Protein AF-A0A0N4ZQC4-F1 (afdb_monomer_lite)

Radius of gyration: 34.24 Å; chains: 1; bounding box: 90×94×108 Å

pLDDT: mean 76.39, std 23.56, range [22.92, 98.88]

Secondary structure (DSSP, 8-state):
------------S---TTGGGTTT--HHHHHHHHHHHHS-TT-TTB--SHHHHEEEEEEEEEETTEEEEEEEETTTTEEEEEEEE-GGGG-STT--HHHHHHHHHHHHHHHHHHHHHHTT-TTB--EEEEEE-SS-EEEEEE--TT-BTTGGGTTS-PPPHHHHHHHHHHHHHHHHHHHSSSS----S--SGGGEEEPTTS-EEE---THHHHHSSTTT---SSS---HHHHHHHTT--HHHHHSTT-TTSGGG--HHHHHHHHHHHHHHHHHSS-TTGGG---HHHHHHHHHHHHHS-GGGS----HHHH-TTS-HHHHHHHHHHS-SSTTTSPPHHHHHHHHHHHHHHGGGS---HHHHHHHHHHHHHT-----------------------------------------------------------SHHHHHHHHHHHHHHHHHHHS---------S--HHHHHHHHHTT-GGG-TT-GGGGGGSEE-S-SSTTPPP-S--EEEE--TT--SB--TTSS--BTHHHHHHHHTTT--TTTEEEE--S---GGGGGG--S-HHHHHHHHHHHHHHHHHHT-S-EEEEEETHHHHHHHHHHH-BSS-BTTTTB--BS--GGGEEEEEEES--TT--GGG-STTGGGSGGG-TTTS----S--S-EEESS-----SS---TT---TTEEESS-----HHHHHHHS-SS-S-SEEEEEEESEETTTEETTEETTEETTPPTT-SEEEEESS--HHHHHHS-HHHHHHHHGGG--

Sequence (773 aa):
MVFNKRTLSITSKYSTLDDDEYGDMPYSKRLLSDISRKLPITSNLRIVDFNETFSEIKQLGIGRFGPVKQYLNKNNNKFVVGKHVKMEMFDHMYQDWGKIKKRINDFLKELEILYNLSRKHDRIADFLGIYNDNEKLIIFTEYLCNGSVKDKLEDGVGLSEKLTLKYFYQVCEGLHWLHDRSSPVVHRDIKAANILITAYDDVKLANFGLVRDLAIDGFGVSVGSEVSFDFRGTMLYVAPEVITSELGPGNKNAYGKPADMWALGCTIIEMLVCHPPYFEYFGCVEEMQKEVRERANGPIDKQLPYESKVLCPTASKHIKFLVDKLFEKNPDYRITVGQLIKLKRKMDETIESNYIDINAIYEKLKLNDSTGTLFSSDINSTRSSIEISALKDCNNTVKTLHKEEEVKGIKIGSSFNSTTKKQKKSNTIKDSAICFMYLNIFIVLIFLFIFYCNCDDIKGPLTKDFQSWLNSNGYKEYDFVREEFGFYGSYGGKKSSNASITKKPIIFIHGNSDGALKMEGLYSTGFSKTIEYFQNKGYGSEELYVTTWGDRNSDNAGKRSHSCEYVKYIRSFIDAVMKYTKSETINVISHSMGVTMARKAIVGTMTTDILDNCLVGRPLGEKVNVFIGLAGANYGLCTCSGPFASVEYTCNNLNGFFPGNDCESYLLYNKTYLPNDKTACDWSSENMICLKEPKYSKVLYDLNHSKYNAGQNIYSFWSLNDEVLGKTNEVWGRPTSHIPKSDGVRIFLNLSHEQVKDNTIPEQYSIINRFED

Organism: Parastrongyloides trichosuri (NCBI:txid131310)

InterPro domains:
  IPR000719 Protein kinase domain [PF00069] (55-342)
  IPR000719 Protein kinase domain [PS50011] (54-351)
  IPR000719 Protein kinase domain [SM00220] (54-351)
  IPR002918 Lipase EstA/Esterase EstB [PF01674] (503-765)
  IPR002918 Lipase EstA/Esterase EstB [PTHR32015] (445-769)
  IPR008271 Serine/threonine-protein kinase, active site [PS00108] (185-197)
  IPR011009 Protein kinase-like domain superfamily [SSF56112] (37-342)
  IPR029058 Alpha/Beta hydrolase fold [G3DSA:3.40.50.1820] (471-771)
  IPR029058 Alpha/Beta hydrolase fold [SSF53474] (503-642)

Foldseek 3Di:
DDDDDDDDDDDDDPDDPPQVVPPPDAQLLVLLVLLCVVQDPPHQQEDPPDVVQWDWDAWPAAAPQGTKTWIQGPVVRAIKIKGKGPSVLRRDPPDDVVLLSVLSVVLVVVSVVLQVQQVPAPQAWHFRHWYGDSHIIITMTHDAPVAFQLVVCVVQAFDDPVLLVQQLLSVLSVQCSQQVDPDHDDQLQDARNQWGAHPVRHTHGHDRCSSLSSGPQVVSPPDDDDPDPNSVQRVLLFALQQLPDPSHSSHPVSDDQLSSLSSSLQRSLCNHRVGGPPPVPRLDDVVVSVLSNCQLPPDPVSHDPQACCPSPVPDDPVNRVSSHLSNPNPSVSRDGSVLVVQLVVVQVVCVVPVDDDSVVSSVVVVVPVVVDPDDDDDDDDDDDDDDDDDDDDDDDDDDDDDDDDDDDDDDDDDDDDDDDDDDDDDDDDDDVPPVVVVVVVVVVVVVVVVVPPDPPQQWDAEAPVLVVVCVVPVNPVLPQRPCVLPRFFWFADDNDPPDAQDWAAEEEFEAQLAHCADDPPDPHHHCRLLVVVVVVVVHDSNRYIYGGFDHNDPVCRLADFLALSRLLSLLVRVVSSCVRNVDQAHEYEYAEQRLLSLLDLQLFDPAQDPLHRHRSDHHCQARHAEYEYFNYQLQAALVLEDDCNCVGNLSNQAGHRPNAHAQPDWDAPDDDDDDPDGPGDQDPPVGIDRPHGHSGHPSSVCSQPRPGGSYPAYEFWYECPEPGRHHHCDDRNDNRRDRHPHPYYYYHYDAYSVCSSNVCSVVVVVVSVVRGD

Structure (mmCIF, N/CA/C/O backbone):
data_AF-A0A0N4ZQC4-F1
#
_entry.id   AF-A0A0N4ZQC4-F1
#
loop_
_atom_site.group_PDB
_atom_site.id
_atom_site.type_symbol
_atom_site.label_atom_id
_atom_site.label_alt_id
_atom_site.label_comp_id
_atom_site.label_asym_id
_atom_site.label_entity_id
_atom_site.label_seq_id
_atom_site.pdbx_PDB_ins_code
_atom_site.Cartn_x
_atom_site.Cartn_y
_atom_site.Cartn_z
_atom_site.occupancy
_atom_site.B_iso_or_equiv
_atom_site.auth_seq_id
_atom_site.auth_comp_id
_atom_site.auth_asym_id
_atom_site.auth_atom_id
_atom_site.pdbx_PDB_model_num
ATOM 1 N N . MET A 1 1 ? 9.705 -0.652 57.903 1.00 33.03 1 MET A N 1
ATOM 2 C CA . MET A 1 1 ? 10.859 -0.244 57.071 1.00 33.03 1 MET A CA 1
ATOM 3 C C . MET A 1 1 ? 10.327 0.379 55.795 1.00 33.03 1 MET A C 1
ATOM 5 O O . MET A 1 1 ? 9.520 -0.258 55.134 1.00 33.03 1 MET A O 1
ATOM 9 N N . VAL A 1 2 ? 10.731 1.609 55.480 1.00 26.06 2 VAL A N 1
ATOM 10 C CA . VAL A 1 2 ? 10.402 2.278 54.210 1.00 26.06 2 VAL A CA 1
ATOM 11 C C . VAL A 1 2 ? 11.584 2.072 53.268 1.00 26.06 2 VAL A C 1
ATOM 13 O O . VAL A 1 2 ? 12.708 2.383 53.652 1.00 26.06 2 VAL A O 1
ATOM 16 N N . PHE A 1 3 ? 11.347 1.568 52.056 1.00 28.12 3 PHE A N 1
ATOM 17 C CA . PHE A 1 3 ? 12.365 1.525 51.003 1.00 28.12 3 PHE A CA 1
ATOM 18 C C . PHE A 1 3 ? 11.978 2.463 49.858 1.00 28.12 3 PHE A C 1
ATOM 20 O O . PHE A 1 3 ? 10.877 2.396 49.317 1.00 28.12 3 PHE A O 1
ATOM 27 N N . ASN A 1 4 ? 12.894 3.379 49.539 1.00 26.83 4 ASN A N 1
ATOM 28 C CA . ASN A 1 4 ? 12.682 4.458 48.579 1.00 26.83 4 ASN A CA 1
ATOM 29 C C . ASN A 1 4 ? 12.635 3.963 47.128 1.00 26.83 4 ASN A C 1
ATOM 31 O O . ASN A 1 4 ? 13.410 3.093 46.728 1.00 26.83 4 ASN A O 1
ATOM 35 N N . LYS A 1 5 ? 11.818 4.638 46.309 1.00 32.66 5 LYS A N 1
ATOM 36 C CA . LYS A 1 5 ? 11.957 4.619 44.846 1.00 32.66 5 LYS A CA 1
ATOM 37 C C . LYS A 1 5 ? 13.365 5.096 44.469 1.00 32.66 5 LYS A C 1
ATOM 39 O O . LYS A 1 5 ? 13.755 6.199 44.846 1.00 32.66 5 LYS A O 1
ATOM 44 N N . ARG A 1 6 ? 14.099 4.308 43.679 1.00 27.03 6 ARG A N 1
ATOM 45 C CA . ARG A 1 6 ? 15.245 4.798 42.899 1.00 27.03 6 ARG A CA 1
ATOM 46 C C . ARG A 1 6 ? 14.832 4.919 41.441 1.00 27.03 6 ARG A C 1
ATOM 48 O O . ARG A 1 6 ? 14.509 3.923 40.802 1.00 27.03 6 ARG A O 1
ATOM 55 N N . THR A 1 7 ? 14.863 6.143 40.933 1.00 28.33 7 THR A N 1
ATOM 56 C CA . THR A 1 7 ? 14.761 6.447 39.507 1.00 28.33 7 THR A CA 1
ATOM 57 C C . THR A 1 7 ? 15.971 5.844 38.795 1.00 28.33 7 THR A C 1
ATOM 59 O O . THR A 1 7 ? 17.108 6.175 39.134 1.00 28.33 7 THR A O 1
ATOM 62 N N . LEU A 1 8 ? 15.753 4.948 37.831 1.00 26.48 8 LEU A N 1
ATOM 63 C CA . LEU A 1 8 ? 16.830 4.426 36.989 1.00 26.48 8 LEU A CA 1
ATOM 64 C C . LEU A 1 8 ? 17.130 5.433 35.875 1.00 26.48 8 LEU A C 1
ATOM 66 O O . LEU A 1 8 ? 16.432 5.488 34.867 1.00 26.48 8 LEU A O 1
ATOM 70 N N . SER A 1 9 ? 18.181 6.228 36.079 1.00 25.53 9 SER A N 1
ATOM 71 C CA . SER A 1 9 ? 18.825 6.990 35.008 1.00 25.53 9 SER A CA 1
ATOM 72 C C . SER A 1 9 ? 19.470 6.015 34.026 1.00 25.53 9 SER A C 1
ATOM 74 O O . SER A 1 9 ? 20.432 5.332 34.381 1.00 25.53 9 SER A O 1
ATOM 76 N N . ILE A 1 10 ? 18.955 5.949 32.798 1.00 28.64 10 ILE A N 1
ATOM 77 C CA . ILE A 1 10 ? 19.609 5.239 31.697 1.00 28.64 10 ILE A CA 1
ATOM 78 C C . ILE A 1 10 ? 20.552 6.231 31.014 1.00 28.64 10 ILE A C 1
ATOM 80 O O . ILE A 1 10 ? 20.161 6.949 30.099 1.00 28.64 10 ILE A O 1
ATOM 84 N N . THR A 1 11 ? 21.801 6.269 31.471 1.00 32.12 11 THR A N 1
ATOM 85 C CA . THR A 1 11 ? 22.895 6.986 30.801 1.00 32.12 11 THR A CA 1
ATOM 86 C C . THR A 1 11 ? 23.934 5.995 30.283 1.00 32.12 11 THR A C 1
ATOM 88 O O . THR A 1 11 ? 24.426 5.158 31.038 1.00 32.12 11 THR A O 1
ATOM 91 N N . SER A 1 12 ? 24.201 6.101 28.979 1.00 36.72 12 SER A N 1
ATOM 92 C CA . SER A 1 12 ? 25.363 5.604 28.224 1.00 36.72 12 SER A CA 1
ATOM 93 C C . SER A 1 12 ? 26.059 4.303 28.677 1.00 36.72 12 SER A C 1
ATOM 95 O O . SER A 1 12 ? 26.950 4.271 29.523 1.00 36.72 12 SER A O 1
ATOM 97 N N . LYS A 1 13 ? 25.820 3.237 27.904 1.00 33.22 13 LYS A N 1
ATOM 98 C CA . LYS A 1 13 ? 26.888 2.316 27.488 1.00 33.22 13 LYS A CA 1
ATOM 99 C C . LYS A 1 13 ? 26.935 2.324 25.965 1.00 33.22 13 LYS A C 1
ATOM 101 O O . LYS A 1 13 ? 25.989 1.835 25.370 1.00 33.22 13 LYS A O 1
ATOM 106 N N . TYR A 1 14 ? 28.000 2.921 25.421 1.00 35.91 14 TYR A N 1
ATOM 107 C CA . TYR A 1 14 ? 28.506 2.965 24.027 1.00 35.91 14 TYR A CA 1
ATOM 108 C C . TYR A 1 14 ? 29.005 4.380 23.665 1.00 35.91 14 TYR A C 1
ATOM 110 O O . TYR A 1 14 ? 28.693 4.900 22.604 1.00 35.91 14 TYR A O 1
ATOM 118 N N . SER A 1 15 ? 29.791 5.010 24.547 1.00 34.72 15 SER A N 1
ATOM 119 C CA . SER A 1 15 ? 30.630 6.151 24.164 1.00 34.72 15 SER A CA 1
ATOM 120 C C . SER A 1 15 ? 31.904 5.618 23.512 1.00 34.72 15 SER A C 1
ATOM 122 O O . SER A 1 15 ? 32.648 4.860 24.143 1.00 34.72 15 SER A O 1
ATOM 124 N N . THR A 1 16 ? 32.157 6.000 22.267 1.00 41.06 16 THR A N 1
ATOM 125 C CA . THR A 1 16 ? 33.445 5.751 21.609 1.00 41.06 16 THR A CA 1
ATOM 126 C C . THR A 1 16 ? 34.344 6.974 21.765 1.00 41.06 16 THR A C 1
ATOM 128 O O . THR A 1 16 ? 33.861 8.078 21.987 1.00 41.06 16 THR A O 1
ATOM 131 N N . LEU A 1 17 ? 35.663 6.801 21.643 1.00 41.34 17 LEU A N 1
ATOM 132 C CA . LEU A 1 17 ? 36.658 7.876 21.828 1.00 41.34 17 LEU A CA 1
ATOM 133 C C . LEU A 1 17 ? 36.562 9.029 20.795 1.00 41.34 17 LEU A C 1
ATOM 135 O O . LEU A 1 17 ? 37.342 9.970 20.866 1.00 41.34 17 LEU A O 1
ATOM 139 N N . ASP A 1 18 ? 35.612 8.958 19.857 1.00 45.34 18 ASP A N 1
ATOM 140 C CA . ASP A 1 18 ? 35.298 9.977 18.844 1.00 45.34 18 ASP A CA 1
ATOM 141 C C . ASP A 1 18 ? 34.118 10.901 19.249 1.00 45.34 18 ASP A C 1
ATOM 143 O O . ASP A 1 18 ? 33.813 11.848 18.522 1.00 45.34 18 ASP A O 1
ATOM 147 N N . ASP A 1 19 ? 33.416 10.636 20.362 1.00 50.56 19 ASP A N 1
ATOM 148 C CA . ASP A 1 19 ? 32.190 11.371 20.740 1.00 50.56 19 ASP A CA 1
ATOM 149 C C . ASP A 1 19 ? 32.438 12.788 21.309 1.00 50.56 19 ASP A C 1
ATOM 151 O O . ASP A 1 19 ? 31.530 13.627 21.283 1.00 50.56 19 ASP A O 1
ATOM 155 N N . ASP A 1 20 ? 33.671 13.101 21.728 1.00 54.09 20 ASP A N 1
ATOM 156 C CA . ASP A 1 20 ? 34.055 14.409 22.291 1.00 54.09 20 ASP A CA 1
ATOM 157 C C . ASP A 1 20 ? 33.951 15.576 21.277 1.00 54.09 20 ASP A C 1
ATOM 159 O O . ASP A 1 20 ? 33.841 16.733 21.680 1.00 54.09 20 ASP A O 1
ATOM 163 N N . GLU A 1 21 ? 33.957 15.304 19.961 1.00 60.34 21 GLU A N 1
ATOM 164 C CA . GLU A 1 21 ? 33.872 16.338 18.904 1.00 60.34 21 GLU A CA 1
ATOM 165 C C . GLU A 1 21 ? 32.426 16.840 18.662 1.00 60.34 21 GLU A C 1
ATOM 167 O O . GLU A 1 21 ? 32.244 17.947 18.155 1.00 60.34 21 GLU A O 1
ATOM 172 N N . TYR A 1 22 ? 31.390 16.066 19.031 1.00 60.84 22 TYR A N 1
ATOM 173 C CA . TYR A 1 22 ? 29.987 16.359 18.661 1.00 60.84 22 TYR A CA 1
ATOM 174 C C . TYR A 1 22 ? 29.006 16.500 19.838 1.00 60.84 22 TYR A C 1
ATOM 176 O O . TYR A 1 22 ? 27.922 17.057 19.639 1.00 60.84 22 TYR A O 1
ATOM 184 N N . GLY A 1 23 ? 29.341 16.019 21.042 1.00 64.31 23 GLY A N 1
ATOM 185 C CA . GLY A 1 23 ? 28.454 16.085 22.215 1.00 64.31 23 GLY A CA 1
ATOM 186 C C . GLY A 1 23 ? 27.079 15.435 21.982 1.00 64.31 23 GLY A C 1
ATOM 187 O O . GLY A 1 23 ? 26.943 14.515 21.175 1.00 64.31 23 GLY A O 1
ATOM 188 N N . ASP A 1 24 ? 26.026 15.941 22.630 1.00 67.38 24 ASP A N 1
ATOM 189 C CA . ASP A 1 24 ? 24.651 15.402 22.539 1.00 67.38 24 ASP A CA 1
ATOM 190 C C . ASP A 1 24 ? 23.931 15.688 21.194 1.00 67.38 24 ASP A C 1
ATOM 192 O O . ASP A 1 24 ? 22.706 15.607 21.091 1.00 67.38 24 ASP A O 1
ATOM 196 N N . MET A 1 25 ? 24.664 16.053 20.136 1.00 76.19 25 MET A N 1
ATOM 197 C CA . MET A 1 25 ? 24.091 16.384 18.829 1.00 76.19 25 MET A CA 1
ATOM 198 C C . MET A 1 25 ? 23.453 15.152 18.144 1.00 76.19 25 MET A C 1
ATOM 200 O O . MET A 1 25 ? 24.136 14.130 18.020 1.00 76.19 25 MET A O 1
ATOM 204 N N . PRO A 1 26 ? 22.211 15.252 17.610 1.00 81.88 26 PRO A N 1
ATOM 205 C CA . PRO A 1 26 ? 21.565 14.177 16.849 1.00 81.88 26 PRO A CA 1
ATOM 206 C C . PRO A 1 26 ? 22.381 13.732 15.632 1.00 81.88 26 PRO A C 1
ATOM 208 O O . PRO A 1 26 ? 23.025 14.551 14.968 1.00 81.88 26 PRO A O 1
ATOM 211 N N . TYR A 1 27 ? 22.332 12.442 15.307 1.00 79.75 27 TYR A N 1
ATOM 212 C CA . TYR A 1 27 ? 23.119 11.832 14.233 1.00 79.75 27 TYR A CA 1
ATOM 213 C C . TYR A 1 27 ? 22.863 12.450 12.855 1.00 79.75 27 TYR A C 1
ATOM 215 O O . TYR A 1 27 ? 23.806 12.603 12.078 1.00 79.75 27 TYR A O 1
ATOM 223 N N . SER A 1 28 ? 21.636 12.885 12.565 1.00 83.69 28 SER A N 1
ATOM 224 C CA . SER A 1 28 ? 21.295 13.614 11.340 1.00 83.69 28 SER A CA 1
ATOM 225 C C . SER A 1 28 ? 22.042 14.948 11.229 1.00 83.69 28 SER A C 1
ATOM 227 O O . SER A 1 28 ? 22.596 15.272 10.176 1.00 83.69 28 SER A O 1
ATOM 229 N N . LYS A 1 29 ? 22.135 15.698 12.335 1.00 87.12 29 LYS A N 1
ATOM 230 C CA . LYS A 1 29 ? 22.888 16.956 12.428 1.00 87.12 29 LYS A CA 1
ATOM 231 C C . LYS A 1 29 ? 24.396 16.705 12.365 1.00 87.12 29 LYS A C 1
ATOM 233 O O . LYS A 1 29 ? 25.085 17.414 11.629 1.00 87.12 29 LYS A O 1
ATOM 238 N N . ARG A 1 30 ? 24.901 15.662 13.043 1.00 86.44 30 ARG A N 1
ATOM 239 C CA . ARG A 1 30 ? 26.308 15.232 12.923 1.00 86.44 30 ARG A CA 1
ATOM 240 C C . ARG A 1 30 ? 26.653 14.896 11.463 1.00 86.44 30 ARG A C 1
ATOM 242 O O . ARG A 1 30 ? 27.684 15.337 10.966 1.00 86.44 30 ARG A O 1
ATOM 249 N N . LEU A 1 31 ? 25.775 14.183 10.746 1.00 86.94 31 LEU A N 1
ATOM 250 C CA . LEU A 1 31 ? 25.958 13.800 9.339 1.00 86.94 31 LEU A CA 1
ATOM 251 C C . LEU A 1 31 ? 25.974 15.014 8.395 1.00 86.94 31 LEU A C 1
ATOM 253 O O . LEU A 1 31 ? 26.859 15.110 7.546 1.00 86.94 31 LEU A O 1
ATOM 257 N N . LEU A 1 32 ? 25.058 15.972 8.567 1.00 90.12 32 LEU A N 1
ATOM 258 C CA . LEU A 1 32 ? 25.054 17.224 7.794 1.00 90.12 32 LEU A CA 1
ATOM 259 C C . LEU A 1 32 ? 26.293 18.090 8.070 1.00 90.12 32 LEU A C 1
ATOM 261 O O . LEU A 1 32 ? 26.844 18.693 7.144 1.00 90.12 32 LEU A O 1
ATOM 265 N N . SER A 1 33 ? 26.764 18.125 9.319 1.00 88.88 33 SER A N 1
ATOM 266 C CA . SER A 1 33 ? 28.009 18.800 9.700 1.00 88.88 33 SER A CA 1
ATOM 267 C C . SER A 1 33 ? 29.225 18.148 9.030 1.00 88.88 33 SER A C 1
ATOM 269 O O . SER A 1 33 ? 30.015 18.820 8.366 1.00 88.88 33 SER A O 1
ATOM 271 N N . ASP A 1 34 ? 29.338 16.820 9.104 1.00 88.56 34 ASP A N 1
ATOM 272 C CA . ASP A 1 34 ? 30.481 16.085 8.562 1.00 88.56 34 ASP A CA 1
ATOM 273 C C . ASP A 1 34 ? 30.522 16.112 7.018 1.00 88.56 34 ASP A C 1
ATOM 275 O O . ASP A 1 34 ? 31.597 16.259 6.432 1.00 88.56 34 ASP A O 1
ATOM 279 N N . ILE A 1 35 ? 29.359 16.098 6.347 1.00 90.06 35 ILE A N 1
ATOM 280 C CA . ILE A 1 35 ? 29.246 16.385 4.904 1.00 90.06 35 ILE A CA 1
ATOM 281 C C . ILE A 1 35 ? 29.684 17.825 4.602 1.00 90.06 35 ILE A C 1
ATOM 283 O O . ILE A 1 35 ? 30.516 18.026 3.718 1.00 90.06 35 ILE A O 1
ATOM 287 N N . SER A 1 36 ? 29.199 18.823 5.353 1.00 90.62 36 SER A N 1
ATOM 288 C CA . SER A 1 36 ? 29.574 20.238 5.159 1.00 90.62 36 SER A CA 1
ATOM 289 C C . SER A 1 36 ? 31.071 20.495 5.313 1.00 90.62 36 SER A C 1
ATOM 291 O O . SER A 1 36 ? 31.609 21.388 4.659 1.00 90.62 36 SER A O 1
ATOM 293 N N . ARG A 1 37 ? 31.725 19.734 6.196 1.00 89.44 37 ARG A N 1
ATOM 294 C CA . ARG A 1 37 ? 33.157 19.809 6.499 1.00 89.44 37 ARG A CA 1
ATOM 295 C C . ARG A 1 37 ? 34.011 19.134 5.426 1.00 89.44 37 ARG A C 1
ATOM 297 O O . ARG A 1 37 ? 35.077 19.640 5.090 1.00 89.44 37 ARG A O 1
ATOM 304 N N . LYS A 1 38 ? 33.546 18.004 4.881 1.00 89.69 38 LYS A N 1
ATOM 305 C CA . LYS A 1 38 ? 34.245 17.226 3.840 1.00 89.69 38 LYS A CA 1
ATOM 306 C C . LYS A 1 38 ? 34.002 17.749 2.422 1.00 89.69 38 LYS A C 1
ATOM 308 O O . LYS A 1 38 ? 34.856 17.568 1.560 1.00 89.69 38 LYS A O 1
ATOM 313 N N . LEU A 1 39 ? 32.878 18.425 2.183 1.00 89.25 39 LEU A N 1
ATOM 314 C CA . LEU A 1 39 ? 32.591 19.170 0.958 1.00 89.25 39 LEU A CA 1
ATOM 315 C C . LEU A 1 39 ? 32.635 20.680 1.243 1.00 89.25 39 LEU A C 1
ATOM 317 O O . LEU A 1 39 ? 31.595 21.279 1.536 1.00 89.25 39 LEU A O 1
ATOM 321 N N . PRO A 1 40 ? 33.808 21.333 1.156 1.00 85.75 40 PRO A N 1
ATOM 322 C CA . PRO A 1 40 ? 33.891 22.784 1.293 1.00 85.75 40 PRO A CA 1
ATOM 323 C C . PRO A 1 40 ? 33.090 23.498 0.193 1.00 85.75 40 PRO A C 1
ATOM 325 O O . PRO A 1 40 ? 32.764 22.919 -0.843 1.00 85.75 40 PRO A O 1
ATOM 328 N N . ILE A 1 41 ? 32.812 24.786 0.404 1.00 85.25 41 ILE A N 1
ATOM 329 C CA . ILE A 1 41 ? 32.100 25.677 -0.538 1.00 85.25 41 ILE A CA 1
ATOM 330 C C . ILE A 1 41 ? 32.778 25.716 -1.925 1.00 85.25 41 ILE A C 1
ATOM 332 O O . ILE A 1 41 ? 32.118 25.924 -2.933 1.00 85.25 41 ILE A O 1
ATOM 336 N N . THR A 1 42 ? 34.085 25.448 -1.991 1.00 86.69 42 THR A N 1
ATOM 337 C CA . THR A 1 42 ? 34.880 25.351 -3.227 1.00 86.69 42 THR A CA 1
ATOM 338 C C . THR A 1 42 ? 34.744 24.019 -3.978 1.00 86.69 42 THR A C 1
ATOM 340 O O . THR A 1 42 ? 35.346 23.859 -5.038 1.00 86.69 42 THR A O 1
ATOM 343 N N . SER A 1 43 ? 34.007 23.037 -3.449 1.00 89.25 43 SER A N 1
ATOM 344 C CA . SER A 1 43 ? 33.830 21.738 -4.103 1.00 89.25 43 SER A CA 1
ATOM 345 C C . SER A 1 43 ? 32.827 21.823 -5.250 1.00 89.25 43 SER A C 1
ATOM 347 O O . SER A 1 43 ? 31.675 22.188 -5.042 1.00 89.25 43 SER A O 1
ATOM 349 N N . ASN A 1 44 ? 33.219 21.352 -6.437 1.00 87.31 44 ASN A N 1
ATOM 350 C CA . ASN A 1 44 ? 32.338 21.242 -7.609 1.00 87.31 44 ASN A CA 1
ATOM 351 C C . ASN A 1 44 ? 31.110 20.333 -7.381 1.00 87.31 44 ASN A C 1
ATOM 353 O O . ASN A 1 44 ? 30.161 20.374 -8.158 1.00 87.31 44 ASN A O 1
ATOM 357 N N . LEU A 1 45 ? 31.125 19.499 -6.333 1.00 90.19 45 LEU A N 1
ATOM 358 C CA . LEU A 1 45 ? 29.985 18.671 -5.930 1.00 90.19 45 LEU A CA 1
ATOM 359 C C . LEU A 1 45 ? 28.955 19.444 -5.099 1.00 90.19 45 LEU A C 1
ATOM 361 O O . LEU A 1 45 ? 27.819 18.985 -4.982 1.00 90.19 45 LEU A O 1
ATOM 365 N N . ARG A 1 46 ? 29.342 20.572 -4.490 1.00 92.88 46 ARG A N 1
ATOM 366 C CA . ARG A 1 46 ? 28.503 21.339 -3.571 1.00 92.88 46 ARG A CA 1
ATOM 367 C C . ARG A 1 46 ? 27.804 22.473 -4.307 1.00 92.88 46 ARG A C 1
ATOM 369 O O . ARG A 1 46 ? 28.428 23.381 -4.842 1.00 92.88 46 ARG A O 1
ATOM 376 N N . ILE A 1 47 ? 26.481 22.441 -4.266 1.00 92.94 47 ILE A N 1
ATOM 377 C CA . ILE A 1 47 ? 25.636 23.563 -4.650 1.00 92.94 47 ILE A CA 1
ATOM 378 C C . ILE A 1 47 ? 25.697 24.611 -3.537 1.00 92.94 47 ILE A C 1
ATOM 380 O O . ILE A 1 47 ? 25.430 24.316 -2.370 1.00 92.94 47 ILE A O 1
ATOM 384 N N . VAL A 1 48 ? 26.040 25.833 -3.925 1.00 88.94 48 VAL A N 1
ATOM 385 C CA . VAL A 1 48 ? 26.045 27.033 -3.081 1.00 88.94 48 VAL A CA 1
ATOM 386 C C . VAL A 1 48 ? 24.839 27.910 -3.426 1.00 88.94 48 VAL A C 1
ATOM 388 O O . VAL A 1 48 ? 24.168 27.674 -4.433 1.00 88.94 48 VAL A O 1
ATOM 391 N N . ASP A 1 49 ? 24.519 28.872 -2.559 1.00 89.00 49 ASP A N 1
ATOM 392 C CA . ASP A 1 49 ? 23.514 29.921 -2.802 1.00 89.00 49 ASP A CA 1
ATOM 393 C C . ASP A 1 49 ? 22.172 29.379 -3.327 1.00 89.00 49 ASP A C 1
ATOM 395 O O . ASP A 1 49 ? 21.587 29.872 -4.289 1.00 89.00 49 ASP A O 1
ATOM 399 N N . PHE A 1 50 ? 21.687 28.301 -2.699 1.00 91.88 50 PHE A N 1
ATOM 400 C CA . PHE A 1 50 ? 20.555 27.500 -3.182 1.00 91.88 50 PHE A CA 1
ATOM 401 C C . PHE A 1 50 ? 19.288 28.319 -3.465 1.00 91.88 50 PHE A C 1
ATOM 403 O O . PHE A 1 50 ? 18.674 28.140 -4.514 1.00 91.88 50 PHE A O 1
ATOM 410 N N . ASN A 1 51 ? 18.929 29.249 -2.575 1.00 89.25 51 ASN A N 1
ATOM 411 C CA . ASN A 1 51 ? 17.751 30.107 -2.743 1.00 89.25 51 ASN A CA 1
ATOM 412 C C . ASN A 1 51 ? 17.912 31.117 -3.898 1.00 89.25 51 ASN A C 1
ATOM 414 O O . ASN A 1 51 ? 16.918 31.559 -4.478 1.00 89.25 51 ASN A O 1
ATOM 418 N N . GLU A 1 52 ? 19.147 31.476 -4.254 1.00 91.50 52 GLU A N 1
ATOM 419 C CA . GLU A 1 52 ? 19.459 32.354 -5.385 1.00 91.50 52 GLU A CA 1
ATOM 420 C C . GLU A 1 52 ? 19.485 31.545 -6.686 1.00 91.50 52 GLU A C 1
ATOM 422 O O . GLU A 1 52 ? 18.759 31.867 -7.626 1.00 91.50 52 GLU A O 1
ATOM 427 N N . THR A 1 53 ? 20.198 30.417 -6.699 1.00 93.12 53 THR A N 1
ATOM 428 C CA . THR A 1 53 ? 20.368 29.554 -7.877 1.00 93.12 53 THR A CA 1
ATOM 429 C C . THR A 1 53 ? 19.088 28.815 -8.278 1.00 93.12 53 THR A C 1
ATOM 431 O O . THR A 1 53 ? 18.846 28.628 -9.469 1.00 93.12 53 THR A O 1
ATOM 434 N N . PHE A 1 54 ? 18.245 28.398 -7.328 1.00 96.12 54 PHE A N 1
ATOM 435 C CA . PHE A 1 54 ? 17.071 27.562 -7.601 1.00 96.12 54 PHE A CA 1
ATOM 436 C C . PHE A 1 54 ? 15.759 28.205 -7.135 1.00 96.12 54 PHE A C 1
ATOM 438 O O . PHE A 1 54 ? 15.706 28.962 -6.167 1.00 96.12 54 PHE A O 1
ATOM 445 N N . SER A 1 55 ? 14.672 27.899 -7.840 1.00 96.31 55 SER A N 1
ATOM 446 C CA . SER A 1 55 ? 13.294 28.142 -7.389 1.00 96.31 55 SER A CA 1
ATOM 447 C C . SER A 1 55 ? 12.473 26.869 -7.541 1.00 96.31 55 SER A C 1
ATOM 449 O O . SER A 1 55 ? 12.491 26.251 -8.606 1.00 96.31 55 SER A O 1
ATOM 451 N N . GLU A 1 56 ? 11.780 26.468 -6.476 1.00 96.38 56 GLU A N 1
ATOM 452 C CA . GLU A 1 56 ? 10.891 25.302 -6.477 1.00 96.38 56 GLU A CA 1
ATOM 453 C C . GLU A 1 56 ? 9.689 25.550 -7.397 1.00 96.38 56 GLU A C 1
ATOM 455 O O . GLU A 1 56 ? 9.128 26.644 -7.395 1.00 96.38 56 GLU A O 1
ATOM 460 N N . ILE A 1 57 ? 9.320 24.549 -8.199 1.00 97.06 57 ILE A N 1
ATOM 461 C CA . ILE A 1 57 ? 8.237 24.644 -9.190 1.00 97.06 57 ILE A CA 1
ATOM 462 C C . ILE A 1 57 ? 7.054 23.769 -8.780 1.00 97.06 57 ILE A C 1
ATOM 464 O O . ILE A 1 57 ? 5.931 24.253 -8.670 1.00 97.06 57 ILE A O 1
ATOM 468 N N . LYS A 1 58 ? 7.303 22.476 -8.547 1.00 93.19 58 LYS A N 1
ATOM 469 C CA . LYS A 1 58 ? 6.305 21.512 -8.068 1.00 93.19 58 LYS A CA 1
ATOM 470 C C . LYS A 1 58 ? 6.971 20.299 -7.430 1.00 93.19 58 LYS A C 1
ATOM 472 O O . LYS A 1 58 ? 8.118 19.974 -7.741 1.00 93.19 58 LYS A O 1
ATOM 477 N N . GLN A 1 59 ? 6.230 19.583 -6.593 1.00 91.06 59 GLN A N 1
ATOM 478 C CA . GLN A 1 59 ? 6.586 18.214 -6.234 1.00 91.06 59 GLN A CA 1
ATOM 479 C C . GLN A 1 59 ? 6.307 17.286 -7.429 1.00 91.06 59 GLN A C 1
ATOM 481 O O . GLN A 1 59 ? 5.315 17.463 -8.132 1.00 91.06 59 GLN A O 1
ATOM 486 N N . LEU A 1 60 ? 7.208 16.335 -7.676 1.00 81.81 60 LEU A N 1
ATOM 487 C CA . LEU A 1 60 ? 7.074 15.303 -8.712 1.00 81.81 60 LEU A CA 1
ATOM 488 C C . LEU A 1 60 ? 6.617 13.966 -8.118 1.00 81.81 60 LEU A C 1
ATOM 490 O O . LEU A 1 60 ? 5.918 13.216 -8.780 1.00 81.81 60 LEU A O 1
ATOM 494 N N . GLY A 1 61 ? 6.985 13.684 -6.866 1.00 74.25 61 GLY A N 1
ATOM 495 C CA . GLY A 1 61 ? 6.561 12.487 -6.143 1.00 74.25 61 GLY A CA 1
ATOM 496 C C . GLY A 1 61 ? 7.196 12.400 -4.756 1.00 74.25 61 GLY A C 1
ATOM 497 O O . GLY A 1 61 ? 7.956 13.284 -4.351 1.00 74.25 61 GLY A O 1
ATOM 498 N N . ILE A 1 62 ? 6.903 11.324 -4.027 1.00 69.62 62 ILE A N 1
ATOM 499 C CA . ILE A 1 62 ? 7.518 11.007 -2.731 1.00 69.62 62 ILE A CA 1
ATOM 500 C C . ILE A 1 62 ? 8.125 9.606 -2.836 1.00 69.62 62 ILE A C 1
ATOM 502 O O . ILE A 1 62 ? 7.399 8.622 -2.923 1.00 69.62 62 ILE A O 1
ATOM 506 N N . GLY A 1 63 ? 9.456 9.514 -2.860 1.00 60.97 63 GLY A N 1
ATOM 507 C CA . GLY A 1 63 ? 10.163 8.228 -2.852 1.00 60.97 63 GLY A CA 1
ATOM 508 C C . GLY A 1 63 ? 10.495 7.773 -1.430 1.00 60.97 63 GLY A C 1
ATOM 509 O O . GLY A 1 63 ? 10.407 8.570 -0.493 1.00 60.97 63 GLY A O 1
ATOM 510 N N . ARG A 1 64 ? 10.980 6.530 -1.264 1.00 65.88 64 ARG A N 1
ATOM 511 C CA . ARG A 1 64 ? 11.418 5.971 0.039 1.00 65.88 64 ARG A CA 1
ATOM 512 C C . ARG A 1 64 ? 12.238 6.944 0.884 1.00 65.88 64 ARG A C 1
ATOM 514 O O . ARG A 1 64 ? 12.069 7.022 2.095 1.00 65.88 64 ARG A O 1
ATOM 521 N N . PHE A 1 65 ? 13.165 7.647 0.239 1.00 69.81 65 PHE A N 1
ATOM 522 C CA . PHE A 1 65 ? 14.152 8.478 0.919 1.00 69.81 65 PHE A CA 1
ATOM 523 C C . PHE A 1 65 ? 13.718 9.936 1.115 1.00 69.81 65 PHE A C 1
ATOM 525 O O . PHE A 1 65 ? 14.463 10.676 1.746 1.00 69.81 65 PHE A O 1
ATOM 532 N N . GLY A 1 66 ? 12.544 10.344 0.619 1.00 76.44 66 GLY A N 1
ATOM 533 C CA . GLY A 1 66 ? 12.016 11.705 0.746 1.00 76.44 66 GLY A CA 1
ATOM 534 C C . GLY A 1 66 ? 11.379 12.257 -0.538 1.00 76.44 66 GLY A C 1
ATOM 535 O O . GLY A 1 66 ? 11.322 11.565 -1.563 1.00 76.44 66 GLY A O 1
ATOM 536 N N . PRO A 1 67 ? 10.853 13.497 -0.489 1.00 83.88 67 PRO A N 1
ATOM 537 C CA . PRO A 1 67 ? 10.171 14.113 -1.618 1.00 83.88 67 PRO A CA 1
ATOM 538 C C . PRO A 1 67 ? 11.129 14.428 -2.773 1.00 83.88 67 PRO A C 1
ATOM 540 O O . PRO A 1 67 ? 12.250 14.911 -2.589 1.00 83.88 67 PRO A O 1
ATOM 543 N N . VAL A 1 68 ? 10.648 14.183 -3.987 1.00 87.00 68 VAL A N 1
ATOM 544 C CA . VAL A 1 68 ? 11.317 14.508 -5.247 1.00 87.00 68 VAL A CA 1
ATOM 545 C C . VAL A 1 68 ? 10.605 15.711 -5.846 1.00 87.00 68 VAL A C 1
ATOM 547 O O . VAL A 1 68 ? 9.388 15.684 -6.034 1.00 87.00 68 VAL A O 1
ATOM 550 N N . LYS A 1 69 ? 11.343 16.783 -6.132 1.00 94.12 69 LYS A N 1
ATOM 551 C CA . LYS A 1 69 ? 10.771 18.061 -6.565 1.00 94.12 69 LYS A CA 1
ATOM 552 C C . LYS A 1 69 ? 11.459 18.611 -7.808 1.00 94.12 69 LYS A C 1
ATOM 554 O O . LYS A 1 69 ? 12.658 18.425 -7.998 1.00 94.12 69 LYS A O 1
ATOM 559 N N . GLN A 1 70 ? 10.698 19.314 -8.637 1.00 95.81 70 GLN A N 1
ATOM 560 C CA . GLN A 1 70 ? 11.201 20.059 -9.783 1.00 95.81 70 GLN A CA 1
ATOM 561 C C . GLN A 1 70 ? 11.636 21.458 -9.339 1.00 95.81 70 GLN A C 1
ATOM 563 O O . GLN A 1 70 ? 10.874 22.172 -8.683 1.00 95.81 70 GLN A O 1
ATOM 568 N N . TYR A 1 71 ? 12.831 21.865 -9.756 1.00 97.56 71 TYR A N 1
ATOM 569 C CA . TYR A 1 71 ? 13.355 23.217 -9.577 1.00 97.56 71 TYR A CA 1
ATOM 570 C C . TYR A 1 71 ? 13.690 23.836 -10.931 1.00 97.56 71 TYR A C 1
ATOM 572 O O . TYR A 1 71 ? 14.106 23.136 -11.851 1.00 97.56 71 TYR A O 1
ATOM 580 N N . LEU A 1 72 ? 13.561 25.154 -11.044 1.00 97.31 72 LEU A N 1
ATOM 581 C CA . LEU A 1 72 ? 14.175 25.940 -12.113 1.00 97.31 72 LEU A CA 1
ATOM 582 C C . LEU A 1 72 ? 15.535 26.445 -11.621 1.00 97.31 72 LEU A C 1
ATOM 584 O O . LEU A 1 72 ? 15.605 27.099 -10.581 1.00 97.31 72 LEU A O 1
ATOM 588 N N . ASN A 1 73 ? 16.600 26.150 -12.364 1.00 96.00 73 ASN A N 1
ATOM 589 C CA . ASN A 1 73 ? 17.918 26.743 -12.166 1.00 96.00 73 ASN A CA 1
ATOM 590 C C . ASN A 1 73 ? 17.954 28.112 -12.863 1.00 96.00 73 ASN A C 1
ATOM 592 O O . ASN A 1 73 ? 17.912 28.189 -14.091 1.00 96.00 73 ASN A O 1
ATOM 596 N N . LYS A 1 74 ? 18.027 29.192 -12.084 1.00 94.62 74 LYS A N 1
ATOM 597 C CA . LYS A 1 74 ? 17.959 30.577 -12.575 1.00 94.62 74 LYS A CA 1
ATOM 598 C C . LYS A 1 74 ? 19.215 31.001 -13.345 1.00 94.62 74 LYS A C 1
ATOM 600 O O . LYS A 1 74 ? 19.140 31.897 -14.177 1.00 94.62 74 LYS A O 1
ATOM 605 N N . ASN A 1 75 ? 20.348 30.328 -13.128 1.00 93.06 75 ASN A N 1
ATOM 606 C CA . ASN A 1 75 ? 21.625 30.680 -13.761 1.00 93.06 75 ASN A CA 1
ATOM 607 C C . ASN A 1 75 ? 21.695 30.224 -15.229 1.00 93.06 75 ASN A C 1
ATOM 609 O O . ASN A 1 75 ? 22.491 30.753 -16.000 1.00 93.06 75 ASN A O 1
ATOM 613 N N . ASN A 1 76 ? 20.891 29.229 -15.624 1.00 92.88 76 ASN A N 1
ATOM 614 C CA . ASN A 1 76 ? 20.874 28.686 -16.989 1.00 92.88 76 ASN A CA 1
ATOM 615 C C . ASN A 1 76 ? 19.465 28.437 -17.563 1.00 92.88 76 ASN A C 1
ATOM 617 O O . ASN A 1 76 ? 19.348 27.907 -18.668 1.00 92.88 76 ASN A O 1
ATOM 621 N N . ASN A 1 77 ? 18.412 28.809 -16.828 1.00 94.06 77 ASN A N 1
ATOM 622 C CA . ASN A 1 77 ? 16.998 28.626 -17.167 1.00 94.06 77 ASN A CA 1
ATOM 623 C C . ASN A 1 77 ? 16.592 27.177 -17.506 1.00 94.06 77 ASN A C 1
ATOM 625 O O . ASN A 1 77 ? 15.660 26.956 -18.279 1.00 94.06 77 ASN A O 1
ATOM 629 N N . LYS A 1 78 ? 17.264 26.173 -16.923 1.00 94.50 78 LYS A N 1
ATOM 630 C CA . LYS A 1 78 ? 16.905 24.754 -17.082 1.00 94.50 78 LYS A CA 1
ATOM 631 C C . LYS A 1 78 ? 16.148 24.223 -15.871 1.00 94.50 78 LYS A C 1
ATOM 633 O O . LYS A 1 78 ? 16.473 24.544 -14.728 1.00 94.50 78 LYS A O 1
ATOM 638 N N . PHE A 1 79 ? 15.178 23.346 -16.118 1.00 95.81 79 PHE A N 1
ATOM 639 C CA . PHE A 1 79 ? 14.587 22.539 -15.055 1.00 95.81 79 PHE A CA 1
ATOM 640 C C . PHE A 1 79 ? 15.560 21.449 -14.595 1.00 95.81 79 PHE A C 1
ATOM 642 O O . PHE A 1 79 ? 16.294 20.868 -15.396 1.00 95.81 79 PHE A O 1
ATOM 649 N N . VAL A 1 80 ? 15.541 21.166 -13.297 1.00 95.88 80 VAL A N 1
ATOM 650 C CA . VAL A 1 80 ? 16.321 20.115 -12.635 1.00 95.88 80 VAL A CA 1
ATOM 651 C C . VAL A 1 80 ? 15.439 19.384 -11.623 1.00 95.88 80 VAL A C 1
ATOM 653 O O . VAL A 1 80 ? 14.394 19.897 -11.211 1.00 95.88 80 VAL A O 1
ATOM 656 N N . VAL A 1 81 ? 15.869 18.204 -11.188 1.00 94.56 81 VAL A N 1
ATOM 657 C CA . VAL A 1 81 ? 15.221 17.447 -10.109 1.00 94.56 81 VAL A CA 1
ATOM 658 C C . VAL A 1 81 ? 16.056 17.567 -8.843 1.00 94.56 81 VAL A C 1
ATOM 660 O O . VAL A 1 81 ? 17.255 17.316 -8.881 1.00 94.56 81 VAL A O 1
ATOM 663 N N . GLY A 1 82 ? 15.423 17.929 -7.727 1.00 93.81 82 GLY A N 1
ATOM 664 C CA . GLY A 1 82 ? 15.998 17.881 -6.384 1.00 93.81 82 GLY A CA 1
ATOM 665 C C . GLY A 1 82 ? 15.326 16.785 -5.556 1.00 93.81 82 GLY A C 1
ATOM 666 O O . GLY A 1 82 ? 14.132 16.867 -5.259 1.00 93.81 82 GLY A O 1
ATOM 667 N N . LYS A 1 83 ? 16.090 15.757 -5.184 1.00 89.56 83 LYS A N 1
ATOM 668 C CA . LYS A 1 83 ? 15.673 14.644 -4.323 1.00 89.56 83 LYS A CA 1
ATOM 669 C C . LYS A 1 83 ? 16.096 14.935 -2.889 1.00 89.56 83 LYS A C 1
ATOM 671 O O . LYS A 1 83 ? 17.287 14.910 -2.582 1.00 89.56 83 LYS A O 1
ATOM 676 N N . HIS A 1 84 ? 15.130 15.231 -2.027 1.00 90.56 84 HIS A N 1
ATOM 677 C CA . HIS A 1 84 ? 15.370 15.517 -0.612 1.00 90.56 84 HIS A CA 1
ATOM 678 C C . HIS A 1 84 ? 15.582 14.213 0.152 1.00 90.56 84 HIS A C 1
ATOM 680 O O . HIS A 1 84 ? 14.873 13.236 -0.084 1.00 90.56 84 HIS A O 1
ATOM 686 N N . VAL A 1 85 ? 16.538 14.210 1.078 1.00 86.19 85 VAL A N 1
ATOM 687 C CA . VAL A 1 85 ? 16.794 13.095 1.992 1.00 86.19 85 VAL A CA 1
ATOM 688 C C . VAL A 1 85 ? 16.091 13.372 3.324 1.00 86.19 85 VAL A C 1
ATOM 690 O O . VAL A 1 85 ? 16.330 14.400 3.955 1.00 86.19 85 VAL A O 1
ATOM 693 N N . LYS A 1 86 ? 15.228 12.448 3.760 1.00 84.31 86 LYS A N 1
ATOM 694 C CA . LYS A 1 86 ? 14.556 12.442 5.069 1.00 84.31 86 LYS A CA 1
ATOM 695 C C . LYS A 1 86 ? 15.586 12.288 6.189 1.00 84.31 86 LYS A C 1
ATOM 697 O O . LYS A 1 86 ? 15.987 11.179 6.527 1.00 84.31 86 LYS A O 1
ATOM 702 N N . MET A 1 87 ? 16.022 13.406 6.758 1.00 82.44 87 MET A N 1
ATOM 703 C CA . MET A 1 87 ? 17.094 13.429 7.759 1.00 82.44 87 MET A CA 1
ATOM 704 C C . MET A 1 87 ? 16.750 12.677 9.056 1.00 82.44 87 MET A C 1
ATOM 706 O O . MET A 1 87 ? 17.638 12.104 9.679 1.00 82.44 87 MET A O 1
ATOM 710 N N . GLU A 1 88 ? 15.464 12.592 9.398 1.00 75.88 88 GLU A N 1
ATOM 711 C CA . GLU A 1 88 ? 14.921 11.817 10.525 1.00 75.88 88 GLU A CA 1
ATOM 712 C C . GLU A 1 88 ? 15.350 10.334 10.543 1.00 75.88 88 GLU A C 1
ATOM 714 O O . GLU A 1 88 ? 15.551 9.770 11.617 1.00 75.88 88 GLU A O 1
ATOM 719 N N . MET A 1 89 ? 15.603 9.711 9.379 1.00 72.75 89 MET A N 1
ATOM 720 C CA . MET A 1 89 ? 16.002 8.293 9.304 1.00 72.75 89 MET A CA 1
ATOM 721 C C . MET A 1 89 ? 17.372 7.999 9.942 1.00 72.75 89 MET A C 1
ATOM 723 O O . MET A 1 89 ? 17.718 6.840 10.175 1.00 72.75 89 MET A O 1
ATOM 727 N N . PHE A 1 90 ? 18.172 9.034 10.203 1.00 74.69 90 PHE A N 1
ATOM 728 C CA . PHE A 1 90 ? 19.489 8.907 10.824 1.00 74.69 90 PHE A CA 1
ATOM 729 C C . PHE A 1 90 ? 19.447 9.041 12.355 1.00 74.69 90 PHE A C 1
ATOM 731 O O . PHE A 1 90 ? 20.434 8.716 12.998 1.00 74.69 90 PHE A O 1
ATOM 738 N N . ASP A 1 91 ? 18.327 9.459 12.957 1.00 72.31 91 ASP A N 1
ATOM 739 C CA . ASP A 1 91 ? 18.251 9.768 14.398 1.00 72.31 91 ASP A CA 1
ATOM 740 C C . ASP A 1 91 ? 17.708 8.624 15.281 1.00 72.31 91 ASP A C 1
ATOM 742 O O . ASP A 1 91 ? 17.615 8.768 16.501 1.00 72.31 91 ASP A O 1
ATOM 746 N N . HIS A 1 92 ? 17.374 7.464 14.704 1.00 58.69 92 HIS A N 1
ATOM 747 C CA . HIS A 1 92 ? 16.887 6.312 15.474 1.00 58.69 92 HIS A CA 1
ATOM 748 C C . HIS A 1 92 ? 17.948 5.754 16.444 1.00 58.69 92 HIS A C 1
ATOM 750 O O . HIS A 1 92 ? 19.127 5.642 16.107 1.00 58.69 92 HIS A O 1
ATOM 756 N N . MET A 1 93 ? 17.518 5.340 17.642 1.00 44.34 93 MET A N 1
ATOM 757 C CA . MET A 1 93 ? 18.375 4.659 18.625 1.00 44.34 93 MET A CA 1
ATOM 758 C C . MET A 1 93 ? 19.082 3.435 18.003 1.00 44.34 93 MET A C 1
ATOM 760 O O . MET A 1 93 ? 18.490 2.741 17.181 1.00 44.34 93 MET A O 1
ATOM 764 N N . TYR A 1 94 ? 20.319 3.158 18.449 1.00 54.03 94 TYR A N 1
ATOM 765 C CA . TYR A 1 94 ? 21.238 2.092 17.981 1.00 54.03 94 TYR A CA 1
ATOM 766 C C . TYR A 1 94 ? 22.147 2.387 16.763 1.00 54.03 94 TYR A C 1
ATOM 768 O O . TYR A 1 94 ? 22.657 1.452 16.146 1.00 54.03 94 TYR A O 1
ATOM 776 N N . GLN A 1 95 ? 22.443 3.652 16.440 1.00 60.19 95 GLN A N 1
ATOM 777 C CA . GLN A 1 95 ? 23.446 3.974 15.408 1.00 60.19 95 GLN A CA 1
ATOM 778 C C . GLN A 1 95 ? 24.888 3.993 15.966 1.00 60.19 95 GLN A C 1
ATOM 780 O O . GLN A 1 95 ? 25.132 4.496 17.060 1.00 60.19 95 GLN A O 1
ATOM 785 N N . ASP A 1 96 ? 25.847 3.467 15.195 1.00 70.50 96 ASP A N 1
ATOM 786 C CA . ASP A 1 96 ? 27.295 3.485 15.479 1.00 70.50 96 ASP A CA 1
ATOM 787 C C . ASP A 1 96 ? 27.965 4.571 14.621 1.00 70.50 96 ASP A C 1
ATOM 789 O O . ASP A 1 96 ? 28.012 4.467 13.387 1.00 70.50 96 ASP A O 1
ATOM 793 N N . TRP A 1 97 ? 28.482 5.619 15.272 1.00 75.38 97 TRP A N 1
ATOM 794 C CA . TRP A 1 97 ? 29.056 6.779 14.585 1.00 75.38 97 TRP A CA 1
ATOM 795 C C . TRP A 1 97 ? 30.271 6.431 13.720 1.00 75.38 97 TRP A C 1
ATOM 797 O O . TRP A 1 97 ? 30.407 6.967 12.620 1.00 75.38 97 TRP A O 1
ATOM 807 N N . GLY A 1 98 ? 31.115 5.487 14.145 1.00 75.19 98 GLY A N 1
ATOM 808 C CA . GLY A 1 98 ? 32.276 5.048 13.368 1.00 75.19 98 GLY A CA 1
ATOM 809 C C . GLY A 1 98 ? 31.864 4.399 12.044 1.00 75.19 98 GLY A C 1
ATOM 810 O O . GLY A 1 98 ? 32.458 4.668 10.993 1.00 75.19 98 GLY A O 1
ATOM 811 N N . LYS A 1 99 ? 30.782 3.608 12.060 1.00 74.12 99 LYS A N 1
ATOM 812 C CA . LYS A 1 99 ? 30.188 3.038 10.839 1.00 74.12 99 LYS A CA 1
ATOM 813 C C . LYS A 1 99 ? 29.568 4.113 9.944 1.00 74.12 99 LYS A C 1
ATOM 815 O O . LYS A 1 99 ? 29.788 4.057 8.733 1.00 74.12 99 LYS A O 1
ATOM 820 N N . ILE A 1 100 ? 28.849 5.094 10.499 1.00 75.94 100 ILE A N 1
ATOM 821 C CA . ILE A 1 100 ? 28.284 6.215 9.720 1.00 75.94 100 ILE A CA 1
ATOM 822 C C . ILE A 1 100 ? 29.401 7.036 9.064 1.00 75.94 100 ILE A C 1
ATOM 824 O O . ILE A 1 100 ? 29.384 7.249 7.854 1.00 75.94 100 ILE A O 1
ATOM 828 N N . LYS A 1 101 ? 30.420 7.435 9.831 1.00 80.12 101 LYS A N 1
ATOM 829 C CA . LYS A 1 101 ? 31.577 8.230 9.383 1.00 80.12 101 LYS A CA 1
ATOM 830 C C . LYS A 1 101 ? 32.316 7.568 8.212 1.00 80.12 101 LYS A C 1
ATOM 832 O O . LYS A 1 101 ? 32.735 8.259 7.280 1.00 80.12 101 LYS A O 1
ATOM 837 N N . LYS A 1 102 ? 32.405 6.228 8.203 1.00 81.31 102 LYS A N 1
ATOM 838 C CA . LYS A 1 102 ? 32.893 5.445 7.053 1.00 81.31 102 LYS A CA 1
ATOM 839 C C . LYS A 1 102 ? 31.933 5.496 5.854 1.00 81.31 102 LYS A C 1
ATOM 841 O O . LYS A 1 102 ? 32.393 5.754 4.745 1.00 81.31 102 LYS A O 1
ATOM 846 N N . ARG A 1 103 ? 30.622 5.300 6.059 1.00 78.81 103 ARG A N 1
ATOM 847 C CA . ARG A 1 103 ? 29.604 5.388 4.986 1.00 78.81 103 ARG A CA 1
ATOM 848 C C . ARG A 1 103 ? 29.551 6.774 4.340 1.00 78.81 103 ARG A C 1
ATOM 850 O O . ARG A 1 103 ? 29.402 6.847 3.128 1.00 78.81 103 ARG A O 1
ATOM 857 N N . ILE A 1 104 ? 29.754 7.853 5.102 1.00 84.38 104 ILE A N 1
ATOM 858 C CA . ILE A 1 104 ? 29.870 9.220 4.567 1.00 84.38 104 ILE A CA 1
ATOM 859 C C . ILE A 1 104 ? 31.056 9.321 3.596 1.00 84.38 104 ILE A C 1
ATOM 861 O O . ILE A 1 104 ? 30.888 9.831 2.494 1.00 84.38 104 ILE A O 1
ATOM 865 N N . ASN A 1 105 ? 32.241 8.810 3.955 1.00 85.12 105 ASN A N 1
ATOM 866 C CA . ASN A 1 105 ? 33.409 8.841 3.059 1.00 85.12 105 ASN A CA 1
ATOM 867 C C . ASN A 1 105 ? 33.146 8.079 1.750 1.00 85.12 105 ASN A C 1
ATOM 869 O O . ASN A 1 105 ? 33.451 8.572 0.666 1.00 85.12 105 ASN A O 1
ATOM 873 N N . ASP A 1 106 ? 32.554 6.892 1.866 1.00 82.62 106 ASP A N 1
ATOM 874 C CA . ASP A 1 106 ? 32.164 6.052 0.737 1.00 82.62 106 ASP A CA 1
ATOM 875 C C . ASP A 1 106 ? 31.130 6.746 -0.169 1.00 82.62 106 ASP A C 1
ATOM 877 O O . ASP A 1 106 ? 31.308 6.793 -1.384 1.00 82.62 106 ASP A O 1
ATOM 881 N N . PHE A 1 107 ? 30.084 7.332 0.420 1.00 85.12 107 PHE A N 1
ATOM 882 C CA . PHE A 1 107 ? 29.043 8.093 -0.274 1.00 85.12 107 PHE A CA 1
ATOM 883 C C . PHE A 1 107 ? 29.626 9.289 -1.036 1.00 85.12 107 PHE A C 1
ATOM 885 O O . PHE A 1 107 ? 29.351 9.453 -2.221 1.00 85.12 107 PHE A O 1
ATOM 892 N N . LEU A 1 108 ? 30.488 10.087 -0.396 1.00 88.06 108 LEU A N 1
ATOM 893 C CA . LEU A 1 108 ? 31.145 11.232 -1.036 1.00 88.06 108 LEU A CA 1
ATOM 894 C C . LEU A 1 108 ? 32.036 10.804 -2.213 1.00 88.06 108 LEU A C 1
ATOM 896 O O . LEU A 1 108 ? 31.994 11.432 -3.271 1.00 88.06 108 LEU A O 1
ATOM 900 N N . LYS A 1 109 ? 32.781 9.701 -2.066 1.00 87.25 109 LYS A N 1
ATOM 901 C CA . LYS A 1 109 ? 33.589 9.120 -3.146 1.00 87.25 109 LYS A CA 1
ATOM 902 C C . LYS A 1 109 ? 32.721 8.635 -4.313 1.00 87.25 109 LYS A C 1
ATOM 904 O O . LYS A 1 109 ? 33.070 8.848 -5.472 1.00 87.25 109 LYS A O 1
ATOM 909 N N . GLU A 1 110 ? 31.584 7.999 -4.035 1.00 84.44 110 GLU A N 1
ATOM 910 C CA . GLU A 1 110 ? 30.650 7.555 -5.076 1.00 84.44 110 GLU A CA 1
ATOM 911 C C . GLU A 1 110 ? 29.946 8.732 -5.778 1.00 84.44 110 GLU A C 1
ATOM 913 O O . GLU A 1 110 ? 29.752 8.670 -6.993 1.00 84.44 110 GLU A O 1
ATOM 918 N N . LEU A 1 111 ? 29.650 9.836 -5.075 1.00 87.12 111 LEU A N 1
ATOM 919 C CA . LEU A 1 111 ? 29.170 11.081 -5.693 1.00 87.12 111 LEU A CA 1
ATOM 920 C C . LEU A 1 111 ? 30.218 11.702 -6.627 1.00 87.12 111 LEU A C 1
ATOM 922 O O . LEU A 1 111 ? 29.872 12.121 -7.730 1.00 87.12 111 LEU A O 1
ATOM 926 N N . GLU A 1 112 ? 31.491 11.744 -6.222 1.00 89.06 112 GLU A N 1
ATOM 927 C CA . GLU A 1 112 ? 32.586 12.247 -7.062 1.00 89.06 112 GLU A CA 1
ATOM 928 C C . GLU A 1 112 ? 32.752 11.409 -8.337 1.00 89.06 112 GLU A C 1
ATOM 930 O O . GLU A 1 112 ? 32.865 11.942 -9.446 1.00 89.06 112 GLU A O 1
ATOM 935 N N . ILE A 1 113 ? 32.705 10.085 -8.190 1.00 87.69 113 ILE A N 1
ATOM 936 C CA . ILE A 1 113 ? 32.718 9.138 -9.304 1.00 87.69 113 ILE A CA 1
ATOM 937 C C . ILE A 1 113 ? 31.512 9.404 -10.223 1.00 87.69 113 ILE A C 1
ATOM 939 O O . ILE A 1 113 ? 31.699 9.647 -11.415 1.00 87.69 113 ILE A O 1
ATOM 943 N N . LEU A 1 114 ? 30.284 9.458 -9.697 1.00 87.19 114 LEU A N 1
ATOM 944 C CA . LEU A 1 114 ? 29.076 9.683 -10.500 1.00 87.19 114 LEU A CA 1
ATOM 945 C C . LEU A 1 114 ? 29.070 11.049 -11.216 1.00 87.19 114 LEU A C 1
ATOM 947 O O . LEU A 1 114 ? 28.681 11.134 -12.386 1.00 87.19 114 LEU A O 1
ATOM 951 N N . TYR A 1 115 ? 29.545 12.109 -10.562 1.00 89.81 115 TYR A N 1
ATOM 952 C CA . TYR A 1 115 ? 29.676 13.452 -11.139 1.00 89.81 115 TYR A CA 1
ATOM 953 C C . TYR A 1 115 ? 30.582 13.472 -12.372 1.00 89.81 115 TYR A C 1
ATOM 955 O O . TYR A 1 115 ? 30.245 14.084 -13.390 1.00 89.81 115 TYR A O 1
ATOM 963 N N . ASN A 1 116 ? 31.707 12.759 -12.300 1.00 89.75 116 ASN A N 1
ATOM 964 C CA . ASN A 1 116 ? 32.698 12.675 -13.370 1.00 89.75 116 ASN A CA 1
ATOM 965 C C . ASN A 1 116 ? 32.279 11.790 -14.556 1.00 89.75 116 ASN A C 1
ATOM 967 O O . ASN A 1 116 ? 32.956 11.815 -15.592 1.00 89.75 116 ASN A O 1
ATOM 971 N N . LEU A 1 117 ? 31.218 10.991 -14.401 1.00 89.69 117 LEU A N 1
ATOM 972 C CA . LEU A 1 117 ? 30.843 9.915 -15.323 1.00 89.69 117 LEU A CA 1
ATOM 973 C C . LEU A 1 117 ? 29.473 10.074 -15.979 1.00 89.69 117 LEU A C 1
ATOM 975 O O . LEU A 1 117 ? 29.318 9.643 -17.119 1.00 89.69 117 LEU A O 1
ATOM 979 N N . SER A 1 118 ? 28.499 10.652 -15.273 1.00 90.31 118 SER A N 1
ATOM 980 C CA . SER A 1 118 ? 27.139 10.873 -15.787 1.00 90.31 118 SER A CA 1
ATOM 981 C C . SER A 1 118 ? 27.156 11.771 -17.029 1.00 90.31 118 SER A C 1
ATOM 983 O O . SER A 1 118 ? 26.780 11.321 -18.107 1.00 90.31 118 SER A O 1
ATOM 985 N N . ARG A 1 119 ? 27.800 12.942 -16.919 1.00 88.69 119 ARG A N 1
ATOM 986 C CA . ARG A 1 119 ? 28.010 13.950 -17.986 1.00 88.69 119 ARG A CA 1
ATOM 987 C C . ARG A 1 119 ? 28.781 13.494 -19.233 1.00 88.69 119 ARG A C 1
ATOM 989 O O . ARG A 1 119 ? 29.124 14.318 -20.077 1.00 88.69 119 ARG A O 1
ATOM 996 N N . LYS A 1 120 ? 29.160 12.220 -19.320 1.00 92.88 120 LYS A N 1
ATOM 997 C CA . LYS A 1 120 ? 29.979 11.660 -20.407 1.00 92.88 120 LYS A CA 1
ATOM 998 C C . LYS A 1 120 ? 29.259 10.563 -21.190 1.00 92.88 120 LYS A C 1
ATOM 1000 O O . LYS A 1 120 ? 29.897 9.925 -22.022 1.00 92.88 120 LYS A O 1
ATOM 1005 N N . HIS A 1 121 ? 27.978 10.306 -20.913 1.00 94.62 121 HIS A N 1
ATOM 1006 C CA . HIS A 1 121 ? 27.247 9.228 -21.571 1.00 94.62 121 HIS A CA 1
ATOM 1007 C C . HIS A 1 121 ? 25.736 9.472 -21.626 1.00 94.62 121 HIS A C 1
ATOM 1009 O O . HIS A 1 121 ? 25.073 9.536 -20.592 1.00 94.62 121 HIS A O 1
ATOM 1015 N N . ASP A 1 122 ? 25.168 9.491 -22.833 1.00 95.06 122 ASP A N 1
ATOM 1016 C CA . ASP A 1 122 ? 23.773 9.890 -23.085 1.00 95.06 122 ASP A CA 1
ATOM 1017 C C . ASP A 1 122 ? 22.711 8.985 -22.442 1.00 95.06 122 ASP A C 1
ATOM 1019 O O . ASP A 1 122 ? 21.544 9.360 -22.376 1.00 95.06 122 ASP A O 1
ATOM 1023 N N . ARG A 1 123 ? 23.102 7.805 -21.944 1.00 96.88 123 ARG A N 1
ATOM 1024 C CA . ARG A 1 123 ? 22.223 6.850 -21.239 1.00 96.88 123 ARG A CA 1
ATOM 1025 C C . ARG A 1 123 ? 22.286 6.926 -19.716 1.00 96.88 123 ARG A C 1
ATOM 1027 O O . ARG A 1 123 ? 21.670 6.096 -19.054 1.00 96.88 123 ARG A O 1
ATOM 1034 N N . ILE A 1 124 ? 23.016 7.883 -19.146 1.00 95.62 124 ILE A N 1
ATOM 1035 C CA . ILE A 1 124 ? 23.047 8.144 -17.701 1.00 95.62 124 ILE A CA 1
ATOM 1036 C C . ILE A 1 124 ? 22.480 9.539 -17.441 1.00 95.62 124 ILE A C 1
ATOM 1038 O O . ILE A 1 124 ? 22.839 10.486 -18.134 1.00 95.62 124 ILE A O 1
ATOM 1042 N N . ALA A 1 125 ? 21.599 9.671 -16.450 1.00 94.12 125 ALA A N 1
ATOM 1043 C CA . ALA A 1 125 ? 21.084 10.966 -16.036 1.00 94.12 125 ALA A CA 1
ATOM 1044 C C . ALA A 1 125 ? 22.192 11.805 -15.375 1.00 94.12 125 ALA A C 1
ATOM 1046 O O . ALA A 1 125 ? 22.855 11.344 -14.440 1.00 94.12 125 ALA A O 1
ATOM 1047 N N . ASP A 1 126 ? 22.375 13.038 -15.844 1.00 94.06 126 ASP A N 1
ATOM 1048 C CA . ASP A 1 126 ? 23.369 13.986 -15.339 1.00 94.06 126 ASP A CA 1
ATOM 1049 C C . ASP A 1 126 ? 23.190 14.229 -13.837 1.00 94.06 126 ASP A C 1
ATOM 1051 O O . ASP A 1 126 ? 22.180 14.784 -13.396 1.00 94.06 126 ASP A O 1
ATOM 1055 N N . PHE A 1 127 ? 24.201 13.866 -13.045 1.00 93.56 127 PHE A N 1
ATOM 1056 C CA . PHE A 1 127 ? 24.273 14.205 -11.627 1.00 93.56 127 PHE A CA 1
ATOM 1057 C C . PHE A 1 127 ? 24.897 15.593 -11.466 1.00 93.56 127 PHE A C 1
ATOM 1059 O O . PHE A 1 127 ? 26.085 15.797 -11.730 1.00 93.56 127 PHE A O 1
ATOM 1066 N N . LEU A 1 128 ? 24.094 16.558 -11.025 1.00 92.38 128 LEU A N 1
ATOM 1067 C CA . LEU A 1 128 ? 24.474 17.966 -10.998 1.00 92.38 128 LEU A CA 1
ATOM 1068 C C . LEU A 1 128 ? 25.313 18.321 -9.768 1.00 92.38 128 LEU A C 1
ATOM 1070 O O . LEU A 1 128 ? 26.268 19.079 -9.906 1.00 92.38 128 LEU A O 1
ATOM 1074 N N . GLY A 1 129 ? 24.992 17.745 -8.608 1.00 93.31 129 GLY A N 1
ATOM 1075 C CA . GLY A 1 129 ? 25.654 18.003 -7.328 1.00 93.31 129 GLY A CA 1
ATOM 1076 C C . GLY A 1 129 ? 24.725 17.711 -6.148 1.00 93.31 129 GLY A C 1
ATOM 1077 O O . GLY A 1 129 ? 23.625 17.184 -6.327 1.00 93.31 129 GLY A O 1
ATOM 1078 N N . ILE A 1 130 ? 25.147 18.080 -4.940 1.00 94.50 130 ILE A N 1
ATOM 1079 C CA . ILE A 1 130 ? 24.301 18.077 -3.743 1.00 94.50 130 ILE A CA 1
ATOM 1080 C C . ILE A 1 130 ? 24.244 19.468 -3.118 1.00 94.50 130 ILE A C 1
ATOM 1082 O O . ILE A 1 130 ? 25.234 20.197 -3.103 1.00 94.50 130 ILE A O 1
ATOM 1086 N N . TYR A 1 131 ? 23.095 19.815 -2.554 1.00 94.94 131 TYR A N 1
ATOM 1087 C CA . TYR A 1 131 ? 22.970 20.904 -1.595 1.00 94.94 131 TYR A CA 1
ATOM 1088 C C . TYR A 1 131 ? 22.827 20.317 -0.195 1.00 94.94 131 TYR A C 1
ATOM 1090 O O . TYR A 1 131 ? 22.077 19.357 -0.006 1.00 94.94 131 TYR A O 1
ATOM 1098 N N . ASN A 1 132 ? 23.480 20.922 0.791 1.00 93.88 132 ASN A N 1
ATOM 1099 C CA . ASN A 1 132 ? 23.170 20.653 2.183 1.00 93.88 132 ASN A CA 1
ATOM 1100 C C . ASN A 1 132 ? 23.365 21.897 3.062 1.00 93.88 132 ASN A C 1
ATOM 1102 O O . ASN A 1 132 ? 24.282 22.698 2.846 1.00 93.88 132 ASN A O 1
ATOM 1106 N N . ASP A 1 133 ? 22.510 22.011 4.073 1.00 90.31 133 ASP A N 1
ATOM 1107 C CA . ASP A 1 133 ? 22.606 22.974 5.170 1.00 90.31 133 ASP A CA 1
ATOM 1108 C C . ASP A 1 133 ? 22.510 22.233 6.521 1.00 90.31 133 ASP A C 1
ATOM 1110 O O . ASP A 1 133 ? 22.781 21.033 6.592 1.00 90.31 133 ASP A O 1
ATOM 1114 N N . ASN A 1 134 ? 22.157 22.938 7.598 1.00 86.44 134 ASN A N 1
ATOM 1115 C CA . ASN A 1 134 ? 22.014 22.361 8.938 1.00 86.44 134 ASN A CA 1
ATOM 1116 C C . ASN A 1 134 ? 20.728 21.530 9.124 1.00 86.44 134 ASN A C 1
ATOM 1118 O O . ASN A 1 134 ? 20.530 20.955 10.195 1.00 86.44 134 ASN A O 1
ATOM 1122 N N . GLU A 1 135 ? 19.824 21.490 8.144 1.00 88.00 135 GLU A N 1
ATOM 1123 C CA . GLU A 1 135 ? 18.498 20.867 8.234 1.00 88.00 135 GLU A CA 1
ATOM 1124 C C . GLU A 1 135 ? 18.223 19.831 7.145 1.00 88.00 135 GLU A C 1
ATOM 1126 O O . GLU A 1 135 ? 17.560 18.836 7.432 1.00 88.00 135 GLU A O 1
ATOM 1131 N N . LYS A 1 136 ? 18.721 20.035 5.920 1.00 90.81 136 LYS A N 1
ATOM 1132 C CA . LYS A 1 136 ? 18.399 19.194 4.761 1.00 90.81 136 LYS A CA 1
ATOM 1133 C C . LYS A 1 136 ? 19.613 18.838 3.911 1.00 90.81 136 LYS A C 1
ATOM 1135 O O . LYS A 1 136 ? 20.548 19.620 3.761 1.00 90.81 136 LYS A O 1
ATOM 1140 N N . LEU A 1 137 ? 19.533 17.660 3.294 1.00 92.12 137 LEU A N 1
ATOM 1141 C CA . LEU A 1 137 ? 20.408 17.179 2.227 1.00 92.12 137 LEU A CA 1
ATOM 1142 C C . LEU A 1 137 ? 19.547 16.944 0.978 1.00 92.12 137 LEU A C 1
ATOM 1144 O O . LEU A 1 137 ? 18.526 16.259 1.047 1.00 92.12 137 LEU A O 1
ATOM 1148 N N . ILE A 1 138 ? 19.943 17.515 -0.158 1.00 93.44 138 ILE A N 1
ATOM 1149 C CA . ILE A 1 138 ? 19.220 17.429 -1.432 1.00 93.44 138 ILE A CA 1
ATOM 1150 C C . ILE A 1 138 ? 20.201 17.030 -2.537 1.00 93.44 138 ILE A C 1
ATOM 1152 O O . ILE A 1 138 ? 21.222 17.684 -2.734 1.00 93.44 138 ILE A O 1
ATOM 1156 N N . ILE A 1 139 ? 19.877 15.977 -3.282 1.00 91.94 139 ILE A N 1
ATOM 1157 C CA . ILE A 1 139 ? 20.642 15.506 -4.444 1.00 91.94 139 ILE A CA 1
ATOM 1158 C C . ILE A 1 139 ? 20.013 16.063 -5.722 1.00 91.94 139 ILE A C 1
ATOM 1160 O O . ILE A 1 139 ? 18.807 15.916 -5.916 1.00 91.94 139 ILE A O 1
ATOM 1164 N N . PHE A 1 140 ? 20.819 16.668 -6.599 1.00 93.69 140 PHE A N 1
ATOM 1165 C CA . PHE A 1 140 ? 20.352 17.274 -7.845 1.00 93.69 140 PHE A CA 1
ATOM 1166 C C . PHE A 1 140 ? 20.755 16.485 -9.093 1.00 93.69 140 PHE A C 1
ATOM 1168 O O . PHE A 1 140 ? 21.922 16.126 -9.266 1.00 93.69 140 PHE A O 1
ATOM 1175 N N . THR A 1 141 ? 19.799 16.281 -10.000 1.00 93.31 141 THR A N 1
ATOM 1176 C CA . THR A 1 141 ? 20.001 15.672 -11.327 1.00 93.31 141 THR A CA 1
ATOM 1177 C C . THR A 1 141 ? 19.308 16.479 -12.427 1.00 93.31 141 THR A C 1
ATOM 1179 O O . THR A 1 141 ? 18.495 17.361 -12.137 1.00 93.31 141 THR A O 1
ATOM 1182 N N . GLU A 1 142 ? 19.590 16.187 -13.700 1.00 93.12 142 GLU A N 1
ATOM 1183 C CA . GLU A 1 142 ? 18.781 16.721 -14.808 1.00 93.12 142 GLU A CA 1
ATOM 1184 C C . GLU A 1 142 ? 17.290 16.351 -14.678 1.00 93.12 142 GLU A C 1
ATOM 1186 O O . GLU A 1 142 ? 16.924 15.364 -14.032 1.00 93.12 142 GLU A O 1
ATOM 1191 N N . TYR A 1 143 ? 16.429 17.165 -15.294 1.00 94.06 143 TYR A N 1
ATOM 1192 C CA . TYR A 1 143 ? 15.001 16.894 -15.433 1.00 94.06 143 TYR A CA 1
ATOM 1193 C C . TYR A 1 143 ? 14.705 16.305 -16.813 1.00 94.06 143 TYR A C 1
ATOM 1195 O O . TYR A 1 143 ? 14.991 16.929 -17.835 1.00 94.06 143 TYR A O 1
ATOM 1203 N N . LEU A 1 144 ? 14.085 15.126 -16.829 1.00 93.25 144 LEU A N 1
ATOM 1204 C CA . LEU A 1 144 ? 13.654 14.424 -18.034 1.00 93.25 144 LEU A CA 1
ATOM 1205 C C . LEU A 1 144 ? 12.125 14.483 -18.104 1.00 93.25 144 LEU A C 1
ATOM 1207 O O . LEU A 1 144 ? 11.430 14.042 -17.193 1.00 93.25 144 LEU A O 1
ATOM 1211 N N . CYS A 1 145 ? 11.604 15.137 -19.144 1.00 87.81 145 CYS A N 1
ATOM 1212 C CA . CYS A 1 145 ? 10.228 15.635 -19.155 1.00 87.81 145 CYS A CA 1
ATOM 1213 C C . CYS A 1 145 ? 9.153 14.586 -19.450 1.00 87.81 145 CYS A C 1
ATOM 1215 O O . CYS A 1 145 ? 7.992 14.850 -19.153 1.00 87.81 145 CYS A O 1
ATOM 1217 N N . ASN A 1 146 ? 9.527 13.432 -20.009 1.00 92.19 146 ASN A N 1
ATOM 1218 C CA . ASN A 1 146 ? 8.593 12.372 -20.397 1.00 92.19 146 ASN A CA 1
ATOM 1219 C C . ASN A 1 146 ? 8.442 11.296 -19.304 1.00 92.19 146 ASN A C 1
ATOM 1221 O O . ASN A 1 146 ? 8.018 10.181 -19.600 1.00 92.19 146 ASN A O 1
ATOM 1225 N N . GLY A 1 147 ? 8.794 11.631 -18.057 1.00 91.19 147 GLY A N 1
ATOM 1226 C CA . GLY A 1 147 ? 8.609 10.759 -16.900 1.00 91.19 147 GLY A CA 1
ATOM 1227 C C . GLY A 1 147 ? 9.576 9.576 -16.851 1.00 91.19 147 GLY A C 1
ATOM 1228 O O . GLY A 1 147 ? 10.642 9.582 -17.478 1.00 91.19 147 GLY A O 1
ATOM 1229 N N . SER A 1 148 ? 9.211 8.564 -16.072 1.00 92.94 148 SER A N 1
ATOM 1230 C CA . SER A 1 148 ? 9.876 7.263 -16.034 1.00 92.94 148 SER A CA 1
ATOM 1231 C C . SER A 1 148 ? 9.201 6.231 -16.943 1.00 92.94 148 SER A C 1
ATOM 1233 O O . SER A 1 148 ? 8.080 6.409 -17.420 1.00 92.94 148 SER A O 1
ATOM 1235 N N . VAL A 1 149 ? 9.870 5.100 -17.165 1.00 95.12 149 VAL A N 1
ATOM 1236 C CA . VAL A 1 149 ? 9.253 3.940 -17.819 1.00 95.12 149 VAL A CA 1
ATOM 1237 C C . VAL A 1 149 ? 8.135 3.351 -16.955 1.00 95.12 149 VAL A C 1
ATOM 1239 O O . VAL A 1 149 ? 7.223 2.751 -17.514 1.00 95.12 149 VAL A O 1
ATOM 1242 N N . LYS A 1 150 ? 8.137 3.559 -15.627 1.00 90.75 150 LYS A N 1
ATOM 1243 C CA . LYS A 1 150 ? 7.005 3.160 -14.777 1.00 90.75 150 LYS A CA 1
ATOM 1244 C C . LYS A 1 150 ? 5.763 3.999 -15.054 1.00 90.75 150 LYS A C 1
ATOM 1246 O O . LYS A 1 150 ? 4.688 3.423 -15.140 1.00 90.75 150 LYS A O 1
ATOM 1251 N N . ASP A 1 151 ? 5.929 5.300 -15.280 1.00 87.94 151 ASP A N 1
ATOM 1252 C CA . ASP A 1 151 ? 4.840 6.234 -15.589 1.00 87.94 151 ASP A CA 1
ATOM 1253 C C . ASP A 1 151 ? 4.120 5.789 -16.881 1.00 87.94 151 ASP A C 1
ATOM 1255 O O . ASP A 1 151 ? 2.898 5.754 -16.954 1.00 87.94 151 ASP A O 1
ATOM 1259 N N . LYS A 1 152 ? 4.871 5.307 -17.885 1.00 88.25 152 LYS A N 1
ATOM 1260 C CA . LYS A 1 152 ? 4.302 4.701 -19.110 1.00 88.25 152 LYS A CA 1
ATOM 1261 C C . LYS A 1 152 ? 3.554 3.377 -18.906 1.00 88.25 152 LYS A C 1
ATOM 1263 O O . LYS A 1 152 ? 2.928 2.899 -19.848 1.00 88.25 152 LYS A O 1
ATOM 1268 N N . LEU A 1 153 ? 3.648 2.761 -17.730 1.00 82.31 153 LEU A N 1
ATOM 1269 C CA . LEU A 1 153 ? 2.940 1.530 -17.377 1.00 82.31 153 LEU A CA 1
ATOM 1270 C C . LEU A 1 153 ? 1.699 1.813 -16.507 1.00 82.31 153 LEU A C 1
ATOM 1272 O O . LEU A 1 153 ? 0.985 0.863 -16.191 1.00 82.31 153 LEU A O 1
ATOM 1276 N N . GLU A 1 154 ? 1.422 3.077 -16.144 1.00 70.38 154 GLU A N 1
ATOM 1277 C CA . GLU A 1 154 ? 0.297 3.504 -15.282 1.00 70.38 154 GLU A CA 1
ATOM 1278 C C . GLU A 1 154 ? -1.095 3.380 -15.927 1.00 70.38 154 GLU A C 1
ATOM 1280 O O . GLU A 1 154 ? -2.096 3.485 -15.227 1.00 70.38 154 GLU A O 1
ATOM 1285 N N . ASP A 1 155 ? -1.187 3.058 -17.220 1.00 65.38 155 ASP A N 1
ATOM 1286 C CA . ASP A 1 155 ? -2.453 2.675 -17.872 1.00 65.38 155 ASP A CA 1
ATOM 1287 C C . ASP A 1 155 ? -2.733 1.156 -17.782 1.00 65.38 155 ASP A C 1
ATOM 1289 O O . ASP A 1 155 ? -3.764 0.661 -18.241 1.00 65.38 155 ASP A O 1
ATOM 1293 N N . GLY A 1 156 ? -1.810 0.380 -17.200 1.00 66.56 156 GLY A N 1
ATOM 1294 C CA . GLY A 1 156 ? -1.942 -1.070 -17.019 1.00 66.56 156 GLY A CA 1
ATOM 1295 C C . GLY A 1 156 ? -1.731 -1.874 -18.305 1.00 66.56 156 GLY A C 1
ATOM 1296 O O . GLY A 1 156 ? -2.152 -3.028 -18.398 1.00 66.56 156 GLY A O 1
ATOM 1297 N N . VAL A 1 157 ? -1.087 -1.258 -19.299 1.00 75.62 157 VAL A N 1
ATOM 1298 C CA . VAL A 1 157 ? -0.739 -1.855 -20.590 1.00 75.62 157 VAL A CA 1
ATOM 1299 C C . VAL A 1 157 ? 0.781 -1.967 -20.697 1.00 75.62 157 VAL A C 1
ATOM 1301 O O . VAL A 1 157 ? 1.502 -0.982 -20.550 1.00 75.62 157 VAL A O 1
ATOM 1304 N N . GLY A 1 158 ? 1.275 -3.179 -20.958 1.00 82.50 158 GLY A N 1
ATOM 1305 C CA . GLY A 1 158 ? 2.699 -3.429 -21.168 1.00 82.50 158 GLY A CA 1
ATOM 1306 C C . GLY A 1 158 ? 3.220 -2.802 -22.463 1.00 82.50 158 GLY A C 1
ATOM 1307 O O . GLY A 1 158 ? 2.495 -2.654 -23.450 1.00 82.50 158 GLY A O 1
ATOM 1308 N N . LEU A 1 159 ? 4.507 -2.466 -22.487 1.00 93.62 159 LEU A N 1
ATOM 1309 C CA . LEU A 1 159 ? 5.175 -1.973 -23.685 1.00 93.62 159 LEU A CA 1
ATOM 1310 C C . LEU A 1 159 ? 5.257 -3.074 -24.751 1.00 93.62 159 LEU A C 1
ATOM 1312 O O . LEU A 1 159 ? 5.532 -4.240 -24.462 1.00 93.62 159 LEU A O 1
ATOM 1316 N N . SER A 1 160 ? 5.104 -2.687 -26.021 1.00 95.88 160 SER A N 1
ATOM 1317 C CA . SER A 1 160 ? 5.382 -3.592 -27.144 1.00 95.88 160 SER A CA 1
ATOM 1318 C C . SER A 1 160 ? 6.820 -4.122 -27.080 1.00 95.88 160 SER A C 1
ATOM 1320 O O . SER A 1 160 ? 7.739 -3.359 -26.776 1.00 95.88 160 SER A O 1
ATOM 1322 N N . GLU A 1 161 ? 7.049 -5.384 -27.463 1.00 95.81 161 GLU A N 1
ATOM 1323 C CA . GLU A 1 161 ? 8.393 -5.992 -27.436 1.00 95.81 161 GLU A CA 1
ATOM 1324 C C . GLU A 1 161 ? 9.454 -5.152 -28.166 1.00 95.81 161 GLU A C 1
ATOM 1326 O O . GLU A 1 161 ? 10.592 -5.065 -27.714 1.00 95.81 161 GLU A O 1
ATOM 1331 N N . LYS A 1 162 ? 9.082 -4.471 -29.259 1.00 96.00 162 LYS A N 1
ATOM 1332 C CA . LYS A 1 162 ? 9.971 -3.558 -29.994 1.00 96.00 162 LYS A CA 1
ATOM 1333 C C . LYS A 1 162 ? 10.459 -2.395 -29.121 1.00 96.00 162 LYS A C 1
ATOM 1335 O O . LYS A 1 162 ? 11.635 -2.039 -29.185 1.00 96.00 162 LYS A O 1
ATOM 1340 N N . LEU A 1 163 ? 9.571 -1.803 -28.321 1.00 96.19 163 LEU A N 1
ATOM 1341 C CA . LEU A 1 163 ? 9.906 -0.699 -27.420 1.00 96.19 163 LEU A CA 1
ATOM 1342 C C . LEU A 1 163 ? 10.661 -1.203 -26.182 1.00 96.19 163 LEU A C 1
ATOM 1344 O O . LEU A 1 163 ? 11.676 -0.616 -25.817 1.00 96.19 163 LEU A O 1
ATOM 1348 N N . THR A 1 164 ? 10.248 -2.343 -25.621 1.00 97.50 164 THR A N 1
ATOM 1349 C CA . THR A 1 164 ? 10.968 -3.051 -24.548 1.00 97.50 164 THR A CA 1
ATOM 1350 C C . THR A 1 164 ? 12.416 -3.337 -24.946 1.00 97.50 164 THR A C 1
ATOM 1352 O O . THR A 1 164 ? 13.329 -3.026 -24.187 1.00 97.50 164 THR A O 1
ATOM 1355 N N . LEU A 1 165 ? 12.656 -3.859 -26.156 1.00 97.12 165 LEU A N 1
ATOM 1356 C CA . LEU A 1 165 ? 14.003 -4.107 -26.681 1.00 97.12 165 LEU A CA 1
ATOM 1357 C C . LEU A 1 165 ? 14.789 -2.807 -26.914 1.00 97.12 165 LEU A C 1
ATOM 1359 O O . LEU A 1 165 ? 15.978 -2.768 -26.597 1.00 97.12 165 LEU A O 1
ATOM 1363 N N . LYS A 1 166 ? 14.149 -1.735 -27.414 1.00 97.06 166 LYS A N 1
ATOM 1364 C CA . LYS A 1 166 ? 14.784 -0.408 -27.543 1.00 97.06 166 LYS A CA 1
ATOM 1365 C C . LYS A 1 166 ? 15.307 0.069 -26.183 1.00 97.06 166 LYS A C 1
ATOM 1367 O O . LYS A 1 166 ? 16.491 0.376 -26.059 1.00 97.06 166 LYS A O 1
ATOM 1372 N N . TYR A 1 167 ? 14.441 0.105 -25.171 1.00 98.38 167 TYR A N 1
ATOM 1373 C CA . TYR A 1 167 ? 14.792 0.588 -23.834 1.00 98.38 167 TYR A CA 1
ATOM 1374 C C . TYR A 1 167 ? 15.803 -0.330 -23.141 1.00 98.38 167 TYR A C 1
ATOM 1376 O O . TYR A 1 167 ? 16.776 0.163 -22.577 1.00 98.38 167 TYR A O 1
ATOM 1384 N N . PHE A 1 168 ? 15.640 -1.652 -23.251 1.00 98.38 168 PHE A N 1
ATOM 1385 C CA . PHE A 1 168 ? 16.588 -2.636 -22.726 1.00 98.38 168 PHE A CA 1
ATOM 1386 C C . PHE A 1 168 ? 18.013 -2.395 -23.237 1.00 98.38 168 PHE A C 1
ATOM 1388 O O . PHE A 1 168 ? 18.938 -2.293 -22.434 1.00 98.38 168 PHE A O 1
ATOM 1395 N N . TYR A 1 169 ? 18.206 -2.242 -24.551 1.00 98.00 169 TYR A N 1
ATOM 1396 C CA . TYR A 1 169 ? 19.549 -2.043 -25.099 1.00 98.00 169 TYR A CA 1
ATOM 1397 C C . TYR A 1 169 ? 20.135 -0.659 -24.787 1.00 98.00 169 TYR A C 1
ATOM 1399 O O . TYR A 1 169 ? 21.332 -0.569 -24.522 1.00 98.00 169 TYR A O 1
ATOM 1407 N N . GLN A 1 170 ? 19.312 0.390 -24.707 1.00 98.19 170 GLN A N 1
ATOM 1408 C CA . GLN A 1 170 ? 19.750 1.711 -24.232 1.00 98.19 170 GLN A CA 1
ATOM 1409 C C . GLN A 1 170 ? 20.154 1.689 -22.745 1.00 98.19 170 GLN A C 1
ATOM 1411 O O . GLN A 1 170 ? 21.116 2.345 -22.343 1.00 98.19 170 GLN A O 1
ATOM 1416 N N . VAL A 1 171 ? 19.493 0.870 -21.922 1.00 98.19 171 VAL A N 1
ATOM 1417 C CA . VAL A 1 171 ? 19.935 0.585 -20.549 1.00 98.19 171 VAL A CA 1
ATOM 1418 C C . VAL A 1 171 ? 21.237 -0.225 -20.544 1.00 98.19 171 VAL A C 1
ATOM 1420 O O . VAL A 1 171 ? 22.136 0.100 -19.771 1.00 98.19 171 VAL A O 1
ATOM 1423 N N . CYS A 1 172 ? 21.406 -1.216 -21.429 1.00 98.12 172 CYS A N 1
ATOM 1424 C CA . CYS A 1 172 ? 22.673 -1.943 -21.573 1.00 98.12 172 CYS A CA 1
ATOM 1425 C C . CYS A 1 172 ? 23.843 -1.030 -21.968 1.00 98.12 172 CYS A C 1
ATOM 1427 O O . CYS A 1 172 ? 24.932 -1.197 -21.431 1.00 98.12 172 CYS A O 1
ATOM 1429 N N . GLU A 1 173 ? 23.646 -0.052 -22.853 1.00 97.81 173 GLU A N 1
ATOM 1430 C CA . GLU A 1 173 ? 24.659 0.964 -23.177 1.00 97.81 173 GLU A CA 1
ATOM 1431 C C . GLU A 1 173 ? 25.105 1.714 -21.903 1.00 97.81 173 GLU A C 1
ATOM 1433 O O . GLU A 1 173 ? 26.299 1.801 -21.608 1.00 97.81 173 GLU A O 1
ATOM 1438 N N . GLY A 1 174 ? 24.150 2.183 -21.088 1.00 96.81 174 GLY A N 1
ATOM 1439 C CA . GLY A 1 174 ? 24.432 2.844 -19.807 1.00 96.81 174 GLY A CA 1
ATOM 1440 C C . GLY A 1 174 ? 25.132 1.941 -18.783 1.00 96.81 174 GLY A C 1
ATOM 1441 O O . GLY A 1 174 ? 26.112 2.353 -18.160 1.00 96.81 174 GLY A O 1
ATOM 1442 N N . LEU A 1 175 ? 24.683 0.694 -18.626 1.00 96.81 175 LEU A N 1
ATOM 1443 C CA . LEU A 1 175 ? 25.314 -0.276 -17.724 1.00 96.81 175 LEU A CA 1
ATOM 1444 C C . LEU A 1 175 ? 26.710 -0.684 -18.196 1.00 96.81 175 LEU A C 1
ATOM 1446 O O . LEU A 1 175 ? 27.599 -0.838 -17.365 1.00 96.81 175 LEU A O 1
ATOM 1450 N N . HIS A 1 176 ? 26.944 -0.804 -19.505 1.00 96.62 176 HIS A N 1
ATOM 1451 C CA . HIS A 1 176 ? 28.268 -1.082 -20.055 1.00 96.62 176 HIS A CA 1
ATOM 1452 C C . HIS A 1 176 ? 29.236 0.050 -19.717 1.00 96.62 176 HIS A C 1
ATOM 1454 O O . HIS A 1 176 ? 30.292 -0.222 -19.146 1.00 96.62 176 HIS A O 1
ATOM 1460 N N . TRP A 1 177 ? 28.830 1.308 -19.932 1.00 95.12 177 TRP A N 1
ATOM 1461 C CA . TRP A 1 177 ? 29.598 2.476 -19.497 1.00 95.12 177 TRP A CA 1
ATOM 1462 C C . TRP A 1 177 ? 29.919 2.434 -17.998 1.00 95.12 177 TRP A C 1
ATOM 1464 O O . TRP A 1 177 ? 31.032 2.773 -17.606 1.00 95.12 177 TRP A O 1
ATOM 1474 N N . LEU A 1 178 ? 28.975 2.009 -17.147 1.00 92.69 178 LEU A N 1
ATOM 1475 C CA . LEU A 1 178 ? 29.158 1.936 -15.693 1.00 92.69 178 LEU A CA 1
ATOM 1476 C C . LEU A 1 178 ? 30.067 0.785 -15.228 1.00 92.69 178 LEU A C 1
ATOM 1478 O O . LEU A 1 178 ? 30.899 0.974 -14.334 1.00 92.69 178 LEU A O 1
ATOM 1482 N N . HIS A 1 179 ? 29.894 -0.399 -15.814 1.00 94.44 179 HIS A N 1
ATOM 1483 C CA . HIS A 1 179 ? 30.558 -1.639 -15.417 1.00 94.44 179 HIS A CA 1
ATOM 1484 C C . HIS A 1 179 ? 31.967 -1.771 -16.002 1.00 94.44 179 HIS A C 1
ATOM 1486 O O . HIS A 1 179 ? 32.828 -2.375 -15.356 1.00 94.44 179 HIS A O 1
ATOM 1492 N N . ASP A 1 180 ? 32.215 -1.250 -17.203 1.00 90.25 180 ASP A N 1
ATOM 1493 C CA . ASP A 1 180 ? 33.457 -1.461 -17.958 1.00 90.25 180 ASP A CA 1
ATOM 1494 C C . ASP A 1 180 ? 34.535 -0.418 -17.629 1.00 90.25 180 ASP A C 1
ATOM 1496 O O . ASP A 1 180 ? 35.017 0.339 -18.469 1.00 90.25 180 ASP A O 1
ATOM 1500 N N . ARG A 1 181 ? 34.884 -0.337 -16.341 1.00 84.88 181 ARG A N 1
ATOM 1501 C CA . ARG A 1 181 ? 35.942 0.541 -15.822 1.00 84.88 181 ARG A CA 1
ATOM 1502 C C . ARG A 1 181 ? 36.864 -0.209 -14.871 1.00 84.88 181 ARG A C 1
ATOM 1504 O O . ARG A 1 181 ? 36.465 -1.200 -14.266 1.00 84.88 181 ARG A O 1
ATOM 1511 N N . SER A 1 182 ? 38.065 0.333 -14.670 1.00 83.31 182 SER A N 1
ATOM 1512 C CA . SER A 1 182 ? 39.032 -0.140 -13.666 1.00 83.31 182 SER A CA 1
ATOM 1513 C C . SER A 1 182 ? 38.468 -0.143 -12.239 1.00 83.31 182 SER A C 1
ATOM 1515 O O . SER A 1 182 ? 38.783 -1.033 -11.457 1.00 83.31 182 SER A O 1
ATOM 1517 N N . SER A 1 183 ? 37.590 0.814 -11.922 1.00 83.06 183 SER A N 1
ATOM 1518 C CA . SER A 1 183 ? 36.720 0.802 -10.742 1.00 83.06 183 SER A CA 1
ATOM 1519 C C . SER A 1 183 ? 35.259 0.800 -11.212 1.00 83.06 183 SER A C 1
ATOM 1521 O O . SER A 1 183 ? 34.722 1.874 -11.503 1.00 83.06 183 SER A O 1
ATOM 1523 N N . PRO A 1 184 ? 34.614 -0.375 -11.341 1.00 87.88 184 PRO A N 1
ATOM 1524 C CA . PRO A 1 184 ? 33.223 -0.481 -11.774 1.00 87.88 184 PRO A CA 1
ATOM 1525 C C . PRO A 1 184 ? 32.247 0.234 -10.836 1.00 87.88 184 PRO A C 1
ATOM 1527 O O . PRO A 1 184 ? 32.453 0.273 -9.624 1.00 87.88 184 PRO A O 1
ATOM 1530 N N . VAL A 1 185 ? 31.144 0.736 -11.392 1.00 88.00 185 VAL A N 1
ATOM 1531 C CA . VAL A 1 185 ? 30.008 1.274 -10.629 1.00 88.00 185 VAL A CA 1
ATOM 1532 C C . VAL A 1 185 ? 28.819 0.333 -10.808 1.00 88.00 185 VAL A C 1
ATOM 1534 O O . VAL A 1 185 ? 28.374 0.130 -11.933 1.00 88.00 185 VAL A O 1
ATOM 1537 N N . VAL A 1 186 ? 28.307 -0.230 -9.712 1.00 89.94 186 VAL A N 1
ATOM 1538 C CA . VAL A 1 186 ? 27.095 -1.074 -9.699 1.00 89.94 186 VAL A CA 1
ATOM 1539 C C . VAL A 1 186 ? 25.896 -0.196 -9.324 1.00 89.94 186 VAL A C 1
ATOM 1541 O O . VAL A 1 186 ? 25.965 0.563 -8.350 1.00 89.94 186 VAL A O 1
ATOM 1544 N N . HIS A 1 187 ? 24.804 -0.263 -10.087 1.00 91.44 187 HIS A N 1
ATOM 1545 C CA . HIS A 1 187 ? 23.649 0.627 -9.922 1.00 91.44 187 HIS A CA 1
ATOM 1546 C C . HIS A 1 187 ? 22.803 0.269 -8.694 1.00 91.44 187 HIS A C 1
ATOM 1548 O O . HIS A 1 187 ? 22.378 1.171 -7.965 1.00 91.44 187 HIS A O 1
ATOM 1554 N N . ARG A 1 188 ? 22.592 -1.035 -8.446 1.00 89.06 188 ARG A N 1
ATOM 1555 C CA . ARG A 1 188 ? 21.940 -1.614 -7.246 1.00 89.06 188 ARG A CA 1
ATOM 1556 C C . ARG A 1 188 ? 20.452 -1.268 -7.065 1.00 89.06 188 ARG A C 1
ATOM 1558 O O . ARG A 1 188 ? 19.876 -1.537 -6.008 1.00 89.06 188 ARG A O 1
ATOM 1565 N N . ASP A 1 189 ? 19.825 -0.662 -8.074 1.00 87.25 189 ASP A N 1
ATOM 1566 C CA . ASP A 1 189 ? 18.425 -0.206 -8.027 1.00 87.25 189 ASP A CA 1
ATOM 1567 C C . ASP A 1 189 ? 17.799 -0.084 -9.431 1.00 87.25 189 ASP A C 1
ATOM 1569 O O . ASP A 1 189 ? 17.197 0.931 -9.771 1.00 87.25 189 ASP A O 1
ATOM 1573 N N . ILE A 1 190 ? 18.009 -1.077 -10.299 1.00 93.19 190 ILE A N 1
ATOM 1574 C CA . ILE A 1 190 ? 17.453 -1.069 -11.663 1.00 93.19 190 ILE A CA 1
ATOM 1575 C C . ILE A 1 190 ? 15.997 -1.550 -11.608 1.00 93.19 190 ILE A C 1
ATOM 1577 O O . ILE A 1 190 ? 15.731 -2.656 -11.147 1.00 93.19 190 ILE A O 1
ATOM 1581 N N . LYS A 1 191 ? 15.079 -0.687 -12.054 1.00 92.06 191 LYS A N 1
ATOM 1582 C CA . LYS A 1 191 ? 13.618 -0.879 -12.146 1.00 92.06 191 LYS A CA 1
ATOM 1583 C C . LYS A 1 191 ? 13.039 0.167 -13.106 1.00 92.06 191 LYS A C 1
ATOM 1585 O O . LYS A 1 191 ? 13.693 1.193 -13.318 1.00 92.06 191 LYS A O 1
ATOM 1590 N N . ALA A 1 192 ? 11.828 -0.009 -13.645 1.00 92.94 192 ALA A N 1
ATOM 1591 C CA . ALA A 1 192 ? 11.252 0.939 -14.613 1.00 92.94 192 ALA A CA 1
ATOM 1592 C C . ALA A 1 192 ? 11.138 2.374 -14.059 1.00 92.94 192 ALA A C 1
ATOM 1594 O O . ALA A 1 192 ? 11.375 3.336 -14.786 1.00 92.94 192 ALA A O 1
ATOM 1595 N N . ALA A 1 193 ? 10.884 2.522 -12.754 1.00 89.19 193 ALA A N 1
ATOM 1596 C CA . ALA A 1 193 ? 10.804 3.820 -12.069 1.00 89.19 193 ALA A CA 1
ATOM 1597 C C . ALA A 1 193 ? 12.140 4.599 -12.027 1.00 89.19 193 ALA A C 1
ATOM 1599 O O . ALA A 1 193 ? 12.158 5.801 -11.773 1.00 89.19 193 ALA A O 1
ATOM 1600 N N . ASN A 1 194 ? 13.266 3.920 -12.272 1.00 91.81 194 ASN A N 1
ATOM 1601 C CA . ASN 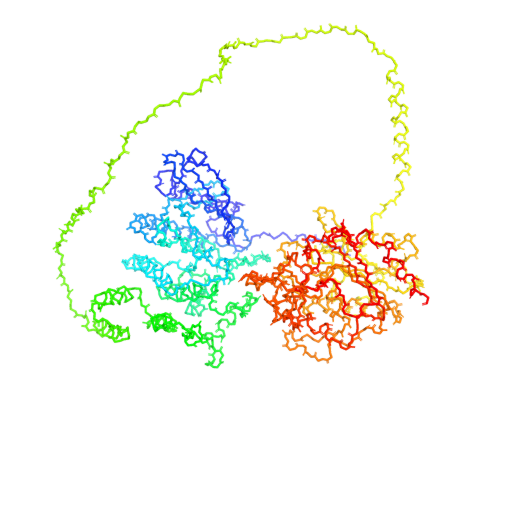A 1 194 ? 14.608 4.507 -12.316 1.00 91.81 194 ASN A CA 1
ATOM 1602 C C . ASN A 1 194 ? 15.171 4.599 -13.750 1.00 91.81 194 ASN A C 1
ATOM 1604 O O . ASN A 1 194 ? 16.313 5.020 -13.941 1.00 91.81 194 ASN A O 1
ATOM 1608 N N . ILE A 1 195 ? 14.373 4.246 -14.761 1.00 96.12 195 ILE A N 1
ATOM 1609 C CA . ILE A 1 195 ? 14.676 4.465 -16.177 1.00 96.12 195 ILE A CA 1
ATOM 1610 C C . ILE A 1 195 ? 13.831 5.658 -16.629 1.00 96.12 195 ILE A C 1
ATOM 1612 O O . ILE A 1 195 ? 12.610 5.566 -16.691 1.00 96.12 195 ILE A O 1
ATOM 1616 N N . LEU A 1 196 ? 14.469 6.791 -16.910 1.00 95.69 196 LEU A N 1
ATOM 1617 C CA . LEU A 1 196 ? 13.800 8.047 -17.258 1.00 95.69 196 LEU A CA 1
ATOM 1618 C C . LEU A 1 196 ? 13.801 8.291 -18.767 1.00 95.69 196 LEU A C 1
ATOM 1620 O O . LEU A 1 196 ? 14.777 7.983 -19.453 1.00 95.69 196 LEU A O 1
ATOM 1624 N N . ILE A 1 197 ? 12.717 8.872 -19.276 1.00 96.19 197 ILE A N 1
ATOM 1625 C CA . ILE A 1 197 ? 12.461 9.046 -20.705 1.00 96.19 197 ILE A CA 1
ATOM 1626 C C . ILE A 1 197 ? 12.774 10.488 -21.126 1.00 96.19 197 ILE A C 1
ATOM 1628 O O . ILE A 1 197 ? 12.261 11.471 -20.586 1.00 96.19 197 ILE A O 1
ATOM 1632 N N . THR A 1 198 ? 13.638 10.616 -22.127 1.00 94.38 198 THR A N 1
ATOM 1633 C CA . THR A 1 198 ? 14.004 11.881 -22.775 1.00 94.38 198 THR A CA 1
ATOM 1634 C C . THR A 1 198 ? 12.888 12.388 -23.695 1.00 94.38 198 THR A C 1
ATOM 1636 O O . THR A 1 198 ? 12.009 11.636 -24.118 1.00 94.38 198 THR A O 1
ATOM 1639 N N . ALA A 1 199 ? 12.975 13.661 -24.092 1.00 91.50 199 ALA A N 1
ATOM 1640 C CA . ALA A 1 199 ? 12.069 14.273 -25.069 1.00 91.50 199 ALA A CA 1
ATOM 1641 C C . ALA A 1 199 ? 12.007 13.530 -26.425 1.00 91.50 199 ALA A C 1
ATOM 1643 O O . ALA A 1 199 ? 11.007 13.636 -27.127 1.00 91.50 199 ALA A O 1
ATOM 1644 N N . TYR A 1 200 ? 13.044 12.757 -26.777 1.00 92.25 200 TYR A N 1
ATOM 1645 C CA . TYR A 1 200 ? 13.154 12.000 -28.034 1.00 92.25 200 TYR A CA 1
ATOM 1646 C C . TYR A 1 200 ? 12.716 10.527 -27.910 1.00 92.25 200 TYR A C 1
ATOM 1648 O O . TYR A 1 200 ? 13.063 9.700 -28.751 1.00 92.25 200 TYR A O 1
ATOM 1656 N N . ASP A 1 201 ? 11.983 10.186 -26.844 1.00 91.50 201 ASP A N 1
ATOM 1657 C CA . ASP A 1 201 ? 11.549 8.819 -26.516 1.00 91.50 201 ASP A CA 1
ATOM 1658 C C . ASP A 1 201 ? 12.706 7.814 -26.329 1.00 91.50 201 ASP A C 1
ATOM 1660 O O . ASP A 1 201 ? 12.556 6.605 -26.486 1.00 91.50 201 ASP A O 1
ATOM 1664 N N . ASP A 1 202 ? 13.893 8.318 -26.010 1.00 96.31 202 ASP A N 1
ATOM 1665 C CA . ASP A 1 202 ? 15.093 7.564 -25.638 1.00 96.31 202 ASP A CA 1
ATOM 1666 C C . ASP A 1 202 ? 15.243 7.527 -24.110 1.00 96.31 202 ASP A C 1
ATOM 1668 O O . ASP A 1 202 ? 14.785 8.457 -23.446 1.00 96.31 202 ASP A O 1
ATOM 1672 N N . VAL A 1 203 ? 15.900 6.514 -23.535 1.00 97.81 203 VAL A N 1
ATOM 1673 C CA . VAL A 1 203 ? 15.999 6.362 -22.066 1.00 97.81 203 VAL A CA 1
ATOM 1674 C C . VAL A 1 203 ? 17.376 6.664 -21.468 1.00 97.81 203 VAL A C 1
ATOM 1676 O O . VAL A 1 203 ? 18.412 6.489 -22.116 1.00 97.81 203 VAL A O 1
ATOM 1679 N N . LYS A 1 204 ? 17.373 7.076 -20.191 1.00 97.62 204 LYS A N 1
ATOM 1680 C CA . LYS A 1 204 ? 18.546 7.211 -19.315 1.00 97.62 204 LYS A CA 1
ATOM 1681 C C . LYS A 1 204 ? 18.332 6.510 -17.967 1.00 97.62 204 LYS A C 1
ATOM 1683 O O . LYS A 1 204 ? 17.237 6.553 -17.416 1.00 97.62 204 LYS A O 1
ATOM 1688 N N . LEU A 1 205 ? 19.389 5.938 -17.392 1.00 95.06 205 LEU A N 1
ATOM 1689 C CA . LEU A 1 205 ? 19.408 5.449 -16.007 1.00 95.06 205 LEU A CA 1
ATOM 1690 C C . LEU A 1 205 ? 19.554 6.603 -15.009 1.00 95.06 205 LEU A C 1
ATOM 1692 O O . LEU A 1 205 ? 20.439 7.446 -15.159 1.00 95.06 205 LEU A O 1
ATOM 1696 N N . ALA A 1 206 ? 18.727 6.604 -13.967 1.00 89.81 206 ALA A N 1
ATOM 1697 C CA . ALA A 1 206 ? 18.722 7.587 -12.887 1.00 89.81 206 ALA A CA 1
ATOM 1698 C C . ALA A 1 206 ? 18.632 6.904 -11.510 1.00 89.81 206 ALA A C 1
ATOM 1700 O O . ALA A 1 206 ? 18.424 5.702 -11.412 1.00 89.81 206 ALA A O 1
ATOM 1701 N N . ASN A 1 207 ? 18.729 7.683 -10.422 1.00 78.00 207 ASN A N 1
ATOM 1702 C CA . ASN A 1 207 ? 18.559 7.183 -9.046 1.00 78.00 207 ASN A CA 1
ATOM 1703 C C . ASN A 1 207 ? 19.493 6.010 -8.672 1.00 78.00 207 ASN A C 1
ATOM 1705 O O . ASN A 1 207 ? 19.060 4.966 -8.189 1.00 78.00 207 ASN A O 1
ATOM 1709 N N . PHE A 1 208 ? 20.801 6.219 -8.809 1.00 74.12 208 PHE A N 1
ATOM 1710 C CA . PHE A 1 208 ? 21.820 5.350 -8.213 1.00 74.12 208 PHE A CA 1
ATOM 1711 C C . PHE A 1 208 ? 21.559 5.140 -6.710 1.00 74.12 208 PHE A C 1
ATOM 1713 O O . PHE A 1 208 ? 21.169 6.082 -6.013 1.00 74.12 208 PHE A O 1
ATOM 1720 N N . GLY A 1 209 ? 21.820 3.930 -6.198 1.00 68.94 209 GLY A N 1
ATOM 1721 C CA . GLY A 1 209 ? 21.489 3.490 -4.828 1.00 68.94 209 GLY A CA 1
ATOM 1722 C C . GLY A 1 209 ? 22.112 4.267 -3.652 1.00 68.94 209 GLY A C 1
ATOM 1723 O O . GLY A 1 209 ? 21.861 3.918 -2.505 1.00 68.94 209 GLY A O 1
ATOM 1724 N N . LEU A 1 210 ? 22.842 5.350 -3.913 1.00 72.94 210 LEU A N 1
ATOM 1725 C CA . LEU A 1 210 ? 23.669 6.147 -2.996 1.00 72.94 210 LEU A CA 1
ATOM 1726 C C . LEU A 1 210 ? 23.025 6.472 -1.635 1.00 72.94 210 LEU A C 1
ATOM 1728 O O . LEU A 1 210 ? 23.681 6.403 -0.599 1.00 72.94 210 LEU A O 1
ATOM 1732 N N . VAL A 1 211 ? 21.734 6.827 -1.609 1.00 66.38 211 VAL A N 1
ATOM 1733 C CA . VAL A 1 211 ? 21.036 7.175 -0.351 1.00 66.38 211 VAL A CA 1
ATOM 1734 C C . VAL A 1 211 ? 20.731 5.931 0.497 1.00 66.38 211 VAL A C 1
ATOM 1736 O O . VAL A 1 211 ? 20.694 6.016 1.722 1.00 66.38 211 VAL A O 1
ATOM 1739 N N . ARG A 1 212 ? 20.582 4.755 -0.133 1.00 69.75 212 ARG A N 1
ATOM 1740 C CA . ARG A 1 212 ? 20.462 3.460 0.559 1.00 69.75 212 ARG A CA 1
ATOM 1741 C C . ARG A 1 212 ? 21.753 3.112 1.294 1.00 69.75 212 ARG A C 1
ATOM 1743 O O . ARG A 1 212 ? 21.684 2.604 2.404 1.00 69.75 212 ARG A O 1
ATOM 1750 N N . ASP A 1 213 ? 22.898 3.402 0.679 1.00 70.31 213 ASP A N 1
ATOM 1751 C CA . ASP A 1 213 ? 24.223 3.086 1.225 1.00 70.31 213 ASP A CA 1
ATOM 1752 C C . ASP A 1 213 ? 24.597 3.970 2.420 1.00 70.31 213 ASP A C 1
ATOM 1754 O O . ASP A 1 213 ? 25.367 3.557 3.290 1.00 70.31 213 ASP A O 1
ATOM 1758 N N . LEU A 1 214 ? 24.053 5.191 2.452 1.00 70.31 214 LEU A N 1
ATOM 1759 C CA . LEU A 1 214 ? 24.246 6.146 3.538 1.00 70.31 214 LEU A CA 1
ATOM 1760 C C . LEU A 1 214 ? 23.441 5.756 4.792 1.00 70.31 214 LEU A C 1
ATOM 1762 O O . LEU A 1 214 ? 23.944 5.905 5.905 1.00 70.31 214 LEU A O 1
ATOM 1766 N N . ALA A 1 215 ? 22.221 5.232 4.621 1.00 59.81 215 ALA A N 1
ATOM 1767 C CA . ALA A 1 215 ? 21.351 4.778 5.711 1.00 59.81 215 ALA A CA 1
ATOM 1768 C C . ALA A 1 215 ? 21.887 3.513 6.416 1.00 59.81 215 ALA A C 1
ATOM 1770 O O . ALA A 1 215 ? 22.587 2.693 5.813 1.00 59.81 215 ALA A O 1
ATOM 1771 N N . ILE A 1 216 ? 21.562 3.327 7.703 1.00 54.66 216 ILE A N 1
ATOM 1772 C CA . ILE A 1 216 ? 22.063 2.177 8.475 1.00 54.66 216 ILE A CA 1
ATOM 1773 C C . ILE A 1 216 ? 21.398 0.860 8.057 1.00 54.66 216 ILE A C 1
ATOM 1775 O O . ILE A 1 216 ? 20.185 0.760 7.881 1.00 54.66 216 ILE A O 1
ATOM 1779 N N . ASP A 1 217 ? 22.265 -0.142 7.887 1.00 46.59 217 ASP A N 1
ATOM 1780 C CA . ASP A 1 217 ? 22.058 -1.575 7.629 1.00 46.59 217 ASP A CA 1
ATOM 1781 C C . ASP A 1 217 ? 21.012 -1.996 6.584 1.00 46.59 217 ASP A C 1
ATOM 1783 O O . ASP A 1 217 ? 20.736 -3.181 6.458 1.00 46.59 217 ASP A O 1
ATOM 1787 N N . GLY A 1 218 ? 20.388 -1.076 5.840 1.00 43.06 218 GLY A N 1
ATOM 1788 C CA . GLY A 1 218 ? 19.248 -1.351 4.948 1.00 43.06 218 GLY A CA 1
ATOM 1789 C C . GLY A 1 218 ? 17.975 -1.853 5.653 1.00 43.06 218 GLY A C 1
ATOM 1790 O O . GLY A 1 218 ? 16.908 -1.844 5.039 1.00 43.06 218 GLY A O 1
ATOM 1791 N N . PHE A 1 219 ? 18.107 -2.214 6.932 1.00 36.84 219 PHE A N 1
ATOM 1792 C CA . PHE A 1 219 ? 17.116 -2.655 7.912 1.00 36.84 219 PHE A CA 1
ATOM 1793 C C . PHE A 1 219 ? 17.003 -1.695 9.106 1.00 36.84 219 PHE A C 1
ATOM 1795 O O . PHE A 1 219 ? 16.217 -1.951 10.010 1.00 36.84 219 PHE A O 1
ATOM 1802 N N . GLY A 1 220 ? 17.727 -0.566 9.103 1.00 32.91 220 GLY A N 1
ATOM 1803 C CA . GLY A 1 220 ? 17.645 0.503 10.109 1.00 32.91 220 GLY A CA 1
ATOM 1804 C C . GLY A 1 220 ? 16.308 1.260 10.163 1.00 32.91 220 GLY A C 1
ATOM 1805 O O . GLY A 1 220 ? 16.283 2.411 10.579 1.00 32.91 220 GLY A O 1
ATOM 1806 N N . VAL A 1 221 ? 15.204 0.624 9.759 1.00 30.38 221 VAL A N 1
ATOM 1807 C CA . VAL A 1 221 ? 13.859 0.904 10.274 1.00 30.38 221 VAL A CA 1
ATOM 1808 C C . VAL A 1 221 ? 13.508 -0.261 11.199 1.00 30.38 221 VAL A C 1
ATOM 1810 O O . VAL A 1 221 ? 12.766 -1.168 10.834 1.00 30.38 221 VAL A O 1
ATOM 1813 N N . SER A 1 222 ? 14.106 -0.260 12.390 1.00 31.00 222 SER A N 1
ATOM 1814 C CA . SER A 1 222 ? 13.825 -1.240 13.446 1.00 31.00 222 SER A CA 1
ATOM 1815 C C . SER A 1 222 ? 13.424 -0.574 14.767 1.00 31.00 222 SER A C 1
ATOM 1817 O O . SER A 1 222 ? 13.706 -1.111 15.834 1.00 31.00 222 SER A O 1
ATOM 1819 N N . VAL A 1 223 ? 12.763 0.592 14.690 1.00 26.78 223 VAL A N 1
ATOM 1820 C CA . VAL A 1 223 ? 11.825 1.122 15.701 1.00 26.78 223 VAL A CA 1
ATOM 1821 C C . VAL A 1 223 ? 10.785 1.993 14.973 1.00 26.78 223 VAL A C 1
ATOM 1823 O O . VAL A 1 223 ? 11.092 3.121 14.595 1.00 26.78 223 VAL A O 1
ATOM 1826 N N . GLY A 1 224 ? 9.565 1.482 14.778 1.00 25.28 224 GLY A N 1
ATOM 1827 C CA . GLY A 1 224 ? 8.460 2.198 14.118 1.00 25.28 224 GLY A CA 1
ATOM 1828 C C . GLY A 1 224 ? 7.924 1.485 12.870 1.00 25.28 224 GLY A C 1
ATOM 1829 O O . GLY A 1 224 ? 8.680 0.905 12.096 1.00 25.28 224 GLY A O 1
ATOM 1830 N N . SER A 1 225 ? 6.606 1.525 12.676 1.00 26.48 225 SER A N 1
ATOM 1831 C CA . SER A 1 225 ? 5.816 0.724 11.721 1.00 26.48 225 SER A CA 1
ATOM 1832 C C . SER A 1 225 ? 5.940 1.119 10.233 1.00 26.48 225 SER A C 1
ATOM 1834 O O . SER A 1 225 ? 5.096 0.745 9.417 1.00 26.48 225 SER A O 1
ATOM 1836 N N . GLU A 1 226 ? 6.989 1.847 9.840 1.00 34.22 226 GLU A N 1
ATOM 1837 C CA . GLU A 1 226 ? 7.078 2.530 8.539 1.00 34.22 226 GLU A CA 1
ATOM 1838 C C . GLU A 1 226 ? 8.165 1.988 7.600 1.00 34.22 226 GLU A C 1
ATOM 1840 O O . GLU A 1 226 ? 9.054 2.697 7.124 1.00 34.22 226 GLU A O 1
ATOM 1845 N N . VAL A 1 227 ? 8.049 0.714 7.225 1.00 34.00 227 VAL A N 1
ATOM 1846 C CA . VAL A 1 227 ? 8.776 0.198 6.057 1.00 34.00 227 VAL A CA 1
ATOM 1847 C C . VAL A 1 227 ? 8.021 0.576 4.774 1.00 34.00 227 VAL A C 1
ATOM 1849 O O . VAL A 1 227 ? 7.097 -0.126 4.345 1.00 34.00 227 VAL A O 1
ATOM 1852 N N . SER A 1 228 ? 8.429 1.702 4.173 1.00 35.38 228 SER A N 1
ATOM 1853 C CA . SER A 1 228 ? 7.861 2.305 2.951 1.00 35.38 228 SER A CA 1
ATOM 1854 C C . SER A 1 228 ? 7.603 1.297 1.819 1.00 35.38 228 SER A C 1
ATOM 1856 O O . SER A 1 228 ? 8.469 0.466 1.536 1.00 35.38 228 SER A O 1
ATOM 1858 N N . PHE A 1 229 ? 6.482 1.431 1.101 1.00 36.66 229 PHE A N 1
ATOM 1859 C CA . PHE A 1 229 ? 6.092 0.538 -0.006 1.00 36.66 229 PHE A CA 1
ATOM 1860 C C . PHE A 1 229 ? 7.150 0.427 -1.122 1.00 36.66 229 PHE A C 1
ATOM 1862 O O . PHE A 1 229 ? 7.400 -0.668 -1.619 1.00 36.66 229 PHE A O 1
ATOM 1869 N N . ASP A 1 230 ? 7.861 1.515 -1.432 1.00 41.12 230 ASP A N 1
ATOM 1870 C CA . ASP A 1 230 ? 8.972 1.542 -2.400 1.00 41.12 230 ASP A CA 1
ATOM 1871 C C . ASP A 1 230 ? 10.130 0.588 -2.011 1.00 41.12 230 ASP A C 1
ATOM 1873 O O . ASP A 1 230 ? 10.750 -0.026 -2.878 1.00 41.12 230 ASP A O 1
ATOM 1877 N N . PHE A 1 231 ? 10.375 0.336 -0.716 1.00 44.81 231 PHE A N 1
ATOM 1878 C CA . PHE A 1 231 ? 11.319 -0.717 -0.296 1.00 44.81 231 PHE A CA 1
ATOM 1879 C C . PHE A 1 231 ? 10.802 -2.123 -0.616 1.00 44.81 231 PHE A C 1
ATOM 1881 O O . PHE A 1 231 ? 11.571 -2.960 -1.083 1.00 44.81 231 PHE A O 1
ATOM 1888 N N . ARG A 1 232 ? 9.501 -2.364 -0.403 1.00 49.47 232 ARG A N 1
ATOM 1889 C CA . ARG A 1 232 ? 8.848 -3.662 -0.639 1.00 49.47 232 ARG A CA 1
ATOM 1890 C C . ARG A 1 232 ? 8.904 -4.032 -2.120 1.00 49.47 232 ARG A C 1
ATOM 1892 O O . ARG A 1 232 ? 9.370 -5.111 -2.459 1.00 49.47 232 ARG A O 1
ATOM 1899 N N . GLY A 1 233 ? 8.534 -3.096 -2.997 1.00 52.88 233 GLY A N 1
ATOM 1900 C CA . GLY A 1 233 ? 8.636 -3.283 -4.447 1.00 52.88 233 GLY A CA 1
ATOM 1901 C C . GLY A 1 233 ? 10.080 -3.481 -4.917 1.00 52.88 233 GLY A C 1
ATOM 1902 O O . GLY A 1 233 ? 10.340 -4.333 -5.758 1.00 52.88 233 GLY A O 1
ATOM 1903 N N . THR A 1 234 ? 11.042 -2.758 -4.332 1.00 65.00 234 THR A N 1
ATOM 1904 C CA . THR A 1 234 ? 12.466 -2.872 -4.695 1.00 65.00 234 THR A CA 1
ATOM 1905 C C . THR A 1 234 ? 13.070 -4.242 -4.356 1.00 65.00 234 THR A C 1
ATOM 1907 O O . THR A 1 234 ? 13.931 -4.720 -5.091 1.00 65.00 234 THR A O 1
ATOM 1910 N N . MET A 1 235 ? 12.612 -4.909 -3.290 1.00 71.81 235 MET A N 1
ATOM 1911 C CA . MET A 1 235 ? 13.106 -6.241 -2.907 1.00 71.81 235 MET A CA 1
ATOM 1912 C C . MET A 1 235 ? 12.878 -7.317 -3.987 1.00 71.81 235 MET A C 1
ATOM 1914 O O . MET A 1 235 ? 13.668 -8.253 -4.070 1.00 71.81 235 MET A O 1
ATOM 1918 N N . LEU A 1 236 ? 11.874 -7.154 -4.857 1.00 77.31 236 LEU A N 1
ATOM 1919 C CA . LEU A 1 236 ? 11.565 -8.076 -5.965 1.00 77.31 236 LEU A CA 1
ATOM 1920 C C . LEU A 1 236 ? 12.597 -8.042 -7.112 1.00 77.31 236 LEU A C 1
ATOM 1922 O O . LEU A 1 236 ? 12.636 -8.937 -7.953 1.00 77.31 236 LEU A O 1
ATOM 1926 N N . TYR A 1 237 ? 13.452 -7.017 -7.145 1.00 85.88 237 TYR A N 1
ATOM 1927 C CA . TYR A 1 237 ? 14.528 -6.857 -8.131 1.00 85.88 237 TYR A CA 1
ATOM 1928 C C . TYR A 1 237 ? 15.875 -7.380 -7.616 1.00 85.88 237 TYR A C 1
ATOM 1930 O O . TYR A 1 237 ? 16.862 -7.374 -8.350 1.00 85.88 237 TYR A O 1
ATOM 1938 N N . VAL A 1 238 ? 15.948 -7.801 -6.349 1.00 85.44 238 VAL A N 1
ATOM 1939 C CA . VAL A 1 238 ? 17.205 -8.203 -5.718 1.00 85.44 238 VAL A CA 1
ATOM 1940 C C . VAL A 1 238 ? 17.565 -9.632 -6.132 1.00 85.44 238 VAL A C 1
ATOM 1942 O O . VAL A 1 238 ? 16.752 -10.549 -6.042 1.00 85.44 238 VAL A O 1
ATOM 1945 N N . ALA A 1 239 ? 18.805 -9.815 -6.584 1.00 88.81 239 ALA A N 1
ATOM 1946 C CA . ALA A 1 239 ? 19.295 -11.094 -7.083 1.00 88.81 239 ALA A CA 1
ATOM 1947 C C . ALA A 1 239 ? 19.482 -12.143 -5.964 1.00 88.81 239 ALA A C 1
ATOM 1949 O O . ALA A 1 239 ? 19.812 -11.763 -4.833 1.00 88.81 239 ALA A O 1
ATOM 1950 N N . PRO A 1 240 ? 19.340 -13.453 -6.258 1.00 85.94 240 PRO A N 1
ATOM 1951 C CA . PRO A 1 240 ? 19.452 -14.515 -5.261 1.00 85.94 240 PRO A CA 1
ATOM 1952 C C . PRO A 1 240 ? 20.753 -14.441 -4.462 1.00 85.94 240 PRO A C 1
ATOM 1954 O O . PRO A 1 240 ? 20.706 -14.456 -3.235 1.00 85.94 240 PRO A O 1
ATOM 1957 N N . GLU A 1 241 ? 21.894 -14.249 -5.133 1.00 87.56 241 GLU A N 1
ATOM 1958 C CA . GLU A 1 241 ? 23.210 -14.218 -4.489 1.00 87.56 241 GLU A CA 1
ATOM 1959 C C . GLU A 1 241 ? 23.365 -13.082 -3.461 1.00 87.56 241 GLU A C 1
ATOM 1961 O O . GLU A 1 241 ? 24.070 -13.233 -2.464 1.00 87.56 241 GLU A O 1
ATOM 1966 N N . VAL A 1 242 ? 22.655 -11.966 -3.656 1.00 86.25 242 VAL A N 1
ATOM 1967 C CA . VAL A 1 242 ? 22.635 -10.829 -2.724 1.00 86.25 242 VAL A CA 1
ATOM 1968 C C . VAL A 1 242 ? 21.831 -11.192 -1.472 1.00 86.25 242 VAL A C 1
ATOM 1970 O O . VAL A 1 242 ? 22.261 -10.924 -0.348 1.00 86.25 242 VAL A O 1
ATOM 1973 N N . ILE A 1 243 ? 20.670 -11.824 -1.667 1.00 79.88 243 ILE A N 1
ATOM 1974 C CA . ILE A 1 243 ? 19.721 -12.216 -0.613 1.00 79.88 243 ILE A CA 1
ATOM 1975 C C . ILE A 1 243 ? 20.290 -13.332 0.277 1.00 79.88 243 ILE A C 1
ATOM 1977 O O . ILE A 1 243 ? 20.022 -13.357 1.484 1.00 79.88 243 ILE A O 1
ATOM 1981 N N . THR A 1 244 ? 21.070 -14.241 -0.313 1.00 74.88 244 THR A N 1
ATOM 1982 C CA . THR A 1 244 ? 21.711 -15.370 0.376 1.00 74.88 244 THR A CA 1
ATOM 1983 C C . THR A 1 244 ? 23.087 -15.041 0.953 1.00 74.88 244 THR A C 1
ATOM 1985 O O . THR A 1 244 ? 23.617 -15.847 1.712 1.00 74.88 244 THR A O 1
ATOM 1988 N N . SER A 1 245 ? 23.683 -13.894 0.609 1.00 81.44 245 SER A N 1
ATOM 1989 C CA . SER A 1 245 ? 24.964 -13.470 1.184 1.00 81.44 245 SER A CA 1
ATOM 1990 C C . SER A 1 245 ? 24.855 -13.190 2.689 1.00 81.44 245 SER A C 1
ATOM 1992 O O . SER A 1 245 ? 23.849 -12.657 3.161 1.00 81.44 245 SER A O 1
ATOM 1994 N N . GLU A 1 246 ? 25.928 -13.458 3.441 1.00 76.75 246 GLU A N 1
ATOM 1995 C CA . GLU A 1 246 ? 26.029 -13.106 4.871 1.00 76.75 246 GLU A CA 1
ATOM 1996 C C . GLU A 1 246 ? 25.897 -11.592 5.121 1.00 76.75 246 GLU A C 1
ATOM 1998 O O . GLU A 1 246 ? 25.495 -11.157 6.198 1.00 76.75 246 GLU A O 1
ATOM 2003 N N . LEU A 1 247 ? 26.226 -10.782 4.111 1.00 76.19 247 LEU A N 1
ATOM 2004 C CA . LEU A 1 247 ? 26.143 -9.323 4.145 1.00 76.19 247 LEU A CA 1
ATOM 2005 C C . LEU A 1 247 ? 24.704 -8.809 3.957 1.00 76.19 247 LEU A C 1
ATOM 2007 O O . LEU A 1 247 ? 24.372 -7.729 4.449 1.00 76.19 247 LEU A O 1
ATOM 2011 N N . GLY A 1 248 ? 23.864 -9.577 3.257 1.00 72.56 248 GLY A N 1
ATOM 2012 C CA . GLY A 1 248 ? 22.457 -9.293 3.000 1.00 72.56 248 GLY A CA 1
ATOM 2013 C C . GLY A 1 248 ? 22.175 -8.098 2.069 1.00 72.56 248 GLY A C 1
ATOM 2014 O O . GLY A 1 248 ? 23.052 -7.294 1.746 1.00 72.56 248 GLY A O 1
ATOM 2015 N N . PRO A 1 249 ? 20.902 -7.910 1.669 1.00 71.81 249 PRO A N 1
ATOM 2016 C CA . PRO A 1 249 ? 20.491 -6.882 0.705 1.00 71.81 249 PRO A CA 1
ATOM 2017 C C . PRO A 1 249 ? 20.610 -5.442 1.226 1.00 71.81 249 PRO A C 1
ATOM 2019 O O . PRO A 1 249 ? 20.493 -4.497 0.444 1.00 71.81 249 PRO A O 1
ATOM 2022 N N . GLY A 1 250 ? 20.843 -5.260 2.528 1.00 68.25 250 GLY A N 1
ATOM 2023 C CA . GLY A 1 250 ? 21.090 -3.958 3.145 1.00 68.25 250 GLY A CA 1
ATOM 2024 C C . GLY A 1 250 ? 22.538 -3.470 3.058 1.00 68.25 250 GLY A C 1
ATOM 2025 O O . GLY A 1 250 ? 22.816 -2.330 3.426 1.00 68.25 250 GLY A O 1
ATOM 2026 N N . ASN A 1 251 ? 23.461 -4.299 2.562 1.00 72.94 251 ASN A N 1
ATOM 2027 C CA . ASN A 1 251 ? 24.877 -3.974 2.453 1.00 72.94 251 ASN A CA 1
ATOM 2028 C C . ASN A 1 251 ? 25.300 -3.908 0.983 1.00 72.94 251 ASN A C 1
ATOM 2030 O O . ASN A 1 251 ? 25.199 -4.893 0.255 1.00 72.94 251 ASN A O 1
ATOM 2034 N N . LYS A 1 252 ? 25.836 -2.766 0.539 1.00 77.12 252 LYS A N 1
ATOM 2035 C CA . LYS A 1 252 ? 26.263 -2.584 -0.858 1.00 77.12 252 LYS A CA 1
ATOM 2036 C C . LYS A 1 252 ? 27.302 -3.600 -1.333 1.00 77.12 252 LYS A C 1
ATOM 2038 O O . LYS A 1 252 ? 27.313 -3.939 -2.510 1.00 77.12 252 LYS A O 1
ATOM 2043 N N . ASN A 1 253 ? 28.133 -4.115 -0.425 1.00 82.81 253 ASN A N 1
ATOM 2044 C CA . ASN A 1 253 ? 29.181 -5.081 -0.752 1.00 82.81 253 ASN A CA 1
ATOM 2045 C C . ASN A 1 253 ? 28.620 -6.481 -1.073 1.00 82.81 253 ASN A C 1
ATOM 2047 O O . ASN A 1 253 ? 29.367 -7.330 -1.546 1.00 82.81 253 ASN A O 1
ATOM 2051 N N . ALA A 1 254 ? 27.320 -6.719 -0.852 1.00 83.94 254 ALA A N 1
ATOM 2052 C CA . ALA A 1 254 ? 26.619 -7.904 -1.344 1.00 83.94 254 ALA A CA 1
ATOM 2053 C C . ALA A 1 254 ? 26.328 -7.850 -2.859 1.00 83.94 254 ALA A C 1
ATOM 2055 O O . ALA A 1 254 ? 26.018 -8.878 -3.454 1.00 83.94 254 ALA A O 1
ATOM 2056 N N . TYR A 1 255 ? 26.401 -6.672 -3.494 1.00 88.06 255 TYR A N 1
ATOM 2057 C CA . TYR A 1 255 ? 25.990 -6.467 -4.885 1.00 88.06 255 TYR A CA 1
ATOM 2058 C C . TYR A 1 255 ? 27.195 -6.404 -5.834 1.00 88.06 255 TYR A C 1
ATOM 2060 O O . TYR A 1 255 ? 28.009 -5.482 -5.772 1.00 88.06 255 TYR A O 1
ATOM 2068 N N . GLY A 1 256 ? 27.267 -7.348 -6.774 1.00 92.00 256 GLY A N 1
ATOM 2069 C CA . GLY A 1 256 ? 28.197 -7.314 -7.908 1.00 92.00 256 GLY A CA 1
ATOM 2070 C C . GLY A 1 256 ? 27.524 -6.909 -9.225 1.00 92.00 256 GLY A C 1
ATOM 2071 O O . GLY A 1 256 ? 26.305 -6.762 -9.297 1.00 92.00 256 GLY A O 1
ATOM 2072 N N . LYS A 1 257 ? 28.313 -6.815 -10.308 1.00 95.31 257 LYS A N 1
ATOM 2073 C CA . LYS A 1 257 ? 27.797 -6.611 -11.680 1.00 95.31 257 LYS A CA 1
ATOM 2074 C C . LYS A 1 257 ? 26.654 -7.579 -12.062 1.00 95.31 257 LYS A C 1
ATOM 2076 O O . LYS A 1 257 ? 25.695 -7.105 -12.666 1.00 95.31 257 LYS A O 1
ATOM 2081 N N . PRO A 1 258 ? 26.682 -8.886 -11.706 1.00 96.38 258 PRO A N 1
ATOM 2082 C CA . PRO A 1 258 ? 25.589 -9.807 -12.033 1.00 96.38 258 PRO A CA 1
ATOM 2083 C C . PRO A 1 258 ? 24.245 -9.451 -11.382 1.00 96.38 258 PRO A C 1
ATOM 2085 O O . PRO A 1 258 ? 23.203 -9.776 -11.952 1.00 96.38 258 PRO A O 1
ATOM 2088 N N . ALA A 1 259 ? 24.238 -8.759 -10.237 1.00 94.50 259 ALA A N 1
ATOM 2089 C CA . ALA A 1 259 ? 23.002 -8.366 -9.560 1.00 94.50 259 ALA A CA 1
ATOM 2090 C C . ALA A 1 259 ? 22.234 -7.290 -10.349 1.00 94.50 259 ALA A C 1
ATOM 2092 O O . ALA A 1 259 ? 21.010 -7.357 -10.450 1.00 94.50 259 ALA A O 1
ATOM 2093 N N . ASP A 1 260 ? 22.949 -6.355 -10.989 1.00 96.25 260 ASP A N 1
ATOM 2094 C CA . ASP A 1 260 ? 22.353 -5.406 -11.941 1.00 96.25 260 ASP A CA 1
ATOM 2095 C C . ASP A 1 260 ? 21.743 -6.143 -13.154 1.00 96.25 260 ASP A C 1
ATOM 2097 O O . ASP A 1 260 ? 20.683 -5.756 -13.645 1.00 96.25 260 ASP A O 1
ATOM 2101 N N . MET A 1 261 ? 22.366 -7.235 -13.620 1.00 97.81 261 MET A N 1
ATOM 2102 C CA . MET A 1 261 ? 21.841 -8.036 -14.738 1.00 97.81 261 MET A CA 1
ATOM 2103 C C . MET A 1 261 ? 20.546 -8.775 -14.367 1.00 97.81 261 MET A C 1
ATOM 2105 O O . MET A 1 261 ? 19.613 -8.818 -15.165 1.00 97.81 261 MET A O 1
ATOM 2109 N N . TRP A 1 262 ? 20.447 -9.301 -13.143 1.00 96.44 262 TRP A N 1
ATOM 2110 C CA . TRP A 1 262 ? 19.207 -9.899 -12.634 1.00 96.44 262 TRP A CA 1
ATOM 2111 C C . TRP A 1 262 ? 18.079 -8.864 -12.527 1.00 96.44 262 TRP A C 1
ATOM 2113 O O . TRP A 1 262 ? 16.978 -9.085 -13.031 1.00 96.44 262 TRP A O 1
ATOM 2123 N N . ALA A 1 263 ? 18.366 -7.701 -11.933 1.00 95.69 263 ALA A N 1
ATOM 2124 C CA . ALA A 1 263 ? 17.407 -6.604 -11.807 1.00 95.69 263 ALA A CA 1
ATOM 2125 C C . ALA A 1 263 ? 16.927 -6.096 -13.182 1.00 95.69 263 ALA A C 1
ATOM 2127 O O . ALA A 1 263 ? 15.745 -5.792 -13.365 1.00 95.69 263 ALA A O 1
ATOM 2128 N N . LEU A 1 264 ? 17.812 -6.084 -14.185 1.00 97.56 264 LEU A N 1
ATOM 2129 C CA . LEU A 1 264 ? 17.456 -5.814 -15.578 1.00 97.56 264 LEU A CA 1
ATOM 2130 C C . LEU A 1 264 ? 16.508 -6.883 -16.154 1.00 97.56 264 LEU A C 1
ATOM 2132 O O . LEU A 1 264 ? 15.558 -6.525 -16.846 1.00 97.56 264 LEU A O 1
ATOM 2136 N N . GLY A 1 265 ? 16.701 -8.164 -15.820 1.00 97.38 265 GLY A N 1
ATOM 2137 C CA . GLY A 1 265 ? 15.757 -9.247 -16.130 1.00 97.38 265 GLY A CA 1
ATOM 2138 C C . GLY A 1 265 ? 14.364 -9.005 -15.539 1.00 97.38 265 GLY A C 1
ATOM 2139 O O . GLY A 1 265 ? 13.375 -9.028 -16.274 1.00 97.38 265 GLY A O 1
ATOM 2140 N N . CYS A 1 266 ? 14.278 -8.664 -14.245 1.00 95.12 266 CYS A N 1
ATOM 2141 C CA . CYS A 1 266 ? 13.015 -8.257 -13.610 1.00 95.12 266 CYS A CA 1
ATOM 2142 C C . CYS A 1 266 ? 12.380 -7.044 -14.310 1.00 95.12 266 CYS A C 1
ATOM 2144 O O . CYS A 1 266 ? 11.163 -6.994 -14.473 1.00 95.12 266 CYS A O 1
ATOM 2146 N N . THR A 1 267 ? 13.198 -6.098 -14.779 1.00 96.12 267 THR A N 1
ATOM 2147 C CA . THR A 1 267 ? 12.733 -4.883 -15.465 1.00 96.12 267 THR A CA 1
ATOM 2148 C C . THR A 1 267 ? 12.215 -5.154 -16.886 1.00 96.12 267 THR A C 1
ATOM 2150 O O . THR A 1 267 ? 11.287 -4.478 -17.321 1.00 96.12 267 THR A O 1
ATOM 2153 N N . ILE A 1 268 ? 12.734 -6.159 -17.611 1.00 97.25 268 ILE A N 1
ATOM 2154 C CA . ILE A 1 268 ? 12.121 -6.613 -18.879 1.00 97.25 268 ILE A CA 1
ATOM 2155 C C . ILE A 1 268 ? 10.700 -7.116 -18.623 1.00 97.25 268 ILE A C 1
ATOM 2157 O O . ILE A 1 268 ? 9.786 -6.755 -19.360 1.00 97.25 268 ILE A O 1
ATOM 2161 N N . ILE A 1 269 ? 10.513 -7.935 -17.583 1.00 95.00 269 ILE A N 1
ATOM 2162 C CA . ILE A 1 269 ? 9.190 -8.451 -17.222 1.00 95.00 269 ILE A CA 1
ATOM 2163 C C . ILE A 1 269 ? 8.271 -7.296 -16.804 1.00 95.00 269 ILE A C 1
ATOM 2165 O O . ILE A 1 269 ? 7.186 -7.181 -17.366 1.00 95.00 269 ILE A O 1
ATOM 2169 N N . GLU A 1 270 ? 8.735 -6.364 -15.961 1.00 94.00 270 GLU A N 1
ATOM 2170 C CA . GLU A 1 270 ? 7.965 -5.161 -15.602 1.00 94.00 270 GLU A CA 1
ATOM 2171 C C . GLU A 1 270 ? 7.530 -4.349 -16.833 1.00 94.00 270 GLU A C 1
ATOM 2173 O O . GLU A 1 270 ? 6.370 -3.954 -16.919 1.00 94.00 270 GLU A O 1
ATOM 2178 N N . MET A 1 271 ? 8.406 -4.158 -17.824 1.00 96.38 271 MET A N 1
ATOM 2179 C CA . MET A 1 271 ? 8.043 -3.476 -19.072 1.00 96.38 271 MET A CA 1
ATOM 2180 C C . MET A 1 271 ? 6.998 -4.234 -19.904 1.00 96.38 271 MET A C 1
ATOM 2182 O O . MET A 1 271 ? 6.243 -3.593 -20.627 1.00 96.38 271 MET A O 1
ATOM 2186 N N . LEU A 1 272 ? 6.933 -5.567 -19.829 1.00 90.19 272 LEU A N 1
ATOM 2187 C CA . LEU A 1 272 ? 6.013 -6.391 -20.627 1.00 90.19 272 LEU A CA 1
ATOM 2188 C C . LEU A 1 272 ? 4.665 -6.661 -19.941 1.00 90.19 272 LEU A C 1
ATOM 2190 O O . LEU A 1 272 ? 3.665 -6.806 -20.640 1.00 90.19 272 LEU A O 1
ATOM 2194 N N . VAL A 1 273 ? 4.627 -6.750 -18.605 1.00 83.31 273 VAL A N 1
ATOM 2195 C CA . VAL A 1 273 ? 3.422 -7.125 -17.824 1.00 83.31 273 VAL A CA 1
ATOM 2196 C C . VAL A 1 273 ? 3.058 -6.111 -16.722 1.00 83.31 273 VAL A C 1
ATOM 2198 O O . VAL A 1 273 ? 2.282 -6.405 -15.812 1.00 83.31 273 VAL A O 1
ATOM 2201 N N . CYS A 1 274 ? 3.632 -4.905 -16.790 1.00 80.81 274 CYS A N 1
ATOM 2202 C CA . CYS A 1 274 ? 3.480 -3.774 -15.855 1.00 80.81 274 CYS A CA 1
ATOM 2203 C C . CYS A 1 274 ? 4.025 -3.995 -14.427 1.00 80.81 274 CYS A C 1
ATOM 2205 O O . CYS A 1 274 ? 4.124 -3.034 -13.654 1.00 80.81 274 CYS A O 1
ATOM 2207 N N . HIS A 1 275 ? 4.408 -5.227 -14.079 1.00 80.38 275 HIS A N 1
ATOM 2208 C CA . HIS A 1 275 ? 4.793 -5.659 -12.734 1.00 80.38 275 HIS A CA 1
ATOM 2209 C C . HIS A 1 275 ? 6.070 -6.518 -12.770 1.00 80.38 275 HIS A C 1
ATOM 2211 O O . HIS A 1 275 ? 6.266 -7.266 -13.732 1.00 80.38 275 HIS A O 1
ATOM 2217 N N . PRO A 1 276 ? 6.945 -6.448 -11.748 1.00 84.00 276 PRO A N 1
ATOM 2218 C CA . PRO A 1 276 ? 8.071 -7.373 -11.632 1.00 84.00 276 PRO A CA 1
ATOM 2219 C C . PRO A 1 276 ? 7.597 -8.829 -11.476 1.00 84.00 276 PRO A C 1
ATOM 2221 O O . PRO A 1 276 ? 6.453 -9.060 -11.075 1.00 84.00 276 PRO A O 1
ATOM 2224 N N . PRO A 1 277 ? 8.474 -9.820 -11.732 1.00 80.44 277 PRO A N 1
ATOM 2225 C CA . PRO A 1 277 ? 8.149 -11.228 -11.533 1.00 80.44 277 PRO A CA 1
ATOM 2226 C C . PRO A 1 277 ? 7.608 -11.499 -10.125 1.00 80.44 277 PRO A C 1
ATOM 2228 O O . PRO A 1 277 ? 8.195 -11.051 -9.139 1.00 80.44 277 PRO A O 1
ATOM 2231 N N . TYR A 1 278 ? 6.532 -12.283 -10.040 1.00 68.62 278 TYR A N 1
ATOM 2232 C CA . TYR A 1 278 ? 5.951 -12.771 -8.785 1.00 68.62 278 TYR A CA 1
ATOM 2233 C C . TYR A 1 278 ? 5.433 -11.688 -7.828 1.00 68.62 278 TYR A C 1
ATOM 2235 O O . TYR A 1 278 ? 5.283 -11.952 -6.634 1.00 68.62 278 TYR A O 1
ATOM 2243 N N . PHE A 1 279 ? 5.145 -10.484 -8.330 1.00 65.88 279 PHE A N 1
ATOM 2244 C CA . PHE A 1 279 ? 4.573 -9.379 -7.554 1.00 65.88 279 PHE A CA 1
ATOM 2245 C C . PHE A 1 279 ? 3.343 -9.805 -6.729 1.00 65.88 279 PHE A C 1
ATOM 2247 O O . PHE A 1 279 ? 3.212 -9.439 -5.563 1.00 65.88 279 PHE A O 1
ATOM 2254 N N . GLU A 1 280 ? 2.494 -10.647 -7.314 1.00 52.44 280 GLU A N 1
ATOM 2255 C CA . GLU A 1 280 ? 1.271 -11.204 -6.741 1.00 52.44 280 GLU A CA 1
ATOM 2256 C C . GLU A 1 280 ? 1.476 -12.115 -5.514 1.00 52.44 280 GLU A C 1
ATOM 2258 O O . GLU A 1 280 ? 0.515 -12.391 -4.799 1.00 52.44 280 GLU A O 1
ATOM 2263 N N . TYR A 1 281 ? 2.704 -12.573 -5.240 1.00 50.75 281 TYR A N 1
ATOM 2264 C CA . TYR A 1 281 ? 2.988 -13.527 -4.162 1.00 50.75 281 TYR A CA 1
ATOM 2265 C C . TYR A 1 281 ? 3.449 -12.902 -2.837 1.00 50.75 281 TYR A C 1
ATOM 2267 O O . TYR A 1 281 ? 3.538 -13.631 -1.852 1.00 50.75 281 TYR A O 1
ATOM 2275 N N . PHE A 1 282 ? 3.772 -11.605 -2.772 1.00 53.50 282 PHE A N 1
ATOM 2276 C CA . PHE A 1 282 ? 4.527 -11.047 -1.637 1.00 53.50 282 PHE A CA 1
ATOM 2277 C C . PHE A 1 282 ? 3.770 -9.973 -0.835 1.00 53.50 282 PHE A C 1
ATOM 2279 O O . PHE A 1 282 ? 4.047 -8.776 -0.927 1.00 53.50 282 PHE A O 1
ATOM 2286 N N . GLY A 1 283 ? 2.841 -10.428 0.012 1.00 43.91 283 GLY A N 1
ATOM 2287 C CA . GLY A 1 283 ? 1.989 -9.582 0.863 1.00 43.91 283 GLY A CA 1
ATOM 2288 C C . GLY A 1 283 ? 2.601 -9.070 2.181 1.00 43.91 283 GLY A C 1
ATOM 2289 O O . GLY A 1 283 ? 2.026 -8.181 2.795 1.00 43.91 283 GLY A O 1
ATOM 2290 N N . CYS A 1 284 ? 3.759 -9.565 2.633 1.00 39.66 284 CYS A N 1
ATOM 2291 C CA . CYS A 1 284 ? 4.373 -9.146 3.907 1.00 39.66 284 CYS A CA 1
ATOM 2292 C C . CYS A 1 284 ? 5.901 -9.051 3.811 1.00 39.66 284 CYS A C 1
ATOM 2294 O O . CYS A 1 284 ? 6.538 -9.902 3.204 1.00 39.66 284 CYS A O 1
ATOM 2296 N N . VAL A 1 285 ? 6.518 -8.032 4.427 1.00 44.06 285 VAL A N 1
ATOM 2297 C CA . VAL A 1 285 ? 7.974 -7.766 4.301 1.00 44.06 285 VAL A CA 1
ATOM 2298 C C . VAL A 1 285 ? 8.827 -8.789 5.050 1.00 44.06 285 VAL A C 1
ATOM 2300 O O . VAL A 1 285 ? 9.862 -9.224 4.543 1.00 44.06 285 VAL A O 1
ATOM 2303 N N . GLU A 1 286 ? 8.396 -9.169 6.250 1.00 41.44 286 GLU A N 1
ATOM 2304 C CA . GLU A 1 286 ? 9.117 -10.113 7.111 1.00 41.44 286 GLU A CA 1
ATOM 2305 C C . GLU A 1 286 ? 9.046 -11.540 6.548 1.00 41.44 286 GLU A C 1
ATOM 2307 O O . GLU A 1 286 ? 10.028 -12.282 6.600 1.00 41.44 286 GLU A O 1
ATOM 2312 N N . GLU A 1 287 ? 7.932 -11.884 5.895 1.00 47.88 287 GLU A N 1
ATOM 2313 C CA . GLU A 1 287 ? 7.792 -13.142 5.165 1.00 47.88 287 GLU A CA 1
ATOM 2314 C C . GLU A 1 287 ? 8.496 -13.099 3.808 1.00 47.88 287 GLU A C 1
ATOM 2316 O O . GLU A 1 287 ? 9.254 -14.016 3.531 1.00 47.88 287 GLU A O 1
ATOM 2321 N N . MET A 1 288 ? 8.388 -12.027 3.011 1.00 51.78 288 MET A N 1
ATOM 2322 C CA . MET A 1 288 ? 9.025 -11.903 1.686 1.00 51.78 288 MET A CA 1
ATOM 2323 C C . MET A 1 288 ? 10.516 -12.260 1.707 1.00 51.78 288 MET A C 1
ATOM 2325 O O . MET A 1 288 ? 11.006 -12.924 0.802 1.00 51.78 288 MET A O 1
ATOM 2329 N N . GLN A 1 289 ? 11.271 -11.865 2.732 1.00 51.31 289 GLN A N 1
ATOM 2330 C CA . GLN A 1 289 ? 12.700 -12.188 2.787 1.00 51.31 289 GLN A CA 1
ATOM 2331 C C . GLN A 1 289 ? 13.004 -13.613 3.234 1.00 51.31 289 GLN A C 1
ATOM 2333 O O . GLN A 1 289 ? 14.022 -14.177 2.830 1.00 51.31 289 GLN A O 1
ATOM 2338 N N . LYS A 1 290 ? 12.172 -14.174 4.114 1.00 55.12 290 LYS A N 1
ATOM 2339 C CA . LYS A 1 290 ? 12.246 -15.582 4.497 1.00 55.12 290 LYS A CA 1
ATOM 2340 C C . LYS A 1 290 ? 11.862 -16.441 3.298 1.00 55.12 290 LYS A C 1
ATOM 2342 O O . LYS A 1 290 ? 12.596 -17.343 2.935 1.00 55.12 290 LYS A O 1
ATOM 2347 N N . GLU A 1 291 ? 10.783 -16.078 2.631 1.00 56.78 291 GLU A N 1
ATOM 2348 C CA . GLU A 1 291 ? 10.181 -16.773 1.513 1.00 56.78 291 GLU A CA 1
ATOM 2349 C C . GLU A 1 291 ? 11.017 -16.663 0.233 1.00 56.78 291 GLU A C 1
ATOM 2351 O O . GLU A 1 291 ? 11.222 -17.672 -0.426 1.00 56.78 291 GLU A O 1
ATOM 2356 N N . VAL A 1 292 ? 11.611 -15.510 -0.101 1.00 57.88 292 VAL A N 1
ATOM 2357 C CA . VAL A 1 292 ? 12.588 -15.440 -1.206 1.00 57.88 292 VAL A CA 1
ATOM 2358 C C . VAL A 1 292 ? 13.867 -16.214 -0.860 1.00 57.88 292 VAL A C 1
ATOM 2360 O O . VAL A 1 292 ? 14.411 -16.870 -1.743 1.00 57.88 292 VAL A O 1
ATOM 2363 N N . ARG A 1 293 ? 14.325 -16.249 0.404 1.00 60.69 293 ARG A N 1
ATOM 2364 C CA . ARG A 1 293 ? 15.441 -17.133 0.816 1.00 60.69 293 ARG A CA 1
ATOM 2365 C C . ARG A 1 293 ? 15.079 -18.616 0.711 1.00 60.69 293 ARG A C 1
ATOM 2367 O O . ARG A 1 293 ? 15.853 -19.388 0.154 1.00 60.69 293 ARG A O 1
ATOM 2374 N N . GLU A 1 294 ? 13.905 -19.009 1.191 1.00 61.44 294 GLU A N 1
ATOM 2375 C CA . GLU A 1 294 ? 13.383 -20.380 1.143 1.00 61.44 294 GLU A CA 1
ATOM 2376 C C . GLU A 1 294 ? 13.041 -20.823 -0.288 1.00 61.44 294 GLU A C 1
ATOM 2378 O O . GLU A 1 294 ? 13.185 -21.998 -0.600 1.00 61.44 294 GLU A O 1
ATOM 2383 N N . ARG A 1 295 ? 12.670 -19.905 -1.189 1.00 61.19 295 ARG A N 1
ATOM 2384 C CA . ARG A 1 295 ? 12.442 -20.169 -2.622 1.00 61.19 295 ARG A CA 1
ATOM 2385 C C . ARG A 1 295 ? 13.720 -20.041 -3.472 1.00 61.19 295 ARG A C 1
ATOM 2387 O O . ARG A 1 295 ? 13.742 -20.531 -4.595 1.00 61.19 295 ARG A O 1
ATOM 2394 N N . ALA A 1 296 ? 14.788 -19.418 -2.968 1.00 56.59 296 ALA A N 1
ATOM 2395 C CA . ALA A 1 296 ? 16.111 -19.415 -3.608 1.00 56.59 296 ALA A CA 1
ATOM 2396 C C . ALA A 1 296 ? 16.936 -20.661 -3.235 1.00 56.59 296 ALA A C 1
ATOM 2398 O O . ALA A 1 296 ? 17.550 -21.271 -4.106 1.00 56.59 296 ALA A O 1
ATOM 2399 N N . ASN A 1 297 ? 16.908 -21.057 -1.956 1.00 56.59 297 ASN A N 1
ATOM 2400 C CA . ASN A 1 297 ? 17.700 -22.164 -1.401 1.00 56.59 297 ASN A CA 1
ATOM 2401 C C . ASN A 1 297 ? 16.887 -23.436 -1.102 1.00 56.59 297 ASN A C 1
ATOM 2403 O O . ASN A 1 297 ? 17.454 -24.437 -0.664 1.00 56.59 297 ASN A O 1
ATOM 2407 N N . GLY A 1 298 ? 15.567 -23.413 -1.289 1.00 60.28 298 GLY A N 1
ATOM 2408 C CA . GLY A 1 298 ? 14.710 -24.579 -1.090 1.00 60.28 298 GLY A CA 1
ATOM 2409 C C . GLY A 1 298 ? 14.928 -25.671 -2.139 1.00 60.28 298 GLY A C 1
ATOM 2410 O O . GLY A 1 298 ? 15.587 -25.440 -3.160 1.00 60.28 298 GLY A O 1
ATOM 2411 N N . PRO A 1 299 ? 14.356 -26.867 -1.916 1.00 58.41 299 PRO A N 1
ATOM 2412 C CA . PRO A 1 299 ? 14.356 -27.922 -2.922 1.00 58.41 299 PRO A CA 1
ATOM 2413 C C . PRO A 1 299 ? 13.633 -27.447 -4.196 1.00 58.41 299 PRO A C 1
ATOM 2415 O O . PRO A 1 299 ? 12.824 -26.520 -4.155 1.00 58.41 299 PRO A O 1
ATOM 2418 N N . ILE A 1 300 ? 13.977 -28.042 -5.342 1.00 61.41 300 ILE A N 1
ATOM 2419 C CA . ILE A 1 300 ? 13.633 -27.537 -6.689 1.00 61.41 300 ILE A CA 1
ATOM 2420 C C . ILE A 1 300 ? 12.121 -27.309 -6.874 1.00 61.41 300 ILE A C 1
ATOM 2422 O O . ILE A 1 300 ? 11.725 -26.348 -7.525 1.00 61.41 300 ILE A O 1
ATOM 2426 N N . ASP A 1 301 ? 11.289 -28.145 -6.254 1.00 57.56 301 ASP A N 1
ATOM 2427 C CA . ASP A 1 301 ? 9.821 -28.073 -6.232 1.00 57.56 301 ASP A CA 1
ATOM 2428 C C . ASP A 1 301 ? 9.251 -26.834 -5.518 1.00 57.56 301 ASP A C 1
ATOM 2430 O O . ASP A 1 301 ? 8.089 -26.489 -5.724 1.00 57.56 301 ASP A O 1
ATOM 2434 N N . LYS A 1 302 ? 10.058 -26.154 -4.696 1.00 56.97 302 LYS A N 1
ATOM 2435 C CA . LYS A 1 302 ? 9.693 -24.931 -3.964 1.00 56.97 302 LYS A CA 1
ATOM 2436 C C . LYS A 1 302 ? 10.333 -23.664 -4.525 1.00 56.97 302 LYS A C 1
ATOM 2438 O O . LYS A 1 302 ? 10.101 -22.587 -3.982 1.00 56.97 302 LYS A O 1
ATOM 2443 N N . GLN A 1 303 ? 11.149 -23.763 -5.574 1.00 67.56 303 GLN A N 1
ATOM 2444 C CA . GLN A 1 303 ? 11.785 -22.589 -6.166 1.00 67.56 303 GLN A CA 1
ATOM 2445 C C . GLN A 1 303 ? 10.847 -21.876 -7.142 1.00 67.56 303 GLN A C 1
ATOM 2447 O O . GLN A 1 303 ? 10.084 -22.514 -7.864 1.00 67.56 303 GLN A O 1
ATOM 2452 N N . LEU A 1 304 ? 10.931 -20.544 -7.210 1.00 70.00 304 LEU A N 1
ATOM 2453 C CA . LEU A 1 304 ? 10.188 -19.787 -8.221 1.00 70.00 304 LEU A CA 1
ATOM 2454 C C . LEU A 1 304 ? 10.820 -20.006 -9.613 1.00 70.00 304 LEU A C 1
ATOM 2456 O O . LEU A 1 304 ? 12.044 -19.868 -9.749 1.00 70.00 304 LEU A O 1
ATOM 2460 N N . PRO A 1 305 ? 10.024 -20.344 -10.645 1.00 77.75 305 PRO A N 1
ATOM 2461 C CA . PRO A 1 305 ? 10.534 -20.683 -11.972 1.00 77.75 305 PRO A CA 1
ATOM 2462 C C . PRO A 1 305 ? 10.847 -19.424 -12.795 1.00 77.75 305 PRO A C 1
ATOM 2464 O O . PRO A 1 305 ? 10.046 -18.981 -13.618 1.00 77.75 305 PRO A O 1
ATOM 2467 N N . TYR A 1 306 ? 12.004 -18.799 -12.561 1.00 83.31 306 TYR A N 1
ATOM 2468 C CA . TYR A 1 306 ? 12.479 -17.624 -13.314 1.00 83.31 306 TYR A CA 1
ATOM 2469 C C . TYR A 1 306 ? 12.886 -17.978 -14.761 1.00 83.31 306 TYR A C 1
ATOM 2471 O O . TYR A 1 306 ? 14.032 -17.837 -15.170 1.00 83.31 306 TYR A O 1
ATOM 2479 N N . GLU A 1 307 ? 11.921 -18.467 -15.535 1.00 85.06 307 GLU A N 1
ATOM 2480 C CA . GLU A 1 307 ? 12.078 -19.004 -16.882 1.00 85.06 307 GLU A CA 1
ATOM 2481 C C . GLU A 1 307 ? 11.093 -18.313 -17.827 1.00 85.06 307 GLU A C 1
ATOM 2483 O O . GLU A 1 307 ? 9.916 -18.113 -17.507 1.00 85.06 307 GLU A O 1
ATOM 2488 N N . SER A 1 308 ? 11.542 -18.003 -19.038 1.00 89.00 308 SER A N 1
ATOM 2489 C CA . SER A 1 308 ? 10.763 -17.274 -20.039 1.00 89.00 308 SER A CA 1
ATOM 2490 C C . SER A 1 308 ? 9.468 -17.987 -20.446 1.00 89.00 308 SER A C 1
ATOM 2492 O O . SER A 1 308 ? 8.450 -17.351 -20.716 1.00 89.00 308 SER A O 1
ATOM 2494 N N . LYS A 1 309 ? 9.464 -19.325 -20.405 1.00 86.56 309 LYS A N 1
ATOM 2495 C CA . LYS A 1 309 ? 8.281 -20.171 -20.639 1.00 86.56 309 LYS A CA 1
ATOM 2496 C C . LYS A 1 309 ? 7.160 -19.970 -19.604 1.00 86.56 309 LYS A C 1
ATOM 2498 O O . LYS A 1 309 ? 6.032 -20.352 -19.891 1.00 86.56 309 LYS A O 1
ATOM 2503 N N . VAL A 1 310 ? 7.467 -19.430 -18.419 1.00 83.31 310 VAL A N 1
ATOM 2504 C CA . VAL A 1 310 ? 6.495 -19.145 -17.348 1.00 83.31 310 VAL A CA 1
ATOM 2505 C C . VAL A 1 310 ? 6.213 -17.648 -17.267 1.00 83.31 310 VAL A C 1
ATOM 2507 O O . VAL A 1 310 ? 5.055 -17.248 -17.266 1.00 83.31 310 VAL A O 1
ATOM 2510 N N . LEU A 1 311 ? 7.264 -16.822 -17.256 1.00 82.62 311 LEU A N 1
ATOM 2511 C CA . LEU A 1 311 ? 7.149 -15.372 -17.071 1.00 82.62 311 LEU A CA 1
ATOM 2512 C C . LEU A 1 311 ? 6.659 -14.623 -18.321 1.00 82.62 311 LEU A C 1
ATOM 2514 O O . LEU A 1 311 ? 6.022 -13.581 -18.202 1.00 82.62 311 LEU A O 1
ATOM 2518 N N . CYS A 1 312 ? 6.953 -15.123 -19.525 1.00 86.56 312 CYS A N 1
ATOM 2519 C CA . CYS A 1 312 ? 6.553 -14.494 -20.787 1.00 86.56 312 CYS A CA 1
ATOM 2520 C C . CYS A 1 312 ? 6.279 -15.529 -21.910 1.00 86.56 312 CYS A C 1
ATOM 2522 O O . CYS A 1 312 ? 6.864 -15.454 -22.999 1.00 86.56 312 CYS A O 1
ATOM 2524 N N . PRO A 1 313 ? 5.359 -16.499 -21.701 1.00 84.94 313 PRO A N 1
ATOM 2525 C CA . PRO A 1 313 ? 5.126 -17.634 -22.606 1.00 84.94 313 PRO A CA 1
ATOM 2526 C C . PRO A 1 313 ? 4.761 -17.241 -24.042 1.00 84.94 313 PRO A C 1
ATOM 2528 O O . PRO A 1 313 ? 5.039 -17.996 -24.974 1.00 84.94 313 PRO A O 1
ATOM 2531 N N . THR A 1 314 ? 4.176 -16.064 -24.251 1.00 88.00 314 THR A N 1
ATOM 2532 C CA . THR A 1 314 ? 3.759 -15.545 -25.563 1.00 88.00 314 THR A CA 1
ATOM 2533 C C . THR A 1 314 ? 4.825 -14.709 -26.276 1.00 88.00 314 THR A C 1
ATOM 2535 O O . THR A 1 314 ? 4.686 -14.480 -27.473 1.00 88.00 314 THR A O 1
ATOM 2538 N N . ALA A 1 315 ? 5.902 -14.301 -25.594 1.00 91.62 315 ALA A N 1
ATOM 2539 C CA . ALA A 1 315 ? 6.889 -13.372 -26.146 1.00 91.62 315 ALA A CA 1
ATOM 2540 C C . ALA A 1 315 ? 7.758 -13.976 -27.268 1.00 91.62 315 ALA A C 1
ATOM 2542 O O . ALA A 1 315 ? 7.856 -15.203 -27.426 1.00 91.62 315 ALA A O 1
ATOM 2543 N N . SER A 1 316 ? 8.435 -13.123 -28.040 1.00 93.19 316 SER A N 1
ATOM 2544 C CA . SER A 1 316 ? 9.357 -13.544 -29.098 1.00 93.19 316 SER A CA 1
ATOM 2545 C C . SER A 1 316 ? 10.533 -14.381 -28.581 1.00 93.19 316 SER A C 1
ATOM 2547 O O . SER A 1 316 ? 10.918 -14.342 -27.409 1.00 93.19 316 SER A O 1
ATOM 2549 N N . LYS A 1 317 ? 11.178 -15.112 -29.501 1.00 90.94 317 LYS A N 1
ATOM 2550 C CA . LYS A 1 317 ? 12.416 -15.861 -29.223 1.00 90.94 317 LYS A CA 1
ATOM 2551 C C . LYS A 1 317 ? 13.536 -14.969 -28.663 1.00 90.94 317 LYS A C 1
ATOM 2553 O O . LYS A 1 317 ? 14.358 -15.458 -27.898 1.00 90.94 317 LYS A O 1
ATOM 2558 N N . HIS A 1 318 ? 13.566 -13.685 -29.036 1.00 92.50 318 HIS A N 1
ATOM 2559 C CA . HIS A 1 318 ? 14.574 -12.723 -28.580 1.00 92.50 318 HIS A CA 1
ATOM 2560 C C . HIS A 1 318 ? 14.348 -12.350 -27.114 1.00 92.50 318 HIS A C 1
ATOM 2562 O O . HIS A 1 318 ? 15.255 -12.532 -26.307 1.00 92.50 318 HIS A O 1
ATOM 2568 N N . ILE A 1 319 ? 13.135 -11.924 -26.745 1.00 95.00 319 ILE A N 1
ATOM 2569 C CA . ILE A 1 319 ? 12.790 -11.645 -25.341 1.00 95.00 319 ILE A CA 1
ATOM 2570 C C . ILE A 1 319 ? 13.001 -12.887 -24.471 1.00 95.00 319 ILE A C 1
ATOM 2572 O O . ILE A 1 319 ? 13.629 -12.785 -23.420 1.00 95.00 319 ILE A O 1
ATOM 2576 N N . LYS A 1 320 ? 12.554 -14.064 -24.927 1.00 94.69 320 LYS A N 1
ATOM 2577 C CA . LYS A 1 320 ? 12.725 -15.322 -24.186 1.00 94.69 320 LYS A CA 1
ATOM 2578 C C . LYS A 1 320 ? 14.194 -15.647 -23.917 1.00 94.69 320 LYS A C 1
ATOM 2580 O O . LYS A 1 320 ? 14.563 -15.865 -22.769 1.00 94.69 320 LYS A O 1
ATOM 2585 N N . PHE A 1 321 ? 15.040 -15.561 -24.947 1.00 95.44 321 PHE A N 1
ATOM 2586 C CA . PHE A 1 321 ? 16.489 -15.715 -24.809 1.00 95.44 321 PHE A CA 1
ATOM 2587 C C . PHE A 1 321 ? 17.087 -14.745 -23.778 1.00 95.44 321 PHE A C 1
ATOM 2589 O O . PHE A 1 321 ? 17.885 -15.161 -22.942 1.00 95.44 321 PHE A O 1
ATOM 2596 N N . LEU A 1 322 ? 16.712 -13.460 -23.820 1.00 96.62 322 LEU A N 1
ATOM 2597 C CA . LEU A 1 322 ? 17.225 -12.468 -22.872 1.00 96.62 322 LEU A CA 1
ATOM 2598 C C . LEU A 1 322 ? 16.809 -12.807 -21.438 1.00 96.62 322 LEU A C 1
ATOM 2600 O O . LEU A 1 322 ? 17.664 -12.846 -20.559 1.00 96.62 322 LEU A O 1
ATOM 2604 N N . VAL A 1 323 ? 15.527 -13.107 -21.214 1.00 95.81 323 VAL A N 1
ATOM 2605 C CA . VAL A 1 323 ? 14.984 -13.487 -19.900 1.00 95.81 323 VAL A CA 1
ATOM 2606 C C . VAL A 1 323 ? 15.715 -14.710 -19.335 1.00 95.81 323 VAL A C 1
ATOM 2608 O O . VAL A 1 323 ? 16.228 -14.641 -18.220 1.00 95.81 323 VAL A O 1
ATOM 2611 N N . ASP A 1 324 ? 15.862 -15.782 -20.120 1.00 94.62 324 ASP A N 1
ATOM 2612 C CA . ASP A 1 324 ? 16.520 -17.018 -19.670 1.00 94.62 324 ASP A CA 1
ATOM 2613 C C . ASP A 1 324 ? 18.024 -16.831 -19.378 1.00 94.62 324 ASP A C 1
ATOM 2615 O O . ASP A 1 324 ? 18.570 -17.486 -18.493 1.00 94.62 324 ASP A O 1
ATOM 2619 N N . LYS A 1 325 ? 18.718 -15.926 -20.086 1.00 96.00 325 LYS A N 1
ATOM 2620 C CA . LYS A 1 325 ? 20.145 -15.634 -19.839 1.00 96.00 325 LYS A CA 1
ATOM 2621 C C . LYS A 1 325 ? 20.383 -14.628 -18.700 1.00 96.00 325 LYS A C 1
ATOM 2623 O O . LYS A 1 325 ? 21.463 -14.644 -18.105 1.00 96.00 325 LYS A O 1
ATOM 2628 N N . LEU A 1 326 ? 19.413 -13.761 -18.397 1.00 97.00 326 LEU A N 1
ATOM 2629 C CA . LEU A 1 326 ? 19.472 -12.794 -17.288 1.00 97.00 326 LEU A CA 1
ATOM 2630 C C . LEU A 1 326 ? 19.087 -13.430 -15.943 1.00 97.00 326 LEU A C 1
ATOM 2632 O O . LEU A 1 326 ? 19.645 -13.045 -14.919 1.00 97.00 326 LEU A O 1
ATOM 2636 N N . PHE A 1 327 ? 18.199 -14.430 -15.947 1.00 94.00 327 PHE A N 1
ATOM 2637 C CA . PHE A 1 327 ? 17.809 -15.196 -14.755 1.00 94.00 327 PHE A CA 1
ATOM 2638 C C . PHE A 1 327 ? 18.628 -16.475 -14.510 1.00 94.00 327 PHE A C 1
ATOM 2640 O O . PHE A 1 327 ? 18.255 -17.309 -13.684 1.00 94.00 327 PHE A O 1
ATOM 2647 N N . GLU A 1 328 ? 19.786 -16.613 -15.159 1.00 92.44 328 GLU A N 1
ATOM 2648 C CA . GLU A 1 328 ? 20.780 -17.616 -14.772 1.00 92.44 328 GLU A CA 1
ATOM 2649 C C . GLU A 1 328 ? 21.135 -17.440 -13.282 1.00 92.44 328 GLU A C 1
ATOM 2651 O O . GLU A 1 328 ? 21.550 -16.364 -12.830 1.00 92.44 328 GLU A O 1
ATOM 2656 N N . LYS A 1 329 ? 20.900 -18.498 -12.500 1.00 86.19 329 LYS A N 1
ATOM 2657 C CA . LYS A 1 329 ? 20.972 -18.466 -11.036 1.00 86.19 329 LYS A CA 1
ATOM 2658 C C . LYS A 1 329 ? 22.411 -18.351 -10.556 1.00 86.19 329 LYS A C 1
ATOM 2660 O O . LYS A 1 329 ? 22.644 -17.654 -9.573 1.00 86.19 329 LYS A O 1
ATOM 2665 N N . ASN A 1 330 ? 23.371 -18.962 -11.256 1.00 88.19 330 ASN A N 1
ATOM 2666 C CA . ASN A 1 330 ? 24.782 -18.772 -10.936 1.00 88.19 330 ASN A CA 1
ATOM 2667 C C . ASN A 1 330 ? 25.274 -17.411 -11.487 1.00 88.19 330 ASN A C 1
ATOM 2669 O O . ASN A 1 330 ? 25.339 -17.246 -12.709 1.00 88.19 330 ASN A O 1
ATOM 2673 N N . PRO A 1 331 ? 25.664 -16.442 -10.632 1.00 92.44 331 PRO A N 1
ATOM 2674 C CA . PRO A 1 331 ? 26.110 -15.125 -11.085 1.00 92.44 331 PRO A CA 1
ATOM 2675 C C . PRO A 1 331 ? 27.350 -15.165 -11.996 1.00 92.44 331 PRO A C 1
ATOM 2677 O O . PRO A 1 331 ? 27.507 -14.254 -12.807 1.00 92.44 331 PRO A O 1
ATOM 2680 N N . ASP A 1 332 ? 28.182 -16.212 -11.925 1.00 91.81 332 ASP A N 1
ATOM 2681 C CA . ASP A 1 332 ? 29.376 -16.377 -12.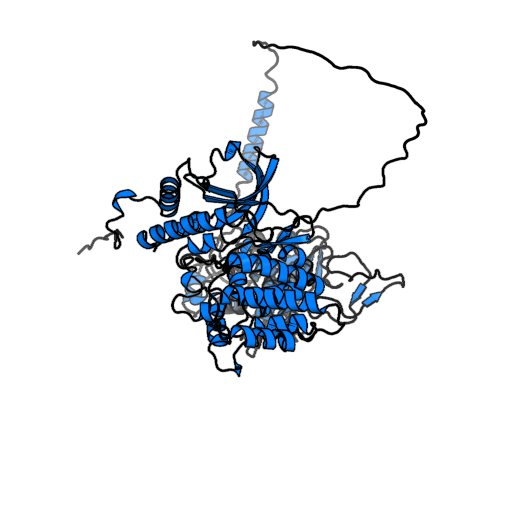772 1.00 91.81 332 ASP A CA 1
ATOM 2682 C C . ASP A 1 332 ? 29.042 -16.816 -14.210 1.00 91.81 332 ASP A C 1
ATOM 2684 O O . ASP A 1 332 ? 29.837 -16.614 -15.130 1.00 91.81 332 ASP A O 1
ATOM 2688 N N . TYR A 1 333 ? 27.866 -17.418 -14.424 1.00 92.69 333 TYR A N 1
ATOM 2689 C CA . TYR A 1 333 ? 27.385 -17.842 -15.747 1.00 92.69 333 TYR A CA 1
ATOM 2690 C C . TYR A 1 333 ? 26.334 -16.897 -16.344 1.00 92.69 333 TYR A C 1
ATOM 2692 O O . TYR A 1 333 ? 26.024 -17.000 -17.536 1.00 92.69 333 TYR A O 1
ATOM 2700 N N . ARG A 1 334 ? 25.806 -15.968 -15.537 1.00 95.44 334 ARG A N 1
ATOM 2701 C CA . ARG A 1 334 ? 24.819 -14.965 -15.947 1.00 95.44 334 ARG A CA 1
ATOM 2702 C C . ARG A 1 334 ? 25.395 -14.027 -17.003 1.00 95.44 334 ARG A C 1
ATOM 2704 O O . ARG A 1 334 ? 26.534 -13.571 -16.899 1.00 95.44 334 ARG A O 1
ATOM 2711 N N . ILE A 1 335 ? 24.601 -13.728 -18.033 1.00 95.44 335 ILE A N 1
ATOM 2712 C CA . ILE A 1 335 ? 25.078 -12.935 -19.170 1.00 95.44 335 ILE A CA 1
ATOM 2713 C C . ILE A 1 335 ? 25.507 -11.531 -18.732 1.00 95.44 335 ILE A C 1
ATOM 2715 O O . ILE A 1 335 ? 24.776 -10.812 -18.049 1.00 95.44 335 ILE A O 1
ATOM 2719 N N . THR A 1 336 ? 26.703 -11.123 -19.147 1.00 96.06 336 THR A N 1
ATOM 2720 C CA . THR A 1 336 ? 27.239 -9.794 -18.837 1.00 96.06 336 THR A CA 1
ATOM 2721 C C . THR A 1 336 ? 26.743 -8.746 -19.830 1.00 96.06 336 THR A C 1
ATOM 2723 O O . THR A 1 336 ? 26.468 -9.035 -20.998 1.00 96.06 336 THR A O 1
ATOM 2726 N N . VAL A 1 337 ? 26.709 -7.481 -19.406 1.00 96.00 337 VAL A N 1
ATOM 2727 C CA . VAL A 1 337 ? 26.359 -6.371 -20.303 1.00 96.00 337 VAL A CA 1
ATOM 2728 C C . VAL A 1 337 ? 27.310 -6.256 -21.507 1.00 96.00 337 VAL A C 1
ATOM 2730 O O . VAL A 1 337 ? 26.861 -6.001 -22.621 1.00 96.00 337 VAL A O 1
ATOM 2733 N N . GLY A 1 338 ? 28.605 -6.545 -21.332 1.00 94.50 338 GLY A N 1
ATOM 2734 C CA . GLY A 1 338 ? 29.572 -6.565 -22.436 1.00 94.50 338 GLY A CA 1
ATOM 2735 C C . GLY A 1 338 ? 29.248 -7.635 -23.487 1.00 94.50 338 GLY A C 1
ATOM 2736 O O . GLY A 1 338 ? 29.317 -7.366 -24.686 1.00 94.50 338 GLY A O 1
ATOM 2737 N N . GLN A 1 339 ? 28.811 -8.825 -23.059 1.00 94.69 339 GLN A N 1
ATOM 2738 C CA . GLN A 1 339 ? 28.326 -9.870 -23.969 1.00 94.69 339 GLN A CA 1
ATOM 2739 C C . GLN A 1 339 ? 27.031 -9.457 -24.680 1.00 94.69 339 GLN A C 1
ATOM 2741 O O . GLN A 1 339 ? 26.901 -9.718 -25.873 1.00 94.69 339 GLN A O 1
ATOM 2746 N N . LEU A 1 340 ? 26.107 -8.762 -24.005 1.00 95.38 340 LEU A N 1
ATOM 2747 C CA . LEU A 1 340 ? 24.885 -8.232 -24.629 1.00 95.38 340 LEU A CA 1
ATOM 2748 C C . LEU A 1 340 ? 25.171 -7.165 -25.694 1.00 95.38 340 LEU A C 1
ATOM 2750 O O . LEU A 1 340 ? 24.534 -7.181 -26.745 1.00 95.38 340 LEU A O 1
ATOM 2754 N N . ILE A 1 341 ? 26.147 -6.278 -25.468 1.00 94.56 341 ILE A N 1
ATOM 2755 C CA . ILE A 1 341 ? 26.577 -5.282 -26.462 1.00 94.56 341 ILE A CA 1
ATOM 2756 C C . ILE A 1 341 ? 27.275 -5.958 -27.656 1.00 94.56 341 ILE A C 1
ATOM 2758 O O . ILE A 1 341 ? 26.951 -5.644 -28.803 1.00 94.56 341 ILE A O 1
ATOM 2762 N N . LYS A 1 342 ? 28.168 -6.938 -27.424 1.00 92.75 342 LYS A N 1
ATOM 2763 C CA . LYS A 1 342 ? 28.760 -7.766 -28.499 1.00 92.75 342 LYS A CA 1
ATOM 2764 C C . LYS A 1 342 ? 27.677 -8.490 -29.312 1.00 92.75 342 LYS A C 1
ATOM 2766 O O . LYS A 1 342 ? 27.721 -8.474 -30.542 1.00 92.75 342 LYS A O 1
ATOM 2771 N N . LEU A 1 343 ? 26.700 -9.094 -28.629 1.00 91.56 343 LEU A N 1
ATOM 2772 C CA . LEU A 1 343 ? 25.575 -9.805 -29.237 1.00 91.56 343 LEU A CA 1
ATOM 2773 C C . LEU A 1 343 ? 24.719 -8.865 -30.086 1.00 91.56 343 LEU A C 1
ATOM 2775 O O . LEU A 1 343 ? 24.479 -9.176 -31.247 1.00 91.56 343 LEU A O 1
ATOM 2779 N N . LYS A 1 344 ? 24.325 -7.698 -29.554 1.00 91.88 344 LYS A N 1
ATOM 2780 C CA . LYS A 1 344 ? 23.564 -6.694 -30.308 1.00 91.88 344 LYS A CA 1
ATOM 2781 C C . LYS A 1 344 ? 24.297 -6.266 -31.575 1.00 91.88 344 LYS A C 1
ATOM 2783 O O . LYS A 1 344 ? 23.708 -6.343 -32.644 1.00 91.88 344 LYS A O 1
ATOM 2788 N N . ARG A 1 345 ? 25.581 -5.902 -31.479 1.00 90.25 345 ARG A N 1
ATOM 2789 C CA . ARG A 1 345 ? 26.381 -5.517 -32.654 1.00 90.25 345 ARG A CA 1
ATOM 2790 C C . ARG A 1 345 ? 26.392 -6.614 -33.719 1.00 90.25 345 ARG A C 1
ATOM 2792 O O . ARG A 1 345 ? 26.145 -6.327 -34.882 1.00 90.25 345 ARG A O 1
ATOM 2799 N N . LYS A 1 346 ? 26.591 -7.877 -33.323 1.00 88.25 346 LYS A N 1
ATOM 2800 C CA . LYS A 1 346 ? 26.539 -9.013 -34.257 1.00 88.25 346 LYS A CA 1
ATOM 2801 C C . LYS A 1 346 ? 25.151 -9.251 -34.843 1.00 88.25 346 LYS A C 1
ATOM 2803 O O . LYS A 1 346 ? 25.061 -9.613 -36.010 1.00 88.25 346 LYS A O 1
ATOM 2808 N N . MET A 1 347 ? 24.083 -9.050 -34.074 1.00 87.19 347 MET A N 1
ATOM 2809 C CA . MET A 1 347 ? 22.718 -9.114 -34.597 1.00 87.19 347 MET A CA 1
ATOM 2810 C C . MET A 1 347 ? 22.478 -8.010 -35.628 1.00 87.19 347 MET A C 1
ATOM 2812 O O . MET A 1 347 ? 22.031 -8.332 -36.721 1.00 87.19 347 MET A O 1
ATOM 2816 N N . ASP A 1 348 ? 22.843 -6.762 -35.318 1.00 84.75 348 ASP A N 1
ATOM 2817 C CA . ASP A 1 348 ? 22.698 -5.610 -36.217 1.00 84.75 348 ASP A CA 1
ATOM 2818 C C . ASP A 1 348 ? 23.488 -5.815 -37.530 1.00 84.75 348 ASP A C 1
ATOM 2820 O O . ASP A 1 348 ? 22.944 -5.598 -38.608 1.00 84.75 348 ASP A O 1
ATOM 2824 N N . GLU A 1 349 ? 24.720 -6.339 -37.456 1.00 82.56 349 GLU A N 1
ATOM 2825 C CA . GLU A 1 349 ? 25.533 -6.756 -38.618 1.00 82.56 349 GLU A CA 1
ATOM 2826 C C . GLU A 1 349 ? 24.893 -7.901 -39.439 1.00 82.56 349 GLU A C 1
ATOM 2828 O O . GLU A 1 349 ? 25.185 -8.054 -40.620 1.00 82.56 349 GLU A O 1
ATOM 2833 N N . THR A 1 350 ? 24.028 -8.726 -38.835 1.00 73.88 350 THR A N 1
ATOM 2834 C CA . THR A 1 350 ? 23.409 -9.904 -39.481 1.00 73.88 350 THR A CA 1
ATOM 2835 C C . THR A 1 350 ? 22.043 -9.588 -40.116 1.00 73.88 350 THR A C 1
ATOM 2837 O O . THR A 1 350 ? 21.508 -10.417 -40.857 1.00 73.88 350 THR A O 1
ATOM 2840 N N . ILE A 1 351 ? 21.473 -8.395 -39.882 1.00 60.16 351 ILE A N 1
ATOM 2841 C CA . ILE A 1 351 ? 20.143 -7.989 -40.392 1.00 60.16 351 ILE A CA 1
ATOM 2842 C C . ILE A 1 351 ? 20.051 -8.061 -41.929 1.00 60.16 351 ILE A C 1
ATOM 2844 O O . ILE A 1 351 ? 18.975 -8.339 -42.455 1.00 60.16 351 ILE A O 1
ATOM 2848 N N . GLU A 1 352 ? 21.168 -7.938 -42.652 1.00 55.59 352 GLU A N 1
ATOM 2849 C CA . GLU A 1 352 ? 21.229 -8.091 -44.117 1.00 55.59 352 GLU A CA 1
ATOM 2850 C C . GLU A 1 352 ? 20.876 -9.511 -44.629 1.00 55.59 352 GLU A C 1
ATOM 2852 O O . GLU A 1 352 ? 20.694 -9.703 -45.829 1.00 55.59 352 GLU A O 1
ATOM 2857 N N . SER A 1 353 ? 20.752 -10.515 -43.748 1.00 52.12 353 SER A N 1
ATOM 2858 C CA . SER A 1 353 ? 20.596 -11.938 -44.118 1.00 52.12 353 SER A CA 1
ATOM 2859 C C . SER A 1 353 ? 19.212 -12.566 -43.857 1.00 52.12 353 SER A C 1
ATOM 2861 O O . SER A 1 353 ? 19.048 -13.775 -44.018 1.00 52.12 353 SER A O 1
ATOM 2863 N N . ASN A 1 354 ? 18.197 -11.776 -43.480 1.00 55.22 354 ASN A N 1
ATOM 2864 C CA . ASN A 1 354 ? 16.793 -12.190 -43.256 1.00 55.22 354 ASN A CA 1
ATOM 2865 C C . ASN A 1 354 ? 16.505 -13.275 -42.184 1.00 55.22 354 ASN A C 1
ATOM 2867 O O . ASN A 1 354 ? 15.334 -13.493 -41.869 1.00 55.22 354 ASN A O 1
ATOM 2871 N N . TYR A 1 355 ? 17.500 -13.932 -41.574 1.00 62.75 355 TYR A N 1
ATOM 2872 C CA . TYR A 1 355 ? 17.283 -14.878 -40.467 1.00 62.75 355 TYR A CA 1
ATOM 2873 C C . TYR A 1 355 ? 18.375 -14.780 -39.394 1.00 62.75 355 TYR A C 1
ATOM 2875 O O . TYR A 1 355 ? 19.543 -15.057 -39.651 1.00 62.75 355 TYR A O 1
ATOM 2883 N N . ILE A 1 356 ? 17.983 -14.432 -38.163 1.00 74.25 356 ILE A N 1
ATOM 2884 C CA . ILE A 1 356 ? 18.895 -14.291 -37.019 1.00 74.25 356 ILE A CA 1
ATOM 2885 C C . ILE A 1 356 ? 18.639 -15.413 -36.004 1.00 74.25 356 ILE A C 1
ATOM 2887 O O . ILE A 1 356 ? 17.620 -15.420 -35.311 1.00 74.25 356 ILE A O 1
ATOM 2891 N N . ASP A 1 357 ? 19.599 -16.330 -35.866 1.00 81.94 357 ASP A N 1
ATOM 2892 C CA . ASP A 1 357 ? 19.650 -17.276 -34.747 1.00 81.94 357 ASP A CA 1
ATOM 2893 C C . ASP A 1 357 ? 20.486 -16.691 -33.598 1.00 81.94 357 ASP A C 1
ATOM 2895 O O . ASP A 1 357 ? 21.718 -16.766 -33.576 1.00 81.94 357 ASP A O 1
ATOM 2899 N N . ILE A 1 358 ? 19.791 -16.092 -32.629 1.00 84.81 358 ILE A N 1
ATOM 2900 C CA . ILE A 1 358 ? 20.405 -15.448 -31.463 1.00 84.81 358 ILE A CA 1
ATOM 2901 C C . ILE A 1 358 ? 21.212 -16.423 -30.587 1.00 84.81 358 ILE A C 1
ATOM 2903 O O . ILE A 1 358 ? 22.242 -16.029 -30.039 1.00 84.81 358 ILE A O 1
ATOM 2907 N N . ASN A 1 359 ? 20.811 -17.699 -30.504 1.00 85.75 359 ASN A N 1
ATOM 2908 C CA . ASN A 1 359 ? 21.549 -18.711 -29.745 1.00 85.75 359 ASN A CA 1
ATOM 2909 C C . ASN A 1 359 ? 22.868 -19.042 -30.445 1.00 85.75 359 ASN A C 1
ATOM 2911 O O . ASN A 1 359 ? 23.924 -19.026 -29.815 1.00 85.75 359 ASN A O 1
ATOM 2915 N N . ALA A 1 360 ? 22.824 -19.282 -31.759 1.00 84.00 360 ALA A N 1
ATOM 2916 C CA . ALA A 1 360 ? 24.019 -19.595 -32.538 1.00 84.00 360 ALA A CA 1
ATOM 2917 C C . ALA A 1 360 ? 25.036 -18.439 -32.547 1.00 84.00 360 ALA A C 1
ATOM 2919 O O . ALA A 1 360 ? 26.243 -18.686 -32.542 1.00 84.00 360 ALA A O 1
ATOM 2920 N N . ILE A 1 361 ? 24.578 -17.180 -32.538 1.00 83.56 361 ILE A N 1
ATOM 2921 C CA . ILE A 1 361 ? 25.462 -16.009 -32.404 1.00 83.56 361 ILE A CA 1
ATOM 2922 C C . ILE A 1 361 ? 26.063 -15.944 -30.992 1.00 83.56 361 ILE A C 1
ATOM 2924 O O . ILE A 1 361 ? 27.270 -15.742 -30.854 1.00 83.56 361 ILE A O 1
ATOM 2928 N N . TYR A 1 362 ? 25.255 -16.144 -29.946 1.00 87.62 362 TYR A N 1
ATOM 2929 C CA . TYR A 1 362 ? 25.726 -16.083 -28.562 1.00 87.62 362 TYR A CA 1
ATOM 2930 C C . TYR A 1 362 ? 26.763 -17.164 -28.230 1.00 87.62 362 TYR A C 1
ATOM 2932 O O . TYR A 1 362 ? 27.817 -16.843 -27.683 1.00 87.62 362 TYR A O 1
ATOM 2940 N N . GLU A 1 363 ? 26.526 -18.424 -28.603 1.00 86.19 363 GLU A N 1
ATOM 2941 C CA . GLU A 1 363 ? 27.478 -19.504 -28.306 1.00 86.19 363 GLU A CA 1
ATOM 2942 C C . GLU A 1 363 ? 28.799 -19.332 -29.088 1.00 86.19 363 GLU A C 1
ATOM 2944 O O . GLU A 1 363 ? 29.872 -19.580 -28.538 1.00 86.19 363 GLU A O 1
ATOM 2949 N N . LYS A 1 364 ? 28.768 -18.783 -30.317 1.00 83.50 364 LYS A N 1
ATOM 2950 C CA . LYS A 1 364 ? 29.991 -18.373 -31.044 1.00 83.50 364 LYS A CA 1
ATOM 2951 C C . LYS A 1 364 ? 30.775 -17.280 -30.307 1.00 83.50 364 LYS A C 1
ATOM 2953 O O . LYS A 1 364 ? 32.000 -17.348 -30.243 1.00 83.50 364 LYS A O 1
ATOM 2958 N N . LEU A 1 365 ? 30.091 -16.280 -29.745 1.00 82.69 365 LEU A N 1
ATOM 2959 C CA . LEU A 1 365 ? 30.734 -15.226 -28.951 1.00 82.69 365 LEU A CA 1
ATOM 2960 C C . LEU A 1 365 ? 31.337 -15.778 -27.652 1.00 82.69 365 LEU A C 1
ATOM 2962 O O . LEU A 1 365 ? 32.453 -15.407 -27.295 1.00 82.69 365 LEU A O 1
ATOM 2966 N N . LYS A 1 366 ? 30.635 -16.698 -26.981 1.00 78.12 366 LYS A N 1
ATOM 2967 C CA . LYS A 1 366 ? 31.098 -17.352 -25.751 1.00 78.12 366 LYS A CA 1
ATOM 2968 C C . LYS A 1 366 ? 32.361 -18.190 -25.979 1.00 78.12 366 LYS A C 1
ATOM 2970 O O . LYS A 1 366 ? 33.288 -18.106 -25.179 1.00 78.12 366 LYS A O 1
ATOM 2975 N N . LEU A 1 367 ? 32.421 -18.943 -27.082 1.00 67.12 367 LEU A N 1
ATOM 2976 C CA . LEU A 1 367 ? 33.614 -19.701 -27.474 1.00 67.12 367 LEU A CA 1
ATOM 2977 C C . LEU A 1 367 ? 34.825 -18.778 -27.675 1.00 67.12 367 LEU A C 1
ATOM 2979 O O . LEU A 1 367 ? 35.880 -19.033 -27.098 1.00 67.12 367 LEU A O 1
ATOM 2983 N N . ASN A 1 368 ? 34.655 -17.668 -28.399 1.00 60.75 368 ASN A N 1
ATOM 2984 C CA . ASN A 1 368 ? 35.741 -16.719 -28.661 1.00 60.75 368 ASN A CA 1
ATOM 2985 C C . ASN A 1 368 ? 36.265 -16.028 -27.387 1.00 60.75 368 ASN A C 1
ATOM 2987 O O . ASN A 1 368 ? 37.474 -15.838 -27.256 1.00 60.75 368 ASN A O 1
ATOM 2991 N N . ASP A 1 369 ? 35.388 -15.699 -26.430 1.00 61.19 369 ASP A N 1
ATOM 2992 C CA . ASP A 1 369 ? 35.800 -15.142 -25.130 1.00 61.19 369 ASP A CA 1
ATOM 2993 C C . ASP A 1 369 ? 36.567 -16.177 -24.270 1.00 61.19 369 ASP A C 1
ATOM 2995 O O . ASP A 1 369 ? 37.387 -15.794 -23.438 1.00 61.19 369 ASP A O 1
ATOM 2999 N N . SER A 1 370 ? 36.367 -17.484 -24.496 1.00 49.34 370 SER A N 1
ATOM 3000 C CA . SER A 1 370 ? 37.089 -18.559 -23.790 1.00 49.34 370 SER A CA 1
ATOM 3001 C C . SER A 1 370 ? 38.449 -18.951 -24.395 1.00 49.34 370 SER A C 1
ATOM 3003 O O . SER A 1 370 ? 39.222 -19.650 -23.744 1.00 49.34 370 SER A O 1
ATOM 3005 N N . THR A 1 371 ? 38.788 -18.481 -25.601 1.00 38.56 371 THR A N 1
ATOM 3006 C CA . THR A 1 371 ? 40.049 -18.808 -26.308 1.00 38.56 371 THR A CA 1
ATOM 3007 C C . THR A 1 371 ? 41.064 -17.649 -26.337 1.00 38.56 371 THR A C 1
ATOM 3009 O O . THR A 1 371 ? 41.949 -17.618 -27.188 1.00 38.56 371 THR A O 1
ATOM 3012 N N . GLY A 1 372 ? 40.919 -16.662 -25.443 1.00 34.62 372 GLY A N 1
ATOM 3013 C CA . GLY A 1 372 ? 41.451 -15.301 -25.613 1.00 34.62 372 GLY A CA 1
ATOM 3014 C C . GLY A 1 372 ? 42.684 -14.860 -24.806 1.00 34.62 372 GLY A C 1
ATOM 3015 O O . GLY A 1 372 ? 42.815 -13.662 -24.565 1.00 34.62 372 GLY A O 1
ATOM 3016 N N . THR A 1 373 ? 43.611 -15.732 -24.389 1.00 36.69 373 THR A N 1
ATOM 3017 C CA . THR A 1 373 ? 44.925 -15.274 -23.865 1.00 36.69 373 THR A CA 1
ATOM 3018 C C . THR A 1 373 ? 45.951 -15.069 -24.979 1.00 36.69 373 THR A C 1
ATOM 3020 O O . THR A 1 373 ? 46.881 -15.861 -25.108 1.00 36.69 373 THR A O 1
ATOM 3023 N N . LEU A 1 374 ? 45.790 -14.000 -25.766 1.00 34.16 374 LEU A N 1
ATOM 3024 C CA . LEU A 1 374 ? 46.854 -13.347 -26.549 1.00 34.16 374 LEU A CA 1
ATOM 3025 C C . LEU A 1 374 ? 46.295 -12.087 -27.230 1.00 34.16 374 LEU A C 1
ATOM 3027 O O . LEU A 1 374 ? 45.578 -12.193 -28.215 1.00 34.16 374 LEU A O 1
ATOM 3031 N N . PHE A 1 375 ? 46.591 -10.908 -26.676 1.00 27.91 375 PHE A N 1
ATOM 3032 C CA . PHE A 1 375 ? 47.327 -9.824 -27.350 1.00 27.91 375 PHE A CA 1
ATOM 3033 C C . PHE A 1 375 ? 47.390 -8.579 -26.448 1.00 27.91 375 PHE A C 1
ATOM 3035 O O . PHE A 1 375 ? 46.416 -7.860 -26.241 1.00 27.91 375 PHE A O 1
ATOM 3042 N N . SER A 1 376 ? 48.588 -8.336 -25.915 1.00 28.17 376 SER A N 1
ATOM 3043 C CA . SER A 1 376 ? 49.045 -6.991 -25.556 1.00 28.17 376 SER A CA 1
ATOM 3044 C C . SER A 1 376 ? 49.280 -6.182 -26.840 1.00 28.17 376 SER A C 1
ATOM 3046 O O . SER A 1 376 ? 49.498 -6.783 -27.888 1.00 28.17 376 SER A O 1
ATOM 3048 N N . SER A 1 377 ? 49.302 -4.849 -26.711 1.00 31.30 377 SER A N 1
ATOM 3049 C CA . SER A 1 377 ? 49.628 -3.844 -27.742 1.00 31.30 377 SER A CA 1
ATOM 3050 C C . SER A 1 377 ? 48.802 -3.905 -29.035 1.00 31.30 377 SER A C 1
ATOM 3052 O O . SER A 1 377 ? 49.080 -4.701 -29.921 1.00 31.30 377 SER A O 1
ATOM 3054 N N . ASP A 1 378 ? 47.882 -2.950 -29.201 1.00 25.09 378 ASP A N 1
ATOM 3055 C CA . ASP A 1 378 ? 48.294 -1.714 -29.880 1.00 25.09 378 ASP A CA 1
ATOM 3056 C C . ASP A 1 378 ? 47.393 -0.510 -29.564 1.00 25.09 378 ASP A C 1
ATOM 3058 O O . ASP A 1 378 ? 46.166 -0.555 -29.638 1.00 25.09 378 ASP A O 1
ATOM 3062 N N . ILE A 1 379 ? 48.043 0.604 -29.222 1.00 32.75 379 ILE A N 1
ATOM 3063 C CA . ILE A 1 379 ? 47.441 1.936 -29.157 1.00 32.75 379 ILE A CA 1
ATOM 3064 C C . ILE A 1 379 ? 47.832 2.642 -30.452 1.00 32.75 379 ILE A C 1
ATOM 3066 O O . ILE A 1 379 ? 48.995 3.016 -30.578 1.00 32.75 379 ILE A O 1
ATOM 3070 N N . ASN A 1 380 ? 46.887 2.865 -31.375 1.00 27.89 380 ASN A N 1
ATOM 3071 C CA . ASN A 1 380 ? 46.748 4.138 -32.102 1.00 27.89 380 ASN A CA 1
ATOM 3072 C C . ASN A 1 380 ? 45.620 4.157 -33.152 1.00 27.89 380 ASN A C 1
ATOM 3074 O O . ASN A 1 380 ? 45.412 3.211 -33.896 1.00 27.89 380 ASN A O 1
ATOM 3078 N N . SER A 1 381 ? 45.006 5.338 -33.276 1.00 26.97 381 SER A N 1
ATOM 3079 C CA . SER A 1 381 ? 44.456 5.913 -34.514 1.00 26.97 381 SER A CA 1
ATOM 3080 C C . SER A 1 381 ? 43.501 5.078 -35.393 1.00 26.97 381 SER A C 1
ATOM 3082 O O . SER A 1 381 ? 43.911 4.406 -36.337 1.00 26.97 381 SER A O 1
ATOM 3084 N N . THR A 1 382 ? 42.217 5.439 -35.346 1.00 26.08 382 THR A N 1
ATOM 3085 C CA . THR A 1 382 ? 41.640 6.145 -36.511 1.00 26.08 382 THR A CA 1
ATOM 3086 C C . THR A 1 382 ? 40.527 7.098 -36.086 1.00 26.08 382 THR A C 1
ATOM 3088 O O . THR A 1 382 ? 39.612 6.742 -35.351 1.00 26.08 382 THR A O 1
ATOM 3091 N N . ARG A 1 383 ? 40.632 8.347 -36.542 1.00 31.30 383 ARG A N 1
ATOM 3092 C CA . ARG A 1 383 ? 39.676 9.431 -36.300 1.00 31.30 383 ARG A CA 1
ATOM 3093 C C . ARG A 1 383 ? 38.933 9.674 -37.612 1.00 31.30 383 ARG A C 1
ATOM 3095 O O . ARG A 1 383 ? 39.483 10.333 -38.487 1.00 31.30 383 ARG A O 1
ATOM 3102 N N . SER A 1 384 ? 37.726 9.134 -37.768 1.00 26.75 384 SER A N 1
ATOM 3103 C CA . SER A 1 384 ? 36.899 9.327 -38.967 1.00 26.75 384 SER A CA 1
ATOM 3104 C C . SER A 1 384 ? 35.708 10.236 -38.672 1.00 26.75 384 SER A C 1
ATOM 3106 O O . SER A 1 384 ? 34.646 9.812 -38.224 1.00 26.75 384 SER A O 1
ATOM 3108 N N . SER A 1 385 ? 35.899 11.522 -38.952 1.00 25.77 385 SER A N 1
ATOM 3109 C CA . SER A 1 385 ? 34.806 12.462 -39.186 1.00 25.77 385 SER A CA 1
ATOM 3110 C C . SER A 1 385 ? 33.948 11.983 -40.360 1.00 25.77 385 SER A C 1
ATOM 3112 O O . SER A 1 385 ? 34.478 11.778 -41.451 1.00 25.77 385 SER A O 1
ATOM 3114 N N . ILE A 1 386 ? 32.637 11.853 -40.151 1.00 27.03 386 ILE A N 1
ATOM 3115 C CA . ILE A 1 386 ? 31.651 11.722 -41.229 1.00 27.03 386 ILE A CA 1
ATOM 3116 C C . ILE A 1 386 ? 30.822 13.004 -41.239 1.00 27.03 386 ILE A C 1
ATOM 3118 O O . ILE A 1 386 ? 30.177 13.353 -40.251 1.00 27.03 386 ILE A O 1
ATOM 3122 N N . GLU A 1 387 ? 30.895 13.728 -42.351 1.00 26.11 387 GLU A N 1
ATOM 3123 C CA . GLU A 1 387 ? 30.145 14.959 -42.578 1.00 26.11 387 GLU A CA 1
ATOM 3124 C C . GLU A 1 387 ? 28.669 14.639 -42.837 1.00 26.11 387 GLU A C 1
ATOM 3126 O O . GLU A 1 387 ? 28.338 13.835 -43.710 1.00 26.11 387 GLU A O 1
ATOM 3131 N N . ILE A 1 388 ? 27.766 15.314 -42.122 1.00 26.84 388 ILE A N 1
ATOM 3132 C CA . ILE A 1 388 ? 26.345 15.319 -42.479 1.00 26.84 388 ILE A CA 1
ATOM 3133 C C . ILE A 1 388 ? 26.167 16.311 -43.628 1.00 26.84 388 ILE A C 1
ATOM 3135 O O . ILE A 1 388 ? 26.140 17.526 -43.428 1.00 26.84 388 ILE A O 1
ATOM 3139 N N . SER A 1 389 ? 26.039 15.778 -44.839 1.00 25.97 389 SER A N 1
ATOM 3140 C CA . SER A 1 389 ? 25.555 16.512 -46.006 1.00 25.97 389 SER A CA 1
ATOM 3141 C C . SER A 1 389 ? 24.109 16.106 -46.325 1.00 25.97 389 SER A C 1
ATOM 3143 O O . SER A 1 389 ? 23.659 15.035 -45.931 1.00 25.97 389 SER A O 1
ATOM 3145 N N . ALA A 1 390 ? 23.397 16.987 -47.036 1.00 26.27 390 ALA A N 1
ATOM 3146 C CA . ALA A 1 390 ? 21.991 16.867 -47.446 1.00 26.27 390 ALA A CA 1
ATOM 3147 C C . ALA A 1 390 ? 20.917 16.999 -46.339 1.00 26.27 390 ALA A C 1
ATOM 3149 O O . ALA A 1 390 ? 20.353 16.023 -45.861 1.00 26.27 390 ALA A O 1
ATOM 3150 N N . LEU A 1 391 ? 20.530 18.251 -46.064 1.00 25.83 391 LEU A N 1
ATOM 3151 C CA . LEU A 1 391 ? 19.118 18.664 -45.975 1.00 25.83 391 LEU A CA 1
ATOM 3152 C C . LEU A 1 391 ? 19.010 20.167 -46.300 1.00 25.83 391 LEU A C 1
ATOM 3154 O O . LEU A 1 391 ? 18.940 21.032 -45.428 1.00 25.83 391 LEU A O 1
ATOM 3158 N N . LYS A 1 392 ? 19.061 20.475 -47.600 1.00 27.75 392 LYS A N 1
ATOM 3159 C CA . LYS A 1 392 ? 18.488 21.708 -48.157 1.00 27.75 392 LYS A CA 1
ATOM 3160 C C . LYS A 1 392 ? 17.043 21.422 -48.583 1.00 27.75 392 LYS A C 1
ATOM 3162 O O . LYS A 1 392 ? 16.668 20.265 -48.731 1.00 27.75 392 LYS A O 1
ATOM 3167 N N . ASP A 1 393 ? 16.305 22.503 -48.815 1.00 25.94 393 ASP A N 1
ATOM 3168 C CA . ASP A 1 393 ? 14.974 22.558 -49.434 1.00 25.94 393 ASP A CA 1
ATOM 3169 C C . ASP A 1 393 ? 13.772 22.291 -48.514 1.00 25.94 393 ASP A C 1
ATOM 3171 O O . ASP A 1 393 ? 13.146 21.238 -48.532 1.00 25.94 393 ASP A O 1
ATOM 3175 N N . CYS A 1 394 ? 13.355 23.342 -47.800 1.00 23.28 394 CYS A N 1
ATOM 3176 C CA . CYS A 1 394 ? 12.095 24.018 -48.143 1.00 23.28 394 CYS A CA 1
ATOM 3177 C C . CYS A 1 394 ? 11.946 25.332 -47.369 1.00 23.28 394 CYS A C 1
ATOM 3179 O O . CYS A 1 394 ? 11.552 25.349 -46.207 1.00 23.28 394 CYS A O 1
ATOM 3181 N N . ASN A 1 395 ? 12.216 26.454 -48.037 1.00 23.86 395 ASN A N 1
ATOM 3182 C CA . ASN A 1 395 ? 11.786 27.761 -47.557 1.00 23.86 395 ASN A CA 1
ATOM 3183 C C . ASN A 1 395 ? 11.450 28.648 -48.762 1.00 23.86 395 ASN A C 1
ATOM 3185 O O . ASN A 1 395 ? 12.358 29.145 -49.422 1.00 23.86 395 ASN A O 1
ATOM 3189 N N . ASN A 1 396 ? 10.156 28.759 -49.085 1.00 26.14 396 ASN A N 1
ATOM 3190 C CA . ASN A 1 396 ? 9.513 29.896 -49.760 1.00 26.14 396 ASN A CA 1
ATOM 3191 C C . ASN A 1 396 ? 8.066 29.551 -50.141 1.00 26.14 396 ASN A C 1
ATOM 3193 O O . ASN A 1 396 ? 7.837 28.710 -51.004 1.00 26.14 396 ASN A O 1
ATOM 3197 N N . THR A 1 397 ? 7.099 30.284 -49.587 1.00 25.17 397 THR A N 1
ATOM 3198 C CA . THR A 1 397 ? 6.129 31.078 -50.368 1.00 25.17 397 THR A CA 1
ATOM 3199 C C . THR A 1 397 ? 5.449 32.062 -49.416 1.00 25.17 397 THR A C 1
ATOM 3201 O O . THR A 1 397 ? 4.554 31.696 -48.664 1.00 25.17 397 THR A O 1
ATOM 3204 N N . VAL A 1 398 ? 5.864 33.329 -49.464 1.00 25.62 398 VAL A N 1
ATOM 3205 C CA . VAL A 1 398 ? 5.134 34.450 -48.855 1.00 25.62 398 VAL A CA 1
ATOM 3206 C C . VAL A 1 398 ? 4.752 35.412 -49.972 1.00 25.62 398 VAL A C 1
ATOM 3208 O O . VAL A 1 398 ? 5.632 36.004 -50.595 1.00 25.62 398 VAL A O 1
ATOM 3211 N N . LYS A 1 399 ? 3.448 35.591 -50.208 1.00 25.36 399 LYS A N 1
ATOM 3212 C CA . LYS A 1 399 ? 2.893 36.736 -50.944 1.00 25.36 399 LYS A CA 1
ATOM 3213 C C . LYS A 1 399 ? 1.575 37.196 -50.312 1.00 25.36 399 LYS A C 1
ATOM 3215 O O . LYS A 1 399 ? 0.556 36.525 -50.400 1.00 25.36 399 LYS A O 1
ATOM 3220 N N . THR A 1 400 ? 1.692 38.345 -49.656 1.00 24.88 400 THR A N 1
ATOM 3221 C CA . THR A 1 400 ? 0.721 39.427 -49.425 1.00 24.88 400 THR A CA 1
ATOM 3222 C C . THR A 1 400 ? -0.695 39.316 -50.005 1.00 24.88 400 THR A C 1
ATOM 3224 O O . THR A 1 400 ? -0.853 39.109 -51.204 1.00 24.88 400 THR A O 1
ATOM 3227 N N . LEU A 1 401 ? -1.685 39.738 -49.201 1.00 23.47 401 LEU A N 1
ATOM 3228 C CA . LEU A 1 401 ? -2.659 40.784 -49.575 1.00 23.47 401 LEU A CA 1
ATOM 3229 C C . LEU A 1 401 ? -3.319 41.428 -48.328 1.00 23.47 401 LEU A C 1
ATOM 3231 O O . LEU A 1 401 ? -3.439 40.790 -47.287 1.00 23.47 401 LEU A O 1
ATOM 3235 N N . HIS A 1 402 ? -3.688 42.711 -48.435 1.00 23.23 402 HIS A N 1
ATOM 3236 C CA . HIS A 1 402 ? -4.213 43.574 -47.357 1.00 23.23 402 HIS A CA 1
ATOM 3237 C C . HIS A 1 402 ? -5.752 43.611 -47.285 1.00 23.23 402 HIS A C 1
ATOM 3239 O O . HIS A 1 402 ? -6.403 43.574 -48.329 1.00 23.23 402 HIS A O 1
ATOM 3245 N N . LYS A 1 403 ? -6.283 43.832 -46.068 1.00 23.78 403 LYS A N 1
ATOM 3246 C CA . LYS A 1 403 ? -7.345 44.797 -45.661 1.00 23.78 403 LYS A CA 1
ATOM 3247 C C . LYS A 1 403 ? -7.624 44.574 -44.162 1.00 23.78 403 LYS A C 1
ATOM 3249 O O . LYS A 1 403 ? -7.872 43.444 -43.766 1.00 23.78 403 LYS A O 1
ATOM 3254 N N . GLU A 1 404 ? -7.306 45.498 -43.256 1.00 22.92 404 GLU A N 1
ATOM 3255 C CA . GLU A 1 404 ? -8.053 46.731 -42.925 1.00 22.92 404 GLU A CA 1
ATOM 3256 C C . GLU A 1 404 ? -9.515 46.489 -42.524 1.00 22.92 404 GLU A C 1
ATOM 3258 O O . GLU A 1 404 ? -10.374 46.370 -43.389 1.00 22.92 404 GLU A O 1
ATOM 3263 N N . GLU A 1 405 ? -9.788 46.533 -41.214 1.00 24.66 405 GLU A N 1
ATOM 3264 C CA . GLU A 1 405 ? -10.836 47.416 -40.692 1.00 24.66 405 GLU A CA 1
ATOM 3265 C C . GLU A 1 405 ? -10.509 47.901 -39.265 1.00 24.66 405 GLU A C 1
ATOM 3267 O O . GLU A 1 405 ? -9.981 47.186 -38.416 1.00 24.66 405 GLU A O 1
ATOM 3272 N N . GLU A 1 406 ? -10.728 49.195 -39.089 1.00 24.00 406 GLU A N 1
ATOM 3273 C CA . GLU A 1 406 ? -10.248 50.099 -38.047 1.00 24.00 406 GLU A CA 1
ATOM 3274 C C . GLU A 1 406 ? -11.137 50.114 -36.772 1.00 24.00 406 GLU A C 1
ATOM 3276 O O . GLU A 1 406 ? -12.219 49.535 -36.758 1.00 24.00 406 GLU A O 1
ATOM 3281 N N . VAL A 1 407 ? -10.726 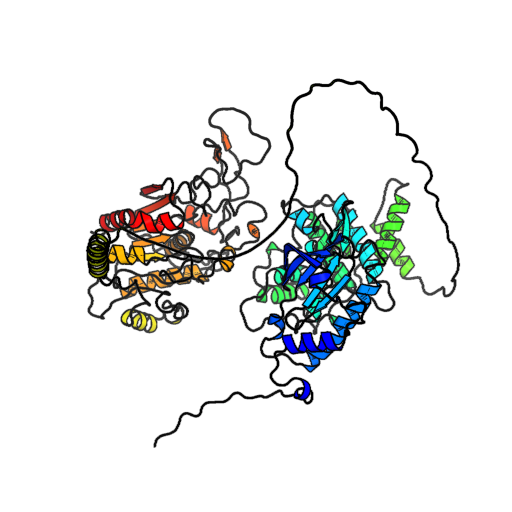50.907 -35.758 1.00 26.03 407 VAL A N 1
ATOM 3282 C CA . VAL A 1 407 ? -11.524 51.439 -34.612 1.00 26.03 407 VAL A CA 1
ATOM 3283 C C . VAL A 1 407 ? -11.574 50.553 -33.344 1.00 26.03 407 VAL A C 1
ATOM 3285 O O . VAL A 1 407 ? -12.056 49.433 -33.381 1.00 26.03 407 VAL A O 1
ATOM 3288 N N . LYS A 1 408 ? -11.165 51.003 -32.137 1.00 26.42 408 LYS A N 1
ATOM 3289 C CA . LYS A 1 408 ? -10.567 52.284 -31.654 1.00 26.42 408 LYS A CA 1
ATOM 3290 C C . LYS A 1 408 ? -9.654 52.026 -30.429 1.00 26.42 408 LYS A C 1
ATOM 3292 O O . LYS A 1 408 ? -9.614 50.918 -29.909 1.00 26.42 408 LYS A O 1
ATOM 3297 N N . GLY A 1 409 ? -8.999 53.066 -29.897 1.00 24.20 409 GLY A N 1
ATOM 3298 C CA . GLY A 1 409 ? -8.415 53.062 -28.540 1.00 24.20 409 GLY A CA 1
ATOM 3299 C C . GLY A 1 409 ? -8.559 54.423 -27.845 1.00 24.20 409 GLY A C 1
ATOM 3300 O O . GLY A 1 409 ? -8.986 55.370 -28.498 1.00 24.20 409 GLY A O 1
ATOM 3301 N N . ILE A 1 410 ? -8.171 54.535 -26.563 1.00 26.05 410 ILE A N 1
ATOM 3302 C CA . ILE A 1 410 ? -7.576 55.751 -25.957 1.00 26.05 410 ILE A CA 1
ATOM 3303 C C . ILE A 1 410 ? -6.830 55.420 -24.640 1.00 26.05 410 ILE A C 1
ATOM 3305 O O . ILE A 1 410 ? -7.395 54.942 -23.664 1.00 26.05 410 ILE A O 1
ATOM 3309 N N . LYS A 1 411 ? -5.522 55.695 -24.696 1.00 25.20 411 LYS A N 1
ATOM 3310 C CA . LYS A 1 411 ? -4.513 56.046 -23.674 1.00 25.20 411 LYS A CA 1
ATOM 3311 C C . LYS A 1 411 ? -4.850 55.964 -22.169 1.00 25.20 411 LYS A C 1
ATOM 3313 O O . LYS A 1 411 ? -5.712 56.681 -21.675 1.00 25.20 411 LYS A O 1
ATOM 3318 N N . ILE A 1 412 ? -3.926 55.341 -21.428 1.00 24.42 412 ILE A N 1
ATOM 3319 C CA . ILE A 1 412 ? -3.480 55.790 -20.095 1.00 24.42 412 ILE A CA 1
ATOM 3320 C C . ILE A 1 412 ? -1.949 55.905 -20.126 1.00 24.42 412 ILE A C 1
ATOM 3322 O O . ILE A 1 412 ? -1.281 55.045 -20.697 1.00 24.42 412 ILE A O 1
ATOM 3326 N N . GLY A 1 413 ? -1.385 56.942 -19.503 1.00 24.72 413 GLY A N 1
ATOM 3327 C CA . GLY A 1 413 ? 0.055 57.040 -19.272 1.00 24.72 413 GLY A CA 1
ATOM 3328 C C . GLY A 1 413 ? 0.424 58.142 -18.279 1.00 24.72 413 GLY A C 1
ATOM 3329 O O . GLY A 1 413 ? -0.041 59.266 -18.439 1.00 24.72 413 GLY A O 1
ATOM 3330 N N . SER A 1 414 ? 1.321 57.808 -17.336 1.00 25.36 414 SER A N 1
ATOM 3331 C CA . SER A 1 414 ? 2.163 58.699 -16.494 1.00 25.36 414 SER A CA 1
ATOM 3332 C C . SER A 1 414 ? 1.476 59.727 -15.555 1.00 25.36 414 SER A C 1
ATOM 3334 O O . SER A 1 414 ? 0.500 60.355 -15.931 1.00 25.36 414 SER A O 1
ATOM 3336 N N . SER A 1 415 ? 1.964 60.030 -14.339 1.00 24.69 415 SER A N 1
ATOM 3337 C CA . SER A 1 415 ? 3.051 59.449 -13.513 1.00 24.69 415 SER A CA 1
ATOM 3338 C C . SER A 1 415 ? 3.154 60.138 -12.123 1.00 24.69 415 SER A C 1
ATOM 3340 O O . SER A 1 415 ? 2.605 61.218 -11.947 1.00 24.69 415 SER A O 1
ATOM 3342 N N . PHE A 1 416 ? 3.986 59.573 -11.229 1.00 24.97 416 PHE A N 1
ATOM 3343 C CA . PHE A 1 416 ? 4.695 60.192 -10.077 1.00 24.97 416 PHE A CA 1
ATOM 3344 C C . PHE A 1 416 ? 3.997 60.486 -8.717 1.00 24.97 416 PHE A C 1
ATOM 3346 O O . PHE A 1 416 ? 3.200 61.402 -8.568 1.00 24.97 416 PHE A O 1
ATOM 3353 N N . ASN A 1 417 ? 4.459 59.732 -7.700 1.00 24.42 417 ASN A N 1
ATOM 3354 C CA . ASN A 1 417 ? 4.815 60.057 -6.295 1.00 24.42 417 ASN A CA 1
ATOM 3355 C C . ASN A 1 417 ? 4.260 61.355 -5.647 1.00 24.42 417 ASN A C 1
ATOM 3357 O O . ASN A 1 417 ? 4.519 62.454 -6.117 1.00 24.42 417 ASN A O 1
ATOM 3361 N N . SER A 1 418 ? 3.723 61.347 -4.418 1.00 24.36 418 SER A N 1
ATOM 3362 C CA . SER A 1 418 ? 4.457 61.003 -3.179 1.00 24.36 418 SER A CA 1
ATOM 3363 C C . SER A 1 418 ? 3.578 61.153 -1.910 1.00 24.36 418 SER A C 1
ATOM 3365 O O . SER A 1 418 ? 2.446 61.623 -1.953 1.00 24.36 418 SER A O 1
ATOM 3367 N N . THR A 1 419 ? 4.104 60.723 -0.758 1.00 25.38 419 THR A N 1
ATOM 3368 C CA . THR A 1 419 ? 3.448 60.637 0.565 1.00 25.38 419 THR A CA 1
ATOM 3369 C C . THR A 1 419 ? 3.243 61.965 1.314 1.00 25.38 419 THR A C 1
ATOM 3371 O O . THR A 1 419 ? 4.161 62.779 1.325 1.00 25.38 419 THR A O 1
ATOM 3374 N N . THR A 1 420 ? 2.194 62.082 2.153 1.00 25.86 420 THR A N 1
ATOM 3375 C CA . THR A 1 420 ? 2.321 62.397 3.611 1.00 25.86 420 THR A CA 1
ATOM 3376 C C . THR A 1 420 ? 1.000 62.296 4.413 1.00 25.86 420 THR A C 1
ATOM 3378 O O . THR A 1 420 ? -0.090 62.231 3.858 1.00 25.86 420 THR A O 1
ATOM 3381 N N . LYS A 1 421 ? 1.111 62.216 5.754 1.00 24.11 421 LYS A N 1
ATOM 3382 C CA . LYS A 1 421 ? 0.026 61.995 6.744 1.00 24.11 421 LYS A CA 1
ATOM 3383 C C . LYS A 1 421 ? -0.562 63.311 7.298 1.00 24.11 421 LYS A C 1
ATOM 3385 O O . LYS A 1 421 ? 0.240 64.169 7.657 1.00 24.11 421 LYS A O 1
ATOM 3390 N N . LYS A 1 422 ? -1.871 63.354 7.631 1.00 24.30 422 LYS A N 1
ATOM 3391 C CA . LYS A 1 422 ? -2.414 63.511 9.022 1.00 24.30 422 LYS A CA 1
ATOM 3392 C C . LYS A 1 422 ? -3.944 63.770 9.105 1.00 24.30 422 LYS A C 1
ATOM 3394 O O . LYS A 1 422 ? -4.481 64.570 8.362 1.00 24.30 422 LYS A O 1
ATOM 3399 N N . GLN A 1 423 ? -4.579 63.095 10.081 1.00 25.39 423 GLN A N 1
ATOM 3400 C CA . GLN A 1 423 ? -5.627 63.530 11.052 1.00 25.39 423 GLN A CA 1
ATOM 3401 C C . GLN A 1 423 ? -6.246 64.957 10.912 1.00 25.39 423 GLN A C 1
ATOM 3403 O O . GLN A 1 423 ? -5.502 65.889 10.647 1.00 25.39 423 GLN A O 1
ATOM 3408 N N . LYS A 1 424 ? -7.519 65.268 11.265 1.00 25.75 424 LYS A N 1
ATOM 3409 C CA . LYS A 1 424 ? -8.390 64.750 12.364 1.00 25.75 424 LYS A CA 1
ATOM 3410 C C . LYS A 1 424 ? -9.809 65.401 12.347 1.00 25.75 424 LYS A C 1
ATOM 3412 O O . LYS A 1 424 ? -9.852 66.609 12.196 1.00 25.75 424 LYS A O 1
ATOM 3417 N N . LYS A 1 425 ? -10.862 64.645 12.746 1.00 28.70 425 LYS A N 1
ATOM 3418 C CA . LYS A 1 425 ? -12.059 65.041 13.571 1.00 28.70 425 LYS A CA 1
ATOM 3419 C C . LYS A 1 425 ? -13.005 66.190 13.085 1.00 28.70 425 LYS A C 1
ATOM 3421 O O . LYS A 1 425 ? -12.594 67.032 12.313 1.00 28.70 425 LYS A O 1
ATOM 3426 N N . SER A 1 426 ? -14.285 66.289 13.500 1.00 29.12 426 SER A N 1
ATOM 3427 C CA . SER A 1 426 ? -15.068 65.582 14.549 1.00 29.12 426 SER A CA 1
ATOM 3428 C C . SER A 1 426 ? -16.579 65.450 14.253 1.00 29.12 426 SER A C 1
ATOM 3430 O O . SER A 1 426 ? -17.133 66.318 13.598 1.00 29.12 426 SER A O 1
ATOM 3432 N N . ASN A 1 427 ? -17.208 64.430 14.868 1.00 29.28 427 ASN A N 1
ATOM 3433 C CA . ASN A 1 427 ? -18.483 64.405 15.633 1.00 29.28 427 ASN A CA 1
ATOM 3434 C C . ASN A 1 427 ? -19.604 65.414 15.264 1.00 29.28 427 ASN A C 1
ATOM 3436 O O . ASN A 1 427 ? -19.356 66.609 15.226 1.00 29.28 427 ASN A O 1
ATOM 3440 N N . THR A 1 428 ? -20.878 65.019 15.157 1.00 29.64 428 THR A N 1
ATOM 3441 C CA . THR A 1 428 ? -21.659 64.312 16.198 1.00 29.64 428 THR A CA 1
ATOM 3442 C C . THR A 1 428 ? -22.805 63.459 15.627 1.00 29.64 428 THR A C 1
ATOM 3444 O O . THR A 1 428 ? -23.479 63.864 14.692 1.00 29.64 428 THR A O 1
ATOM 3447 N N . ILE A 1 429 ? -23.039 62.283 16.226 1.00 31.72 429 ILE A N 1
ATOM 3448 C CA . ILE A 1 429 ? -24.255 61.874 16.970 1.00 31.72 429 ILE A CA 1
ATOM 3449 C C . ILE A 1 429 ? -23.945 60.482 17.552 1.00 31.72 429 ILE A C 1
ATOM 3451 O O . ILE A 1 429 ? -23.680 59.527 16.824 1.00 31.72 429 ILE A O 1
ATOM 3455 N N . LYS A 1 430 ? -23.949 60.365 18.879 1.00 33.94 430 LYS A N 1
ATOM 3456 C CA . LYS A 1 430 ? -23.976 59.100 19.622 1.00 33.94 430 LYS A CA 1
ATOM 3457 C C . LYS A 1 430 ? -24.852 59.350 20.836 1.00 33.94 430 LYS A C 1
ATOM 3459 O O . LYS A 1 430 ? -24.521 60.267 21.566 1.00 33.94 430 LYS A O 1
ATOM 3464 N N . ASP A 1 431 ? -25.915 58.561 20.988 1.00 37.00 431 ASP A N 1
ATOM 3465 C CA . ASP A 1 431 ? -26.516 58.178 22.283 1.00 37.00 431 ASP A CA 1
ATOM 3466 C C . ASP A 1 431 ? -27.627 57.119 22.105 1.00 37.00 431 ASP A C 1
ATOM 3468 O O . ASP A 1 431 ? -27.834 56.281 22.977 1.00 37.00 431 ASP A O 1
ATOM 3472 N N . SER A 1 432 ? -28.261 57.022 20.927 1.00 39.69 432 SER A N 1
ATOM 3473 C CA . SER A 1 432 ? -29.313 56.014 20.667 1.00 39.69 432 SER A CA 1
ATOM 3474 C C . SER A 1 432 ? -28.804 54.587 20.384 1.00 39.69 432 SER A C 1
ATOM 3476 O O . SER A 1 432 ? -29.563 53.629 20.500 1.00 39.69 432 SER A O 1
ATOM 3478 N N . ALA A 1 433 ? -27.529 54.413 20.014 1.00 38.97 433 ALA A N 1
ATOM 3479 C CA . ALA A 1 433 ? -26.984 53.116 19.584 1.00 38.97 433 ALA A CA 1
ATOM 3480 C C . ALA A 1 433 ? -26.531 52.197 20.739 1.00 38.97 433 ALA A C 1
ATOM 3482 O O . ALA A 1 433 ? -26.341 51.000 20.539 1.00 38.97 433 ALA A O 1
ATOM 3483 N N . ILE A 1 434 ? -26.336 52.742 21.945 1.00 44.97 434 ILE A N 1
ATOM 3484 C CA . ILE A 1 434 ? -25.685 52.013 23.046 1.00 44.97 434 ILE A CA 1
ATOM 3485 C C . ILE A 1 434 ? -26.688 51.126 23.805 1.00 44.97 434 ILE A C 1
ATOM 3487 O O . ILE A 1 434 ? -26.388 49.960 24.063 1.00 44.97 434 ILE A O 1
ATOM 3491 N N . CYS A 1 435 ? -27.912 51.603 24.071 1.00 37.88 435 CYS A N 1
ATOM 3492 C CA . CYS A 1 435 ? -28.950 50.778 24.714 1.00 37.88 435 CYS A CA 1
ATOM 3493 C C . CYS A 1 435 ? -29.355 49.552 23.874 1.00 37.88 435 CYS A C 1
ATOM 3495 O O . CYS A 1 435 ? -29.554 48.471 24.427 1.00 37.88 435 CYS A O 1
ATOM 3497 N N . PHE A 1 436 ? -29.417 49.683 22.543 1.00 39.41 436 PHE A N 1
ATOM 3498 C CA . PHE A 1 436 ? -29.758 48.561 21.659 1.00 39.41 436 PHE A CA 1
ATOM 3499 C C . PHE A 1 436 ? -28.659 47.491 21.569 1.00 39.41 436 PHE A C 1
ATOM 3501 O O . PHE A 1 436 ? -28.981 46.323 21.355 1.00 39.41 436 PHE A O 1
ATOM 3508 N N . MET A 1 437 ? -27.382 47.836 21.770 1.00 44.53 437 MET A N 1
ATOM 3509 C CA . MET A 1 437 ? -26.320 46.825 21.853 1.00 44.53 437 MET A CA 1
ATOM 3510 C C . MET A 1 437 ? -26.380 46.042 23.167 1.00 44.53 437 MET A C 1
ATOM 3512 O O . MET A 1 437 ? -26.336 44.815 23.136 1.00 44.53 437 MET A O 1
ATOM 3516 N N . TYR A 1 438 ? -26.515 46.714 24.315 1.00 44.25 438 TYR A N 1
ATOM 3517 C CA . TYR A 1 438 ? -26.474 46.020 25.608 1.00 44.25 438 TYR A CA 1
ATOM 3518 C C . TYR A 1 438 ? -27.675 45.099 25.848 1.00 44.25 438 TYR A C 1
ATOM 3520 O O . TYR A 1 438 ? -27.482 44.008 26.381 1.00 44.25 438 TYR A O 1
ATOM 3528 N N . LEU A 1 439 ? -28.882 45.465 25.398 1.00 44.97 439 LEU A N 1
ATOM 3529 C CA . LEU A 1 439 ? -30.055 44.594 25.543 1.00 44.97 439 LEU A CA 1
ATOM 3530 C C . LEU A 1 439 ? -29.926 43.308 24.703 1.00 44.97 439 LEU A C 1
ATOM 3532 O O . LEU A 1 439 ? -30.226 42.220 25.190 1.00 44.97 439 LEU A O 1
ATOM 3536 N N . ASN A 1 440 ? -29.400 43.413 23.477 1.00 44.69 440 ASN A N 1
ATOM 3537 C CA . ASN A 1 440 ? -29.142 42.248 22.626 1.00 44.69 440 ASN A CA 1
ATOM 3538 C C . ASN A 1 440 ? -27.988 41.383 23.155 1.00 44.69 440 ASN A C 1
ATOM 3540 O O . ASN A 1 440 ? -28.103 40.163 23.149 1.00 44.69 440 ASN A O 1
ATOM 3544 N N . ILE A 1 441 ? -26.908 41.983 23.670 1.00 53.50 441 ILE A N 1
ATOM 3545 C CA . ILE A 1 441 ? -25.799 41.228 24.277 1.00 53.50 441 ILE A CA 1
ATOM 3546 C C . ILE A 1 441 ? -26.271 40.471 25.527 1.00 53.50 441 ILE A C 1
ATOM 3548 O O . ILE A 1 441 ? -25.886 39.322 25.709 1.00 53.50 441 ILE A O 1
ATOM 3552 N N . PHE A 1 442 ? -27.139 41.057 26.358 1.00 50.19 442 PHE A N 1
ATOM 3553 C CA . PHE A 1 442 ? -27.651 40.377 27.553 1.00 50.19 442 PHE A CA 1
ATOM 3554 C C . PHE A 1 442 ? -28.602 39.218 27.206 1.00 50.19 442 PHE A C 1
ATOM 3556 O O . PHE A 1 442 ? -28.504 38.150 27.804 1.00 50.19 442 PHE A O 1
ATOM 3563 N N . ILE A 1 443 ? -29.459 39.380 26.189 1.00 53.72 443 ILE A N 1
ATOM 3564 C CA . ILE A 1 443 ? -30.313 38.291 25.683 1.00 53.72 443 ILE A CA 1
ATOM 3565 C C . ILE A 1 443 ? -29.463 37.183 25.043 1.00 53.72 443 ILE A C 1
ATOM 3567 O O . ILE A 1 443 ? -29.690 36.013 25.333 1.00 53.72 443 ILE A O 1
ATOM 3571 N N . VAL A 1 444 ? -28.444 37.522 24.245 1.00 53.78 444 VAL A N 1
ATOM 3572 C CA . VAL A 1 444 ? -27.515 36.537 23.660 1.00 53.78 444 VAL A CA 1
ATOM 3573 C C . VAL A 1 444 ? -26.716 35.805 24.741 1.00 53.78 444 VAL A C 1
ATOM 3575 O O . VAL A 1 444 ? -26.555 34.594 24.643 1.00 53.78 444 VAL A O 1
ATOM 3578 N N . LEU A 1 445 ? -26.273 36.483 25.804 1.00 49.56 445 LEU A N 1
ATOM 3579 C CA . LEU A 1 445 ? -25.591 35.839 26.933 1.00 49.56 445 LEU A CA 1
ATOM 3580 C C . LEU A 1 445 ? -26.521 34.926 27.745 1.00 49.56 445 LEU A C 1
ATOM 3582 O O . LEU A 1 445 ? -26.080 33.865 28.175 1.00 49.56 445 LEU A O 1
ATOM 3586 N N . ILE A 1 446 ? -27.801 35.277 27.907 1.00 48.94 446 ILE A N 1
ATOM 3587 C CA . ILE A 1 446 ? -28.801 34.396 28.533 1.00 48.94 446 ILE A CA 1
ATOM 3588 C C . ILE A 1 446 ? -29.115 33.190 27.635 1.00 48.94 446 ILE A C 1
ATOM 3590 O O . ILE A 1 446 ? -29.179 32.074 28.138 1.00 48.94 446 ILE A O 1
ATOM 3594 N N . PHE A 1 447 ? -29.236 33.363 26.314 1.00 44.00 447 PHE A N 1
ATOM 3595 C CA . PHE A 1 447 ? -29.389 32.236 25.384 1.00 44.00 447 PHE A CA 1
ATOM 3596 C C . PHE A 1 447 ? -28.149 31.331 25.352 1.00 44.00 447 PHE A C 1
ATOM 3598 O O . PHE A 1 447 ? -28.299 30.112 25.315 1.00 44.00 447 PHE A O 1
ATOM 3605 N N . LEU A 1 448 ? -26.940 31.896 25.448 1.00 41.38 448 LEU A N 1
ATOM 3606 C CA . LEU A 1 448 ? -25.700 31.130 25.611 1.00 41.38 448 LEU A CA 1
ATOM 3607 C C . LEU A 1 448 ? -25.671 30.366 26.945 1.00 41.38 448 LEU A C 1
ATOM 3609 O O . LEU A 1 448 ? -25.254 29.215 26.961 1.00 41.38 448 LEU A O 1
ATOM 3613 N N . PHE A 1 449 ? -26.159 30.949 28.047 1.00 37.84 449 PHE A N 1
ATOM 3614 C CA . PHE A 1 449 ? -26.223 30.258 29.343 1.00 37.84 449 PHE A CA 1
ATOM 3615 C C . PHE A 1 449 ? -27.325 29.190 29.422 1.00 37.84 449 PHE A C 1
ATOM 3617 O O . PHE A 1 449 ? -27.133 28.175 30.083 1.00 37.84 449 PHE A O 1
ATOM 3624 N N . ILE A 1 450 ? -28.458 29.378 28.739 1.00 37.88 450 ILE A N 1
ATOM 3625 C CA . ILE A 1 450 ? -29.563 28.402 28.709 1.00 37.88 450 ILE A CA 1
ATOM 3626 C C . ILE A 1 450 ? -29.255 27.224 27.765 1.00 37.88 450 ILE A C 1
ATOM 3628 O O . ILE A 1 450 ? -29.747 26.121 27.996 1.00 37.88 450 ILE A O 1
ATOM 3632 N N . PHE A 1 451 ? -28.387 27.408 26.760 1.00 36.88 451 PHE A N 1
ATOM 3633 C CA . PHE A 1 451 ? -27.854 26.302 25.951 1.00 36.88 451 PHE A CA 1
ATOM 3634 C C . PHE A 1 451 ? -26.633 25.588 26.554 1.00 36.88 451 PHE A C 1
ATOM 3636 O O . PHE A 1 451 ? -26.256 24.535 26.046 1.00 36.88 451 PHE A O 1
ATOM 3643 N N . TYR A 1 452 ? -26.094 26.049 27.689 1.00 35.16 452 TYR A N 1
ATOM 3644 C CA . TYR A 1 452 ? -25.230 25.235 28.559 1.00 35.16 452 TYR A CA 1
ATOM 3645 C C . TYR A 1 452 ? -26.060 24.250 29.413 1.00 35.16 452 TYR A C 1
ATOM 3647 O O . TYR A 1 452 ? -25.894 24.128 30.626 1.00 35.16 452 TYR A O 1
ATOM 3655 N N . CYS A 1 453 ? -26.939 23.482 28.761 1.00 33.62 453 CYS A N 1
ATOM 3656 C CA . CYS A 1 453 ? -27.223 22.138 29.257 1.00 33.62 453 CYS A CA 1
ATOM 3657 C C . CYS A 1 453 ? -25.950 21.307 29.068 1.00 33.62 453 CYS A C 1
ATOM 3659 O O . CYS A 1 453 ? -25.321 21.384 28.014 1.00 33.62 453 CYS A O 1
ATOM 3661 N N . ASN A 1 454 ? -25.564 20.529 30.082 1.00 37.91 454 ASN A N 1
ATOM 3662 C CA . ASN A 1 454 ? -24.355 19.708 30.038 1.00 37.91 454 ASN A CA 1
ATOM 3663 C C . ASN A 1 454 ? -24.469 18.633 28.948 1.00 37.91 454 ASN A C 1
ATOM 3665 O O . ASN A 1 454 ? -24.953 17.531 29.202 1.00 37.91 454 ASN A O 1
ATOM 3669 N N . CYS A 1 455 ? -23.999 18.947 27.744 1.00 40.06 455 CYS A N 1
ATOM 3670 C CA . CYS A 1 455 ? -23.667 17.949 26.744 1.00 40.06 455 CYS A CA 1
ATOM 3671 C C . CYS A 1 455 ? -22.288 17.388 27.102 1.00 40.06 455 CYS A C 1
ATOM 3673 O O . CYS A 1 455 ? -21.268 17.801 26.550 1.00 40.06 455 CYS A O 1
ATOM 3675 N N . ASP A 1 456 ? -22.251 16.487 28.084 1.00 52.78 456 ASP A N 1
ATOM 3676 C CA . ASP A 1 456 ? -21.078 15.646 28.297 1.00 52.78 456 ASP A CA 1
ATOM 3677 C C . ASP A 1 456 ? -20.885 14.799 27.033 1.00 52.78 456 ASP A C 1
ATOM 3679 O O . ASP A 1 456 ? -21.636 13.849 26.810 1.00 52.78 456 ASP A O 1
ATOM 3683 N N . ASP A 1 457 ? -19.896 15.154 26.198 1.00 71.56 457 ASP A N 1
ATOM 3684 C CA . ASP A 1 457 ? -19.534 14.360 25.017 1.00 71.56 457 ASP A CA 1
ATOM 3685 C C . ASP A 1 457 ? -19.460 12.876 25.383 1.00 71.56 457 ASP A C 1
ATOM 3687 O O . ASP A 1 457 ? -18.812 12.519 26.376 1.00 71.56 457 ASP A O 1
ATOM 3691 N N . ILE A 1 458 ? -20.080 12.018 24.565 1.00 88.31 458 ILE A N 1
ATOM 3692 C CA . ILE A 1 458 ? -20.078 10.567 24.772 1.00 88.31 458 ILE A CA 1
ATOM 3693 C C . ILE A 1 458 ? -18.634 10.071 24.881 1.00 88.31 458 ILE A C 1
ATOM 3695 O O . ILE A 1 458 ? -17.899 10.015 23.894 1.00 88.31 458 ILE A O 1
ATOM 3699 N N . LYS A 1 459 ? -18.256 9.697 26.104 1.00 89.81 459 LYS A N 1
ATOM 3700 C CA . LYS A 1 459 ? -16.938 9.190 26.488 1.00 89.81 459 LYS A CA 1
ATOM 3701 C C . LYS A 1 459 ? -17.072 7.755 26.973 1.00 89.81 459 LYS A C 1
ATOM 3703 O O . LYS A 1 459 ? -17.956 7.434 27.769 1.00 89.81 459 LYS A O 1
ATOM 3708 N N . GLY A 1 460 ? -16.184 6.904 26.481 1.00 92.25 460 GLY A N 1
ATOM 3709 C CA . GLY A 1 460 ? -15.924 5.587 27.037 1.00 92.25 460 GLY A CA 1
ATOM 3710 C C . GLY A 1 460 ? -14.792 5.634 28.070 1.00 92.25 460 GLY A C 1
ATOM 3711 O O . GLY A 1 460 ? -14.714 6.597 28.836 1.00 92.25 460 GLY A O 1
ATOM 3712 N N . PRO A 1 461 ? -13.887 4.636 28.104 1.00 95.38 461 PRO A N 1
ATOM 3713 C CA . PRO A 1 461 ? -13.926 3.379 27.342 1.00 95.38 461 PRO A CA 1
ATOM 3714 C C . PRO A 1 461 ? -15.075 2.457 27.820 1.00 95.38 461 PRO A C 1
ATOM 3716 O O . PRO A 1 461 ? -15.990 2.910 28.511 1.00 95.38 461 PRO A O 1
ATOM 3719 N N . LEU A 1 462 ? -15.034 1.155 27.501 1.00 97.62 462 LEU A N 1
ATOM 3720 C CA . LEU A 1 462 ? -15.890 0.142 28.149 1.00 97.62 462 LEU A CA 1
ATOM 3721 C C . LEU A 1 462 ? -15.922 0.313 29.682 1.00 97.62 462 LEU A C 1
ATOM 3723 O O . LEU A 1 462 ? -14.891 0.614 30.291 1.00 97.62 462 LEU A O 1
ATOM 3727 N N . THR A 1 463 ? -17.062 0.072 30.335 1.00 97.06 463 THR A N 1
ATOM 3728 C CA . THR A 1 463 ? -17.171 0.246 31.796 1.00 97.06 463 THR A CA 1
ATOM 3729 C C . THR A 1 463 ? -16.272 -0.722 32.568 1.00 97.06 463 THR A C 1
ATOM 3731 O O . THR A 1 463 ? -15.981 -1.832 32.120 1.00 97.06 463 THR A O 1
ATOM 3734 N N . LYS A 1 464 ? -15.841 -0.335 33.778 1.00 96.06 464 LYS A N 1
ATOM 3735 C CA . LYS A 1 464 ? -14.953 -1.171 34.611 1.00 96.06 464 LYS A CA 1
ATOM 3736 C C . LYS A 1 464 ? -15.565 -2.524 34.998 1.00 96.06 464 LYS A C 1
ATOM 3738 O O . LYS A 1 464 ? -14.812 -3.483 35.170 1.00 96.06 464 LYS A O 1
ATOM 3743 N N . ASP A 1 465 ? -16.894 -2.619 35.066 1.00 96.81 465 ASP A N 1
ATOM 3744 C CA . ASP A 1 465 ? -17.615 -3.885 35.253 1.00 96.81 465 ASP A CA 1
ATOM 3745 C C . ASP A 1 465 ? -17.393 -4.823 34.055 1.00 96.81 465 ASP A C 1
ATOM 3747 O O . ASP A 1 465 ? -16.907 -5.943 34.225 1.00 96.81 465 ASP A O 1
ATOM 3751 N N . PHE A 1 466 ? -17.616 -4.332 32.828 1.00 97.62 466 PHE A N 1
ATOM 3752 C CA . PHE A 1 466 ? -17.403 -5.128 31.619 1.00 97.62 466 PHE A CA 1
ATOM 3753 C C . PHE A 1 466 ? -15.915 -5.433 31.384 1.00 97.62 466 PHE A C 1
ATOM 3755 O O . PHE A 1 466 ? -15.580 -6.576 31.087 1.00 97.62 466 PHE A O 1
ATOM 3762 N N . GLN A 1 467 ? -14.998 -4.486 31.629 1.00 97.56 467 GLN A N 1
ATOM 3763 C CA . GLN A 1 467 ? -13.547 -4.748 31.597 1.00 97.56 467 GLN A CA 1
ATOM 3764 C C . GLN A 1 467 ? -13.142 -5.884 32.557 1.00 97.56 467 GLN A C 1
ATOM 3766 O O . GLN A 1 467 ? -12.392 -6.787 32.182 1.00 97.56 467 GLN A O 1
ATOM 3771 N N . SER A 1 468 ? -13.648 -5.876 33.795 1.00 96.94 468 SER A N 1
ATOM 3772 C CA . SER A 1 468 ? -13.375 -6.936 34.779 1.00 96.94 468 SER A CA 1
ATOM 3773 C C . SER A 1 468 ? -13.967 -8.282 34.353 1.00 96.94 468 SER A C 1
ATOM 3775 O O . SER A 1 468 ? -13.317 -9.322 34.501 1.00 96.94 468 SER A O 1
ATOM 3777 N N . TRP A 1 469 ? -15.169 -8.271 33.770 1.00 97.38 469 TRP A N 1
ATOM 3778 C CA . TRP A 1 469 ? -15.795 -9.471 33.227 1.00 97.38 469 TRP A CA 1
ATOM 3779 C C . TRP A 1 469 ? -14.999 -10.050 32.048 1.00 97.38 469 TRP A C 1
ATOM 3781 O O . TRP A 1 469 ? -14.694 -11.241 32.063 1.00 97.38 469 TRP A O 1
ATOM 3791 N N . LEU A 1 470 ? -14.587 -9.224 31.079 1.00 97.88 470 LEU A N 1
ATOM 3792 C CA . LEU A 1 470 ? -13.777 -9.631 29.921 1.00 97.88 470 LEU A CA 1
ATOM 3793 C C . LEU A 1 470 ? -12.465 -10.288 30.362 1.00 97.88 470 LEU A C 1
ATOM 3795 O O . LEU A 1 470 ? -12.128 -11.384 29.907 1.00 97.88 470 LEU A O 1
ATOM 3799 N N . ASN A 1 471 ? -11.772 -9.658 31.315 1.00 96.06 471 ASN A N 1
ATOM 3800 C CA . ASN A 1 471 ? -10.542 -10.184 31.905 1.00 96.06 471 ASN A CA 1
ATOM 3801 C C . ASN A 1 471 ? -10.743 -11.543 32.595 1.00 96.06 471 ASN A C 1
ATOM 3803 O O . ASN A 1 471 ? -9.863 -12.398 32.522 1.00 96.06 471 ASN A O 1
ATOM 3807 N N . SER A 1 472 ? -11.900 -11.758 33.227 1.00 97.25 472 SER A N 1
ATOM 3808 C CA . SER A 1 472 ? -12.228 -13.005 33.934 1.00 97.25 472 SER A CA 1
ATOM 3809 C C . SER A 1 472 ? -12.767 -14.118 33.023 1.00 97.25 472 SER A C 1
ATOM 3811 O O . SER A 1 472 ? -12.812 -15.269 33.443 1.00 97.25 472 SER A O 1
ATOM 3813 N N . ASN A 1 473 ? -13.176 -13.799 31.789 1.00 96.25 473 ASN A N 1
ATOM 3814 C CA . ASN A 1 473 ? -13.823 -14.734 30.853 1.00 96.25 473 ASN A CA 1
ATOM 3815 C C . ASN A 1 473 ? -12.982 -15.011 29.590 1.00 96.25 473 ASN A C 1
ATOM 3817 O O . ASN A 1 473 ? -13.518 -15.439 28.570 1.00 96.25 473 ASN A O 1
ATOM 3821 N N . GLY A 1 474 ? -11.666 -14.781 29.655 1.00 93.75 474 GLY A N 1
ATOM 3822 C CA . GLY A 1 474 ? -10.724 -15.135 28.585 1.00 93.75 474 GLY A CA 1
ATOM 3823 C C . GLY A 1 474 ? -10.642 -14.144 27.420 1.00 93.75 474 GLY A C 1
ATOM 3824 O O . GLY A 1 474 ? -10.043 -14.466 26.404 1.00 93.75 474 GLY A O 1
ATOM 3825 N N . TYR A 1 475 ? -11.196 -12.936 27.555 1.00 95.75 475 TYR A N 1
ATOM 3826 C CA . TYR A 1 475 ? -11.190 -11.917 26.495 1.00 95.75 475 TYR A CA 1
ATOM 3827 C C . TYR A 1 475 ? -10.091 -10.852 26.647 1.00 95.75 475 TYR A C 1
ATOM 3829 O O . TYR A 1 475 ? -10.026 -9.918 25.852 1.00 95.75 475 TYR A O 1
ATOM 3837 N N . LYS A 1 476 ? -9.211 -10.981 27.650 1.00 91.69 476 LYS A N 1
ATOM 3838 C CA . LYS A 1 476 ? -8.144 -10.007 27.944 1.00 91.69 476 LYS A CA 1
ATOM 3839 C C . LYS A 1 476 ? -7.214 -9.736 26.756 1.00 91.69 476 LYS A C 1
ATOM 3841 O O . LYS A 1 476 ? -6.807 -8.600 26.550 1.00 91.69 476 LYS A O 1
ATOM 3846 N N . GLU A 1 477 ? -6.871 -10.777 26.002 1.00 91.44 477 GLU A N 1
ATOM 3847 C CA . GLU A 1 477 ? -5.925 -10.714 24.878 1.00 91.44 477 GLU A CA 1
ATOM 3848 C C . GLU A 1 477 ? -6.426 -9.896 23.679 1.00 91.44 477 GLU A C 1
ATOM 3850 O O . GLU A 1 477 ? -5.619 -9.464 22.865 1.00 91.44 477 GLU A O 1
ATOM 3855 N N . TYR A 1 478 ? -7.737 -9.651 23.587 1.00 91.94 478 TYR A N 1
ATOM 3856 C CA . TYR A 1 478 ? -8.337 -8.890 22.491 1.00 91.94 478 TYR A CA 1
ATOM 3857 C C . TYR A 1 478 ? -8.263 -7.374 22.686 1.00 91.94 478 TYR A C 1
ATOM 3859 O O . TYR A 1 478 ? -8.583 -6.657 21.751 1.00 91.94 478 TYR A O 1
ATOM 3867 N N . ASP A 1 479 ? -7.926 -6.879 23.883 1.00 95.62 479 ASP A N 1
ATOM 3868 C CA . ASP A 1 479 ? -7.936 -5.446 24.218 1.00 95.62 479 ASP A CA 1
ATOM 3869 C C . ASP A 1 479 ? -9.120 -4.669 23.595 1.00 95.62 479 ASP A C 1
ATOM 3871 O O . ASP A 1 479 ? -8.970 -3.748 22.792 1.00 95.62 479 ASP A O 1
ATOM 3875 N N . PHE A 1 480 ? -10.350 -5.043 23.956 1.00 98.12 480 PHE A N 1
ATOM 3876 C CA . PHE A 1 480 ? -11.538 -4.304 23.510 1.00 98.12 480 PHE A CA 1
ATOM 3877 C C . PHE A 1 480 ? -11.654 -2.900 24.123 1.00 98.12 480 PHE A C 1
ATOM 3879 O O . PHE A 1 480 ? -12.577 -2.164 23.770 1.00 98.12 480 PHE A O 1
ATOM 3886 N N . VAL A 1 481 ? -10.761 -2.535 25.049 1.00 96.69 481 VAL A N 1
ATOM 3887 C CA . VAL A 1 481 ? -10.716 -1.210 25.677 1.00 96.69 481 VAL A CA 1
ATOM 3888 C C . VAL A 1 481 ? -10.104 -0.204 24.707 1.00 96.69 481 VAL A C 1
ATOM 3890 O O . VAL A 1 481 ? -10.673 0.882 24.558 1.00 96.69 481 VAL A O 1
ATOM 3893 N N . ARG A 1 482 ? -9.017 -0.600 24.025 1.00 96.25 482 ARG A N 1
ATOM 3894 C CA . ARG A 1 482 ? -8.214 0.237 23.122 1.00 96.25 482 ARG A CA 1
ATOM 3895 C C . ARG A 1 482 ? -7.715 1.497 23.830 1.00 96.25 482 ARG A C 1
ATOM 3897 O O . ARG A 1 482 ? -8.086 2.627 23.496 1.00 96.25 482 ARG A O 1
ATOM 3904 N N . GLU A 1 483 ? -6.921 1.272 24.883 1.00 92.62 483 GLU A N 1
ATOM 3905 C CA . GLU A 1 483 ? -6.403 2.323 25.771 1.00 92.62 483 GLU A CA 1
ATOM 3906 C C . GLU A 1 483 ? -5.559 3.378 25.031 1.00 92.62 483 GLU A C 1
ATOM 3908 O O . GLU A 1 483 ? -5.504 4.527 25.471 1.00 92.62 483 GLU A O 1
ATOM 3913 N N . GLU A 1 484 ? -4.976 3.046 23.873 1.00 93.06 484 GLU A N 1
ATOM 3914 C CA . GLU A 1 484 ? -4.222 3.979 23.029 1.00 93.06 484 GLU A CA 1
ATOM 3915 C C . GLU A 1 484 ? -5.083 5.099 22.417 1.00 93.06 484 GLU A C 1
ATOM 3917 O O . GLU A 1 484 ? -4.558 6.153 22.060 1.00 93.06 484 GLU A O 1
ATOM 3922 N N . PHE A 1 485 ? -6.407 4.912 22.346 1.00 92.38 485 PHE A N 1
ATOM 3923 C CA . PHE A 1 485 ? -7.371 5.944 21.942 1.00 92.38 485 PHE A CA 1
ATOM 3924 C C . PHE A 1 485 ? -8.099 6.580 23.144 1.00 92.38 485 PHE A C 1
ATOM 3926 O O . PHE A 1 485 ? -9.057 7.339 22.968 1.00 92.38 485 PHE A O 1
ATOM 3933 N N . GLY A 1 486 ? -7.669 6.281 24.376 1.00 92.50 486 GLY A N 1
ATOM 3934 C CA . GLY A 1 486 ? -8.210 6.849 25.610 1.00 92.50 486 GLY A CA 1
ATOM 3935 C C . GLY A 1 486 ? -9.726 6.672 25.745 1.00 92.50 486 GLY A C 1
ATOM 3936 O O . GLY A 1 486 ? -10.263 5.575 25.606 1.00 92.50 486 GLY A O 1
ATOM 3937 N N . PHE A 1 487 ? -10.443 7.770 25.999 1.00 93.31 487 PHE A N 1
ATOM 3938 C CA . PHE A 1 487 ? -11.905 7.759 26.130 1.00 93.31 487 PHE A CA 1
ATOM 3939 C C . PHE A 1 487 ? -12.657 7.489 24.814 1.00 93.31 487 PHE A C 1
ATOM 3941 O O . PHE A 1 487 ? -13.877 7.343 24.854 1.00 93.31 487 PHE A O 1
ATOM 3948 N N . TYR A 1 488 ? -11.968 7.422 23.668 1.00 94.81 488 TYR A N 1
ATOM 3949 C CA . TYR A 1 488 ? -12.581 7.309 22.339 1.00 94.81 488 TYR A CA 1
ATOM 3950 C C . TYR A 1 488 ? -12.436 5.919 21.695 1.00 94.81 488 TYR A C 1
ATOM 3952 O O . TYR A 1 488 ? -12.957 5.694 20.600 1.00 94.81 488 TYR A O 1
ATOM 3960 N N . GLY A 1 489 ? -11.711 4.999 22.344 1.00 95.00 489 GLY A N 1
ATOM 3961 C CA . GLY A 1 489 ? -11.388 3.674 21.803 1.00 95.00 489 GLY A CA 1
ATOM 3962 C C . GLY A 1 489 ? -12.537 2.668 21.828 1.00 95.00 489 GLY A C 1
ATOM 3963 O O . GLY A 1 489 ? -12.600 1.786 20.970 1.00 95.00 489 GLY A O 1
ATOM 3964 N N . SER A 1 490 ? -13.470 2.808 22.769 1.00 98.31 490 SER A N 1
ATOM 3965 C CA . SER A 1 490 ? -14.575 1.870 22.990 1.00 98.31 490 SER A CA 1
ATOM 3966 C C . SER A 1 490 ? -15.710 2.505 23.798 1.00 98.31 490 SER A C 1
ATOM 3968 O O . SER A 1 490 ? -15.532 3.571 24.378 1.00 98.31 490 SER A O 1
ATOM 3970 N N . TYR A 1 491 ? -16.878 1.865 23.850 1.00 98.31 491 TYR A N 1
ATOM 3971 C CA . TYR A 1 491 ? -18.018 2.278 24.671 1.00 98.31 491 TYR A CA 1
ATOM 3972 C C . TYR A 1 491 ? -18.914 1.083 25.017 1.00 98.31 491 TYR A C 1
ATOM 3974 O O . TYR A 1 491 ? -19.097 0.187 24.192 1.00 98.31 491 TYR A O 1
ATOM 3982 N N . GLY A 1 492 ? -19.488 1.088 26.221 1.00 97.75 492 GLY A N 1
ATOM 3983 C CA . GLY A 1 492 ? -20.517 0.133 26.638 1.00 97.75 492 GLY A CA 1
ATOM 3984 C C . GLY A 1 492 ? -20.183 -0.667 27.894 1.00 97.75 492 GLY A C 1
ATOM 3985 O O . GLY A 1 492 ? -19.055 -0.667 28.391 1.00 97.75 492 GLY A O 1
ATOM 3986 N N . GLY A 1 493 ? -21.191 -1.357 28.416 1.00 97.50 493 GLY A N 1
ATOM 3987 C CA . GLY A 1 493 ? -21.134 -2.113 29.663 1.00 97.50 493 GLY A CA 1
ATOM 3988 C C . GLY A 1 493 ? -21.935 -1.466 30.792 1.00 97.50 493 GLY A C 1
ATOM 3989 O O . GLY A 1 493 ? -22.360 -0.313 30.720 1.00 97.50 493 GLY A O 1
ATOM 3990 N N . LYS A 1 494 ? -22.160 -2.216 31.872 1.00 96.56 494 LYS A N 1
ATOM 3991 C CA . LYS A 1 494 ? -22.956 -1.742 33.009 1.00 96.56 494 LYS A CA 1
ATOM 3992 C C . LYS A 1 494 ? -22.197 -0.714 33.845 1.00 96.56 494 LYS A C 1
ATOM 3994 O O . LYS A 1 494 ? -21.025 -0.916 34.164 1.00 96.56 494 LYS A O 1
ATOM 3999 N N . LYS A 1 495 ? -22.873 0.360 34.271 1.00 90.81 495 LYS A N 1
ATOM 4000 C CA . LYS A 1 495 ? -22.324 1.340 35.239 1.00 90.81 495 LYS A CA 1
ATOM 4001 C C . LYS A 1 495 ? -22.204 0.771 36.659 1.00 90.81 495 LYS A C 1
ATOM 4003 O O . LYS A 1 495 ? -21.386 1.238 37.443 1.00 90.81 495 LYS A O 1
ATOM 4008 N N . SER A 1 496 ? -23.017 -0.233 36.979 1.00 87.69 496 SER A N 1
ATOM 4009 C CA . SER A 1 496 ? -23.015 -0.997 38.229 1.00 87.69 496 SER A CA 1
ATOM 4010 C C . SER A 1 496 ? -23.404 -2.438 37.910 1.00 87.69 496 SER A C 1
ATOM 4012 O O . SER A 1 496 ? -24.279 -2.651 37.073 1.00 87.69 496 SER A O 1
ATOM 4014 N N . SER A 1 497 ? -22.806 -3.425 38.576 1.00 84.31 497 SER A N 1
ATOM 4015 C CA . SER A 1 497 ? -23.066 -4.858 38.342 1.00 84.31 497 SER A CA 1
ATOM 4016 C C . SER A 1 497 ? -24.556 -5.235 38.425 1.00 84.31 497 SER A C 1
ATOM 4018 O O . SER A 1 497 ? -25.024 -6.116 37.698 1.00 84.31 497 SER A O 1
ATOM 4020 N N . ASN A 1 498 ? -25.315 -4.508 39.253 1.00 84.75 498 ASN A N 1
ATOM 4021 C CA . ASN A 1 498 ? -26.755 -4.676 39.456 1.00 84.75 498 ASN A CA 1
ATOM 4022 C C . ASN A 1 498 ? -27.637 -4.019 38.374 1.00 84.75 498 ASN A C 1
ATOM 4024 O O . ASN A 1 498 ? -28.857 -4.133 38.458 1.00 84.75 498 ASN A O 1
ATOM 4028 N N . ALA A 1 499 ? -27.071 -3.325 37.378 1.00 88.06 499 ALA A N 1
ATOM 4029 C CA . ALA A 1 499 ? -27.863 -2.702 36.316 1.00 88.06 499 ALA A CA 1
ATOM 4030 C C . ALA A 1 499 ? -28.618 -3.765 35.495 1.00 88.06 499 ALA A C 1
ATOM 4032 O O . ALA A 1 499 ? -28.034 -4.760 35.037 1.00 88.06 499 ALA A O 1
ATOM 4033 N N . SER A 1 500 ? -29.923 -3.552 35.330 1.00 86.69 500 SER A N 1
ATOM 4034 C CA . SER A 1 500 ? -30.814 -4.374 34.512 1.00 86.69 500 SER A CA 1
ATOM 4035 C C . SER A 1 500 ? -30.680 -4.005 33.040 1.00 86.69 500 SER A C 1
ATOM 4037 O O . SER A 1 500 ? -30.792 -2.835 32.692 1.00 86.69 500 SER A O 1
ATOM 4039 N N . ILE A 1 501 ? -30.503 -5.008 32.186 1.00 91.69 501 ILE A N 1
ATOM 4040 C CA . ILE A 1 501 ? -30.588 -4.855 30.732 1.00 91.69 501 ILE A CA 1
ATOM 4041 C C . ILE A 1 501 ? -32.052 -5.092 30.375 1.00 91.69 501 ILE A C 1
ATOM 4043 O O . ILE A 1 501 ? -32.601 -6.134 30.731 1.00 91.69 501 ILE A O 1
ATOM 4047 N N . THR A 1 502 ? -32.685 -4.100 29.760 1.00 91.12 502 THR A N 1
ATOM 4048 C CA . THR A 1 502 ? -34.129 -4.083 29.477 1.00 91.12 502 THR A CA 1
ATOM 4049 C C . THR A 1 502 ? -34.448 -4.204 27.993 1.00 91.12 502 THR A C 1
ATOM 4051 O O . THR A 1 502 ? -35.550 -4.614 27.645 1.00 91.12 502 THR A O 1
ATOM 4054 N N . LYS A 1 503 ? -33.474 -3.888 27.136 1.00 94.88 503 LYS A N 1
ATOM 4055 C CA . LYS A 1 503 ? -33.557 -3.928 25.675 1.00 94.88 503 LYS A CA 1
ATOM 4056 C C . LYS A 1 503 ? -32.502 -4.864 25.084 1.00 94.88 503 LYS A C 1
ATOM 4058 O O . LYS A 1 503 ? -31.455 -5.111 25.689 1.00 94.88 503 LYS A O 1
ATOM 4063 N N . LYS A 1 504 ? -32.763 -5.365 23.878 1.00 96.94 504 LYS A N 1
ATOM 4064 C CA . LYS A 1 504 ? -31.856 -6.173 23.056 1.00 96.94 504 LYS A CA 1
ATOM 4065 C C . LYS A 1 504 ? -30.577 -5.350 22.779 1.00 96.94 504 LYS A C 1
ATOM 4067 O O . LYS A 1 504 ? -30.665 -4.299 22.138 1.00 96.94 504 LYS A O 1
ATOM 4072 N N . PRO A 1 505 ? -29.383 -5.793 23.231 1.00 98.25 505 PRO A N 1
ATOM 4073 C CA . PRO A 1 505 ? -28.151 -5.019 23.090 1.00 98.25 505 PRO A CA 1
ATOM 4074 C C . PRO A 1 505 ? -27.823 -4.694 21.633 1.00 98.25 505 PRO A C 1
ATOM 4076 O O . PRO A 1 505 ? -27.957 -5.551 20.758 1.00 98.25 505 PRO A O 1
ATOM 4079 N N . ILE A 1 506 ? -27.348 -3.476 21.386 1.00 98.81 506 ILE A N 1
ATOM 4080 C CA . ILE A 1 506 ? -26.939 -2.981 20.073 1.00 98.81 506 ILE A CA 1
ATOM 4081 C C . ILE A 1 506 ? -25.416 -2.947 20.003 1.00 98.81 506 ILE A C 1
ATOM 4083 O O . ILE A 1 506 ? -24.761 -2.317 20.836 1.00 98.81 506 ILE A O 1
ATOM 4087 N N . ILE A 1 507 ? -24.858 -3.605 18.989 1.00 98.88 507 ILE A N 1
ATOM 4088 C CA . ILE A 1 507 ? -23.428 -3.584 18.686 1.00 98.88 507 ILE A CA 1
ATOM 4089 C C . ILE A 1 507 ? -23.199 -2.724 17.445 1.00 98.88 507 ILE A C 1
ATOM 4091 O O . ILE A 1 507 ? -23.736 -3.018 16.373 1.00 98.88 507 ILE A O 1
ATOM 4095 N N . PHE A 1 508 ? -22.392 -1.674 17.584 1.00 98.81 508 PHE A N 1
ATOM 4096 C CA . PHE A 1 508 ? -21.988 -0.823 16.469 1.00 98.81 508 PHE A CA 1
ATOM 4097 C C . PHE A 1 508 ? -20.633 -1.260 15.903 1.00 98.81 508 PHE A C 1
ATOM 4099 O O . PHE A 1 508 ? -19.728 -1.618 16.658 1.00 98.81 508 PHE A O 1
ATOM 4106 N N . ILE A 1 509 ? -20.485 -1.242 14.575 1.00 98.75 509 ILE A N 1
ATOM 4107 C CA . ILE A 1 509 ? -19.257 -1.663 13.878 1.00 98.75 509 ILE A CA 1
ATOM 4108 C C . ILE A 1 509 ? -18.899 -0.614 12.817 1.00 98.75 509 ILE A C 1
ATOM 4110 O O . ILE A 1 509 ? -19.633 -0.421 11.846 1.00 98.75 509 ILE A O 1
ATOM 4114 N N . HIS A 1 510 ? -17.789 0.094 13.035 1.00 98.00 510 HIS A N 1
ATOM 4115 C CA . HIS A 1 510 ? -17.395 1.277 12.259 1.00 98.00 510 HIS A CA 1
ATOM 4116 C C . HIS A 1 510 ? -16.680 0.947 10.945 1.00 98.00 510 HIS A C 1
ATOM 4118 O O . HIS A 1 510 ? -16.280 -0.195 10.707 1.00 98.00 510 HIS A O 1
ATOM 4124 N N . GLY A 1 511 ? -16.513 1.976 10.113 1.00 94.44 511 GLY A N 1
ATOM 4125 C CA . GLY A 1 511 ? -15.861 1.910 8.811 1.00 94.44 511 GLY A CA 1
ATOM 4126 C C . GLY A 1 511 ? -14.334 1.849 8.837 1.00 94.44 511 GLY A C 1
ATOM 4127 O O . GLY A 1 511 ? -13.692 1.975 9.880 1.00 94.44 511 GLY A O 1
ATOM 4128 N N . ASN A 1 512 ? -13.749 1.684 7.650 1.00 91.56 512 ASN A N 1
ATOM 4129 C CA . ASN A 1 512 ? -12.300 1.680 7.452 1.00 91.56 512 ASN A CA 1
ATOM 4130 C C . ASN A 1 512 ? -11.713 3.062 7.802 1.00 91.56 512 ASN A C 1
ATOM 4132 O O . ASN A 1 512 ? -12.083 4.053 7.181 1.00 91.56 512 ASN A O 1
ATOM 4136 N N . SER A 1 513 ? -10.769 3.130 8.745 1.00 87.81 513 SER A N 1
ATOM 4137 C CA . SER A 1 513 ? -10.190 4.383 9.287 1.00 87.81 513 SER A CA 1
ATOM 4138 C C . SER A 1 513 ? -11.121 5.244 10.160 1.00 87.81 513 SER A C 1
ATOM 4140 O O . SER A 1 513 ? -10.726 6.333 10.570 1.00 87.81 513 SER A O 1
ATOM 4142 N N . ASP A 1 514 ? -12.327 4.769 10.482 1.00 92.62 514 ASP A N 1
ATOM 4143 C CA . ASP A 1 514 ? -13.157 5.353 11.546 1.00 92.62 514 ASP A CA 1
ATOM 4144 C C . ASP A 1 514 ? -12.774 4.736 12.915 1.00 92.62 514 ASP A C 1
ATOM 4146 O O . ASP A 1 514 ? -11.808 3.975 13.016 1.00 92.62 514 ASP A O 1
ATOM 4150 N N . GLY A 1 515 ? -13.492 5.060 13.991 1.00 94.69 515 GLY A N 1
ATOM 4151 C CA . GLY A 1 515 ? -13.318 4.408 15.292 1.00 94.69 515 GLY A CA 1
ATOM 4152 C C . GLY A 1 515 ? -14.613 4.305 16.091 1.00 94.69 515 GLY A C 1
ATOM 4153 O O . GLY A 1 515 ? -15.685 4.666 15.619 1.00 94.69 515 GLY A O 1
ATOM 4154 N N . ALA A 1 516 ? -14.528 3.821 17.331 1.00 97.12 516 ALA A N 1
ATOM 4155 C CA . ALA A 1 516 ? -15.713 3.627 18.168 1.00 97.12 516 ALA A CA 1
ATOM 4156 C C . ALA A 1 516 ? -16.484 4.931 18.446 1.00 97.12 516 ALA A C 1
ATOM 4158 O O . ALA A 1 516 ? -17.704 4.993 18.282 1.00 97.12 516 ALA A O 1
ATOM 4159 N N . LEU A 1 517 ? -15.762 5.976 18.852 1.00 96.00 517 LEU A N 1
ATOM 4160 C CA . LEU A 1 517 ? -16.302 7.291 19.196 1.00 96.00 517 LEU A CA 1
ATOM 4161 C C . LEU A 1 517 ? -15.540 8.401 18.460 1.00 96.00 517 LEU A C 1
ATOM 4163 O O . LEU A 1 517 ? -14.359 8.246 18.128 1.00 96.00 517 LEU A O 1
ATOM 4167 N N . LYS A 1 518 ? -16.204 9.541 18.247 1.00 93.12 518 LYS A N 1
ATOM 4168 C CA . LYS A 1 518 ? -15.613 10.772 17.705 1.00 93.12 518 LYS A CA 1
ATOM 4169 C C . LYS A 1 518 ? -14.381 11.171 18.522 1.00 93.12 518 LYS A C 1
ATOM 4171 O O . LYS A 1 518 ? -14.457 11.228 19.744 1.00 93.12 518 LYS A O 1
ATOM 4176 N N . MET A 1 519 ? -13.277 11.491 17.850 1.00 85.00 519 MET A N 1
ATOM 4177 C CA . MET A 1 519 ? -12.057 12.011 18.476 1.00 85.00 519 MET A CA 1
ATOM 4178 C C . MET A 1 519 ? -11.692 13.349 17.830 1.00 85.00 519 MET A C 1
ATOM 4180 O O . MET A 1 519 ? -11.757 13.482 16.608 1.00 85.00 519 MET A O 1
ATOM 4184 N N . GLU A 1 520 ? -11.349 14.354 18.637 1.00 74.94 520 GLU A N 1
ATOM 4185 C CA . GLU A 1 520 ? -10.992 15.682 18.125 1.00 74.94 520 GLU A CA 1
ATOM 4186 C C . GLU A 1 520 ? -9.734 15.640 17.243 1.00 74.94 520 GLU A C 1
ATOM 4188 O O . GLU A 1 520 ? -8.821 14.849 17.468 1.00 74.94 520 GLU A O 1
ATOM 4193 N N . GLY A 1 521 ? -9.693 16.500 16.221 1.00 64.69 521 GLY A N 1
ATOM 4194 C CA . GLY A 1 521 ? -8.581 16.575 15.268 1.00 64.69 521 GLY A CA 1
ATOM 4195 C C . GLY A 1 521 ? -8.603 15.533 14.141 1.00 64.69 521 GLY A C 1
ATOM 4196 O O . GLY A 1 521 ? -7.796 15.649 13.223 1.00 64.69 521 GLY A O 1
ATOM 4197 N N . LEU A 1 522 ? -9.530 14.566 14.155 1.00 65.81 522 LEU A N 1
ATOM 4198 C CA . LEU A 1 522 ? -9.747 13.617 13.056 1.00 65.81 522 LEU A CA 1
ATOM 4199 C C . LEU A 1 522 ? -11.084 13.857 12.342 1.00 65.81 522 LEU A C 1
ATOM 4201 O O . LEU A 1 522 ? -12.055 14.315 12.941 1.00 65.81 522 LEU A O 1
ATOM 4205 N N . TYR A 1 523 ? -11.150 13.466 11.066 1.00 65.50 523 TYR A N 1
ATOM 4206 C CA . TYR A 1 523 ? -12.394 13.451 10.282 1.00 65.50 523 TYR A CA 1
ATOM 4207 C C . TYR A 1 523 ? -13.348 12.299 10.672 1.00 65.50 523 TYR A C 1
ATOM 4209 O O . TYR A 1 523 ? -14.525 12.340 10.330 1.00 65.50 523 TYR A O 1
ATOM 4217 N N . SER A 1 524 ? -12.860 11.296 11.416 1.00 75.81 524 SER A N 1
ATOM 4218 C CA . SER A 1 524 ? -13.627 10.140 11.906 1.00 75.81 524 SER A CA 1
ATOM 4219 C C . SER A 1 524 ? -14.698 10.549 12.928 1.00 75.81 524 SER A C 1
ATOM 4221 O O . SER A 1 524 ? -14.363 11.119 13.975 1.00 75.81 524 SER A O 1
ATOM 4223 N N . THR A 1 525 ? -15.968 10.231 12.674 1.00 86.81 525 THR A N 1
ATOM 4224 C CA . THR A 1 525 ? -17.085 10.625 13.553 1.00 86.81 525 THR A CA 1
ATOM 4225 C C . THR A 1 525 ? -17.523 9.529 14.533 1.00 86.81 525 THR A C 1
ATOM 4227 O O . THR A 1 525 ? -18.132 9.849 15.559 1.00 86.81 525 THR A O 1
ATOM 4230 N N . GLY A 1 526 ? -17.184 8.261 14.278 1.00 93.62 526 GLY A N 1
ATOM 4231 C CA . GLY A 1 526 ? -17.595 7.106 15.076 1.00 93.62 526 GLY A CA 1
ATOM 4232 C C . GLY A 1 526 ? -19.108 7.013 15.289 1.00 93.62 526 GLY A C 1
ATOM 4233 O O . GLY A 1 526 ? -19.905 7.530 14.503 1.00 93.62 526 GLY A O 1
ATOM 4234 N N . PHE A 1 527 ? -19.524 6.382 16.389 1.00 97.38 527 PHE A N 1
ATOM 4235 C CA . PHE A 1 527 ? -20.941 6.241 16.755 1.00 97.38 527 PHE A CA 1
ATOM 4236 C C . PHE A 1 527 ? -21.403 7.186 17.873 1.00 97.38 527 PHE A C 1
ATOM 4238 O O . PHE A 1 527 ? -22.492 6.998 18.410 1.00 97.38 527 PHE A O 1
ATOM 4245 N N . SER A 1 528 ? -20.634 8.229 18.221 1.00 95.81 528 SER A N 1
ATOM 4246 C CA . SER A 1 528 ? -20.976 9.139 19.331 1.00 95.81 528 SER A CA 1
ATOM 4247 C C . SER A 1 528 ? -22.383 9.740 19.205 1.00 95.81 528 SER A C 1
ATOM 4249 O O . SER A 1 528 ? -23.157 9.645 20.153 1.00 95.81 528 SER A O 1
ATOM 4251 N N . LYS A 1 529 ? -22.755 10.273 18.030 1.00 95.31 529 LYS A N 1
ATOM 4252 C CA . LYS A 1 529 ? -24.103 10.835 17.788 1.00 95.31 529 LYS A CA 1
ATOM 4253 C C . LYS A 1 529 ? -25.205 9.775 17.861 1.00 95.31 529 LYS A C 1
ATOM 4255 O O . LYS A 1 529 ? -26.294 10.039 18.364 1.00 95.31 529 LYS A O 1
ATOM 4260 N N . THR A 1 530 ? -24.937 8.572 17.353 1.00 96.62 530 THR A N 1
ATOM 4261 C CA . THR A 1 530 ? -25.889 7.454 17.387 1.00 96.62 530 THR A CA 1
ATOM 4262 C C . THR A 1 530 ? -26.131 7.007 18.824 1.00 96.62 530 THR A C 1
ATOM 4264 O O . THR A 1 530 ? -27.277 6.870 19.235 1.00 96.62 530 THR A O 1
ATOM 4267 N N . ILE A 1 531 ? -25.070 6.858 19.619 1.00 97.75 531 ILE A N 1
ATOM 4268 C CA . ILE A 1 531 ? -25.156 6.506 21.040 1.00 97.75 531 ILE A CA 1
ATOM 4269 C C . ILE A 1 531 ? -25.921 7.586 21.814 1.00 97.75 531 ILE A C 1
ATOM 4271 O O . ILE A 1 531 ? -26.866 7.252 22.523 1.00 97.75 531 ILE A O 1
ATOM 4275 N N . GLU A 1 532 ? -25.589 8.865 21.622 1.00 96.75 532 GLU A N 1
ATOM 4276 C CA . GLU A 1 532 ? -26.298 10.002 22.226 1.00 96.75 532 GLU A CA 1
ATOM 4277 C C . GLU A 1 532 ? -27.803 9.985 21.894 1.00 96.75 532 GLU A C 1
ATOM 4279 O O . GLU A 1 532 ? -28.651 10.087 22.783 1.00 96.75 532 GLU A O 1
ATOM 4284 N N . TYR A 1 533 ? -28.164 9.782 20.623 1.00 97.31 533 TYR A N 1
ATOM 4285 C CA . TYR A 1 533 ? -29.564 9.695 20.208 1.00 97.31 533 TYR A CA 1
ATOM 4286 C C . TYR A 1 533 ? -30.290 8.514 20.864 1.00 97.31 533 TYR A C 1
ATOM 4288 O O . TYR A 1 533 ? -31.400 8.678 21.367 1.00 97.31 533 TYR A O 1
ATOM 4296 N N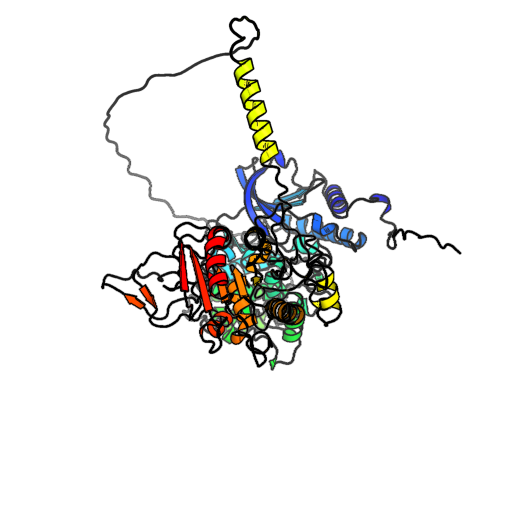 . PHE A 1 534 ? -29.680 7.325 20.885 1.00 97.44 534 PHE A N 1
ATOM 4297 C CA . PHE A 1 534 ? -30.284 6.141 21.500 1.00 97.44 534 PHE A CA 1
ATOM 4298 C C . PHE A 1 534 ? -30.403 6.292 23.028 1.00 97.44 534 PHE A C 1
ATOM 4300 O O . PHE A 1 534 ? -31.427 5.903 23.594 1.00 97.44 534 PHE A O 1
ATOM 4307 N N . GLN A 1 535 ? -29.448 6.945 23.698 1.00 96.12 535 GLN A N 1
ATOM 4308 C CA . GLN A 1 535 ? -29.572 7.327 25.111 1.00 96.12 535 GLN A CA 1
ATOM 4309 C C . GLN A 1 535 ? -30.742 8.285 25.354 1.00 96.12 535 GLN A C 1
ATOM 4311 O O . GLN A 1 535 ? -31.537 8.063 26.267 1.00 96.12 535 GLN A O 1
ATOM 4316 N N . ASN A 1 536 ? -30.933 9.279 24.483 1.00 96.38 536 ASN A N 1
ATOM 4317 C CA . ASN A 1 536 ? -32.099 10.171 24.504 1.00 96.38 536 ASN A CA 1
ATOM 4318 C C . ASN A 1 536 ? -33.431 9.450 24.185 1.00 96.38 536 ASN A C 1
ATOM 4320 O O . ASN A 1 536 ? -34.511 10.016 24.366 1.00 96.38 536 ASN A O 1
ATOM 4324 N N . LYS A 1 537 ? -33.376 8.185 23.750 1.00 96.31 537 LYS A N 1
ATOM 4325 C CA . LYS A 1 537 ? -34.508 7.248 23.627 1.00 96.31 537 LYS A CA 1
ATOM 4326 C C . LYS A 1 537 ? -34.514 6.162 24.718 1.00 96.31 537 LYS A C 1
ATOM 4328 O O . LYS A 1 537 ? -35.174 5.128 24.589 1.00 96.31 537 LYS A O 1
ATOM 4333 N N . GLY A 1 538 ? -33.782 6.391 25.807 1.00 94.62 538 GLY A N 1
ATOM 4334 C CA . GLY A 1 538 ? -33.747 5.530 26.984 1.00 94.62 538 GLY A CA 1
ATOM 4335 C C . GLY A 1 538 ? -33.033 4.198 26.767 1.00 94.62 538 GLY A C 1
ATOM 4336 O O . GLY A 1 538 ? -33.508 3.192 27.282 1.00 94.62 538 GLY A O 1
ATOM 4337 N N . TYR A 1 539 ? -31.974 4.145 25.956 1.00 96.06 539 TYR A N 1
ATOM 4338 C CA . TYR A 1 539 ? -31.019 3.027 25.977 1.00 96.06 539 TYR A CA 1
ATOM 4339 C C . TYR A 1 539 ? -29.894 3.296 26.987 1.00 96.06 539 TYR A C 1
ATOM 4341 O O . TYR A 1 539 ? -29.377 4.412 27.073 1.00 96.06 539 TYR A O 1
ATOM 4349 N N . GLY A 1 540 ? -29.496 2.273 27.741 1.00 95.06 540 GLY A N 1
ATOM 4350 C CA . GLY A 1 540 ? -28.379 2.337 28.686 1.00 95.06 540 GLY A CA 1
ATOM 4351 C C . GLY A 1 540 ? -27.007 2.091 28.042 1.00 95.06 540 GLY A C 1
ATOM 4352 O O . GLY A 1 540 ? -26.891 1.530 26.957 1.00 95.06 540 GLY A O 1
ATOM 4353 N N . SER A 1 541 ? -25.926 2.426 28.752 1.00 95.75 541 SER A N 1
ATOM 4354 C CA . SER A 1 541 ? -24.562 1.972 28.392 1.00 95.75 541 SER A CA 1
ATOM 4355 C C . SER A 1 541 ? -24.429 0.442 28.425 1.00 95.75 541 SER A C 1
ATOM 4357 O O . SER A 1 541 ? -23.656 -0.155 27.687 1.00 95.75 541 SER A O 1
ATOM 4359 N N . GLU A 1 542 ? -25.241 -0.196 29.257 1.00 96.44 542 GLU A N 1
ATOM 4360 C CA . GLU A 1 542 ? -25.445 -1.632 29.403 1.00 96.44 542 GLU A CA 1
ATOM 4361 C C . GLU A 1 542 ? -26.122 -2.292 28.190 1.00 96.44 542 GLU A C 1
ATOM 4363 O O . GLU A 1 542 ? -26.136 -3.521 28.100 1.00 96.44 542 GLU A O 1
ATOM 4368 N N . GLU A 1 543 ? -26.635 -1.493 27.251 1.00 97.75 543 GLU A N 1
ATOM 4369 C CA . GLU A 1 543 ? -27.348 -1.920 26.041 1.00 97.75 543 GLU A CA 1
ATOM 4370 C C . GLU A 1 543 ? -26.656 -1.448 24.747 1.00 97.75 543 GLU A C 1
ATOM 4372 O O . GLU A 1 543 ? -27.025 -1.908 23.671 1.00 97.75 543 GLU A O 1
ATOM 4377 N N . LEU A 1 544 ? -25.647 -0.570 24.818 1.00 98.50 544 LEU A N 1
ATOM 4378 C CA . LEU A 1 544 ? -24.985 0.048 23.660 1.00 98.50 544 LEU A CA 1
ATOM 4379 C C . LEU A 1 544 ? -23.481 -0.252 23.669 1.00 98.50 544 LEU A C 1
ATOM 4381 O O . LEU A 1 544 ? -22.775 0.181 24.577 1.00 98.50 544 LEU A O 1
ATOM 4385 N N . TYR A 1 545 ? -22.983 -0.960 22.651 1.00 98.81 545 TYR A N 1
ATOM 4386 C CA . TYR A 1 545 ? -21.621 -1.504 22.627 1.00 98.81 545 TYR A CA 1
ATOM 4387 C C . TYR A 1 545 ? -20.874 -1.175 21.336 1.00 98.81 545 TYR A C 1
ATOM 4389 O O . TYR A 1 545 ? -21.364 -1.428 20.240 1.00 98.81 545 TYR A O 1
ATOM 4397 N N . VAL A 1 546 ? -19.644 -0.678 21.456 1.00 98.62 546 VAL A N 1
ATOM 4398 C CA . VAL A 1 546 ? -18.729 -0.481 20.325 1.00 98.62 546 VAL A CA 1
ATOM 4399 C C . VAL A 1 546 ? -17.276 -0.550 20.789 1.00 98.62 546 VAL A C 1
ATOM 4401 O O . VAL A 1 546 ? -16.943 -0.181 21.914 1.00 98.62 546 VAL A O 1
ATOM 4404 N N . THR A 1 547 ? -16.391 -1.018 19.919 1.00 98.50 547 THR A N 1
ATOM 4405 C CA . THR A 1 547 ? -14.940 -0.996 20.120 1.00 98.50 547 THR A CA 1
ATOM 4406 C C . THR A 1 547 ? -14.249 -0.708 18.788 1.00 98.50 547 THR A C 1
ATOM 4408 O O . THR A 1 547 ? -14.831 -0.944 17.727 1.00 98.50 547 THR A O 1
ATOM 4411 N N . THR A 1 548 ? -13.045 -0.142 18.838 1.00 98.00 548 THR A N 1
ATOM 4412 C CA . THR A 1 548 ? -12.284 0.208 17.637 1.00 98.00 548 THR A CA 1
ATOM 4413 C C . THR A 1 548 ? -11.548 -1.027 17.124 1.00 98.00 548 THR A C 1
ATOM 4415 O O . THR A 1 548 ? -10.706 -1.569 17.835 1.00 98.00 548 THR A O 1
ATOM 4418 N N . TRP A 1 549 ? -11.833 -1.471 15.899 1.00 95.69 549 TRP A N 1
ATOM 4419 C CA . TRP A 1 549 ? -11.065 -2.521 15.220 1.00 95.69 549 TRP A CA 1
ATOM 4420 C C . TRP A 1 549 ? -9.998 -1.890 14.313 1.00 95.69 549 TRP A C 1
ATOM 4422 O O . TRP A 1 549 ? -10.205 -0.813 13.758 1.00 95.69 549 TRP A O 1
ATOM 4432 N N . GLY A 1 550 ? -8.836 -2.538 14.177 1.00 91.94 550 GLY A N 1
ATOM 4433 C CA . GLY A 1 550 ? -7.703 -1.972 13.432 1.00 91.94 550 GLY A CA 1
ATOM 4434 C C . GLY A 1 550 ? -7.163 -0.677 14.056 1.00 91.94 550 GLY A C 1
ATOM 4435 O O . GLY A 1 550 ? -7.203 -0.501 15.276 1.00 91.94 550 GLY A O 1
ATOM 4436 N N . ASP A 1 551 ? -6.637 0.220 13.226 1.00 89.88 551 ASP A N 1
ATOM 4437 C CA . ASP A 1 551 ? -6.173 1.561 13.593 1.00 89.88 551 ASP A CA 1
ATOM 4438 C C . ASP A 1 551 ? -7.022 2.658 12.918 1.00 89.88 551 ASP A C 1
ATOM 4440 O O . ASP A 1 551 ? -7.697 2.417 11.919 1.00 89.88 551 ASP A O 1
ATOM 4444 N N . ARG A 1 552 ? -6.966 3.887 13.446 1.00 89.25 552 ARG A N 1
ATOM 4445 C CA . ARG A 1 552 ? -7.786 5.027 12.985 1.00 89.25 552 ARG A CA 1
ATOM 4446 C C . ARG A 1 552 ? -7.122 5.888 11.893 1.00 89.25 552 ARG A C 1
ATOM 4448 O O . ARG A 1 552 ? -7.594 6.988 11.625 1.00 89.25 552 ARG A O 1
ATOM 4455 N N . ASN A 1 553 ? -6.003 5.459 11.297 1.00 84.12 553 ASN A N 1
ATOM 4456 C CA . ASN A 1 553 ? -5.266 6.282 10.327 1.00 84.12 553 ASN A CA 1
ATOM 4457 C C . ASN A 1 553 ? -5.816 6.118 8.895 1.00 84.12 553 ASN A C 1
ATOM 4459 O O . ASN A 1 553 ? -5.803 5.015 8.347 1.00 84.12 553 ASN A O 1
ATOM 4463 N N . SER A 1 554 ? -6.237 7.208 8.251 1.00 80.50 554 SER A N 1
ATOM 4464 C CA . SER A 1 554 ? -6.651 7.215 6.838 1.00 80.50 554 SER A CA 1
ATOM 4465 C C . SER A 1 554 ? -5.549 6.761 5.875 1.00 80.50 554 SER A C 1
ATOM 4467 O O . SER A 1 554 ? -5.844 6.114 4.876 1.00 80.50 554 SER A O 1
ATOM 4469 N N . ASP A 1 555 ? -4.274 6.990 6.195 1.00 78.31 555 ASP A N 1
ATOM 4470 C CA . ASP A 1 555 ? -3.130 6.633 5.335 1.00 78.31 555 ASP A CA 1
ATOM 4471 C C . ASP A 1 555 ? -2.856 5.115 5.305 1.00 78.31 555 ASP A C 1
ATOM 4473 O O . ASP A 1 555 ? -2.036 4.605 4.533 1.00 78.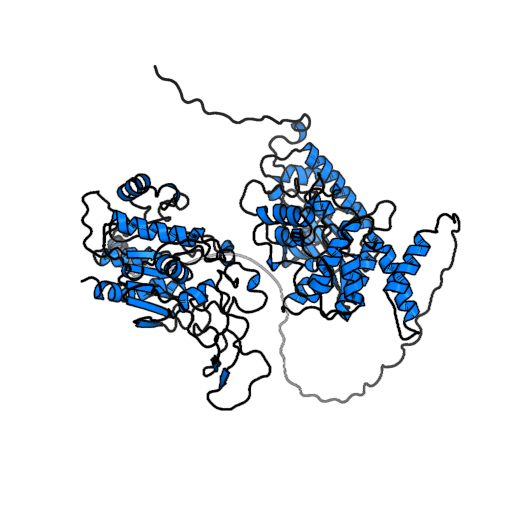31 555 ASP A O 1
ATOM 4477 N N . ASN A 1 556 ? -3.536 4.373 6.180 1.00 82.19 556 ASN A N 1
ATOM 4478 C CA . ASN A 1 556 ? -3.568 2.917 6.201 1.00 82.19 556 ASN A CA 1
ATOM 4479 C C . ASN A 1 556 ? -4.846 2.351 5.562 1.00 82.19 556 ASN A C 1
ATOM 4481 O O . ASN A 1 556 ? -4.941 1.130 5.468 1.00 82.19 556 ASN A O 1
ATOM 4485 N N . ALA A 1 557 ? -5.788 3.188 5.095 1.00 80.38 557 ALA A N 1
ATOM 4486 C CA . ALA A 1 557 ? -7.077 2.757 4.549 1.00 80.38 557 ALA A CA 1
ATOM 4487 C C . ALA A 1 557 ? -6.919 1.628 3.529 1.00 80.38 557 ALA A C 1
ATOM 4489 O O . ALA A 1 557 ? -7.423 0.541 3.793 1.00 80.38 557 ALA A O 1
ATOM 4490 N N . GLY A 1 558 ? -6.150 1.859 2.456 1.00 80.19 558 GLY A N 1
ATOM 4491 C CA . GLY A 1 558 ? -5.893 0.902 1.369 1.00 80.19 558 GLY A CA 1
ATOM 4492 C C . GLY A 1 558 ? -5.185 -0.398 1.782 1.00 80.19 558 GLY A C 1
ATOM 4493 O O . GLY A 1 558 ? -5.214 -1.393 1.061 1.00 80.19 558 GLY A O 1
ATOM 4494 N N . LYS A 1 559 ? -4.607 -0.450 2.988 1.00 83.25 559 LYS A N 1
ATOM 4495 C CA . LYS A 1 559 ? -3.869 -1.610 3.517 1.00 83.25 559 LYS A CA 1
ATOM 4496 C C . LYS A 1 559 ? -4.761 -2.564 4.314 1.00 83.25 559 LYS A C 1
ATOM 4498 O O . LYS A 1 559 ? -4.313 -3.657 4.655 1.00 83.25 559 LYS A O 1
ATOM 4503 N N . ARG A 1 560 ? -6.004 -2.181 4.635 1.00 85.69 560 ARG A N 1
ATOM 4504 C CA . ARG A 1 560 ? -6.924 -3.014 5.429 1.00 85.69 560 ARG A CA 1
ATOM 4505 C C . ARG A 1 560 ? -7.804 -3.858 4.517 1.00 85.69 560 ARG A C 1
ATOM 4507 O O . ARG A 1 560 ? -8.442 -3.338 3.606 1.00 85.69 560 ARG A O 1
ATOM 4514 N N . SER A 1 561 ? -7.881 -5.154 4.788 1.00 90.62 561 SER A N 1
ATOM 4515 C CA . SER A 1 561 ? -8.781 -6.094 4.114 1.00 90.62 561 SER A CA 1
ATOM 4516 C C . SER A 1 561 ? -9.672 -6.809 5.138 1.00 90.62 561 SER A C 1
ATOM 4518 O O . SER A 1 561 ? -9.602 -6.534 6.338 1.00 90.62 561 SER A O 1
ATOM 4520 N N . HIS A 1 562 ? -10.526 -7.731 4.691 1.00 92.38 562 HIS A N 1
ATOM 4521 C CA . HIS A 1 562 ? -11.331 -8.592 5.564 1.00 92.38 562 HIS A CA 1
ATOM 4522 C C . HIS A 1 562 ? -10.467 -9.713 6.178 1.00 92.38 562 HIS A C 1
ATOM 4524 O O . HIS A 1 562 ? -10.778 -10.895 6.029 1.00 92.38 562 HIS A O 1
ATOM 4530 N N . SER A 1 563 ? -9.354 -9.335 6.813 1.00 89.75 563 SER A N 1
ATOM 4531 C CA . SER A 1 563 ? -8.370 -10.250 7.391 1.00 89.75 563 SER A CA 1
ATOM 4532 C C . SER A 1 563 ? -8.971 -11.091 8.516 1.00 89.75 563 SER A C 1
ATOM 4534 O O . SER A 1 563 ? -9.865 -10.647 9.250 1.00 89.75 563 SER A O 1
ATOM 4536 N N . CYS A 1 564 ? -8.448 -12.305 8.696 1.00 87.19 564 CYS A N 1
ATOM 4537 C CA . CYS A 1 564 ? -8.898 -13.175 9.775 1.00 87.19 564 CYS A CA 1
ATOM 4538 C C . CYS A 1 564 ? -8.784 -12.532 11.166 1.00 87.19 564 CYS A C 1
ATOM 4540 O O . CYS A 1 564 ? -9.656 -12.752 12.006 1.00 87.19 564 CYS A O 1
ATOM 4542 N N . GLU A 1 565 ? -7.746 -11.723 11.403 1.00 90.38 565 GLU A N 1
ATOM 4543 C CA . GLU A 1 565 ? -7.539 -10.979 12.650 1.00 90.38 565 GLU A CA 1
ATOM 4544 C C . GLU A 1 565 ? -8.744 -10.087 12.970 1.00 90.38 565 GLU A C 1
ATOM 4546 O O . GLU A 1 565 ? -9.396 -10.276 13.996 1.00 90.38 565 GLU A O 1
ATOM 4551 N N . TYR A 1 566 ? -9.098 -9.163 12.072 1.00 93.81 566 TYR A N 1
ATOM 4552 C CA . TYR A 1 566 ? -10.168 -8.201 12.330 1.00 93.81 566 TYR A CA 1
ATOM 4553 C C . TYR A 1 566 ? -11.555 -8.858 12.338 1.00 93.81 566 TYR A C 1
ATOM 4555 O O . TYR A 1 566 ? -12.414 -8.494 13.142 1.00 93.81 566 TYR A O 1
ATOM 4563 N N . VAL A 1 567 ? -11.779 -9.870 11.492 1.00 93.62 567 VAL A N 1
ATOM 4564 C CA . VAL A 1 567 ? -13.028 -10.649 11.505 1.00 93.62 567 VAL A CA 1
ATOM 4565 C C . VAL A 1 567 ? -13.181 -11.407 12.828 1.00 93.62 567 VAL A C 1
ATOM 4567 O O . VAL A 1 567 ? -14.271 -11.404 13.405 1.00 93.62 567 VAL A O 1
ATOM 4570 N N . LYS A 1 568 ? -12.105 -12.013 13.354 1.00 92.38 568 LYS A N 1
ATOM 4571 C CA . LYS A 1 568 ? -12.110 -12.653 14.680 1.00 92.38 568 LYS A CA 1
ATOM 4572 C C . LYS A 1 568 ? -12.242 -11.649 15.817 1.00 92.38 568 LYS A C 1
ATOM 4574 O O . LYS A 1 568 ? -12.940 -11.949 16.776 1.00 92.38 568 LYS A O 1
ATOM 4579 N N . TYR A 1 569 ? -11.636 -10.471 15.710 1.00 96.56 569 TYR A N 1
ATOM 4580 C CA . TYR A 1 569 ? -11.774 -9.392 16.687 1.00 96.56 569 TYR A CA 1
ATOM 4581 C C . TYR A 1 569 ? -13.247 -8.989 16.856 1.00 96.56 569 TYR A C 1
ATOM 4583 O O . TYR A 1 569 ? -13.802 -9.073 17.953 1.00 96.56 569 TYR A O 1
ATOM 4591 N N . ILE A 1 570 ? -13.913 -8.657 15.743 1.00 97.81 570 ILE A N 1
ATOM 4592 C CA . ILE A 1 570 ? -15.342 -8.312 15.707 1.00 97.81 570 ILE A CA 1
ATOM 4593 C C . ILE A 1 570 ? -16.196 -9.486 16.205 1.00 97.81 570 ILE A C 1
ATOM 4595 O O . ILE A 1 570 ? -17.101 -9.294 17.018 1.00 97.81 570 ILE A O 1
ATOM 4599 N N . ARG A 1 571 ? -15.892 -10.716 15.770 1.00 96.31 571 ARG A N 1
ATOM 4600 C CA . ARG A 1 571 ? -16.602 -11.921 16.217 1.00 96.31 571 ARG A CA 1
ATOM 4601 C C . ARG A 1 571 ? -16.498 -12.131 17.729 1.00 96.31 571 ARG A C 1
ATOM 4603 O O . ARG A 1 571 ? -17.517 -12.325 18.388 1.00 96.31 571 ARG A O 1
ATOM 4610 N N . SER A 1 572 ? -15.293 -12.066 18.282 1.00 97.12 572 SER A N 1
ATOM 4611 C CA . SER A 1 572 ? -15.059 -12.239 19.713 1.00 97.12 572 SER A CA 1
ATOM 4612 C C . SER A 1 572 ? -15.710 -11.127 20.535 1.00 97.12 572 SER A C 1
ATOM 4614 O O . SER A 1 572 ? -16.199 -11.419 21.624 1.00 97.12 572 SER A O 1
ATOM 4616 N N . PHE A 1 573 ? -15.805 -9.896 20.014 1.00 98.62 573 PHE A N 1
ATOM 4617 C CA . PHE A 1 573 ? -16.566 -8.820 20.658 1.00 98.62 573 PHE A CA 1
ATOM 4618 C C . PHE A 1 573 ? -18.071 -9.120 20.687 1.00 98.62 573 PHE A C 1
ATOM 4620 O O . PHE A 1 573 ? -18.690 -9.016 21.744 1.00 98.62 573 PHE A O 1
ATOM 4627 N N . ILE A 1 574 ? -18.649 -9.577 19.567 1.00 98.56 574 ILE A N 1
ATOM 4628 C CA . ILE A 1 574 ? -20.053 -10.017 19.491 1.00 98.56 574 ILE A CA 1
ATOM 4629 C C . ILE A 1 574 ? -20.330 -11.134 20.511 1.00 98.56 574 ILE A C 1
ATOM 4631 O O . ILE A 1 574 ? -21.236 -11.009 21.339 1.00 98.56 574 ILE A O 1
ATOM 4635 N N . ASP A 1 575 ? -19.514 -12.195 20.508 1.00 97.25 575 ASP A N 1
ATOM 4636 C CA . ASP A 1 575 ? -19.654 -13.318 21.442 1.00 97.25 575 ASP A CA 1
ATOM 4637 C C . ASP A 1 575 ? -19.469 -12.873 22.911 1.00 97.25 575 ASP A C 1
ATOM 4639 O O . ASP A 1 575 ? -20.139 -13.398 23.804 1.00 97.25 575 ASP A O 1
ATOM 4643 N N . ALA A 1 576 ? -18.587 -11.902 23.186 1.00 98.31 576 ALA A N 1
ATOM 4644 C CA . ALA A 1 576 ? -18.376 -11.354 24.526 1.00 98.31 576 ALA A CA 1
ATOM 4645 C C . ALA A 1 576 ? -19.578 -10.539 25.022 1.00 98.31 576 ALA A C 1
ATOM 4647 O O . ALA A 1 576 ? -20.043 -10.768 26.139 1.00 98.31 576 ALA A O 1
ATOM 4648 N N . VAL A 1 577 ? -20.114 -9.630 24.197 1.00 98.50 577 VAL A N 1
ATOM 4649 C CA . VAL A 1 577 ? -21.300 -8.825 24.532 1.00 98.50 577 VAL A CA 1
ATOM 4650 C C . VAL A 1 577 ? -22.503 -9.733 24.780 1.00 98.50 577 VAL A C 1
ATOM 4652 O O . VAL A 1 577 ? -23.165 -9.588 25.806 1.00 98.50 577 VAL A O 1
ATOM 4655 N N . MET A 1 578 ? -22.754 -10.727 23.922 1.00 97.44 578 MET A N 1
ATOM 4656 C CA . MET A 1 578 ? -23.839 -11.698 24.130 1.00 97.44 578 MET A CA 1
ATOM 4657 C C . MET A 1 578 ? -23.710 -12.446 25.466 1.00 97.44 578 MET A C 1
ATOM 4659 O O . MET A 1 578 ? -24.674 -12.531 26.226 1.00 97.44 578 MET A O 1
ATOM 4663 N N . LYS A 1 579 ? -22.516 -12.953 25.801 1.00 96.88 579 LYS A N 1
ATOM 4664 C CA . LYS A 1 579 ? -22.273 -13.684 27.060 1.00 96.88 579 LYS A CA 1
ATOM 4665 C C . LYS A 1 579 ? -22.362 -12.796 28.306 1.00 96.88 579 LYS A C 1
ATOM 4667 O O . LYS A 1 579 ? -22.872 -13.246 29.331 1.00 96.88 579 LYS A O 1
ATOM 4672 N N . TYR A 1 580 ? -21.871 -11.561 28.228 1.00 97.50 580 TYR A N 1
ATOM 4673 C CA . TYR A 1 580 ? -21.900 -10.595 29.329 1.00 97.50 580 TYR A CA 1
ATOM 4674 C C . TYR A 1 580 ? -23.322 -10.109 29.628 1.00 97.50 580 TYR A C 1
ATOM 4676 O O . TYR A 1 580 ? -23.762 -10.116 30.779 1.00 97.50 580 TYR A O 1
ATOM 4684 N N . THR A 1 581 ? -24.056 -9.735 28.578 1.00 96.81 581 THR A N 1
ATOM 4685 C CA . THR A 1 581 ? -25.448 -9.272 28.676 1.00 96.81 581 THR A CA 1
ATOM 4686 C C . THR A 1 581 ? -26.421 -10.407 28.990 1.00 96.81 581 THR A C 1
ATOM 4688 O O . THR A 1 581 ? -27.457 -10.164 29.604 1.00 96.81 581 THR A O 1
ATOM 4691 N N . LYS A 1 582 ? -26.066 -11.643 28.608 1.00 95.00 582 LYS A N 1
ATOM 4692 C CA . LYS A 1 582 ? -26.922 -12.842 28.607 1.00 95.00 582 LYS A CA 1
ATOM 4693 C C . LYS A 1 582 ? -28.151 -12.715 27.698 1.00 95.00 582 LYS A C 1
ATOM 4695 O O . LYS A 1 582 ? -29.122 -13.440 27.892 1.00 95.00 582 LYS A O 1
ATOM 4700 N N . SER A 1 583 ? -28.112 -11.814 26.714 1.00 93.56 583 SER A N 1
ATOM 4701 C CA . SER A 1 583 ? -29.208 -11.643 25.761 1.00 93.56 583 SER A CA 1
ATOM 4702 C C . SER A 1 583 ? -29.272 -12.813 24.777 1.00 93.56 583 SER A C 1
ATOM 4704 O O . SER A 1 583 ? -28.247 -13.247 24.247 1.00 93.56 583 SER A O 1
ATOM 4706 N N . GLU A 1 584 ? -30.478 -13.309 24.495 1.00 93.88 584 GLU A N 1
ATOM 4707 C CA . GLU A 1 584 ? -30.678 -14.387 23.519 1.00 93.88 584 GLU A CA 1
ATOM 4708 C C . GLU A 1 584 ? -30.439 -13.932 22.076 1.00 93.88 584 GLU A C 1
ATOM 4710 O O . GLU A 1 584 ? -30.023 -14.746 21.246 1.00 93.88 584 GLU A O 1
ATOM 4715 N N . THR A 1 585 ? -30.687 -12.648 21.804 1.00 97.56 585 THR A N 1
ATOM 4716 C CA . THR A 1 585 ? -30.488 -11.973 20.517 1.00 97.56 585 THR A CA 1
ATOM 4717 C C . THR A 1 585 ? -29.889 -10.583 20.710 1.00 97.56 585 THR A C 1
ATOM 4719 O O . THR A 1 585 ? -30.127 -9.934 21.730 1.00 97.56 585 THR A O 1
ATOM 4722 N N . ILE A 1 586 ? -29.173 -10.090 19.705 1.00 98.38 586 ILE A N 1
ATOM 4723 C CA . ILE A 1 586 ? -28.634 -8.724 19.647 1.00 98.38 586 ILE A CA 1
ATOM 4724 C C . ILE A 1 586 ? -29.088 -8.004 18.378 1.00 98.38 586 ILE A C 1
ATOM 4726 O O . ILE A 1 586 ? -29.516 -8.635 17.414 1.00 98.38 586 ILE A O 1
ATOM 4730 N N . ASN A 1 587 ? -28.940 -6.688 18.359 1.00 98.75 587 ASN A N 1
ATOM 4731 C CA . ASN A 1 587 ? -29.045 -5.863 17.164 1.00 98.75 587 ASN A CA 1
ATOM 4732 C C . ASN A 1 587 ? -27.637 -5.437 16.713 1.00 98.75 587 ASN A C 1
ATOM 4734 O O . ASN A 1 587 ? -26.748 -5.238 17.541 1.00 98.75 587 ASN A O 1
ATOM 4738 N N . VAL A 1 588 ? -27.421 -5.277 15.408 1.00 98.88 588 VAL A N 1
ATOM 4739 C CA . VAL A 1 588 ? -26.139 -4.837 14.836 1.00 98.88 588 VAL A CA 1
ATOM 4740 C C . VAL A 1 588 ? -26.374 -3.672 13.883 1.00 98.88 588 VAL A C 1
ATOM 4742 O O . VAL A 1 588 ? -27.179 -3.773 12.959 1.00 98.88 588 VAL A O 1
ATOM 4745 N N . ILE A 1 589 ? -25.645 -2.575 14.086 1.00 98.88 589 ILE A N 1
ATOM 4746 C CA . ILE A 1 589 ? -25.626 -1.422 13.179 1.00 98.88 589 ILE A CA 1
ATOM 4747 C C . ILE A 1 589 ? -24.187 -1.237 12.704 1.00 98.88 589 ILE A C 1
ATOM 4749 O O . ILE A 1 589 ? -23.262 -1.092 13.497 1.00 98.88 589 ILE A O 1
ATOM 4753 N N . SER A 1 590 ? -23.980 -1.280 11.396 1.00 98.69 590 SER A N 1
ATOM 4754 C CA . SER A 1 590 ? -22.648 -1.334 10.796 1.00 98.69 590 SER A CA 1
ATOM 4755 C C . SER A 1 590 ? -22.517 -0.319 9.671 1.00 98.69 590 SER A C 1
ATOM 4757 O O . SER A 1 590 ? -23.496 -0.042 8.980 1.00 98.69 590 SER A O 1
ATOM 4759 N N . HIS A 1 591 ? -21.325 0.250 9.489 1.00 98.50 591 HIS A N 1
ATOM 4760 C CA . HIS A 1 591 ? -21.076 1.296 8.494 1.00 98.50 591 HIS A CA 1
ATOM 4761 C C . HIS A 1 591 ? -19.834 1.019 7.646 1.00 98.50 591 HIS A C 1
ATOM 4763 O O . HIS A 1 591 ? -18.851 0.464 8.140 1.00 98.50 591 HIS A O 1
ATOM 4769 N N . SER A 1 592 ? -19.888 1.400 6.366 1.00 97.25 592 SER A N 1
ATOM 4770 C CA . SER A 1 592 ? -18.785 1.269 5.411 1.00 97.25 592 SER A CA 1
ATOM 4771 C C . SER A 1 592 ? -18.243 -0.171 5.364 1.00 97.25 592 SER A C 1
ATOM 4773 O O . SER A 1 592 ? -19.010 -1.138 5.377 1.00 97.25 592 SER A O 1
ATOM 4775 N N . MET A 1 593 ? -16.922 -0.349 5.356 1.00 97.12 593 MET A N 1
ATOM 4776 C CA . MET A 1 593 ? -16.256 -1.654 5.455 1.00 97.12 593 MET A CA 1
ATOM 4777 C C . MET A 1 593 ? -16.681 -2.483 6.683 1.00 97.12 593 MET A C 1
ATOM 4779 O O . MET A 1 593 ? -16.687 -3.714 6.628 1.00 97.12 593 MET A O 1
ATOM 4783 N N . GLY A 1 594 ? -17.117 -1.831 7.765 1.00 97.88 594 GLY A N 1
ATOM 4784 C CA . GLY A 1 594 ? -17.676 -2.497 8.937 1.00 97.88 594 GLY A CA 1
ATOM 4785 C C . GLY A 1 594 ? -18.892 -3.367 8.614 1.00 97.88 594 GLY A C 1
ATOM 4786 O O . GLY A 1 594 ? -19.082 -4.393 9.261 1.00 97.88 594 GLY A O 1
ATOM 4787 N N . VAL A 1 595 ? -19.674 -3.036 7.577 1.00 98.69 595 VAL A N 1
ATOM 4788 C CA . VAL A 1 595 ? -20.829 -3.835 7.127 1.00 98.69 595 VAL A CA 1
ATOM 4789 C C . VAL A 1 595 ? -20.399 -5.225 6.671 1.00 98.69 595 VAL A C 1
ATOM 4791 O O . VAL A 1 595 ? -20.898 -6.234 7.168 1.00 98.69 595 VAL A O 1
ATOM 4794 N N . THR A 1 596 ? -19.459 -5.308 5.735 1.00 97.81 596 THR A N 1
ATOM 4795 C CA . THR A 1 596 ? -19.019 -6.579 5.147 1.00 97.81 596 THR A CA 1
ATOM 4796 C C . THR A 1 596 ? -18.170 -7.395 6.124 1.00 97.81 596 THR A C 1
ATOM 4798 O O . THR A 1 596 ? -18.276 -8.624 6.153 1.00 97.81 596 THR A O 1
ATOM 4801 N N . MET A 1 597 ? -17.420 -6.739 7.015 1.00 96.56 597 MET A N 1
ATOM 4802 C CA . MET A 1 597 ? -16.715 -7.403 8.119 1.00 96.56 597 MET A CA 1
ATOM 4803 C C . MET A 1 597 ? -17.674 -7.971 9.172 1.00 96.56 597 MET A C 1
ATOM 4805 O O . MET A 1 597 ? -17.534 -9.135 9.555 1.00 96.56 597 MET A O 1
ATOM 4809 N N . ALA A 1 598 ? -18.695 -7.209 9.580 1.00 98.12 598 ALA A N 1
ATOM 4810 C CA . ALA A 1 598 ? -19.754 -7.689 10.467 1.00 98.12 598 ALA A CA 1
ATOM 4811 C C . ALA A 1 598 ? -20.495 -8.881 9.847 1.00 98.12 598 ALA A C 1
ATOM 4813 O O . ALA A 1 598 ? -20.661 -9.912 10.501 1.00 98.12 598 ALA A O 1
ATOM 4814 N N . ARG A 1 599 ? -20.849 -8.797 8.554 1.00 97.19 599 ARG A N 1
ATOM 4815 C CA . ARG A 1 599 ? -21.426 -9.924 7.806 1.00 97.19 599 ARG A CA 1
ATOM 4816 C C . ARG A 1 599 ? -20.528 -11.165 7.870 1.00 97.19 599 ARG A C 1
ATOM 4818 O O . ARG A 1 599 ? -21.053 -12.235 8.153 1.00 97.19 599 ARG A O 1
ATOM 4825 N N . LYS A 1 600 ? -19.203 -11.065 7.678 1.00 94.69 600 LYS A N 1
ATOM 4826 C CA . LYS A 1 600 ? -18.284 -12.229 7.767 1.00 94.69 600 LYS A CA 1
ATOM 4827 C C . LYS A 1 600 ? -18.173 -12.785 9.189 1.00 94.69 600 LYS A C 1
ATOM 4829 O O . LYS A 1 600 ? -18.195 -14.005 9.347 1.00 94.69 600 LYS A O 1
ATOM 4834 N N . ALA A 1 601 ? -18.137 -11.930 10.212 1.00 95.88 601 ALA A N 1
ATOM 4835 C CA . ALA A 1 601 ? -18.144 -12.353 11.615 1.00 95.88 601 ALA A CA 1
ATOM 4836 C C . ALA A 1 601 ? -19.434 -13.114 11.996 1.00 95.88 601 ALA A C 1
ATOM 4838 O O . ALA A 1 601 ? -19.377 -14.134 12.691 1.00 95.88 601 ALA A O 1
ATOM 4839 N N . ILE A 1 602 ? -20.590 -12.650 11.508 1.00 96.75 602 ILE A N 1
ATOM 4840 C CA . ILE A 1 602 ? -21.909 -13.231 11.802 1.00 96.75 602 ILE A CA 1
ATOM 4841 C C . ILE A 1 602 ? -22.182 -14.482 10.961 1.00 96.75 602 ILE A C 1
ATOM 4843 O O . ILE A 1 602 ? -22.592 -15.498 11.513 1.00 96.75 602 ILE A O 1
ATOM 4847 N N . VAL A 1 603 ? -21.945 -14.450 9.646 1.00 93.06 603 VAL A N 1
ATOM 4848 C CA . VAL A 1 603 ? -22.119 -15.616 8.756 1.00 93.06 603 VAL A CA 1
ATOM 4849 C C . VAL A 1 603 ? -21.173 -16.750 9.160 1.00 93.06 603 VAL A C 1
ATOM 4851 O O . VAL A 1 603 ? -21.586 -17.909 9.180 1.00 93.06 603 VAL A O 1
ATOM 4854 N N . GLY A 1 604 ? -19.943 -16.417 9.559 1.00 85.31 604 GLY A N 1
ATOM 4855 C CA . GLY A 1 604 ? -18.976 -17.365 10.100 1.00 85.31 604 GLY A CA 1
ATOM 4856 C C . GLY A 1 604 ? -18.434 -18.376 9.082 1.00 85.31 604 GLY A C 1
ATOM 4857 O O . GLY A 1 604 ? -18.721 -18.331 7.886 1.00 85.31 604 GLY A O 1
ATOM 4858 N N . THR A 1 605 ? -17.621 -19.307 9.581 1.00 76.56 605 THR A N 1
ATOM 4859 C CA . THR A 1 605 ? -17.042 -20.434 8.835 1.00 76.56 605 THR A CA 1
ATOM 4860 C C . THR A 1 605 ? -16.917 -21.638 9.775 1.00 76.56 605 THR A C 1
ATOM 4862 O O . THR A 1 605 ? -16.426 -21.512 10.897 1.00 76.56 605 THR A O 1
ATOM 4865 N N . MET A 1 606 ? -17.390 -22.816 9.345 1.00 56.50 606 MET A N 1
ATOM 4866 C CA . MET A 1 606 ? -17.344 -24.054 10.155 1.00 56.50 606 MET A CA 1
ATOM 4867 C C . MET A 1 606 ? -16.134 -24.954 9.857 1.00 56.50 606 MET A C 1
ATOM 4869 O O . MET A 1 606 ? -15.882 -25.908 10.588 1.00 56.50 606 MET A O 1
ATOM 4873 N N . THR A 1 607 ? -15.384 -24.639 8.807 1.00 50.94 607 THR A N 1
ATOM 4874 C CA . THR A 1 607 ? -14.087 -25.226 8.450 1.00 50.94 607 THR A CA 1
ATOM 4875 C C . THR A 1 607 ? -13.096 -24.084 8.236 1.00 50.94 607 THR A C 1
ATOM 4877 O O . THR A 1 607 ? -13.515 -22.947 8.015 1.00 50.94 607 THR A O 1
ATOM 4880 N N . THR A 1 608 ? -11.792 -24.361 8.288 1.00 53.25 608 THR A N 1
ATOM 4881 C CA . THR A 1 608 ? -10.761 -23.379 7.919 1.00 53.25 608 THR A CA 1
ATOM 4882 C C . THR A 1 608 ? -10.995 -22.894 6.491 1.00 53.25 608 THR A C 1
ATOM 4884 O O . THR A 1 608 ? -10.966 -23.693 5.553 1.00 53.25 608 THR A O 1
ATOM 4887 N N . ASP A 1 609 ? -11.259 -21.597 6.333 1.00 47.41 609 ASP A N 1
ATOM 4888 C CA . ASP A 1 609 ? -11.409 -20.973 5.021 1.00 47.41 609 ASP A CA 1
ATOM 4889 C C . ASP A 1 609 ? -10.056 -21.021 4.296 1.00 47.41 609 ASP A C 1
ATOM 4891 O O . ASP A 1 609 ? -9.055 -20.522 4.816 1.00 47.41 609 ASP A O 1
ATOM 4895 N N . ILE A 1 610 ? -10.016 -21.670 3.128 1.00 41.31 610 ILE A N 1
ATOM 4896 C CA . ILE A 1 610 ? -8.782 -22.114 2.447 1.00 41.31 610 ILE A CA 1
ATOM 4897 C C . ILE A 1 610 ? -7.887 -20.931 2.019 1.00 41.31 610 ILE A C 1
ATOM 4899 O O . ILE A 1 610 ? -6.711 -21.122 1.729 1.00 41.31 610 ILE A O 1
ATOM 4903 N N . LEU A 1 611 ? -8.423 -19.707 2.013 1.00 49.38 611 LEU A N 1
ATOM 4904 C CA . LEU A 1 611 ? -7.706 -18.495 1.610 1.00 49.38 611 LEU A CA 1
ATOM 4905 C C . LEU A 1 611 ? -6.958 -17.757 2.727 1.00 49.38 611 LEU A C 1
ATOM 4907 O O . LEU A 1 611 ? -6.123 -16.921 2.410 1.00 49.38 611 LEU A O 1
ATOM 4911 N N . ASP A 1 612 ? -7.277 -18.005 4.000 1.00 50.66 612 ASP A N 1
ATOM 4912 C CA . ASP A 1 612 ? -6.738 -17.212 5.128 1.00 50.66 612 ASP A CA 1
ATOM 4913 C C . ASP A 1 612 ? -6.594 -18.058 6.416 1.00 50.66 612 ASP A C 1
ATOM 4915 O O . ASP A 1 612 ? -6.487 -17.540 7.525 1.00 50.66 612 ASP A O 1
ATOM 4919 N N . ASN A 1 613 ? -6.719 -19.391 6.291 1.00 57.56 613 ASN A N 1
ATOM 4920 C CA . ASN A 1 613 ? -6.875 -20.365 7.385 1.00 57.56 613 ASN A CA 1
ATOM 4921 C C . ASN A 1 613 ? -7.934 -19.973 8.441 1.00 57.56 613 ASN A C 1
ATOM 4923 O O . ASN A 1 613 ? -7.905 -20.427 9.591 1.00 57.56 613 ASN A O 1
ATOM 4927 N N . CYS A 1 614 ? -8.907 -19.139 8.063 1.00 66.00 614 CYS A N 1
ATOM 4928 C CA . CYS A 1 614 ? -9.758 -18.474 9.035 1.00 66.00 614 CYS A CA 1
ATOM 4929 C C . CYS A 1 614 ? -10.958 -19.324 9.452 1.00 66.00 614 CYS A C 1
ATOM 4931 O O . CYS A 1 614 ? -11.972 -19.411 8.755 1.00 66.00 614 CYS A O 1
ATOM 4933 N N . LEU A 1 615 ? -10.855 -19.928 10.635 1.00 77.94 615 LEU A N 1
ATOM 4934 C CA . LEU A 1 615 ? -11.992 -20.483 11.363 1.00 77.94 615 LEU A CA 1
ATOM 4935 C C . LEU A 1 615 ? -12.619 -19.380 12.233 1.00 77.94 615 LEU A C 1
ATOM 4937 O O . LEU A 1 615 ? -12.098 -19.070 13.304 1.00 77.94 615 LEU A O 1
ATOM 4941 N N . VAL A 1 616 ? -13.714 -18.781 11.760 1.00 84.00 616 VAL A N 1
ATOM 4942 C CA . VAL A 1 616 ? -14.460 -17.722 12.468 1.00 84.00 616 VAL A CA 1
ATOM 4943 C C . VAL A 1 616 ? -15.408 -18.322 13.510 1.00 84.00 616 VAL A C 1
ATOM 4945 O O . VAL A 1 616 ? -15.608 -17.741 14.572 1.00 84.00 616 VAL A O 1
ATOM 4948 N N . GLY A 1 617 ? -15.976 -19.499 13.229 1.00 81.88 617 GLY A N 1
ATOM 4949 C CA . GLY A 1 617 ? -16.945 -20.172 14.092 1.00 81.88 617 GLY A CA 1
ATOM 4950 C C . GLY A 1 617 ? -18.328 -20.305 13.453 1.00 81.88 617 GLY A C 1
ATOM 4951 O O . GLY A 1 617 ? -18.550 -19.943 12.297 1.00 81.88 617 GLY A O 1
ATOM 4952 N N . ARG A 1 618 ? -19.275 -20.868 14.213 1.00 85.94 618 ARG A N 1
ATOM 4953 C CA . ARG A 1 618 ? -20.636 -21.147 13.724 1.00 85.94 618 ARG A CA 1
ATOM 4954 C C . ARG A 1 618 ? -21.396 -19.853 13.383 1.00 85.94 618 ARG A C 1
ATOM 4956 O O . ARG A 1 618 ? -21.177 -18.848 14.069 1.00 85.94 618 ARG A O 1
ATOM 4963 N N . PRO A 1 619 ? -22.309 -19.883 12.393 1.00 91.62 619 PRO A N 1
ATOM 4964 C CA . PRO A 1 619 ? -23.163 -18.745 12.068 1.00 91.62 619 PRO A CA 1
ATOM 4965 C C . PRO A 1 619 ? -23.944 -18.225 13.284 1.00 91.62 619 PRO A C 1
ATOM 4967 O O . PRO A 1 619 ? -24.436 -19.011 14.092 1.00 91.62 619 PRO A O 1
ATOM 4970 N N . LEU A 1 620 ? -24.075 -16.903 13.384 1.00 95.12 620 LEU A N 1
ATOM 4971 C CA . LEU A 1 620 ? -24.848 -16.171 14.393 1.00 95.12 620 LEU A CA 1
ATOM 4972 C C . LEU A 1 620 ? -26.073 -15.455 13.803 1.00 95.12 620 LEU A C 1
ATOM 4974 O O . LEU A 1 620 ? -26.710 -14.687 14.511 1.00 95.12 620 LEU A O 1
ATOM 4978 N N . GLY A 1 621 ? -26.431 -15.682 12.533 1.00 93.94 621 GLY A N 1
ATOM 4979 C CA . GLY A 1 621 ? -27.559 -14.986 11.890 1.00 93.94 621 GLY A CA 1
ATOM 4980 C C . GLY A 1 621 ? -28.879 -15.100 12.665 1.00 93.94 621 GLY A C 1
ATOM 4981 O O . GLY A 1 621 ? -29.580 -14.112 12.838 1.00 93.94 621 GLY A O 1
ATOM 4982 N N . GLU A 1 622 ? -29.167 -16.272 13.239 1.00 95.38 622 GLU A N 1
ATOM 4983 C CA . GLU A 1 622 ? -30.341 -16.512 14.100 1.00 95.38 622 GLU A CA 1
ATOM 4984 C C . GLU A 1 622 ? -30.276 -15.790 15.459 1.00 95.38 622 GLU A C 1
ATOM 4986 O O . GLU A 1 622 ? -31.275 -15.726 16.171 1.00 95.38 622 GLU A O 1
ATOM 4991 N N . LYS A 1 623 ? -29.105 -15.264 15.833 1.00 97.25 623 LYS A N 1
ATOM 4992 C CA . LYS A 1 623 ? -28.836 -14.509 17.065 1.00 97.25 623 LYS A CA 1
ATOM 4993 C C . LYS A 1 623 ? -28.772 -12.998 16.845 1.00 97.25 623 LYS A C 1
ATOM 4995 O O . LYS A 1 623 ? -28.701 -12.251 17.819 1.00 97.25 623 LYS A O 1
ATOM 5000 N N . VAL A 1 624 ? -28.838 -12.541 15.597 1.00 98.25 624 VAL A N 1
ATOM 5001 C CA . VAL A 1 624 ? -28.918 -11.123 15.244 1.00 98.25 624 VAL A CA 1
ATOM 5002 C C . VAL A 1 624 ? -30.356 -10.819 14.828 1.00 98.25 624 VAL A C 1
ATOM 5004 O O . VAL A 1 624 ? -30.788 -11.197 13.746 1.00 98.25 624 VAL A O 1
ATOM 5007 N N . ASN A 1 625 ? -31.106 -10.161 15.708 1.00 98.12 625 ASN A N 1
ATOM 5008 C CA . ASN A 1 625 ? -32.512 -9.797 15.523 1.00 98.12 625 ASN A CA 1
ATOM 5009 C C . ASN A 1 625 ? -32.678 -8.799 14.365 1.00 98.12 625 ASN A C 1
ATOM 5011 O O . ASN A 1 625 ? -33.387 -9.072 13.397 1.00 98.12 625 ASN A O 1
ATOM 5015 N N . VAL A 1 626 ? -31.944 -7.684 14.419 1.00 98.56 626 VAL A N 1
ATOM 5016 C CA . VAL A 1 626 ? -31.840 -6.717 13.318 1.00 98.56 626 VAL A CA 1
ATOM 5017 C C . VAL A 1 626 ? -30.382 -6.505 12.932 1.00 98.56 626 VAL A C 1
ATOM 5019 O O . VAL A 1 626 ? -29.536 -6.270 13.795 1.00 98.56 626 VAL A O 1
ATOM 5022 N N . PHE A 1 627 ? -30.103 -6.524 11.630 1.00 98.69 627 PHE A N 1
ATOM 5023 C CA . PHE A 1 627 ? -28.842 -6.087 11.040 1.00 98.69 627 PHE A CA 1
ATOM 5024 C C . PHE A 1 627 ? -29.088 -4.880 10.124 1.00 98.69 627 PHE A C 1
ATOM 5026 O O . PHE A 1 627 ? -29.796 -4.998 9.125 1.00 98.69 627 PHE A O 1
ATOM 5033 N N . ILE A 1 628 ? -28.481 -3.730 10.423 1.00 98.81 628 ILE A N 1
ATOM 5034 C CA . ILE A 1 628 ? -28.506 -2.542 9.557 1.00 98.81 628 ILE A CA 1
ATOM 5035 C C . ILE A 1 628 ? -27.109 -2.324 8.967 1.00 98.81 628 ILE A C 1
ATOM 5037 O O . ILE A 1 628 ? -26.132 -2.152 9.702 1.00 98.81 628 ILE A O 1
ATOM 5041 N N . GLY A 1 629 ? -27.017 -2.324 7.636 1.00 98.62 629 GLY A N 1
ATOM 5042 C CA . GLY A 1 629 ? -25.815 -1.957 6.890 1.00 98.62 629 GLY A CA 1
ATOM 5043 C C . GLY A 1 629 ? -25.941 -0.571 6.265 1.00 98.62 629 GLY A C 1
ATOM 5044 O O . GLY A 1 629 ? -26.824 -0.338 5.439 1.00 98.62 629 GLY A O 1
ATOM 5045 N N . LEU A 1 630 ? -25.041 0.331 6.647 1.00 98.38 630 LEU A N 1
ATOM 5046 C CA . LEU A 1 630 ? -24.985 1.730 6.231 1.00 98.38 630 LEU A CA 1
ATOM 5047 C C . LEU A 1 630 ? -23.809 1.910 5.253 1.00 98.38 630 LEU A C 1
ATOM 5049 O O . LEU A 1 630 ? -22.658 1.781 5.659 1.00 98.38 630 LEU A O 1
ATOM 5053 N N . ALA A 1 631 ? -24.079 2.185 3.975 1.00 96.69 631 ALA A N 1
ATOM 5054 C CA . ALA A 1 631 ? -23.070 2.432 2.934 1.00 96.69 631 ALA A CA 1
ATOM 5055 C C . ALA A 1 631 ? -21.958 1.350 2.843 1.00 96.69 631 ALA A C 1
ATOM 5057 O O . ALA A 1 631 ? -20.772 1.658 2.768 1.00 96.69 631 ALA A O 1
ATOM 5058 N N . GLY A 1 632 ? -22.316 0.062 2.892 1.00 96.88 632 GLY A N 1
ATOM 5059 C CA . GLY A 1 632 ? -21.343 -1.041 2.906 1.00 96.88 632 GLY A CA 1
ATOM 5060 C C . GLY A 1 632 ? -21.149 -1.724 1.554 1.00 96.88 632 GLY A C 1
ATOM 5061 O O . GLY A 1 632 ? -22.093 -2.315 1.054 1.00 96.88 632 GLY A O 1
ATOM 5062 N N . ALA A 1 633 ? -19.939 -1.725 0.993 1.00 95.31 633 ALA A N 1
ATOM 5063 C CA . ALA A 1 633 ? -19.637 -2.203 -0.365 1.00 95.31 633 ALA A CA 1
ATOM 5064 C C . ALA A 1 633 ? -19.718 -3.742 -0.567 1.00 95.31 633 ALA A C 1
ATOM 5066 O O . ALA A 1 633 ? -18.715 -4.426 -0.773 1.00 95.31 633 ALA A O 1
ATOM 5067 N N . ASN A 1 634 ? -20.924 -4.314 -0.530 1.00 95.50 634 ASN A N 1
ATOM 5068 C CA . ASN A 1 634 ? -21.179 -5.759 -0.601 1.00 95.50 634 ASN A CA 1
ATOM 5069 C C . ASN A 1 634 ? -20.835 -6.407 -1.953 1.00 95.50 634 ASN A C 1
ATOM 5071 O O . ASN A 1 634 ? -20.708 -7.631 -2.000 1.00 95.50 634 ASN A O 1
ATOM 5075 N N . TYR A 1 635 ? -20.690 -5.628 -3.028 1.00 91.38 635 TYR A N 1
ATOM 5076 C CA . TYR A 1 635 ? -20.304 -6.113 -4.363 1.00 91.38 635 TYR A CA 1
ATOM 5077 C C . TYR A 1 635 ? -18.952 -5.552 -4.840 1.00 91.38 635 TYR A C 1
ATOM 5079 O O . TYR A 1 635 ? -18.587 -5.714 -6.002 1.00 91.38 635 TYR A O 1
ATOM 5087 N N . GLY A 1 636 ? -18.193 -4.927 -3.936 1.00 90.75 636 GLY A N 1
ATOM 5088 C CA . GLY A 1 636 ? -16.910 -4.292 -4.224 1.00 90.75 636 GLY A CA 1
ATOM 5089 C C . GLY A 1 636 ? -17.029 -2.783 -4.439 1.00 90.75 636 GLY A C 1
ATOM 5090 O O . GLY A 1 636 ? -18.087 -2.192 -4.221 1.00 90.75 636 GLY A O 1
ATOM 5091 N N . LEU A 1 637 ? -15.929 -2.155 -4.844 1.00 88.25 637 LEU A N 1
ATOM 5092 C CA . LEU A 1 637 ? -15.840 -0.716 -5.102 1.00 88.25 637 LEU A CA 1
ATOM 5093 C C . LEU A 1 637 ? -15.412 -0.470 -6.547 1.00 88.25 637 LEU A C 1
ATOM 5095 O O . LEU A 1 637 ? -14.473 -1.104 -7.020 1.00 88.25 637 LEU A O 1
ATOM 5099 N N . CYS A 1 638 ? -16.029 0.500 -7.221 1.00 80.88 638 CYS A N 1
ATOM 5100 C CA . CYS A 1 638 ? -15.646 0.927 -8.572 1.00 80.88 638 CYS A CA 1
ATOM 5101 C C . CYS A 1 638 ? -14.169 1.345 -8.667 1.00 80.88 638 CYS A C 1
ATOM 5103 O O . CYS A 1 638 ? -13.472 0.968 -9.609 1.00 80.88 638 CYS A O 1
ATOM 5105 N N . THR A 1 639 ? -13.669 2.034 -7.641 1.00 80.50 639 THR A N 1
ATOM 5106 C CA . THR A 1 639 ? -12.254 2.407 -7.464 1.00 80.50 639 THR A CA 1
ATOM 5107 C C . THR A 1 639 ? -11.324 1.210 -7.241 1.00 80.50 639 THR A C 1
ATOM 5109 O O . THR A 1 639 ? -10.126 1.319 -7.476 1.00 80.50 639 THR A O 1
ATOM 5112 N N . CYS A 1 640 ? -11.869 0.053 -6.850 1.00 81.50 640 CYS A N 1
ATOM 5113 C CA . CYS A 1 640 ? -11.164 -1.225 -6.790 1.00 81.50 640 CYS A CA 1
ATOM 5114 C C . CYS A 1 640 ? -11.300 -2.059 -8.085 1.00 81.50 640 CYS A C 1
ATOM 5116 O O . CYS A 1 640 ? -10.985 -3.250 -8.066 1.00 81.50 640 CYS A O 1
ATOM 5118 N N . SER A 1 641 ? -11.770 -1.490 -9.202 1.00 76.94 641 SER A N 1
ATOM 5119 C CA . SER A 1 641 ? -11.737 -2.155 -10.515 1.00 76.94 641 SER A CA 1
ATOM 5120 C C . SER A 1 641 ? -10.457 -1.834 -11.296 1.00 76.94 641 SER A C 1
ATOM 5122 O O . SER A 1 641 ? -9.816 -0.806 -11.082 1.00 76.94 641 SER A O 1
ATOM 5124 N N . GLY A 1 642 ? -10.089 -2.714 -12.230 1.00 64.25 642 GLY A N 1
ATOM 5125 C CA . GLY A 1 642 ? -8.935 -2.509 -13.106 1.00 64.25 642 GLY A CA 1
ATOM 5126 C C . GLY A 1 642 ? -7.575 -2.862 -12.476 1.00 64.25 642 GLY A C 1
ATOM 5127 O O . GLY A 1 642 ? -7.495 -3.295 -11.327 1.00 64.25 642 GLY A O 1
ATOM 5128 N N . PRO A 1 643 ? -6.478 -2.718 -13.242 1.00 51.62 643 PRO A N 1
ATOM 5129 C CA . PRO A 1 643 ? -5.185 -3.330 -12.917 1.00 51.62 643 PRO A CA 1
ATOM 5130 C C . PRO A 1 643 ? -4.439 -2.703 -11.726 1.00 51.62 643 PRO A C 1
ATOM 5132 O O . PRO A 1 643 ? -3.581 -3.358 -11.141 1.00 51.62 643 PRO A O 1
ATOM 5135 N N . PHE A 1 644 ? -4.765 -1.469 -11.331 1.00 46.12 644 PHE A N 1
ATOM 5136 C CA . PHE A 1 644 ? -4.123 -0.792 -10.189 1.00 46.12 644 PHE A CA 1
ATOM 5137 C C . PHE A 1 644 ? -4.778 -1.107 -8.852 1.00 46.12 644 PHE A C 1
ATOM 5139 O O . PHE A 1 644 ? -4.130 -1.032 -7.810 1.00 46.12 644 PHE A O 1
ATOM 5146 N N . ALA A 1 645 ? -6.034 -1.541 -8.876 1.00 52.12 645 ALA A N 1
ATOM 5147 C CA . ALA A 1 645 ? -6.757 -1.927 -7.680 1.00 52.12 645 ALA A CA 1
ATOM 5148 C C . ALA A 1 645 ? -6.090 -3.091 -6.934 1.00 52.12 645 ALA A C 1
ATOM 5150 O O . ALA A 1 645 ? -6.059 -3.099 -5.710 1.00 52.12 645 ALA A O 1
ATOM 5151 N N . SER A 1 646 ? -5.474 -4.045 -7.638 1.00 50.94 646 SER A N 1
ATOM 5152 C CA . SER A 1 646 ? -4.763 -5.165 -7.005 1.00 50.94 646 SER A CA 1
ATOM 5153 C C . SER A 1 646 ? -3.537 -4.767 -6.168 1.00 50.94 646 SER A C 1
ATOM 5155 O O . SER A 1 646 ? -2.993 -5.622 -5.473 1.00 50.94 646 SER A O 1
ATOM 5157 N N . VAL A 1 647 ? -3.096 -3.503 -6.214 1.00 53.75 647 VAL A N 1
ATOM 5158 C CA . VAL A 1 647 ? -1.969 -2.995 -5.411 1.00 53.75 647 VAL A CA 1
ATOM 5159 C C . VAL A 1 647 ? -2.387 -2.686 -3.965 1.00 53.75 647 VAL A C 1
ATOM 5161 O O . VAL A 1 647 ? -1.585 -2.859 -3.047 1.00 53.75 647 VAL A O 1
ATOM 5164 N N . GLU A 1 648 ? -3.642 -2.283 -3.742 1.00 68.81 648 GLU A N 1
ATOM 5165 C CA . GLU A 1 648 ? -4.186 -1.997 -2.410 1.00 68.81 648 GLU A CA 1
ATOM 5166 C C . GLU A 1 648 ? -4.847 -3.250 -1.817 1.00 68.81 648 GLU A C 1
ATOM 5168 O O . GLU A 1 648 ? -5.692 -3.895 -2.443 1.00 68.81 648 GLU A O 1
ATOM 5173 N N . TYR A 1 649 ? -4.523 -3.602 -0.570 1.00 81.75 649 TYR A N 1
ATOM 5174 C CA . TYR A 1 649 ? -5.100 -4.785 0.088 1.00 81.75 649 TYR A CA 1
ATOM 5175 C C . TYR A 1 649 ? -6.612 -4.638 0.286 1.00 81.75 649 TYR A C 1
ATOM 5177 O O . TYR A 1 649 ? -7.339 -5.627 0.199 1.00 81.75 649 TYR A O 1
ATOM 5185 N N . THR A 1 650 ? -7.113 -3.416 0.459 1.00 86.06 650 THR A N 1
ATOM 5186 C CA . THR A 1 650 ? -8.548 -3.094 0.459 1.00 86.06 650 THR A CA 1
ATOM 5187 C C . THR A 1 650 ? -9.232 -3.465 -0.841 1.00 86.06 650 THR A C 1
ATOM 5189 O O . THR A 1 650 ? -10.429 -3.708 -0.828 1.00 86.06 650 THR A O 1
ATOM 5192 N N . CYS A 1 651 ? -8.502 -3.578 -1.945 1.00 86.94 651 CYS A N 1
ATOM 5193 C CA . CYS A 1 651 ? -9.030 -3.815 -3.280 1.00 86.94 651 CYS A CA 1
ATOM 5194 C C . CYS A 1 651 ? -8.642 -5.186 -3.867 1.00 86.94 651 CYS A C 1
ATOM 5196 O O . CYS A 1 651 ? -8.955 -5.461 -5.022 1.00 86.94 651 CYS A O 1
ATOM 5198 N N . ASN A 1 652 ? -8.011 -6.077 -3.091 1.00 84.69 652 ASN A N 1
ATOM 5199 C CA . ASN A 1 652 ? -7.607 -7.401 -3.576 1.00 84.69 652 ASN A CA 1
ATOM 5200 C C . ASN A 1 652 ? -8.801 -8.350 -3.859 1.00 84.69 652 ASN A C 1
ATOM 5202 O O . ASN A 1 652 ? -9.899 -8.198 -3.314 1.00 84.69 652 ASN A O 1
ATOM 5206 N N . ASN A 1 653 ? -8.577 -9.367 -4.699 1.00 85.12 653 ASN A N 1
ATOM 5207 C CA . ASN A 1 653 ? -9.608 -10.300 -5.176 1.00 85.12 653 ASN A CA 1
ATOM 5208 C C . ASN A 1 653 ? -9.907 -11.498 -4.247 1.00 85.12 653 ASN A C 1
ATOM 5210 O O . ASN A 1 653 ? -10.821 -12.273 -4.530 1.00 85.12 653 ASN A O 1
ATOM 5214 N N . LEU A 1 654 ? -9.195 -11.646 -3.129 1.00 84.00 654 LEU A N 1
ATOM 5215 C CA . LEU A 1 654 ? -9.431 -12.689 -2.129 1.00 84.00 654 LEU A CA 1
ATOM 5216 C C . LEU A 1 654 ? -10.283 -12.158 -0.973 1.00 84.00 654 LEU A C 1
ATOM 5218 O O . LEU A 1 654 ? -11.422 -12.591 -0.803 1.00 84.00 654 LEU A O 1
ATOM 5222 N N . ASN A 1 655 ? -9.750 -11.200 -0.209 1.00 86.88 655 ASN A N 1
ATOM 5223 C CA . ASN A 1 655 ? -10.391 -10.613 0.970 1.00 86.88 655 ASN A CA 1
ATOM 5224 C C . ASN A 1 655 ? -10.535 -9.074 0.918 1.00 86.88 655 ASN A C 1
ATOM 5226 O O . ASN A 1 655 ? -10.857 -8.459 1.933 1.00 86.88 655 ASN A O 1
ATOM 5230 N N . GLY A 1 656 ? -10.352 -8.443 -0.247 1.00 89.69 656 GLY A N 1
ATOM 5231 C CA . GLY A 1 656 ? -10.639 -7.019 -0.484 1.00 89.69 656 GLY A CA 1
ATOM 5232 C C . GLY A 1 656 ? -12.016 -6.750 -1.116 1.00 89.69 656 GLY A C 1
ATOM 5233 O O . GLY A 1 656 ? -12.915 -7.589 -1.073 1.00 89.69 656 GLY A O 1
ATOM 5234 N N . PHE A 1 657 ? -12.167 -5.573 -1.722 1.00 92.25 657 PHE A N 1
ATOM 5235 C CA . PHE A 1 657 ? -13.352 -5.037 -2.402 1.00 92.25 657 PHE A CA 1
ATOM 5236 C C . PHE A 1 657 ? -13.227 -5.048 -3.934 1.00 92.25 657 PHE A C 1
ATOM 5238 O O . PHE A 1 657 ? -13.893 -4.266 -4.612 1.00 92.25 657 PHE A O 1
ATOM 5245 N N . PHE A 1 658 ? -12.393 -5.925 -4.500 1.00 89.44 658 PHE A N 1
ATOM 5246 C CA . PHE A 1 658 ? -12.347 -6.134 -5.949 1.00 89.44 658 PHE A CA 1
ATOM 5247 C C . PHE A 1 658 ? -13.759 -6.423 -6.502 1.00 89.44 658 PHE A C 1
ATOM 5249 O O . PHE A 1 658 ? -14.378 -7.393 -6.059 1.00 89.44 658 PHE A O 1
ATOM 5256 N N . PRO A 1 659 ? -14.282 -5.645 -7.464 1.00 85.56 659 PRO A N 1
ATOM 5257 C CA . PRO A 1 659 ? -15.621 -5.830 -8.014 1.00 85.56 659 PRO A CA 1
ATOM 5258 C C . PRO A 1 659 ? -15.643 -6.753 -9.245 1.00 85.56 659 PRO A C 1
ATOM 5260 O O . PRO A 1 659 ? -16.711 -7.021 -9.788 1.00 85.56 659 PRO A O 1
ATOM 5263 N N . GLY A 1 660 ? -14.483 -7.206 -9.732 1.00 79.56 660 GLY A N 1
ATOM 5264 C CA . GLY A 1 660 ? -14.316 -7.748 -11.085 1.00 79.56 660 GLY A CA 1
ATOM 5265 C C . GLY A 1 660 ? -13.631 -6.743 -12.021 1.00 79.56 660 GLY A C 1
ATOM 5266 O O . GLY A 1 660 ? -13.503 -5.566 -11.691 1.00 79.56 660 GLY A O 1
ATOM 5267 N N . ASN A 1 661 ? -13.181 -7.211 -13.188 1.00 69.25 661 ASN A N 1
ATOM 5268 C CA . ASN A 1 661 ? -12.548 -6.367 -14.219 1.00 69.25 661 ASN A CA 1
ATOM 5269 C C . ASN A 1 661 ? -13.502 -5.984 -15.353 1.00 69.25 661 ASN A C 1
ATOM 5271 O O . ASN A 1 661 ? -13.308 -4.964 -16.010 1.00 69.25 661 ASN A O 1
ATOM 5275 N N . ASP A 1 662 ? -14.490 -6.832 -15.599 1.00 66.00 662 ASP A N 1
ATOM 5276 C CA . ASP A 1 662 ? -15.481 -6.713 -16.646 1.00 66.00 662 ASP A CA 1
ATOM 5277 C C . ASP A 1 662 ? -16.723 -7.523 -16.271 1.00 66.00 662 ASP A C 1
ATOM 5279 O O . ASP A 1 662 ? -16.702 -8.431 -15.434 1.00 66.00 662 ASP A O 1
ATOM 5283 N N . CYS A 1 663 ? -17.830 -7.174 -16.908 1.00 62.53 663 CYS A N 1
ATOM 5284 C CA . CYS A 1 663 ? -19.068 -7.917 -16.833 1.00 62.53 663 CYS A CA 1
ATOM 5285 C C . CYS A 1 663 ? -19.192 -8.788 -18.087 1.00 62.53 663 CYS A C 1
ATOM 5287 O O . CYS A 1 663 ? -19.227 -8.286 -19.210 1.00 62.53 663 CYS A O 1
ATOM 5289 N N . GLU A 1 664 ? -19.222 -10.112 -17.892 1.00 53.41 664 GLU A N 1
ATOM 5290 C CA . GLU A 1 664 ? -18.981 -11.093 -18.963 1.00 53.41 664 GLU A CA 1
ATOM 5291 C C . GLU A 1 664 ? -20.065 -11.108 -20.069 1.00 53.41 664 GLU A C 1
ATOM 5293 O O . GLU A 1 664 ? -19.893 -11.766 -21.093 1.00 53.41 664 GLU A O 1
ATOM 5298 N N . SER A 1 665 ? -21.211 -10.443 -19.871 1.00 53.97 665 SER A N 1
ATOM 5299 C CA . SER A 1 665 ? -22.252 -10.243 -20.899 1.00 53.97 665 SER A CA 1
ATOM 5300 C C . SER A 1 665 ? -23.302 -9.210 -20.464 1.00 53.97 665 SER A C 1
ATOM 5302 O O . SER A 1 665 ? -23.609 -9.106 -19.277 1.00 53.97 665 SER A O 1
ATOM 5304 N N . TYR A 1 666 ? -23.906 -8.496 -21.422 1.00 56.22 666 TYR A N 1
ATOM 5305 C CA . TYR A 1 666 ? -24.872 -7.416 -21.166 1.00 56.22 666 TYR A CA 1
ATOM 5306 C C . TYR A 1 666 ? -26.193 -7.589 -21.930 1.00 56.22 666 TYR A C 1
ATOM 5308 O O . TYR A 1 666 ? -26.200 -8.063 -23.067 1.00 56.22 666 TYR A O 1
ATOM 5316 N N . LEU A 1 667 ? -27.296 -7.102 -21.350 1.00 47.97 667 LEU A N 1
ATOM 5317 C CA . LEU A 1 667 ? -28.494 -6.703 -22.102 1.00 47.97 667 LEU A CA 1
ATOM 5318 C C . LEU A 1 667 ? -28.528 -5.183 -22.280 1.00 47.97 667 LEU A C 1
ATOM 5320 O O . LEU A 1 667 ? -28.356 -4.443 -21.314 1.00 47.97 667 LEU A O 1
ATOM 5324 N N . LEU A 1 668 ? -28.820 -4.742 -23.506 1.00 51.88 668 LEU A N 1
ATOM 5325 C CA . LEU A 1 668 ? -29.220 -3.369 -23.818 1.00 51.88 668 LEU A CA 1
ATOM 5326 C C . LEU A 1 668 ? -30.745 -3.260 -23.757 1.00 51.88 668 LEU A C 1
ATOM 5328 O O . LEU A 1 668 ? -31.439 -3.887 -24.565 1.00 51.88 668 LEU A O 1
ATOM 5332 N N . TYR A 1 669 ? -31.268 -2.422 -22.863 1.00 45.44 669 TYR A N 1
ATOM 5333 C CA . TYR A 1 669 ? -32.635 -1.926 -23.007 1.00 45.44 669 TYR A CA 1
ATOM 5334 C C . TYR A 1 669 ? -32.636 -0.830 -24.091 1.00 45.44 669 TYR A C 1
ATOM 5336 O O . TYR A 1 669 ? -31.973 0.191 -23.944 1.00 45.44 669 TYR A O 1
ATOM 5344 N N . ASN A 1 670 ? -33.360 -1.071 -25.192 1.00 43.97 670 ASN A N 1
ATOM 5345 C CA . ASN A 1 670 ? -33.300 -0.357 -26.483 1.00 43.97 670 ASN A CA 1
ATOM 5346 C C . ASN A 1 670 ? -31.980 -0.488 -27.283 1.00 43.97 670 ASN A C 1
ATOM 5348 O O . ASN A 1 670 ? -30.883 -0.150 -26.850 1.00 43.97 670 ASN A O 1
ATOM 5352 N N . LYS A 1 671 ? -32.111 -0.978 -28.525 1.00 42.41 671 LYS A N 1
ATOM 5353 C CA . LYS A 1 671 ? -31.005 -1.309 -29.441 1.00 42.41 671 LYS A CA 1
ATOM 5354 C C . LYS A 1 671 ? -30.403 -0.075 -30.132 1.00 42.41 671 LYS A C 1
ATOM 5356 O O . LYS A 1 671 ? -30.706 0.179 -31.297 1.00 42.41 671 LYS A O 1
ATOM 5361 N N . THR A 1 672 ? -29.486 0.629 -29.477 1.00 42.62 672 THR A N 1
ATOM 5362 C CA . THR A 1 672 ? -28.620 1.627 -30.135 1.00 42.62 672 THR A CA 1
ATOM 5363 C C . THR A 1 672 ? -27.170 1.490 -29.678 1.00 42.62 672 THR A C 1
ATOM 5365 O O . THR A 1 672 ? -26.895 1.649 -28.499 1.00 42.62 672 THR A O 1
ATOM 5368 N N . TYR A 1 673 ? -26.292 1.177 -30.641 1.00 42.50 673 TYR A N 1
ATOM 5369 C CA . TYR A 1 673 ? -24.818 1.240 -30.643 1.00 42.50 673 TYR A CA 1
ATOM 5370 C C . TYR A 1 673 ? -24.060 1.248 -29.299 1.00 42.50 673 TYR A C 1
ATOM 5372 O O . TYR A 1 673 ? -24.050 2.240 -28.576 1.00 42.50 673 TYR A O 1
ATOM 5380 N N . LEU A 1 674 ? -23.272 0.192 -29.073 1.00 42.56 674 LEU A N 1
ATOM 5381 C CA . LEU A 1 674 ? -22.146 0.217 -28.134 1.00 42.56 674 LEU A CA 1
ATOM 5382 C C . LEU A 1 674 ? -21.002 1.083 -28.702 1.00 42.56 674 LEU A C 1
ATOM 5384 O O . LEU A 1 674 ? -20.611 0.869 -29.854 1.00 42.56 674 LEU A O 1
ATOM 5388 N N . PRO A 1 675 ? -20.413 2.000 -27.914 1.00 38.28 675 PRO A N 1
ATOM 5389 C CA . PRO A 1 675 ? -19.039 2.443 -28.125 1.00 38.28 675 PRO A CA 1
ATOM 5390 C C . PRO A 1 675 ? -18.086 1.244 -27.986 1.00 38.28 675 PRO A C 1
ATOM 5392 O O . PRO A 1 675 ? -18.351 0.331 -27.208 1.00 38.28 675 PRO A O 1
ATOM 5395 N N . ASN A 1 676 ? -16.957 1.249 -28.698 1.00 38.91 676 ASN A N 1
ATOM 5396 C CA . ASN A 1 676 ? -15.965 0.160 -28.641 1.00 38.91 676 ASN A CA 1
ATOM 5397 C C . ASN A 1 676 ? -15.083 0.177 -27.371 1.00 38.91 676 ASN A C 1
ATOM 5399 O O . ASN A 1 67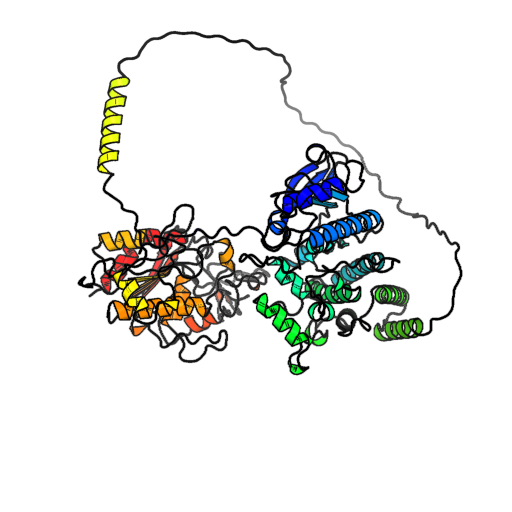6 ? -14.084 -0.537 -27.315 1.00 38.91 676 ASN A O 1
ATOM 5403 N N . ASP A 1 677 ? -15.454 0.963 -26.359 1.00 38.47 677 ASP A N 1
ATOM 5404 C CA . ASP A 1 677 ? -14.717 1.117 -25.107 1.00 38.47 677 ASP A CA 1
ATOM 5405 C C . ASP A 1 677 ? -15.477 0.495 -23.931 1.00 38.47 677 ASP A C 1
ATOM 5407 O O . ASP A 1 677 ? -16.707 0.527 -23.856 1.00 38.47 677 ASP A O 1
ATOM 5411 N N . LYS A 1 678 ? -14.712 -0.117 -23.023 1.00 43.84 678 LYS A N 1
ATOM 5412 C CA . LYS A 1 678 ? -15.197 -0.979 -21.936 1.00 43.84 678 LYS A CA 1
ATOM 5413 C C . LYS A 1 678 ? -16.216 -0.242 -21.058 1.00 43.84 678 LYS A C 1
ATOM 5415 O O . LYS A 1 678 ? -15.894 0.764 -20.434 1.00 43.84 678 LYS A O 1
ATOM 5420 N N . THR A 1 679 ? -17.429 -0.778 -20.980 1.00 47.41 679 THR A N 1
ATOM 5421 C CA . THR A 1 679 ? -18.556 -0.212 -20.225 1.00 47.41 679 THR A CA 1
ATOM 5422 C C . THR A 1 679 ? -18.285 -0.275 -18.723 1.00 47.41 679 THR A C 1
ATOM 5424 O O . THR A 1 679 ? -18.282 -1.352 -18.135 1.00 47.41 679 THR A O 1
ATOM 5427 N N . ALA A 1 680 ? -17.970 0.885 -18.146 1.00 54.62 680 ALA A N 1
ATOM 5428 C CA . ALA A 1 680 ? -17.187 1.013 -16.922 1.00 54.62 680 ALA A CA 1
ATOM 5429 C C . ALA A 1 680 ? -17.994 0.992 -15.614 1.00 54.62 680 ALA A C 1
ATOM 5431 O O . ALA A 1 680 ? -19.163 1.371 -15.554 1.00 54.62 680 ALA A O 1
ATOM 5432 N N . CYS A 1 681 ? -17.291 0.644 -14.537 1.00 60.62 681 CYS A N 1
ATOM 5433 C CA . CYS A 1 681 ? -17.596 1.100 -13.186 1.00 60.62 681 CYS A CA 1
ATOM 5434 C C . CYS A 1 681 ? -17.780 2.638 -13.143 1.00 60.62 681 CYS A C 1
ATOM 5436 O O . CYS A 1 681 ? -16.940 3.360 -13.674 1.00 60.62 681 CYS A O 1
ATOM 5438 N N . ASP A 1 682 ? -18.837 3.119 -12.474 1.00 53.31 682 ASP A N 1
ATOM 5439 C CA . ASP A 1 682 ? -19.153 4.549 -12.241 1.00 53.31 682 ASP A CA 1
ATOM 5440 C C . ASP A 1 682 ? -19.465 5.410 -13.495 1.00 53.31 682 ASP A C 1
ATOM 5442 O O . ASP A 1 682 ? -19.141 6.598 -13.545 1.00 53.31 682 ASP A O 1
ATOM 5446 N N . TRP A 1 683 ? -20.138 4.852 -14.518 1.00 47.69 683 TRP A N 1
ATOM 5447 C CA . TRP A 1 683 ? -20.681 5.639 -15.644 1.00 47.69 683 TRP A CA 1
ATOM 5448 C C . TRP A 1 683 ? -22.186 5.463 -15.881 1.00 47.69 683 TRP A C 1
ATOM 5450 O O . TRP A 1 683 ? -22.756 4.385 -15.737 1.00 47.69 683 TRP A O 1
ATOM 5460 N N . SER A 1 684 ? -22.834 6.565 -16.273 1.00 45.53 684 SER A N 1
ATOM 5461 C CA . SER A 1 684 ? -24.292 6.747 -16.306 1.00 45.53 684 SER A CA 1
ATOM 5462 C C . SER A 1 684 ? -24.983 6.104 -17.517 1.00 45.53 684 SER A C 1
ATOM 5464 O O . SER A 1 684 ? -25.683 6.777 -18.277 1.00 45.53 684 SER A O 1
ATOM 5466 N N . SER A 1 685 ? -24.796 4.802 -17.717 1.00 46.12 685 SER A N 1
ATOM 5467 C CA . SER A 1 685 ? -25.605 4.014 -18.647 1.00 46.12 685 SER A CA 1
ATOM 5468 C C . SER A 1 685 ? -26.775 3.370 -17.897 1.00 46.12 685 SER A C 1
ATOM 5470 O O . SER A 1 685 ? -26.697 2.201 -17.527 1.00 46.12 685 SER A O 1
ATOM 5472 N N . GLU A 1 686 ? -27.871 4.119 -17.713 1.00 46.44 686 GLU A N 1
ATOM 5473 C CA . GLU A 1 686 ? -29.080 3.758 -16.929 1.00 46.44 686 GLU A CA 1
ATOM 5474 C C . GLU A 1 686 ? -29.817 2.462 -17.368 1.00 46.44 686 GLU A C 1
ATOM 5476 O O . GLU A 1 686 ? -30.926 2.193 -16.918 1.00 46.44 686 GLU A O 1
ATOM 5481 N N . ASN A 1 687 ? -29.263 1.674 -18.297 1.00 50.88 687 ASN A N 1
ATOM 5482 C CA . ASN A 1 687 ? -29.935 0.560 -18.975 1.00 50.88 687 ASN A CA 1
ATOM 5483 C C . ASN A 1 687 ? -29.019 -0.647 -19.295 1.00 50.88 687 ASN A C 1
ATOM 5485 O O . ASN A 1 687 ? -29.353 -1.440 -20.180 1.00 50.88 687 ASN A O 1
ATOM 5489 N N . MET A 1 688 ? -27.873 -0.805 -18.615 1.00 52.53 688 MET A N 1
ATOM 5490 C CA . MET A 1 688 ? -26.982 -1.965 -18.801 1.00 52.53 688 MET A CA 1
ATOM 5491 C C . MET A 1 688 ? -27.071 -2.957 -17.637 1.00 52.53 688 MET A C 1
ATOM 5493 O O . MET A 1 688 ? -26.619 -2.680 -16.531 1.00 52.53 688 MET A O 1
ATOM 5497 N N . ILE A 1 689 ? -27.616 -4.148 -17.910 1.00 56.34 689 ILE A N 1
ATOM 5498 C CA . ILE A 1 689 ? -27.729 -5.240 -16.931 1.00 56.34 689 ILE A CA 1
ATOM 5499 C C . ILE A 1 689 ? -26.711 -6.332 -17.252 1.00 56.34 689 ILE A C 1
ATOM 5501 O O . ILE A 1 689 ? -26.675 -6.845 -18.374 1.00 56.34 689 ILE A O 1
ATOM 5505 N N . CYS A 1 690 ? -25.947 -6.740 -16.240 1.00 57.69 690 CYS A N 1
ATOM 5506 C CA . CYS A 1 690 ? -25.035 -7.875 -16.316 1.00 57.69 690 CYS A CA 1
ATOM 5507 C C . CYS A 1 690 ? -25.762 -9.220 -16.341 1.00 57.69 690 CYS A C 1
ATOM 5509 O O . CYS A 1 690 ? -26.309 -9.664 -15.331 1.00 57.69 690 CYS A O 1
ATOM 5511 N N . LEU A 1 691 ? -25.712 -9.886 -17.497 1.00 57.38 691 LEU A N 1
ATOM 5512 C CA . LEU A 1 691 ? -26.288 -11.213 -17.741 1.00 57.38 691 LEU A CA 1
ATOM 5513 C C . LEU A 1 691 ? -25.535 -12.341 -17.028 1.00 57.38 691 LEU A C 1
ATOM 5515 O O . LEU A 1 691 ? -26.123 -13.374 -16.713 1.00 57.38 691 LEU A O 1
ATOM 5519 N N . LYS A 1 692 ? -24.238 -12.153 -16.779 1.00 59.97 692 LYS A N 1
ATOM 5520 C CA . LYS A 1 692 ? -23.391 -13.091 -16.044 1.00 59.97 692 LYS A CA 1
ATOM 5521 C C . LYS A 1 692 ? -22.594 -12.316 -15.005 1.00 59.97 692 LYS A C 1
ATOM 5523 O O . LYS A 1 692 ? -22.072 -11.244 -15.302 1.00 59.97 692 LYS A O 1
ATOM 5528 N N . GLU A 1 693 ? -22.565 -12.836 -13.779 1.00 56.84 693 GLU A N 1
ATOM 5529 C CA . GLU A 1 693 ? -21.970 -12.133 -12.642 1.00 56.84 693 GLU A CA 1
ATOM 5530 C C . GLU A 1 693 ? -20.470 -11.888 -12.882 1.00 56.84 693 GLU A C 1
ATOM 5532 O O . GLU A 1 693 ? -19.757 -12.853 -13.175 1.00 56.84 693 GLU A O 1
ATOM 5537 N N . PRO A 1 694 ? -19.964 -10.651 -12.717 1.00 62.59 694 PRO A N 1
ATOM 5538 C CA . PRO A 1 694 ? -18.527 -10.428 -12.626 1.00 62.59 694 PRO A CA 1
ATOM 5539 C C . PRO A 1 694 ? -17.979 -11.185 -11.410 1.00 62.59 694 PRO A C 1
ATOM 5541 O O . PRO A 1 694 ? -18.637 -11.278 -10.371 1.00 62.59 694 PRO A O 1
ATOM 5544 N N . LYS A 1 695 ? -16.762 -11.725 -11.505 1.00 71.69 695 LYS A N 1
ATOM 5545 C CA . LYS A 1 695 ? -16.100 -12.375 -10.363 1.00 71.69 695 LYS A CA 1
ATOM 5546 C C . LYS A 1 695 ? -15.479 -11.324 -9.441 1.00 71.69 695 LYS A C 1
ATOM 5548 O O . LYS A 1 695 ? -14.274 -11.084 -9.486 1.00 71.69 695 LYS A O 1
ATOM 5553 N N . TYR A 1 696 ? -16.327 -10.704 -8.622 1.00 84.88 696 TYR A N 1
ATOM 5554 C CA . TYR A 1 696 ? -15.914 -9.897 -7.473 1.00 84.88 696 TYR A CA 1
ATOM 5555 C C . TYR A 1 696 ? -15.210 -10.761 -6.407 1.00 84.88 696 TYR A C 1
ATOM 5557 O O . TYR A 1 696 ? -15.173 -11.991 -6.513 1.00 84.88 696 TYR A O 1
ATOM 5565 N N . SER A 1 697 ? -14.586 -10.117 -5.416 1.00 87.88 697 SER A N 1
ATOM 5566 C CA . SER A 1 697 ? -13.658 -10.770 -4.486 1.00 87.88 697 SER A CA 1
ATOM 5567 C C . SER A 1 697 ? -14.272 -11.980 -3.779 1.00 87.88 697 SER A C 1
ATOM 5569 O O . SER A 1 697 ? -15.462 -11.991 -3.446 1.00 87.88 697 SER A O 1
ATOM 5571 N N . LYS A 1 698 ? -13.463 -13.014 -3.513 1.00 86.00 698 LYS A N 1
ATOM 5572 C CA . LYS A 1 698 ? -13.988 -14.274 -2.969 1.00 86.00 698 LYS A CA 1
ATOM 5573 C C . LYS A 1 698 ? -14.703 -14.087 -1.625 1.00 86.00 698 LYS A C 1
ATOM 5575 O O . LYS A 1 698 ? -15.769 -14.670 -1.445 1.00 86.00 698 LYS A O 1
ATOM 5580 N N . VAL A 1 699 ? -14.210 -13.234 -0.721 1.00 88.06 699 VAL A N 1
ATOM 5581 C CA . VAL A 1 699 ? -14.902 -12.959 0.552 1.00 88.06 699 VAL A CA 1
ATOM 5582 C C . VAL A 1 699 ? -16.315 -12.409 0.337 1.00 88.06 699 VAL A C 1
ATOM 5584 O O . VAL A 1 699 ? -17.248 -12.859 0.998 1.00 88.06 699 VAL A O 1
ATOM 5587 N N . LEU A 1 700 ? -16.494 -11.485 -0.611 1.00 92.19 700 LEU A N 1
ATOM 5588 C CA . LEU A 1 700 ? -17.792 -10.897 -0.929 1.00 92.19 700 LEU A CA 1
ATOM 5589 C C . LEU A 1 700 ? -18.682 -11.901 -1.675 1.00 92.19 700 LEU A C 1
ATOM 5591 O O . LEU A 1 700 ? -19.871 -12.014 -1.375 1.00 92.19 700 LEU A O 1
ATOM 5595 N N . TYR A 1 701 ? -18.107 -12.680 -2.594 1.00 89.31 701 TYR A N 1
ATOM 5596 C CA . TYR A 1 701 ? -18.809 -13.739 -3.319 1.00 89.31 701 TYR A CA 1
ATOM 5597 C C . TYR A 1 701 ? -19.375 -14.799 -2.366 1.00 89.31 701 TYR A C 1
ATOM 5599 O O . TYR A 1 701 ? -20.570 -15.094 -2.426 1.00 89.31 701 TYR A O 1
ATOM 5607 N N . ASP A 1 702 ? -18.552 -15.310 -1.444 1.00 86.56 702 ASP A N 1
ATOM 5608 C CA . ASP A 1 702 ? -18.960 -16.281 -0.422 1.00 86.56 702 ASP A CA 1
ATOM 5609 C C . ASP A 1 702 ? -20.045 -15.704 0.503 1.00 86.56 702 ASP A C 1
ATOM 5611 O O . ASP A 1 702 ? -21.005 -16.393 0.847 1.00 86.56 702 ASP A O 1
ATOM 5615 N N . LEU A 1 703 ? -19.916 -14.430 0.899 1.00 91.31 703 LEU A N 1
ATOM 5616 C CA . LEU A 1 703 ? -20.908 -13.734 1.724 1.00 91.31 703 LEU A CA 1
ATOM 5617 C C . LEU A 1 703 ? -22.261 -13.602 1.024 1.00 91.31 703 LEU A C 1
ATOM 5619 O O . LEU A 1 703 ? -23.303 -13.741 1.669 1.00 91.31 703 LEU A O 1
ATOM 5623 N N . ASN A 1 704 ? -22.258 -13.310 -0.275 1.00 91.69 704 ASN A N 1
ATOM 5624 C CA . ASN A 1 704 ? -23.474 -13.068 -1.045 1.00 91.69 704 ASN A CA 1
ATOM 5625 C C . ASN A 1 704 ? -24.168 -14.367 -1.479 1.00 91.69 704 ASN A C 1
ATOM 5627 O O . ASN A 1 704 ? -25.396 -14.410 -1.527 1.00 91.69 704 ASN A O 1
ATOM 5631 N N . HIS A 1 705 ? -23.402 -15.439 -1.694 1.00 88.81 705 HIS A N 1
ATOM 5632 C CA . HIS A 1 705 ? -23.911 -16.782 -1.996 1.00 88.81 705 HIS A CA 1
ATOM 5633 C C . HIS A 1 705 ? -24.122 -17.655 -0.744 1.00 88.81 705 HIS A C 1
ATOM 5635 O O . HIS A 1 705 ? -24.490 -18.827 -0.846 1.00 88.81 705 HIS A O 1
ATOM 5641 N N . SER A 1 706 ? -23.923 -17.097 0.453 1.00 87.38 706 SER A N 1
ATOM 5642 C CA . SER A 1 706 ? -24.132 -17.804 1.714 1.00 87.38 706 SER A CA 1
ATOM 5643 C C . SER A 1 706 ? -25.593 -18.236 1.908 1.00 87.38 706 SER A C 1
ATOM 5645 O O . SER A 1 706 ? -26.552 -17.462 1.770 1.00 87.38 706 SER A O 1
ATOM 5647 N N . LYS A 1 707 ? -25.768 -19.488 2.347 1.00 89.19 707 LYS A N 1
ATOM 5648 C CA . LYS A 1 707 ? -27.056 -19.991 2.847 1.00 89.19 707 LYS A CA 1
ATOM 5649 C C . LYS A 1 707 ? -27.444 -19.397 4.209 1.00 89.19 707 LYS A C 1
ATOM 5651 O O . LYS A 1 707 ? -28.618 -19.420 4.554 1.00 89.19 707 LYS A O 1
ATOM 5656 N N . TYR A 1 708 ? -26.477 -18.865 4.959 1.00 90.88 708 TYR A N 1
ATOM 5657 C CA . TYR A 1 708 ? -26.682 -18.209 6.251 1.00 90.88 708 TYR A CA 1
ATOM 5658 C C . TYR A 1 708 ? -26.779 -16.691 6.081 1.00 90.88 708 TYR A C 1
ATOM 5660 O O . TYR A 1 708 ? -25.973 -16.095 5.364 1.00 90.88 708 TYR A O 1
ATOM 5668 N N . ASN A 1 709 ? -27.746 -16.081 6.761 1.00 92.88 709 ASN A N 1
ATOM 5669 C CA . ASN A 1 709 ? -28.021 -14.647 6.706 1.00 92.88 709 ASN A CA 1
ATOM 5670 C C . ASN A 1 709 ? -27.232 -13.878 7.787 1.00 92.88 709 ASN A C 1
ATOM 5672 O O . ASN A 1 709 ? -26.762 -14.466 8.761 1.00 92.88 709 ASN A O 1
ATOM 5676 N N . ALA A 1 710 ? -27.103 -12.557 7.624 1.00 94.88 710 ALA A N 1
ATOM 5677 C CA . ALA A 1 710 ? -26.444 -11.670 8.595 1.00 94.88 710 ALA A CA 1
ATOM 5678 C C . ALA A 1 710 ? -27.348 -11.247 9.774 1.00 94.88 710 ALA A C 1
ATOM 5680 O O . ALA A 1 710 ? -26.880 -10.612 10.712 1.00 94.88 710 ALA A O 1
ATOM 5681 N N . GLY A 1 711 ? -28.629 -11.605 9.723 1.00 96.69 711 GLY A N 1
ATOM 5682 C CA . GLY A 1 711 ? -29.622 -11.377 10.764 1.00 96.69 711 GLY A CA 1
ATOM 5683 C C . GLY A 1 711 ? -30.961 -11.998 10.378 1.00 96.69 711 GLY A C 1
ATOM 5684 O O . GLY A 1 711 ? -31.102 -12.531 9.273 1.00 96.69 711 GLY A O 1
ATOM 5685 N N . GLN A 1 712 ? -31.920 -11.926 11.296 1.00 97.12 712 GLN A N 1
ATOM 5686 C CA . GLN A 1 712 ? -33.318 -12.293 11.078 1.00 97.12 712 GLN A CA 1
ATOM 5687 C C . GLN A 1 712 ? -34.048 -11.225 10.251 1.00 97.12 712 GLN A C 1
ATOM 5689 O O . GLN A 1 712 ? -34.818 -11.585 9.371 1.00 97.12 712 GLN A O 1
ATOM 5694 N N . ASN A 1 713 ? -33.755 -9.942 10.502 1.00 97.94 713 ASN A N 1
ATOM 5695 C CA . ASN A 1 713 ? -34.264 -8.797 9.744 1.00 97.94 713 ASN A CA 1
ATOM 5696 C C . ASN A 1 713 ? -33.080 -7.945 9.250 1.00 97.94 713 ASN A C 1
ATOM 5698 O O . ASN A 1 713 ? -32.308 -7.427 10.060 1.00 97.94 713 ASN A O 1
ATOM 5702 N N . ILE A 1 714 ? -32.910 -7.798 7.937 1.00 98.31 714 ILE A N 1
ATOM 5703 C CA . ILE A 1 714 ? -31.754 -7.144 7.307 1.00 98.31 714 ILE A CA 1
ATOM 5704 C C . ILE A 1 714 ? -32.188 -5.869 6.578 1.00 98.31 714 ILE A C 1
ATOM 5706 O O . ILE A 1 714 ? -33.093 -5.885 5.746 1.00 98.31 714 ILE A O 1
ATOM 5710 N N . TYR A 1 715 ? -31.494 -4.761 6.840 1.00 98.50 715 TYR A N 1
ATOM 5711 C CA . TYR A 1 715 ? -31.741 -3.478 6.187 1.00 98.50 715 TYR A CA 1
ATOM 5712 C C . TYR A 1 715 ? -30.478 -2.902 5.537 1.00 98.50 715 TYR A C 1
ATOM 5714 O O . TYR A 1 715 ? -29.403 -2.896 6.136 1.00 98.50 715 TYR A O 1
ATOM 5722 N N . SER A 1 716 ? -30.620 -2.366 4.321 1.00 98.25 716 SER A N 1
ATOM 5723 C CA . SER A 1 716 ? -29.543 -1.704 3.566 1.00 98.25 716 SER A CA 1
ATOM 5724 C C . SER A 1 716 ? -29.845 -0.228 3.331 1.00 98.25 716 SER A C 1
ATOM 5726 O O . SER A 1 716 ? -30.916 0.115 2.832 1.00 98.25 716 SER A O 1
ATOM 5728 N N . PHE A 1 717 ? -28.900 0.641 3.680 1.00 97.94 717 PHE A N 1
ATOM 5729 C CA . PHE A 1 717 ? -29.004 2.098 3.578 1.00 97.94 717 PHE A CA 1
ATOM 5730 C C . PHE A 1 717 ? -27.858 2.638 2.719 1.00 97.94 717 PHE A C 1
ATOM 5732 O O . PHE A 1 717 ? -26.707 2.284 2.975 1.00 97.94 717 PHE A O 1
ATOM 5739 N N . TRP A 1 718 ? -28.132 3.520 1.755 1.00 95.88 718 TRP A N 1
ATOM 5740 C CA . TRP A 1 718 ? -27.081 4.206 0.988 1.00 95.88 718 TRP A CA 1
ATOM 5741 C C . TRP A 1 718 ? -27.533 5.507 0.334 1.00 95.88 718 TRP A C 1
ATOM 5743 O O . TRP A 1 718 ? -28.725 5.790 0.234 1.00 95.88 718 TRP A O 1
ATOM 5753 N N . SER A 1 719 ? -26.561 6.285 -0.137 1.00 92.06 719 SER A N 1
ATOM 5754 C CA . SER A 1 719 ? -26.774 7.494 -0.929 1.00 92.06 719 SER A CA 1
ATOM 5755 C C . SER A 1 719 ? -26.431 7.257 -2.401 1.00 92.06 719 SER A C 1
ATOM 5757 O O . SER A 1 719 ? -25.512 6.498 -2.705 1.00 92.06 719 SER A O 1
ATOM 5759 N N . LEU A 1 720 ? -27.139 7.921 -3.318 1.00 84.75 720 LEU A N 1
ATOM 5760 C CA . LEU A 1 720 ? -26.786 7.966 -4.746 1.00 84.75 720 LEU A CA 1
ATOM 5761 C C . LEU A 1 720 ? -25.643 8.952 -5.051 1.00 84.75 720 LEU A C 1
ATOM 5763 O O . LEU A 1 720 ? -25.129 8.964 -6.169 1.00 84.75 720 LEU A O 1
ATOM 5767 N N . ASN A 1 721 ? -25.250 9.776 -4.079 1.00 82.00 721 ASN A N 1
ATOM 5768 C CA . ASN A 1 721 ? -24.139 10.721 -4.174 1.00 82.00 721 ASN A CA 1
ATOM 5769 C C . ASN A 1 721 ? -23.148 10.483 -3.021 1.00 82.00 721 ASN A C 1
ATOM 5771 O O . ASN A 1 721 ? -22.925 11.362 -2.190 1.00 82.00 721 ASN A O 1
ATOM 5775 N N . ASP A 1 722 ? -22.619 9.261 -2.959 1.00 86.75 722 ASP A N 1
ATOM 5776 C CA . ASP A 1 722 ? -21.632 8.806 -1.978 1.00 86.75 722 ASP A CA 1
ATOM 5777 C C . ASP A 1 722 ? -20.211 8.955 -2.554 1.00 86.75 722 ASP A C 1
ATOM 5779 O O . ASP A 1 722 ? -19.879 8.385 -3.593 1.00 86.75 722 ASP A O 1
ATOM 5783 N N . GLU A 1 723 ? -19.370 9.744 -1.890 1.00 85.31 723 GLU A N 1
ATOM 5784 C CA . GLU A 1 723 ? -18.016 10.094 -2.329 1.00 85.31 723 GLU A CA 1
ATOM 5785 C C . GLU A 1 723 ? -16.996 8.945 -2.250 1.00 85.31 723 GLU A C 1
ATOM 5787 O O . GLU A 1 723 ? -15.921 9.051 -2.838 1.00 85.31 723 GLU A O 1
ATOM 5792 N N . VAL A 1 724 ? -17.318 7.853 -1.546 1.00 84.06 724 VAL A N 1
ATOM 5793 C CA . VAL A 1 724 ? -16.454 6.667 -1.399 1.00 84.06 724 VAL A CA 1
ATOM 5794 C C . VAL A 1 724 ? -16.921 5.530 -2.307 1.00 84.06 724 VAL A C 1
ATOM 5796 O O . VAL A 1 724 ? -16.104 4.810 -2.880 1.00 84.06 724 VAL A O 1
ATOM 5799 N N . LEU A 1 725 ? -18.238 5.357 -2.437 1.00 85.25 725 LEU A N 1
ATOM 5800 C CA . LEU A 1 725 ? -18.854 4.262 -3.193 1.00 85.25 725 LEU A CA 1
ATOM 5801 C C . LEU A 1 725 ? -19.124 4.599 -4.668 1.00 85.25 725 LEU A C 1
ATOM 5803 O O . LEU A 1 725 ? -19.500 3.705 -5.426 1.00 85.25 725 LEU A O 1
ATOM 5807 N N . GLY A 1 726 ? -18.918 5.854 -5.070 1.00 75.56 726 GLY A N 1
ATOM 5808 C CA . GLY A 1 726 ? -19.170 6.341 -6.423 1.00 75.56 726 GLY A CA 1
ATOM 5809 C C . GLY A 1 726 ? -20.593 6.862 -6.611 1.00 75.56 726 GLY A C 1
ATOM 5810 O O . GLY A 1 726 ? -21.500 6.647 -5.793 1.00 75.56 726 GLY A O 1
ATOM 5811 N N . LYS A 1 727 ? -20.809 7.563 -7.725 1.00 68.75 727 LYS A N 1
ATOM 5812 C CA . LYS A 1 727 ? -22.129 8.094 -8.063 1.00 68.75 727 LYS A CA 1
ATOM 5813 C C . LYS A 1 727 ? -23.064 6.929 -8.390 1.00 68.75 727 LYS A C 1
ATOM 5815 O O . LYS A 1 727 ? -22.633 5.870 -8.828 1.00 68.75 727 LYS A O 1
ATOM 5820 N N . THR A 1 728 ? -24.361 7.090 -8.134 1.00 73.94 728 THR A N 1
ATOM 5821 C CA . THR A 1 728 ? -25.409 6.045 -8.230 1.00 73.94 728 THR A CA 1
ATOM 5822 C C . THR A 1 728 ? -25.265 4.851 -7.275 1.00 73.94 728 THR A C 1
ATOM 5824 O O . THR A 1 728 ? -26.246 4.140 -7.069 1.00 73.94 728 THR A O 1
ATOM 5827 N N . ASN A 1 729 ? -24.118 4.682 -6.602 1.00 84.12 729 ASN A N 1
ATOM 5828 C CA . ASN A 1 729 ? -23.789 3.522 -5.765 1.00 84.12 729 ASN A CA 1
ATOM 5829 C C . ASN A 1 729 ? -23.667 2.196 -6.546 1.00 84.12 729 ASN A C 1
ATOM 5831 O O . ASN A 1 729 ? -23.788 1.124 -5.954 1.00 84.12 729 ASN A O 1
ATOM 5835 N N . GLU A 1 730 ? -23.462 2.241 -7.865 1.00 82.25 730 GLU A N 1
ATOM 5836 C CA . GLU A 1 730 ? -23.528 1.058 -8.726 1.00 82.25 730 GLU A CA 1
ATOM 5837 C C . GLU A 1 730 ? -22.158 0.484 -9.094 1.00 82.25 730 GLU A C 1
ATOM 5839 O O . GLU A 1 730 ? -21.270 1.177 -9.580 1.00 82.25 730 GLU A O 1
ATOM 5844 N N . VAL A 1 731 ? -22.033 -0.834 -8.942 1.00 80.25 731 VAL A N 1
ATOM 5845 C CA . VAL A 1 731 ? -20.910 -1.651 -9.401 1.00 80.25 731 VAL A CA 1
ATOM 5846 C C . VAL A 1 731 ? -21.447 -2.639 -10.431 1.00 80.25 731 VAL A C 1
ATOM 5848 O O . VAL A 1 731 ? -22.276 -3.486 -10.101 1.00 80.25 731 VAL A O 1
ATOM 5851 N N . TRP A 1 732 ? -21.013 -2.516 -11.689 1.00 74.44 732 TRP A N 1
ATOM 5852 C CA . TRP A 1 732 ? -21.488 -3.342 -12.814 1.00 74.44 732 TRP A CA 1
ATOM 5853 C C . TRP A 1 732 ? -23.033 -3.432 -12.903 1.00 74.44 732 TRP A C 1
ATOM 5855 O O . TRP A 1 732 ? -23.602 -4.514 -13.066 1.00 74.44 732 TRP A O 1
ATOM 5865 N N . GLY A 1 733 ? -23.720 -2.292 -12.737 1.00 69.44 733 GLY A N 1
ATOM 5866 C CA . GLY A 1 733 ? -25.189 -2.197 -12.765 1.00 69.44 733 GLY A CA 1
ATOM 5867 C C . GLY A 1 733 ? -25.899 -2.792 -11.538 1.00 69.44 733 GLY A C 1
ATOM 5868 O O . GLY A 1 733 ? -27.035 -3.253 -11.645 1.00 69.44 733 GLY A O 1
ATOM 5869 N N . ARG A 1 734 ? -25.222 -2.864 -10.382 1.00 77.69 734 ARG A N 1
ATOM 5870 C CA . ARG A 1 734 ? -25.762 -3.403 -9.120 1.00 77.69 734 ARG A CA 1
ATOM 5871 C C . ARG A 1 734 ? -25.497 -2.435 -7.966 1.00 77.69 734 ARG A C 1
ATOM 5873 O O . ARG A 1 734 ? -24.344 -2.036 -7.815 1.00 77.69 734 ARG A O 1
ATOM 5880 N N . PRO A 1 735 ? -26.473 -2.116 -7.095 1.00 86.94 735 PRO A N 1
ATOM 5881 C CA . PRO A 1 735 ? -26.217 -1.255 -5.942 1.00 86.94 735 PRO A CA 1
ATOM 5882 C C . PRO A 1 735 ? -25.251 -1.944 -4.969 1.00 86.94 735 PRO A C 1
ATOM 5884 O O . PRO A 1 735 ? -25.610 -2.950 -4.352 1.00 86.94 735 PRO A O 1
ATOM 5887 N N . THR A 1 736 ? -24.026 -1.433 -4.811 1.00 91.81 736 THR A N 1
ATOM 5888 C CA . THR A 1 736 ? -23.004 -2.108 -3.992 1.00 91.81 736 THR A CA 1
ATOM 5889 C C . THR A 1 736 ? -23.404 -2.168 -2.517 1.00 91.81 736 THR A C 1
ATOM 5891 O O . THR A 1 736 ? -23.140 -3.158 -1.835 1.00 91.81 736 THR A O 1
ATOM 5894 N N . SER A 1 737 ? -24.154 -1.175 -2.032 1.00 95.56 737 SER A N 1
ATOM 5895 C CA . SER A 1 737 ? -24.650 -1.151 -0.650 1.00 95.56 737 SER A CA 1
ATOM 5896 C C . SER A 1 737 ? -25.773 -2.140 -0.344 1.00 95.56 737 SER A C 1
ATOM 5898 O O . SER A 1 737 ? -26.110 -2.335 0.826 1.00 95.56 737 SER A O 1
ATOM 5900 N N . HIS A 1 738 ? -26.362 -2.780 -1.356 1.00 95.25 738 HIS A N 1
ATOM 5901 C CA . HIS A 1 738 ? -27.437 -3.739 -1.149 1.00 95.25 738 HIS A CA 1
ATOM 5902 C C . HIS A 1 738 ? -26.901 -5.057 -0.573 1.00 95.25 738 HIS A C 1
ATOM 5904 O O . HIS A 1 738 ? -26.113 -5.763 -1.202 1.00 95.25 738 HIS A O 1
ATOM 5910 N N . ILE A 1 739 ? -27.361 -5.420 0.622 1.00 95.94 739 ILE A N 1
ATOM 5911 C CA . ILE A 1 739 ? -27.101 -6.734 1.209 1.00 95.94 739 ILE A CA 1
ATOM 5912 C C . ILE A 1 739 ? -28.088 -7.730 0.576 1.00 95.94 739 ILE A C 1
ATOM 5914 O O . ILE A 1 739 ? -29.293 -7.478 0.576 1.00 95.94 739 ILE A O 1
ATOM 5918 N N . PRO A 1 740 ? -27.629 -8.876 0.043 1.00 90.44 740 PRO A N 1
ATOM 5919 C CA . PRO A 1 740 ? -28.527 -9.914 -0.450 1.00 90.44 740 PRO A CA 1
ATOM 5920 C C . PRO A 1 740 ? -29.546 -10.342 0.609 1.00 90.44 740 PRO A C 1
ATOM 5922 O O . PRO A 1 740 ? -29.172 -10.634 1.746 1.00 90.44 740 PRO A O 1
ATOM 5925 N N . LYS A 1 741 ? -30.815 -10.455 0.196 1.00 87.38 741 LYS A N 1
ATOM 5926 C CA . LYS A 1 741 ? -31.964 -10.786 1.058 1.00 87.38 741 LYS A CA 1
ATOM 5927 C C . LYS A 1 741 ? -32.283 -9.718 2.126 1.00 87.38 741 LYS A C 1
ATOM 5929 O O . LYS A 1 741 ? -32.784 -10.072 3.184 1.00 87.38 741 LYS A O 1
ATOM 5934 N N . SER A 1 742 ? -32.013 -8.435 1.867 1.00 93.06 742 SER A N 1
ATOM 5935 C CA . SER A 1 742 ? -32.532 -7.347 2.709 1.00 93.06 742 SER A CA 1
ATOM 5936 C C . SER A 1 742 ? -34.062 -7.299 2.710 1.00 93.06 742 SER A C 1
ATOM 5938 O O . SER A 1 742 ? -34.685 -7.170 1.658 1.00 93.06 742 SER A O 1
ATOM 5940 N N . ASP A 1 743 ? -34.652 -7.308 3.903 1.00 96.38 743 ASP A N 1
ATOM 5941 C CA . ASP A 1 743 ? -36.081 -7.097 4.166 1.00 96.38 743 ASP A CA 1
ATOM 5942 C C . ASP A 1 743 ? -36.500 -5.631 3.973 1.00 96.38 743 ASP A C 1
ATOM 5944 O O . ASP A 1 743 ? -37.682 -5.312 3.823 1.00 96.38 743 ASP A O 1
ATOM 5948 N N . GLY A 1 744 ? -35.535 -4.705 3.952 1.00 94.31 744 GLY A N 1
ATOM 5949 C CA . GLY A 1 744 ? -35.794 -3.325 3.571 1.00 94.31 744 GLY A CA 1
ATOM 5950 C C . GLY A 1 744 ? -34.585 -2.558 3.052 1.00 94.31 744 GLY A C 1
ATOM 5951 O O . GLY A 1 744 ? -33.443 -2.746 3.466 1.00 94.31 744 GLY A O 1
ATOM 5952 N N . VAL A 1 745 ? -34.874 -1.621 2.155 1.00 96.06 745 VAL A N 1
ATOM 5953 C CA . VAL A 1 745 ? -33.899 -0.731 1.521 1.00 96.06 745 VAL A CA 1
ATOM 5954 C C . VAL A 1 745 ? -34.246 0.727 1.833 1.00 96.06 745 VAL A C 1
ATOM 5956 O O . VAL A 1 745 ? -35.425 1.096 1.893 1.00 96.06 745 VAL A O 1
ATOM 5959 N N . ARG A 1 746 ? -33.229 1.567 2.043 1.00 96.44 746 ARG A N 1
ATOM 5960 C CA . ARG A 1 746 ? -33.336 3.030 2.122 1.00 96.44 746 ARG A CA 1
ATOM 5961 C C . ARG A 1 746 ? -32.296 3.664 1.206 1.00 96.44 746 ARG A C 1
ATOM 5963 O O . ARG A 1 746 ? -31.102 3.433 1.370 1.00 96.44 746 ARG A O 1
ATOM 5970 N N . ILE A 1 747 ? -32.773 4.459 0.255 1.00 93.69 747 ILE A N 1
ATOM 5971 C CA . ILE A 1 747 ? -31.945 5.166 -0.721 1.00 93.69 747 ILE A CA 1
ATOM 5972 C C . ILE A 1 747 ? -32.130 6.661 -0.487 1.00 93.69 747 ILE A C 1
ATOM 5974 O O . ILE A 1 747 ? -33.257 7.157 -0.477 1.00 93.69 747 ILE A O 1
ATOM 5978 N N . PHE A 1 748 ? -31.022 7.366 -0.301 1.00 92.38 748 PHE A N 1
ATOM 5979 C CA . PHE A 1 748 ? -30.965 8.811 -0.122 1.00 92.38 748 PHE A CA 1
ATOM 5980 C C . PHE A 1 748 ? -30.328 9.454 -1.362 1.00 92.38 748 PHE A C 1
ATOM 5982 O O . PHE A 1 748 ? -29.563 8.813 -2.077 1.00 92.38 748 PHE A O 1
ATOM 5989 N N . LEU A 1 749 ? -30.652 10.716 -1.651 1.00 84.88 749 LEU A N 1
ATOM 5990 C CA . LEU A 1 749 ? -30.152 11.379 -2.864 1.00 84.88 749 LEU A CA 1
ATOM 5991 C C . LEU A 1 749 ? -28.788 12.049 -2.647 1.00 84.88 749 LEU A C 1
ATOM 5993 O O . LEU A 1 749 ? -27.858 11.792 -3.400 1.00 84.88 749 LEU A O 1
ATOM 5997 N N . ASN A 1 750 ? -28.682 12.885 -1.608 1.00 86.81 750 ASN A N 1
ATOM 5998 C CA . ASN A 1 750 ? -27.574 13.828 -1.407 1.00 86.81 750 ASN A CA 1
ATOM 5999 C C . ASN A 1 750 ? -26.978 13.735 0.013 1.00 86.81 750 ASN A C 1
ATOM 6001 O O . ASN A 1 750 ? -26.809 14.756 0.678 1.00 86.81 750 ASN A O 1
ATOM 6005 N N . LEU A 1 751 ? -26.715 12.522 0.506 1.00 90.12 751 LEU A N 1
ATOM 6006 C CA . LEU A 1 751 ? -25.925 12.316 1.727 1.00 90.12 751 LEU A CA 1
ATOM 6007 C C . LEU A 1 751 ? -24.506 11.877 1.356 1.00 90.12 751 LEU A C 1
ATOM 6009 O O . LEU A 1 751 ? -24.347 11.017 0.495 1.00 90.12 751 LEU A O 1
ATOM 6013 N N . SER A 1 752 ? -23.497 12.429 2.022 1.00 90.50 752 SER A N 1
ATOM 6014 C CA . SER A 1 752 ? -22.128 11.903 1.967 1.00 90.50 752 SER A CA 1
ATOM 6015 C C . SER A 1 752 ? -22.013 10.536 2.670 1.00 90.50 752 SER A C 1
ATOM 6017 O O . SER A 1 752 ? -22.907 10.149 3.431 1.00 90.50 752 SER A O 1
ATOM 6019 N N . HIS A 1 753 ? -20.910 9.816 2.464 1.00 91.56 753 HIS A N 1
ATOM 6020 C CA . HIS A 1 753 ? -20.642 8.489 3.030 1.00 91.56 753 HIS A CA 1
ATOM 6021 C C . HIS A 1 753 ? -20.821 8.430 4.560 1.00 91.56 753 HIS A C 1
ATOM 6023 O O . HIS A 1 753 ? -21.491 7.541 5.093 1.00 91.56 753 HIS A O 1
ATOM 6029 N N . GLU A 1 754 ? -20.285 9.422 5.278 1.00 90.56 754 GLU A N 1
ATOM 6030 C CA . GLU A 1 754 ? -20.469 9.585 6.730 1.00 90.56 754 GLU A CA 1
ATOM 6031 C C . GLU A 1 754 ? -21.894 10.034 7.088 1.00 90.56 754 GLU A C 1
ATOM 6033 O O . GLU A 1 754 ? -22.463 9.609 8.095 1.00 90.56 754 GLU A O 1
ATOM 6038 N N . GLN A 1 755 ? -22.518 10.868 6.253 1.00 93.25 755 GLN A N 1
ATOM 6039 C CA . GLN A 1 755 ? -23.877 11.358 6.498 1.00 93.25 755 GLN A CA 1
ATOM 6040 C C . GLN A 1 755 ? -24.939 10.261 6.362 1.00 93.25 755 GLN A C 1
ATOM 6042 O O . GLN A 1 755 ? -25.975 10.358 7.017 1.00 93.25 755 GLN A O 1
ATOM 6047 N N . VAL A 1 756 ? -24.697 9.192 5.590 1.00 94.69 756 VAL A N 1
ATOM 6048 C CA . VAL A 1 756 ? -25.570 8.001 5.600 1.00 94.69 756 VAL A CA 1
ATOM 6049 C C . VAL A 1 756 ? -25.644 7.395 7.007 1.00 94.69 756 VAL A C 1
ATOM 6051 O O . VAL A 1 756 ? -26.714 6.935 7.401 1.00 94.69 756 VAL A O 1
ATOM 6054 N N . LYS A 1 757 ? -24.562 7.443 7.798 1.00 96.00 757 LYS A N 1
ATOM 6055 C CA . LYS A 1 757 ? -24.563 7.022 9.208 1.00 96.00 757 LYS A CA 1
ATOM 6056 C C . LYS A 1 757 ? -25.167 8.083 10.126 1.00 96.00 757 LYS A C 1
ATOM 6058 O O . LYS A 1 757 ? -26.078 7.772 10.891 1.00 96.00 757 LYS A O 1
ATOM 6063 N N . ASP A 1 758 ? -24.693 9.321 10.028 1.00 94.00 758 ASP A N 1
ATOM 6064 C CA . ASP A 1 758 ? -24.992 10.371 11.010 1.00 94.00 758 ASP A CA 1
ATOM 6065 C C . ASP A 1 758 ? -26.374 11.020 10.848 1.00 94.00 758 ASP A C 1
ATOM 6067 O O . ASP A 1 758 ? -26.975 11.431 11.839 1.00 94.00 758 ASP A O 1
ATOM 6071 N N . ASN A 1 759 ? -26.900 11.120 9.624 1.00 95.88 759 ASN A N 1
ATOM 6072 C CA . ASN A 1 759 ? -28.155 11.835 9.359 1.00 95.88 759 ASN A CA 1
ATOM 6073 C C . ASN A 1 759 ? -29.384 10.909 9.341 1.00 95.88 759 ASN A C 1
ATOM 6075 O O . ASN A 1 759 ? -30.503 11.411 9.318 1.00 95.88 759 ASN A O 1
ATOM 6079 N N . THR A 1 760 ? -29.196 9.582 9.368 1.00 97.38 760 THR A N 1
ATOM 6080 C CA . THR A 1 760 ? -30.283 8.577 9.284 1.00 97.38 760 THR A CA 1
ATOM 6081 C C . THR A 1 760 ? -30.552 7.854 10.612 1.00 97.38 760 THR A C 1
ATOM 6083 O O . THR A 1 760 ? -31.248 6.838 10.672 1.00 97.38 760 THR A O 1
ATOM 6086 N N . ILE A 1 761 ? -29.981 8.364 11.709 1.00 98.19 761 ILE A N 1
ATOM 6087 C CA . ILE A 1 761 ? -30.132 7.806 13.061 1.00 98.19 761 ILE A CA 1
ATOM 6088 C C . ILE A 1 761 ? -31.616 7.650 13.477 1.00 98.19 761 ILE A C 1
ATOM 6090 O O . ILE A 1 761 ? -31.943 6.618 14.071 1.00 98.19 761 ILE A O 1
ATOM 6094 N N . PRO A 1 762 ? -32.546 8.579 13.158 1.00 97.88 762 PRO A N 1
ATOM 6095 C CA . PRO A 1 762 ? -33.970 8.388 13.446 1.00 97.88 762 PRO A CA 1
ATOM 6096 C C . PRO A 1 762 ? -34.584 7.174 12.730 1.00 97.88 762 PRO A C 1
ATOM 6098 O O . PRO A 1 762 ? -35.354 6.433 13.344 1.00 97.88 762 PRO A O 1
ATOM 6101 N N . GLU A 1 763 ? -34.235 6.921 11.465 1.00 97.69 763 GLU A N 1
ATOM 6102 C CA . GLU A 1 763 ? -34.671 5.729 10.730 1.00 97.69 763 GLU A CA 1
ATOM 6103 C C . GLU A 1 763 ? -34.038 4.451 11.288 1.00 97.69 763 GLU A C 1
ATOM 6105 O O . GLU A 1 763 ? -34.742 3.451 11.436 1.00 97.69 763 GLU A O 1
ATOM 6110 N N . GLN A 1 764 ? -32.746 4.482 11.640 1.00 98.19 764 GLN A N 1
ATOM 6111 C CA . GLN A 1 764 ? -32.060 3.362 12.299 1.00 98.19 764 GLN A CA 1
ATOM 6112 C C . GLN A 1 764 ? -32.791 2.979 13.594 1.00 98.19 764 GLN A C 1
ATOM 6114 O O . GLN A 1 764 ? -33.188 1.827 13.766 1.00 98.19 764 GLN A O 1
ATOM 6119 N N . TYR A 1 765 ? -33.055 3.959 14.465 1.00 98.31 765 TYR A N 1
ATOM 6120 C CA . TYR A 1 765 ? -33.825 3.774 15.694 1.00 98.31 765 TYR A CA 1
ATOM 6121 C C . TYR A 1 765 ? -35.235 3.232 15.425 1.00 98.31 765 TYR A C 1
ATOM 6123 O O . TYR A 1 765 ? -35.670 2.287 16.080 1.00 98.31 765 TYR A O 1
ATOM 6131 N N . SER A 1 766 ? -35.950 3.797 14.445 1.00 97.81 766 SER A N 1
ATOM 6132 C CA . SER A 1 766 ? -37.312 3.372 14.094 1.00 97.81 766 SER A CA 1
ATOM 6133 C C . SER A 1 766 ? -37.379 1.916 13.624 1.00 97.81 766 SER A C 1
ATOM 6135 O O . SER A 1 766 ? -38.383 1.245 13.868 1.00 97.81 766 SER A O 1
ATOM 6137 N N . ILE A 1 767 ? -36.322 1.420 12.973 1.00 97.75 767 ILE A N 1
ATOM 6138 C CA . ILE A 1 767 ? -36.198 0.010 12.603 1.00 97.75 767 ILE A CA 1
ATOM 6139 C C . ILE A 1 767 ? -35.906 -0.841 13.840 1.00 97.75 767 ILE A C 1
ATOM 6141 O O . ILE A 1 767 ? -36.646 -1.790 14.066 1.00 97.75 767 ILE A O 1
ATOM 6145 N N . ILE A 1 768 ? -34.904 -0.503 14.663 1.00 97.75 768 ILE A N 1
ATOM 6146 C CA . ILE A 1 768 ? -34.597 -1.277 15.883 1.00 97.75 768 ILE A CA 1
ATOM 6147 C C . ILE A 1 768 ? -35.838 -1.403 16.779 1.00 97.75 768 ILE A C 1
ATOM 6149 O O . ILE A 1 768 ? -36.259 -2.513 17.095 1.00 97.75 768 ILE A O 1
ATOM 6153 N N . ASN A 1 769 ? -36.495 -0.280 17.089 1.00 96.06 769 ASN A N 1
ATOM 6154 C CA . ASN A 1 769 ? -37.679 -0.230 17.952 1.00 96.06 769 ASN A CA 1
ATOM 6155 C C . ASN A 1 769 ? -38.866 -1.047 17.396 1.00 96.06 769 ASN A C 1
ATOM 6157 O O . ASN A 1 769 ? -39.764 -1.401 18.151 1.00 96.06 769 ASN A O 1
ATOM 6161 N N . ARG A 1 770 ? -38.913 -1.352 16.092 1.00 95.88 770 ARG A N 1
ATOM 6162 C CA . ARG A 1 770 ? -39.980 -2.181 15.501 1.00 95.88 770 ARG A CA 1
ATOM 6163 C C . ARG A 1 770 ? -39.858 -3.659 15.873 1.00 95.88 770 ARG A C 1
ATOM 6165 O O . ARG A 1 770 ? -40.863 -4.358 15.873 1.00 95.88 770 ARG A O 1
ATOM 6172 N N . PHE A 1 771 ? -38.642 -4.119 16.152 1.00 93.38 771 PHE A N 1
ATOM 6173 C CA . PHE A 1 771 ? -38.318 -5.512 16.465 1.00 93.38 771 PHE A CA 1
ATOM 6174 C C . PHE A 1 771 ? -37.803 -5.656 17.907 1.00 93.38 771 PHE A C 1
ATOM 6176 O O . PHE A 1 771 ? -37.070 -6.595 18.225 1.00 93.38 771 PHE A O 1
ATOM 6183 N N . GLU A 1 772 ? -38.119 -4.688 18.768 1.00 87.62 772 GLU A N 1
ATOM 6184 C CA . GLU A 1 772 ? -37.660 -4.640 20.158 1.00 87.62 772 GLU A CA 1
ATOM 6185 C C . GLU A 1 772 ? -38.551 -5.472 21.092 1.00 87.62 772 GLU A C 1
ATOM 6187 O O . GLU A 1 772 ? -38.023 -6.097 22.011 1.00 87.62 772 GLU A O 1
ATOM 6192 N N . ASP A 1 773 ? -39.846 -5.573 20.778 1.00 71.12 773 ASP A N 1
ATOM 6193 C CA . ASP A 1 773 ? -40.822 -6.450 21.445 1.00 71.12 773 ASP A CA 1
ATOM 6194 C C . ASP A 1 773 ? -40.644 -7.950 21.087 1.00 71.12 773 ASP A C 1
ATOM 6196 O O . ASP A 1 773 ? -39.868 -8.266 20.145 1.00 71.12 773 ASP A O 1
#